Protein AF-0000000084537992 (afdb_homodimer)

Structure (mmCIF, N/CA/C/O backbone):
data_AF-0000000084537992-model_v1
#
loop_
_entity.id
_entity.type
_entity.pdbx_description
1 polymer 'Homospermidine synthase'
#
loop_
_atom_site.group_PDB
_atom_site.id
_atom_site.type_symbol
_atom_site.label_atom_id
_atom_site.label_alt_id
_atom_site.label_comp_id
_atom_site.label_asym_id
_atom_site.label_entity_id
_atom_site.label_seq_id
_atom_site.pdbx_PDB_ins_code
_atom_site.Cartn_x
_atom_site.Cartn_y
_atom_site.Cartn_z
_atom_site.occupancy
_atom_site.B_iso_or_equiv
_atom_site.auth_seq_id
_atom_site.auth_comp_id
_atom_site.auth_asym_id
_atom_site.auth_atom_id
_atom_site.pdbx_PDB_model_num
ATOM 1 N N . MET A 1 1 ? -4.496 -47.469 -0.572 1 68.56 1 MET A N 1
ATOM 2 C CA . MET A 1 1 ? -3.15 -47.938 -0.297 1 68.56 1 MET A CA 1
ATOM 3 C C . MET A 1 1 ? -2.098 -47 -0.865 1 68.56 1 MET A C 1
ATOM 5 O O . MET A 1 1 ? -2.281 -46.438 -1.946 1 68.56 1 MET A O 1
ATOM 9 N N . LYS A 1 2 ? -1.002 -46.656 -0.039 1 79.5 2 LYS A N 1
ATOM 10 C CA . LYS A 1 2 ? 0.074 -45.781 -0.51 1 79.5 2 LYS A CA 1
ATOM 11 C C . LYS A 1 2 ? 0.839 -46.438 -1.66 1 79.5 2 LYS A C 1
ATOM 13 O O . LYS A 1 2 ? 1.059 -47.656 -1.66 1 79.5 2 LYS A O 1
ATOM 18 N N . LYS A 1 3 ? 1.06 -45.594 -2.572 1 86.94 3 LYS A N 1
ATOM 19 C CA . LYS A 1 3 ? 1.987 -46.031 -3.602 1 86.94 3 LYS A CA 1
ATOM 20 C C . LYS A 1 3 ? 3.383 -46.281 -3.025 1 86.94 3 LYS A C 1
ATOM 22 O O . LYS A 1 3 ? 3.842 -45.5 -2.18 1 86.94 3 LYS A O 1
ATOM 27 N N . THR A 1 4 ? 4.066 -47.344 -3.443 1 91.94 4 THR A N 1
ATOM 28 C CA . THR A 1 4 ? 5.406 -47.656 -2.959 1 91.94 4 THR A CA 1
ATOM 29 C C . THR A 1 4 ? 6.465 -47.125 -3.918 1 91.94 4 THR A C 1
ATOM 31 O O . THR A 1 4 ? 6.312 -47.219 -5.137 1 91.94 4 THR A O 1
ATOM 34 N N . PHE A 1 5 ? 7.457 -46.5 -3.416 1 94.81 5 PHE A N 1
ATOM 35 C CA . PHE A 1 5 ? 8.617 -46.031 -4.156 1 94.81 5 PHE A CA 1
ATOM 36 C C . PHE A 1 5 ? 9.906 -46.406 -3.432 1 94.81 5 PHE A C 1
ATOM 38 O O . PHE A 1 5 ? 10.156 -45.906 -2.322 1 94.81 5 PHE A O 1
ATOM 45 N N . SER A 1 6 ? 10.734 -47.219 -4.07 1 93.75 6 SER A N 1
ATOM 46 C CA . SER A 1 6 ? 11.883 -47.781 -3.363 1 93.75 6 SER A CA 1
ATOM 47 C C . SER A 1 6 ? 13.188 -47.125 -3.811 1 93.75 6 SER A C 1
ATOM 49 O O . SER A 1 6 ? 14.234 -47.312 -3.197 1 93.75 6 SER A O 1
ATOM 51 N N . ASN A 1 7 ? 13.125 -46.312 -4.855 1 96.56 7 ASN A N 1
ATOM 52 C CA . ASN A 1 7 ? 14.328 -45.656 -5.348 1 96.56 7 ASN A CA 1
ATOM 53 C C . ASN A 1 7 ? 14.656 -44.406 -4.543 1 96.56 7 ASN A C 1
ATOM 55 O O . ASN A 1 7 ? 13.898 -44.031 -3.645 1 96.56 7 ASN A O 1
ATOM 59 N N . LYS A 1 8 ? 15.758 -43.781 -4.844 1 97.94 8 LYS A N 1
ATOM 60 C CA . LYS A 1 8 ? 16.25 -42.625 -4.086 1 97.94 8 LYS A CA 1
ATOM 61 C C . LYS A 1 8 ? 15.43 -41.375 -4.406 1 97.94 8 LYS A C 1
ATOM 63 O O . LYS A 1 8 ? 15.016 -41.156 -5.547 1 97.94 8 LYS A O 1
ATOM 68 N N . ILE A 1 9 ? 15.234 -40.594 -3.385 1 98.5 9 ILE A N 1
ATOM 69 C CA . ILE A 1 9 ? 14.633 -39.25 -3.525 1 98.5 9 ILE A CA 1
ATOM 70 C C . ILE A 1 9 ? 15.609 -38.188 -3.025 1 98.5 9 ILE A C 1
ATOM 72 O O . ILE A 1 9 ? 16.188 -38.344 -1.944 1 98.5 9 ILE A O 1
ATOM 76 N N . LEU A 1 10 ? 15.867 -37.219 -3.838 1 98.69 10 LEU A N 1
ATOM 77 C CA . LEU A 1 10 ? 16.656 -36.062 -3.438 1 98.69 10 LEU A CA 1
ATOM 78 C C . LEU A 1 10 ? 15.773 -34.812 -3.379 1 98.69 10 LEU A C 1
ATOM 80 O O . LEU A 1 10 ? 15.188 -34.406 -4.387 1 98.69 10 LEU A O 1
ATOM 84 N N . ILE A 1 11 ? 15.633 -34.219 -2.211 1 98.56 11 ILE A N 1
ATOM 85 C CA . ILE A 1 11 ? 14.922 -32.938 -2.033 1 98.56 11 ILE A CA 1
ATOM 86 C C . ILE A 1 11 ? 15.922 -31.797 -1.924 1 98.56 11 ILE A C 1
ATOM 88 O O . ILE A 1 11 ? 16.812 -31.828 -1.073 1 98.56 11 ILE A O 1
ATOM 92 N N . ILE A 1 12 ? 15.766 -30.875 -2.795 1 98.31 12 ILE A N 1
ATOM 93 C CA . ILE A 1 12 ? 16.672 -29.734 -2.785 1 98.31 12 ILE A CA 1
ATOM 94 C C . ILE A 1 12 ? 15.953 -28.516 -2.207 1 98.31 12 ILE A C 1
ATOM 96 O O . ILE A 1 12 ? 15 -28 -2.803 1 98.31 12 ILE A O 1
ATOM 100 N N . GLY A 1 13 ? 16.453 -28.016 -1.118 1 96.75 13 GLY A N 1
ATOM 101 C CA . GLY A 1 13 ? 15.836 -26.906 -0.42 1 96.75 13 GLY A CA 1
ATOM 102 C C . GLY A 1 13 ? 14.875 -27.328 0.674 1 96.75 13 GLY A C 1
ATOM 103 O O . GLY A 1 13 ? 13.992 -28.156 0.44 1 96.75 13 GLY A O 1
ATOM 104 N N . TYR A 1 14 ? 15.055 -26.812 1.875 1 96.19 14 TYR A N 1
ATOM 105 C CA . TYR A 1 14 ? 14.172 -27.094 2.998 1 96.19 14 TYR A CA 1
ATOM 106 C C . TYR A 1 14 ? 13.57 -25.797 3.557 1 96.19 14 TYR A C 1
ATOM 108 O O . TYR A 1 14 ? 13.641 -25.547 4.762 1 96.19 14 TYR A O 1
ATOM 116 N N . GLY A 1 15 ? 13.039 -24.984 2.574 1 92.31 15 GLY A N 1
ATOM 117 C CA . GLY A 1 15 ? 12.266 -23.812 2.957 1 92.31 15 GLY A CA 1
ATOM 118 C C . GLY A 1 15 ? 10.859 -24.141 3.402 1 92.31 15 GLY A C 1
ATOM 119 O O . GLY A 1 15 ? 10.555 -25.297 3.709 1 92.31 15 GLY A O 1
ATOM 120 N N . SER A 1 16 ? 10.016 -23.156 3.455 1 90.19 16 SER A N 1
ATOM 121 C CA . SER A 1 16 ? 8.672 -23.297 4.004 1 90.19 16 SER A CA 1
ATOM 122 C C . SER A 1 16 ? 7.863 -24.328 3.219 1 90.19 16 SER A C 1
ATOM 124 O O . SER A 1 16 ? 7.148 -25.141 3.805 1 90.19 16 SER A O 1
ATOM 126 N N . VAL A 1 17 ? 7.984 -24.312 1.94 1 93.81 17 VAL A N 1
ATOM 127 C CA . VAL A 1 17 ? 7.227 -25.234 1.102 1 93.81 17 VAL A CA 1
ATOM 128 C C . VAL A 1 17 ? 7.723 -26.672 1.331 1 93.81 17 VAL A C 1
ATOM 130 O O . VAL A 1 17 ? 6.918 -27.594 1.443 1 93.81 17 VAL A O 1
ATOM 133 N N . SER A 1 18 ? 9 -26.797 1.384 1 95.5 18 SER A N 1
ATOM 134 C CA . SER A 1 18 ? 9.594 -28.125 1.567 1 95.5 18 SER A CA 1
ATOM 135 C C . SER A 1 18 ? 9.227 -28.719 2.924 1 95.5 18 SER A C 1
ATOM 137 O O . SER A 1 18 ? 8.977 -29.922 3.039 1 95.5 18 SER A O 1
ATOM 139 N N . GLN A 1 19 ? 9.18 -27.906 3.918 1 93.44 19 GLN A N 1
ATOM 140 C CA . GLN A 1 19 ? 8.805 -28.344 5.258 1 93.44 19 GLN A CA 1
ATOM 141 C C . GLN A 1 19 ? 7.383 -28.891 5.281 1 93.44 19 GLN A C 1
ATOM 143 O O . GLN A 1 19 ? 7.066 -29.781 6.07 1 93.44 19 GLN A O 1
ATOM 148 N N . CYS A 1 20 ? 6.625 -28.328 4.414 1 94.31 20 CYS A N 1
ATOM 149 C CA . CYS A 1 20 ? 5.246 -28.797 4.312 1 94.31 20 CYS A CA 1
ATOM 150 C C . CYS A 1 20 ? 5.145 -30 3.383 1 94.31 20 CYS A C 1
ATOM 152 O O . CYS A 1 20 ? 4.316 -30.891 3.6 1 94.31 20 CYS A O 1
ATOM 154 N N . THR A 1 21 ? 5.949 -30.078 2.389 1 96.56 21 THR A N 1
ATOM 155 C CA . THR A 1 21 ? 5.891 -31.109 1.354 1 96.56 21 THR A CA 1
ATOM 156 C C . THR A 1 21 ? 6.348 -32.469 1.904 1 96.56 21 THR A C 1
ATOM 158 O O . THR A 1 21 ? 5.75 -33.5 1.605 1 96.56 21 THR A O 1
ATOM 161 N N . LEU A 1 22 ? 7.383 -32.469 2.738 1 95.81 22 LEU A N 1
ATOM 162 C CA . LEU A 1 22 ? 7.996 -33.688 3.201 1 95.81 22 LEU A CA 1
ATOM 163 C C . LEU A 1 22 ? 6.992 -34.531 3.98 1 95.81 22 LEU A C 1
ATOM 165 O O . LEU A 1 22 ? 6.77 -35.719 3.654 1 95.81 22 LEU A O 1
ATOM 169 N N . PRO A 1 23 ? 6.336 -33.969 5.004 1 93.69 23 PRO A N 1
ATOM 170 C CA . PRO A 1 23 ? 5.363 -34.781 5.73 1 93.69 23 PRO A CA 1
ATOM 171 C C . PRO A 1 23 ? 4.199 -35.25 4.852 1 93.69 23 PRO A C 1
ATOM 173 O O . PRO A 1 23 ? 3.701 -36.375 5.012 1 93.69 23 PRO A O 1
ATOM 176 N N . LEU A 1 24 ? 3.725 -34.438 3.955 1 94.38 24 LEU A N 1
ATOM 177 C CA . LEU A 1 24 ? 2.641 -34.812 3.057 1 94.38 24 LEU A CA 1
ATOM 178 C C . LEU A 1 24 ? 3.07 -35.938 2.129 1 94.38 24 LEU A C 1
ATOM 180 O O . LEU A 1 24 ? 2.279 -36.844 1.825 1 94.38 24 LEU A O 1
ATOM 184 N N . LEU A 1 25 ? 4.273 -35.844 1.638 1 95.19 25 LEU A N 1
ATOM 185 C CA . LEU A 1 25 ? 4.832 -36.875 0.775 1 95.19 25 LEU A CA 1
ATOM 186 C C . LEU A 1 25 ? 4.875 -38.219 1.495 1 95.19 25 LEU A C 1
ATOM 188 O O . LEU A 1 25 ? 4.496 -39.25 0.926 1 95.19 25 LEU A O 1
ATOM 192 N N . MET A 1 26 ? 5.285 -38.188 2.746 1 93.38 26 MET A N 1
ATOM 193 C CA . MET A 1 26 ? 5.406 -39.406 3.537 1 93.38 26 MET A CA 1
ATOM 194 C C . MET A 1 26 ? 4.031 -40 3.822 1 93.38 26 MET A C 1
ATOM 196 O O . MET A 1 26 ? 3.908 -41.219 4.012 1 93.38 26 MET A O 1
ATOM 200 N N . ASP A 1 27 ? 3.082 -39.188 3.816 1 91.88 27 ASP A N 1
ATOM 201 C CA . ASP A 1 27 ? 1.712 -39.656 4.039 1 91.88 27 ASP A CA 1
ATOM 202 C C . ASP A 1 27 ? 1.159 -40.344 2.797 1 91.88 27 ASP A C 1
ATOM 204 O O . ASP A 1 27 ? 0.318 -41.25 2.904 1 91.88 27 ASP A O 1
ATOM 208 N N . LYS A 1 28 ? 1.602 -39.938 1.643 1 94.38 28 LYS A N 1
ATOM 209 C CA . LYS A 1 28 ? 0.979 -40.406 0.405 1 94.38 28 LYS A CA 1
ATOM 210 C C . LYS A 1 28 ? 1.846 -41.469 -0.287 1 94.38 28 LYS A C 1
ATOM 212 O O . LYS A 1 28 ? 1.364 -42.219 -1.147 1 94.38 28 LYS A O 1
ATOM 217 N N . LEU A 1 29 ? 3.102 -41.469 0.06 1 94.81 29 LEU A N 1
ATOM 218 C CA . LEU A 1 29 ? 4.047 -42.344 -0.593 1 94.81 29 LEU A CA 1
ATOM 219 C C . LEU A 1 29 ? 4.758 -43.25 0.431 1 94.81 29 LEU A C 1
ATOM 221 O O . LEU A 1 29 ? 5.219 -42.75 1.464 1 94.81 29 LEU A O 1
ATOM 225 N N . ASP A 1 30 ? 4.781 -44.531 0.179 1 95.06 30 ASP A N 1
ATOM 226 C CA . ASP A 1 30 ? 5.559 -45.469 1.007 1 95.06 30 ASP A CA 1
ATOM 227 C C . ASP A 1 30 ? 7.016 -45.5 0.557 1 95.06 30 ASP A C 1
ATOM 229 O O . ASP A 1 30 ? 7.359 -46.219 -0.386 1 95.06 30 ASP A O 1
ATOM 233 N N . VAL A 1 31 ? 7.809 -44.75 1.206 1 94.44 31 VAL A N 1
ATOM 234 C CA . VAL A 1 31 ? 9.227 -44.656 0.885 1 94.44 31 VAL A CA 1
ATOM 235 C C . VAL A 1 31 ? 10.055 -44.688 2.168 1 94.44 31 VAL A C 1
ATOM 237 O O . VAL A 1 31 ? 9.758 -44 3.135 1 94.44 31 VAL A O 1
ATOM 240 N N . PRO A 1 32 ? 11.07 -45.594 2.197 1 94.81 32 PRO A N 1
ATOM 241 C CA . PRO A 1 32 ? 11.961 -45.562 3.363 1 94.81 32 PRO A CA 1
ATOM 242 C C . PRO A 1 32 ? 12.703 -44.25 3.514 1 94.81 32 PRO A C 1
ATOM 244 O O . PRO A 1 32 ? 13.266 -43.75 2.539 1 94.81 32 PRO A O 1
ATOM 247 N N . LEU A 1 33 ? 12.75 -43.719 4.727 1 96.31 33 LEU A N 1
ATOM 248 C CA . LEU A 1 33 ? 13.406 -42.438 4.988 1 96.31 33 LEU A CA 1
ATOM 249 C C . LEU A 1 33 ? 14.883 -42.5 4.629 1 96.31 33 LEU A C 1
ATOM 251 O O . LEU A 1 33 ? 15.477 -41.5 4.246 1 96.31 33 LEU A O 1
ATOM 255 N N . GLU A 1 34 ? 15.461 -43.656 4.699 1 96.69 34 GLU A N 1
ATOM 256 C CA . GLU A 1 34 ? 16.875 -43.844 4.379 1 96.69 34 GLU A CA 1
ATOM 257 C C . GLU A 1 34 ? 17.141 -43.562 2.902 1 96.69 34 GLU A C 1
ATOM 259 O O . GLU A 1 34 ? 18.281 -43.312 2.516 1 96.69 34 GLU A O 1
ATOM 264 N N . ASN A 1 35 ? 16.062 -43.656 2.137 1 97.56 35 ASN A N 1
ATOM 265 C CA . ASN A 1 35 ? 16.203 -43.375 0.707 1 97.56 35 ASN A CA 1
ATOM 266 C C . ASN A 1 35 ? 16.078 -41.906 0.384 1 97.56 35 ASN A C 1
ATOM 268 O O . ASN A 1 35 ? 16.266 -41.5 -0.762 1 97.56 35 ASN A O 1
ATOM 272 N N . ILE A 1 36 ? 15.766 -41.031 1.345 1 98.25 36 ILE A N 1
ATOM 273 C CA . ILE A 1 36 ? 15.555 -39.625 1.119 1 98.25 36 ILE A CA 1
ATOM 274 C C . ILE A 1 36 ? 16.781 -38.844 1.588 1 98.25 36 ILE A C 1
ATOM 276 O O . ILE A 1 36 ? 17.203 -38.969 2.736 1 98.25 36 ILE A O 1
ATOM 280 N N . THR A 1 37 ? 17.344 -38.125 0.711 1 98.56 37 THR A N 1
ATOM 281 C CA . THR A 1 37 ? 18.391 -37.156 1.028 1 98.56 37 THR A CA 1
ATOM 282 C C . THR A 1 37 ? 17.891 -35.719 0.817 1 98.56 37 THR A C 1
ATOM 284 O O . THR A 1 37 ? 17.297 -35.406 -0.219 1 98.56 37 THR A O 1
ATOM 287 N N . LEU A 1 38 ? 18.047 -34.906 1.805 1 98.5 38 LEU A N 1
ATOM 288 C CA . LEU A 1 38 ? 17.672 -33.5 1.717 1 98.5 38 LEU A CA 1
ATOM 289 C C . LEU A 1 38 ? 18.922 -32.625 1.737 1 98.5 38 LEU A C 1
ATOM 291 O O . LEU A 1 38 ? 19.781 -32.781 2.598 1 98.5 38 LEU A O 1
ATOM 295 N N . ILE A 1 39 ? 19.031 -31.734 0.726 1 98.31 39 ILE A N 1
ATOM 296 C CA . ILE A 1 39 ? 20.172 -30.828 0.63 1 98.31 39 ILE A CA 1
ATOM 297 C C . ILE A 1 39 ? 19.703 -29.391 0.797 1 98.31 39 ILE A C 1
ATOM 299 O O . ILE A 1 39 ? 18.688 -28.984 0.23 1 98.31 39 ILE A O 1
ATOM 303 N N . ASP A 1 40 ? 20.359 -28.641 1.631 1 97.75 40 ASP A N 1
ATOM 304 C CA . ASP A 1 40 ? 20.156 -27.203 1.798 1 97.75 40 ASP A CA 1
ATOM 305 C C . ASP A 1 40 ? 21.484 -26.484 2.08 1 97.75 40 ASP A C 1
ATOM 307 O O . ASP A 1 40 ? 22.391 -27.078 2.684 1 97.75 40 ASP A O 1
ATOM 311 N N . PHE A 1 41 ? 21.609 -25.297 1.584 1 96.62 41 PHE A N 1
ATOM 312 C CA . PHE A 1 41 ? 22.875 -24.594 1.828 1 96.62 41 PHE A CA 1
ATOM 313 C C . PHE A 1 41 ? 22.906 -24.031 3.242 1 96.62 41 PHE A C 1
ATOM 315 O O . PHE A 1 41 ? 23.984 -23.703 3.752 1 96.62 41 PHE A O 1
ATOM 322 N N . GLU A 1 42 ? 21.797 -23.844 3.867 1 95.38 42 GLU A N 1
ATOM 323 C CA . GLU A 1 42 ? 21.734 -23.469 5.277 1 95.38 42 GLU A CA 1
ATOM 324 C C . GLU A 1 42 ? 21.688 -24.703 6.172 1 95.38 42 GLU A C 1
ATOM 326 O O . GLU A 1 42 ? 21.188 -25.75 5.766 1 95.38 42 GLU A O 1
ATOM 331 N N . ASP A 1 43 ? 22.156 -24.516 7.391 1 97.06 43 ASP A N 1
ATOM 332 C CA . ASP A 1 43 ? 22.078 -25.625 8.344 1 97.06 43 ASP A CA 1
ATOM 333 C C . ASP A 1 43 ? 20.656 -25.812 8.852 1 97.06 43 ASP A C 1
ATOM 335 O O . ASP A 1 43 ? 20.141 -24.984 9.602 1 97.06 43 ASP A O 1
ATOM 339 N N . LYS A 1 44 ? 20.047 -26.922 8.391 1 96.5 44 LYS A N 1
ATOM 340 C CA . LYS A 1 44 ? 18.672 -27.234 8.773 1 96.5 44 LYS A CA 1
ATOM 341 C C . LYS A 1 44 ? 18.641 -28.453 9.711 1 96.5 44 LYS A C 1
ATOM 343 O O . LYS A 1 44 ? 17.594 -29.078 9.867 1 96.5 44 LYS A O 1
ATOM 348 N N . SER A 1 45 ? 19.719 -28.766 10.344 1 96.44 45 SER A N 1
ATOM 349 C CA . SER A 1 45 ? 19.844 -29.969 11.133 1 96.44 45 SER A CA 1
ATOM 350 C C . SER A 1 45 ? 18.828 -30 12.281 1 96.44 45 SER A C 1
ATOM 352 O O . SER A 1 45 ? 18.219 -31.031 12.555 1 96.44 45 SER A O 1
ATOM 354 N N . LYS A 1 46 ? 18.656 -28.906 12.938 1 94.56 46 LYS A N 1
ATOM 355 C CA . LYS A 1 46 ? 17.734 -28.844 14.062 1 94.56 46 LYS A CA 1
ATOM 356 C C . LYS A 1 46 ? 16.297 -29.062 13.609 1 94.56 46 LYS A C 1
ATOM 358 O O . LYS A 1 46 ? 15.547 -29.812 14.234 1 94.56 46 LYS A O 1
ATOM 363 N N . ALA A 1 47 ? 15.961 -28.484 12.508 1 91.75 47 ALA A N 1
ATOM 364 C CA . ALA A 1 47 ? 14.594 -28.547 11.992 1 91.75 47 ALA A CA 1
ATOM 365 C C . ALA A 1 47 ? 14.289 -29.953 11.453 1 91.75 47 ALA A C 1
ATOM 367 O O . ALA A 1 47 ? 13.133 -30.391 11.469 1 91.75 47 ALA A O 1
ATOM 368 N N . LEU A 1 48 ? 15.297 -30.703 11.047 1 96 48 LEU A N 1
ATOM 369 C CA . LEU A 1 48 ? 15.117 -31.984 10.383 1 96 48 LEU A CA 1
ATOM 370 C C . LEU A 1 48 ? 15.359 -33.125 11.344 1 96 48 LEU A C 1
ATOM 372 O O . LEU A 1 48 ? 15.305 -34.312 10.953 1 96 48 LEU A O 1
ATOM 376 N N . LYS A 1 49 ? 15.578 -32.844 12.578 1 96 49 LYS A N 1
ATOM 377 C CA . LYS A 1 49 ? 16.016 -33.812 13.562 1 96 49 LYS A CA 1
ATOM 378 C C . LYS A 1 49 ? 15.047 -35 13.617 1 96 49 LYS A C 1
ATOM 380 O O . LYS A 1 49 ? 15.477 -36.156 13.648 1 96 49 LYS A O 1
ATOM 385 N N . LYS A 1 50 ? 13.812 -34.781 13.633 1 93.62 50 LYS A N 1
ATOM 386 C CA . LYS A 1 50 ? 12.812 -35.844 13.727 1 93.62 50 LYS A CA 1
ATOM 387 C C . LYS A 1 50 ? 12.945 -36.812 12.57 1 93.62 50 LYS A C 1
ATOM 389 O O . LYS A 1 50 ? 12.711 -38.031 12.734 1 93.62 50 LYS A O 1
ATOM 394 N N . TYR A 1 51 ? 13.328 -36.375 11.391 1 96.12 51 TYR A N 1
ATOM 395 C CA . TYR A 1 51 ? 13.438 -37.219 10.211 1 96.12 51 TYR A CA 1
ATOM 396 C C . TYR A 1 51 ? 14.805 -37.875 10.133 1 96.12 51 TYR A C 1
ATOM 398 O O . TYR A 1 51 ? 14.922 -39.031 9.758 1 96.12 51 TYR A O 1
ATOM 406 N N . THR A 1 52 ? 15.773 -37.062 10.508 1 97.44 52 THR A N 1
ATOM 407 C CA . THR A 1 52 ? 17.125 -37.625 10.461 1 97.44 52 THR A CA 1
ATOM 408 C C . THR A 1 52 ? 17.281 -38.75 11.484 1 97.44 52 THR A C 1
ATOM 410 O O . THR A 1 52 ? 18 -39.719 11.25 1 97.44 52 THR A O 1
ATOM 413 N N . ASN A 1 53 ? 16.594 -38.656 12.578 1 97.06 53 ASN A N 1
ATOM 414 C CA . ASN A 1 53 ? 16.578 -39.719 13.578 1 97.06 53 ASN A CA 1
ATOM 415 C C . ASN A 1 53 ? 15.984 -41 13.023 1 97.06 53 ASN A C 1
ATOM 417 O O . ASN A 1 53 ? 16.234 -42.094 13.547 1 97.06 53 ASN A O 1
ATOM 421 N N . GLN A 1 54 ? 15.32 -40.875 12 1 96.38 54 GLN A N 1
ATOM 422 C CA . GLN A 1 54 ? 14.633 -42.031 11.43 1 96.38 54 GLN A CA 1
ATOM 423 C C . GLN A 1 54 ? 15.312 -42.469 10.133 1 96.38 54 GLN A C 1
ATOM 425 O O . GLN A 1 54 ? 14.789 -43.344 9.422 1 96.38 54 GLN A O 1
ATOM 430 N N . GLY A 1 55 ? 16.391 -41.781 9.742 1 97.31 55 GLY A N 1
ATOM 431 C CA . GLY A 1 55 ? 17.172 -42.344 8.648 1 97.31 55 GLY A CA 1
ATOM 432 C C . GLY A 1 55 ? 17.344 -41.375 7.496 1 97.31 55 GLY A C 1
ATOM 433 O O . GLY A 1 55 ? 18.172 -41.594 6.609 1 97.31 55 GLY A O 1
ATOM 434 N N . LEU A 1 56 ? 16.578 -40.312 7.488 1 98.12 56 LEU A N 1
ATOM 435 C CA . LEU A 1 56 ? 16.75 -39.312 6.438 1 98.12 56 LEU A CA 1
ATOM 436 C C . LEU A 1 56 ? 18.141 -38.688 6.477 1 98.12 56 LEU A C 1
ATOM 438 O O . LEU A 1 56 ? 18.672 -38.406 7.555 1 98.12 56 LEU A O 1
ATOM 442 N N . ARG A 1 57 ? 18.734 -38.531 5.324 1 98.19 57 ARG A N 1
ATOM 443 C CA . ARG A 1 57 ? 20.047 -37.906 5.234 1 98.19 57 ARG A CA 1
ATOM 444 C C . ARG A 1 57 ? 19.938 -36.406 4.949 1 98.19 57 ARG A C 1
ATOM 446 O O . ARG A 1 57 ? 19.219 -36 4.031 1 98.19 57 ARG A O 1
ATOM 453 N N . PHE A 1 58 ? 20.594 -35.656 5.777 1 98.12 58 PHE A N 1
ATOM 454 C CA . PHE A 1 58 ? 20.672 -34.219 5.531 1 98.12 58 PHE A CA 1
ATOM 455 C C . PHE A 1 58 ? 22.078 -33.812 5.113 1 98.12 58 PHE A C 1
ATOM 457 O O . PHE A 1 58 ? 23.062 -34.25 5.727 1 98.12 58 PHE A O 1
ATOM 464 N N . VAL A 1 59 ? 22.156 -33 4.062 1 98 59 VAL A N 1
ATOM 465 C CA . VAL A 1 59 ? 23.422 -32.469 3.564 1 98 59 VAL A CA 1
ATOM 466 C C . VAL A 1 59 ? 23.375 -30.953 3.516 1 98 59 VAL A C 1
ATOM 468 O O . VAL A 1 59 ? 22.484 -30.375 2.902 1 98 59 VAL A O 1
ATOM 471 N N . CYS A 1 60 ? 24.312 -30.266 4.211 1 97.94 60 CYS A N 1
ATOM 472 C CA . CYS A 1 60 ? 24.438 -28.812 4.168 1 97.94 60 CYS A CA 1
ATOM 473 C C . CYS A 1 60 ? 25.438 -28.375 3.115 1 97.94 60 CYS A C 1
ATOM 475 O O . CYS A 1 60 ? 26.641 -28.25 3.406 1 97.94 60 CYS A O 1
ATOM 477 N N . GLU A 1 61 ? 24.953 -28.156 1.982 1 97.06 61 GLU A N 1
ATOM 478 C CA . GLU A 1 61 ? 25.828 -27.828 0.857 1 97.06 61 GLU A CA 1
ATOM 479 C C . GLU A 1 61 ? 25.109 -26.953 -0.16 1 97.06 61 GLU A C 1
ATOM 481 O O . GLU A 1 61 ? 23.922 -27.156 -0.444 1 97.06 61 GLU A O 1
ATOM 486 N N . LYS A 1 62 ? 25.844 -25.984 -0.713 1 95.69 62 LYS A N 1
ATOM 487 C CA . LYS A 1 62 ? 25.297 -25.125 -1.76 1 95.69 62 LYS A CA 1
ATOM 488 C C . LYS A 1 62 ? 25.562 -25.703 -3.145 1 95.69 62 LYS A C 1
ATOM 490 O O . LYS A 1 62 ? 26.703 -26 -3.49 1 95.69 62 LYS A O 1
ATOM 495 N N . ILE A 1 63 ? 24.531 -25.922 -3.902 1 97.5 63 ILE A N 1
ATOM 496 C CA . ILE A 1 63 ? 24.672 -26.359 -5.289 1 97.5 63 ILE A CA 1
ATOM 497 C C . ILE A 1 63 ? 24.984 -25.156 -6.172 1 97.5 63 ILE A C 1
ATOM 499 O O . ILE A 1 63 ? 24.297 -24.125 -6.094 1 97.5 63 ILE A O 1
ATOM 503 N N . THR A 1 64 ? 26.016 -25.203 -6.969 1 97 64 THR A N 1
ATOM 504 C CA . THR A 1 64 ? 26.469 -24.156 -7.883 1 97 64 THR A CA 1
ATOM 505 C C . THR A 1 64 ? 26.625 -24.703 -9.297 1 97 64 THR A C 1
ATOM 507 O O . THR A 1 64 ? 26.562 -25.922 -9.508 1 97 64 THR A O 1
ATOM 510 N N . PRO A 1 65 ? 26.797 -23.797 -10.273 1 96 65 PRO A N 1
ATOM 511 C CA . PRO A 1 65 ? 27.016 -24.281 -11.633 1 96 65 PRO A CA 1
ATOM 512 C C . PRO A 1 65 ? 28.203 -25.25 -11.727 1 96 65 PRO A C 1
ATOM 514 O O . PRO A 1 65 ? 28.172 -26.188 -12.516 1 96 65 PRO A O 1
ATOM 517 N N . LYS A 1 66 ? 29.203 -25.078 -10.906 1 97.12 66 LYS A N 1
ATOM 518 C CA . LYS A 1 66 ? 30.453 -25.828 -10.984 1 97.12 66 LYS A CA 1
ATOM 519 C C . LYS A 1 66 ? 30.297 -27.219 -10.367 1 97.12 66 LYS A C 1
ATOM 521 O O . LYS A 1 66 ? 30.984 -28.172 -10.781 1 97.12 66 LYS A O 1
ATOM 526 N N . ASN A 1 67 ? 29.406 -27.359 -9.398 1 97.81 67 ASN A N 1
ATOM 527 C CA . ASN A 1 67 ? 29.406 -28.625 -8.664 1 97.81 67 ASN A CA 1
ATOM 528 C C . ASN A 1 67 ? 28.094 -29.391 -8.852 1 97.81 67 ASN A C 1
ATOM 530 O O . ASN A 1 67 ? 27.891 -30.438 -8.258 1 97.81 67 ASN A O 1
ATOM 534 N N . LEU A 1 68 ? 27.203 -28.891 -9.656 1 97.88 68 LEU A N 1
ATOM 535 C CA . LEU A 1 68 ? 25.859 -29.453 -9.82 1 97.88 68 LEU A CA 1
ATOM 536 C C . LEU A 1 68 ? 25.938 -30.938 -10.148 1 97.88 68 LEU A C 1
ATOM 538 O O . LEU A 1 68 ? 25.344 -31.766 -9.461 1 97.88 68 LEU A O 1
ATOM 542 N N . SER A 1 69 ? 26.656 -31.328 -11.164 1 97.94 69 SER A N 1
ATOM 543 C CA . SER A 1 69 ? 26.734 -32.719 -11.609 1 97.94 69 SER A CA 1
ATOM 544 C C . SER A 1 69 ? 27.344 -33.625 -10.531 1 97.94 69 SER A C 1
ATOM 546 O O . SER A 1 69 ? 26.859 -34.719 -10.312 1 97.94 69 SER A O 1
ATOM 548 N N . GLN A 1 70 ? 28.328 -33.094 -9.906 1 98 70 GLN A N 1
ATOM 549 C CA . GLN A 1 70 ? 29.016 -33.844 -8.867 1 98 70 GLN A CA 1
ATOM 550 C C . GLN A 1 70 ? 28.078 -34.125 -7.691 1 98 70 GLN A C 1
ATOM 552 O O . GLN A 1 70 ? 28 -35.25 -7.207 1 98 70 GLN A O 1
ATOM 557 N N . VAL A 1 71 ? 27.438 -33.094 -7.234 1 98.12 71 VAL A N 1
ATOM 558 C CA . VAL A 1 71 ? 26.547 -33.219 -6.082 1 98.12 71 VAL A CA 1
ATOM 559 C C . VAL A 1 71 ? 25.391 -34.156 -6.41 1 98.12 71 VAL A C 1
ATOM 561 O O . VAL A 1 71 ? 25.062 -35.062 -5.625 1 98.12 71 VAL A O 1
ATOM 564 N N . LEU A 1 72 ? 24.75 -33.969 -7.559 1 98.44 72 LEU A N 1
ATOM 565 C CA . LEU A 1 72 ? 23.609 -34.812 -7.934 1 98.44 72 LEU A CA 1
ATOM 566 C C . LEU A 1 72 ? 24.047 -36.281 -8.102 1 98.44 72 LEU A C 1
ATOM 568 O O . LEU A 1 72 ? 23.328 -37.188 -7.676 1 98.44 72 LEU A O 1
ATOM 572 N N . SER A 1 73 ? 25.219 -36.531 -8.656 1 98 73 SER A N 1
ATOM 573 C CA . SER A 1 73 ? 25.703 -37.875 -8.883 1 98 73 SER A CA 1
ATOM 574 C C . SER A 1 73 ? 26 -38.594 -7.562 1 98 73 SER A C 1
ATOM 576 O O . SER A 1 73 ? 25.875 -39.812 -7.465 1 98 73 SER A O 1
ATOM 578 N N . ARG A 1 74 ? 26.391 -37.781 -6.602 1 97.94 74 ARG A N 1
ATOM 579 C CA . ARG A 1 74 ? 26.75 -38.344 -5.305 1 97.94 74 ARG A CA 1
ATOM 580 C C . ARG A 1 74 ? 25.5 -38.906 -4.594 1 97.94 74 ARG A C 1
ATOM 582 O O . ARG A 1 74 ? 25.578 -39.906 -3.893 1 97.94 74 ARG A O 1
ATOM 589 N N . TYR A 1 75 ? 24.391 -38.25 -4.82 1 97.44 75 TYR A N 1
ATOM 590 C CA . TYR A 1 75 ? 23.25 -38.562 -3.955 1 97.44 75 TYR A CA 1
ATOM 591 C C . TYR A 1 75 ? 22.094 -39.125 -4.758 1 97.44 75 TYR A C 1
ATOM 593 O O . TYR A 1 75 ? 21.031 -39.438 -4.199 1 97.44 75 TYR A O 1
ATOM 601 N N . MET A 1 76 ? 22.234 -39.25 -6.047 1 97.25 76 MET A N 1
ATOM 602 C CA . MET A 1 76 ? 21.141 -39.719 -6.895 1 97.25 76 MET A CA 1
ATOM 603 C C . MET A 1 76 ? 21.578 -40.875 -7.789 1 97.25 76 MET A C 1
ATOM 605 O O . MET A 1 76 ? 22.766 -40.969 -8.141 1 97.25 76 MET A O 1
ATOM 609 N N . GLU A 1 77 ? 20.656 -41.75 -8.078 1 94.69 77 GLU A N 1
ATOM 610 C CA . GLU A 1 77 ? 20.875 -42.875 -8.992 1 94.69 77 GLU A CA 1
ATOM 611 C C . GLU A 1 77 ? 19.781 -42.938 -10.055 1 94.69 77 GLU A C 1
ATOM 613 O O . GLU A 1 77 ? 18.828 -42.156 -10.023 1 94.69 77 GLU A O 1
ATOM 618 N N . ASN A 1 78 ? 20 -43.875 -10.938 1 95.25 78 ASN A N 1
ATOM 619 C CA . ASN A 1 78 ? 19.016 -44.094 -12 1 95.25 78 ASN A CA 1
ATOM 620 C C . ASN A 1 78 ? 17.641 -44.406 -11.438 1 95.25 78 ASN A C 1
ATOM 622 O O . ASN A 1 78 ? 17.516 -45.125 -10.438 1 95.25 78 ASN A O 1
ATOM 626 N N . GLU A 1 79 ? 16.625 -43.812 -12.078 1 95.38 79 GLU A N 1
ATOM 627 C CA . GLU A 1 79 ? 15.219 -44.062 -11.766 1 95.38 79 GLU A CA 1
ATOM 628 C C . GLU A 1 79 ? 14.844 -43.438 -10.414 1 95.38 79 GLU A C 1
ATOM 630 O O . GLU A 1 79 ? 13.812 -43.781 -9.836 1 95.38 79 GLU A O 1
ATOM 635 N N . GLY A 1 80 ? 15.719 -42.562 -9.922 1 98.06 80 GLY A N 1
ATOM 636 C CA . GLY A 1 80 ? 15.375 -41.781 -8.734 1 98.06 80 GLY A CA 1
ATOM 637 C C . GLY A 1 80 ? 14.5 -40.594 -9.023 1 98.06 80 GLY A C 1
ATOM 638 O O . GLY A 1 80 ? 14.016 -40.438 -10.148 1 98.06 80 GLY A O 1
ATOM 639 N N . LEU A 1 81 ? 14.211 -39.781 -7.965 1 98.69 81 LEU A N 1
ATOM 640 C CA . LEU A 1 81 ? 13.344 -38.625 -8.047 1 98.69 81 LEU A CA 1
ATOM 641 C C . LEU A 1 81 ? 14 -37.406 -7.391 1 98.69 81 LEU A C 1
ATOM 643 O O . LEU A 1 81 ? 14.445 -37.5 -6.242 1 98.69 81 LEU A O 1
ATOM 647 N N . ILE A 1 82 ? 14.094 -36.344 -8.148 1 98.81 82 ILE A N 1
ATOM 648 C CA . ILE A 1 82 ? 14.547 -35.062 -7.586 1 98.81 82 ILE A CA 1
ATOM 649 C C . ILE A 1 82 ? 13.359 -34.125 -7.402 1 98.81 82 ILE A C 1
ATOM 651 O O . ILE A 1 82 ? 12.609 -33.875 -8.352 1 98.81 82 ILE A O 1
ATOM 655 N N . ILE A 1 83 ? 13.133 -33.688 -6.191 1 98.62 83 ILE A N 1
ATOM 656 C CA . ILE A 1 83 ? 12.172 -32.656 -5.832 1 98.62 83 ILE A CA 1
ATOM 657 C C . ILE A 1 83 ? 12.898 -31.344 -5.562 1 98.62 83 ILE A C 1
ATOM 659 O O . ILE A 1 83 ? 13.492 -31.156 -4.496 1 98.62 83 ILE A O 1
ATOM 663 N N . ASP A 1 84 ? 12.812 -30.438 -6.543 1 98.44 84 ASP A N 1
ATOM 664 C CA . ASP A 1 84 ? 13.562 -29.188 -6.496 1 98.44 84 ASP A CA 1
ATOM 665 C C . ASP A 1 84 ? 12.703 -28.047 -5.961 1 98.44 84 ASP A C 1
ATOM 667 O O . ASP A 1 84 ? 11.906 -27.469 -6.699 1 98.44 84 ASP A O 1
ATOM 671 N N . LEU A 1 85 ? 12.898 -27.703 -4.742 1 97.12 85 LEU A N 1
ATOM 672 C CA . LEU A 1 85 ? 12.164 -26.609 -4.09 1 97.12 85 LEU A CA 1
ATOM 673 C C . LEU A 1 85 ? 13.109 -25.5 -3.672 1 97.12 85 LEU A C 1
ATOM 675 O O . LEU A 1 85 ? 12.867 -24.812 -2.676 1 97.12 85 LEU A O 1
ATOM 679 N N . SER A 1 86 ? 14.234 -25.422 -4.43 1 93.25 86 SER A N 1
ATOM 680 C CA . SER A 1 86 ? 15.242 -24.391 -4.195 1 93.25 86 SER A CA 1
ATOM 681 C C . SER A 1 86 ? 15.016 -23.188 -5.102 1 93.25 86 SER A C 1
ATOM 683 O O . SER A 1 86 ? 14.195 -23.234 -6.016 1 93.25 86 SER A O 1
ATOM 685 N N . TRP A 1 87 ? 15.664 -22.172 -4.746 1 88.62 87 TRP A N 1
ATOM 686 C CA . TRP A 1 87 ? 15.742 -21.031 -5.641 1 88.62 87 TRP A CA 1
ATOM 687 C C . TRP A 1 87 ? 17.156 -20.828 -6.172 1 88.62 87 TRP A C 1
ATOM 689 O O . TRP A 1 87 ? 18.109 -21.344 -5.594 1 88.62 87 TRP A O 1
ATOM 699 N N . ASN A 1 88 ? 17.328 -20.328 -7.32 1 89.81 88 ASN A N 1
ATOM 700 C CA . ASN A 1 88 ? 18.594 -19.922 -7.914 1 89.81 88 ASN A CA 1
ATOM 701 C C . ASN A 1 88 ? 19.391 -21.125 -8.422 1 89.81 88 ASN A C 1
ATOM 703 O O . ASN A 1 88 ? 20.609 -21.172 -8.305 1 89.81 88 ASN A O 1
ATOM 707 N N . ILE A 1 89 ? 18.781 -22.188 -8.719 1 94.94 89 ILE A N 1
ATOM 708 C CA . ILE A 1 89 ? 19.359 -23.281 -9.5 1 94.94 89 ILE A CA 1
ATOM 709 C C . ILE A 1 89 ? 18.703 -23.328 -10.875 1 94.94 89 ILE A C 1
ATOM 711 O O . ILE A 1 89 ? 17.469 -23.422 -10.984 1 94.94 89 ILE A O 1
ATOM 715 N N . ASP A 1 90 ? 19.5 -23.281 -11.852 1 96.31 90 ASP A N 1
ATOM 716 C CA . ASP A 1 90 ? 18.984 -23.188 -13.219 1 96.31 90 ASP A CA 1
ATOM 717 C C . ASP A 1 90 ? 18.172 -24.438 -13.586 1 96.31 90 ASP A C 1
ATOM 719 O O . ASP A 1 90 ? 18.703 -25.547 -13.594 1 96.31 90 ASP A O 1
ATOM 723 N N . ALA A 1 91 ? 16.969 -24.234 -13.914 1 96.12 91 ALA A N 1
ATOM 724 C CA . ALA A 1 91 ? 16.047 -25.328 -14.203 1 96.12 91 ALA A CA 1
ATOM 725 C C . ALA A 1 91 ? 16.484 -26.125 -15.422 1 96.12 91 ALA A C 1
ATOM 727 O O . ALA A 1 91 ? 16.406 -27.359 -15.438 1 96.12 91 ALA A O 1
ATOM 728 N N . ASN A 1 92 ? 16.938 -25.469 -16.484 1 97.12 92 ASN A N 1
ATOM 729 C CA . ASN A 1 92 ? 17.375 -26.156 -17.703 1 97.12 92 ASN A CA 1
ATOM 730 C C . ASN A 1 92 ? 18.531 -27.109 -17.438 1 97.12 92 ASN A C 1
ATOM 732 O O . ASN A 1 92 ? 18.547 -28.234 -17.938 1 97.12 92 ASN A O 1
ATOM 736 N N . GLU A 1 93 ? 19.406 -26.641 -16.625 1 97.69 93 GLU A N 1
ATOM 737 C CA . GLU A 1 93 ? 20.594 -27.438 -16.359 1 97.69 93 GLU A CA 1
ATOM 738 C C . GLU A 1 93 ? 20.25 -28.672 -15.531 1 97.69 93 GLU A C 1
ATOM 740 O O . GLU A 1 93 ? 20.719 -29.781 -15.82 1 97.69 93 GLU A O 1
ATOM 745 N N . ILE A 1 94 ? 19.516 -28.453 -14.508 1 98.12 94 ILE A N 1
ATOM 746 C CA . ILE A 1 94 ? 19.188 -29.578 -13.648 1 98.12 94 ILE A CA 1
ATOM 747 C C . ILE A 1 94 ? 18.281 -30.547 -14.383 1 98.12 94 ILE A C 1
ATOM 749 O O . ILE A 1 94 ? 18.391 -31.766 -14.227 1 98.12 94 ILE A O 1
ATOM 753 N N . ILE A 1 95 ? 17.312 -30.094 -15.164 1 98.38 95 ILE A N 1
ATOM 754 C CA . ILE A 1 95 ? 16.422 -30.953 -15.93 1 98.38 95 ILE A CA 1
ATOM 755 C C . ILE A 1 95 ? 17.203 -31.734 -16.969 1 98.38 95 ILE A C 1
ATOM 757 O O . ILE A 1 95 ? 16.953 -32.906 -17.188 1 98.38 95 ILE A O 1
ATOM 761 N N . LYS A 1 96 ? 18.156 -31.078 -17.609 1 98.19 96 LYS A N 1
ATOM 762 C CA . LYS A 1 96 ? 19.016 -31.781 -18.578 1 98.19 96 LYS A CA 1
ATOM 763 C C . LYS A 1 96 ? 19.797 -32.906 -17.891 1 98.19 96 LYS A C 1
ATOM 765 O O . LYS A 1 96 ? 19.906 -34 -18.438 1 98.19 96 LYS A O 1
ATOM 770 N N . TRP A 1 97 ? 20.359 -32.594 -16.734 1 98.31 97 TRP A N 1
ATOM 771 C CA . TRP A 1 97 ? 21.062 -33.625 -15.977 1 98.31 97 TRP A CA 1
ATOM 772 C C . TRP A 1 97 ? 20.156 -34.812 -15.688 1 98.31 97 TRP A C 1
ATOM 774 O O . TRP A 1 97 ? 20.547 -35.938 -15.852 1 98.31 97 TRP A O 1
ATOM 784 N N . CYS A 1 98 ? 18.922 -34.531 -15.211 1 98.56 98 CYS A N 1
ATOM 785 C CA . CYS A 1 98 ? 17.969 -35.594 -14.906 1 98.56 98 CYS A CA 1
ATOM 786 C C . CYS A 1 98 ? 17.656 -36.438 -16.141 1 98.56 98 CYS A C 1
ATOM 788 O O . CYS A 1 98 ? 17.594 -37.656 -16.062 1 98.56 98 CYS A O 1
ATOM 790 N N . HIS A 1 99 ? 17.453 -35.75 -17.266 1 98.12 99 HIS A N 1
ATOM 791 C CA . HIS A 1 99 ? 17.203 -36.438 -18.531 1 98.12 99 HIS A CA 1
ATOM 792 C C . HIS A 1 99 ? 18.344 -37.375 -18.859 1 98.12 99 HIS A C 1
ATOM 794 O O . HIS A 1 99 ? 18.109 -38.531 -19.203 1 98.12 99 HIS A O 1
ATOM 800 N N . ASP A 1 100 ? 19.578 -36.875 -18.75 1 97.56 100 ASP A N 1
ATOM 801 C CA . ASP A 1 100 ? 20.766 -37.625 -19.141 1 97.56 100 ASP A CA 1
ATOM 802 C C . ASP A 1 100 ? 21 -38.812 -18.203 1 97.56 100 ASP A C 1
ATOM 804 O O . ASP A 1 100 ? 21.688 -39.781 -18.547 1 97.56 100 ASP A O 1
ATOM 808 N N . HIS A 1 101 ? 20.422 -38.781 -17.031 1 97.94 101 HIS A N 1
ATOM 809 C CA . HIS A 1 101 ? 20.719 -39.812 -16.031 1 97.94 101 HIS A CA 1
ATOM 810 C C . HIS A 1 101 ? 19.469 -40.625 -15.695 1 97.94 101 HIS A C 1
ATOM 812 O O . HIS A 1 101 ? 19.453 -41.344 -14.703 1 97.94 101 HIS A O 1
ATOM 818 N N . ASN A 1 102 ? 18.391 -40.406 -16.438 1 98.06 102 ASN A N 1
ATOM 819 C CA . ASN A 1 102 ? 17.141 -41.125 -16.281 1 98.06 102 ASN A CA 1
ATOM 820 C C . ASN A 1 102 ? 16.562 -40.969 -14.875 1 98.06 102 ASN A C 1
ATOM 822 O O . ASN A 1 102 ? 16.266 -41.938 -14.195 1 98.06 102 ASN A O 1
ATOM 826 N N . VAL A 1 103 ? 16.516 -39.781 -14.438 1 98.62 103 VAL A N 1
ATOM 827 C CA . VAL A 1 103 ? 16 -39.406 -13.117 1 98.62 103 VAL A CA 1
ATOM 828 C C . VAL A 1 103 ? 14.734 -38.562 -13.273 1 98.62 103 VAL A C 1
ATOM 830 O O . VAL A 1 103 ? 14.656 -37.688 -14.156 1 98.62 103 VAL A O 1
ATOM 833 N N . LEU A 1 104 ? 13.656 -38.812 -12.492 1 98.69 104 LEU A N 1
ATOM 834 C CA . LEU A 1 104 ? 12.438 -38 -12.469 1 98.69 104 LEU A CA 1
ATOM 835 C C . LEU A 1 104 ? 12.68 -36.688 -11.781 1 98.69 104 LEU A C 1
ATOM 837 O O . LEU A 1 104 ? 13.547 -36.562 -10.914 1 98.69 104 LEU A O 1
ATOM 841 N N . TYR A 1 105 ? 11.914 -35.656 -12.195 1 98.75 105 TYR A N 1
ATOM 842 C CA . TYR A 1 105 ? 12.148 -34.312 -11.68 1 98.75 105 TYR A CA 1
ATOM 843 C C . TYR A 1 105 ? 10.836 -33.594 -11.477 1 98.75 105 TYR A C 1
ATOM 845 O O . TYR A 1 105 ? 9.922 -33.688 -12.297 1 98.75 105 TYR A O 1
ATOM 853 N N . VAL A 1 106 ? 10.703 -32.844 -10.391 1 98.75 106 VAL A N 1
ATOM 854 C CA . VAL A 1 106 ? 9.555 -31.984 -10.172 1 98.75 106 VAL A CA 1
ATOM 855 C C . VAL A 1 106 ? 10.008 -30.688 -9.516 1 98.75 106 VAL A C 1
ATOM 857 O O . VAL A 1 106 ? 10.938 -30.688 -8.703 1 98.75 106 VAL A O 1
ATOM 860 N N . ASN A 1 107 ? 9.422 -29.562 -9.906 1 97.88 107 ASN A N 1
ATOM 861 C CA . ASN A 1 107 ? 9.656 -28.297 -9.227 1 97.88 107 ASN A CA 1
ATOM 862 C C . ASN A 1 107 ? 8.422 -27.391 -9.266 1 97.88 107 ASN A C 1
ATOM 864 O O . ASN A 1 107 ? 7.375 -27.797 -9.773 1 97.88 107 ASN A O 1
ATOM 868 N N . THR A 1 108 ? 8.555 -26.188 -8.633 1 96.06 108 THR A N 1
ATOM 869 C CA . THR A 1 108 ? 7.418 -25.281 -8.547 1 96.06 108 THR A CA 1
ATOM 870 C C . THR A 1 108 ? 7.703 -23.984 -9.289 1 96.06 108 THR A C 1
ATOM 872 O O . THR A 1 108 ? 6.875 -23.078 -9.289 1 96.06 108 THR A O 1
ATOM 875 N N . SER A 1 109 ? 8.891 -23.875 -9.867 1 92.62 109 SER A N 1
ATOM 876 C CA . SER A 1 109 ? 9.266 -22.641 -10.562 1 92.62 109 SER A CA 1
ATOM 877 C C . SER A 1 109 ? 10.422 -22.891 -11.531 1 92.62 109 SER A C 1
ATOM 879 O O . SER A 1 109 ? 11.25 -23.781 -11.305 1 92.62 109 SER A O 1
ATOM 881 N N . VAL A 1 110 ? 10.484 -22.125 -12.562 1 93.56 110 VAL A N 1
ATOM 882 C CA . VAL A 1 110 ? 11.586 -22.188 -13.516 1 93.56 110 VAL A CA 1
ATOM 883 C C . VAL A 1 110 ? 12.656 -21.172 -13.125 1 93.56 110 VAL A C 1
ATOM 885 O O . VAL A 1 110 ? 12.625 -20.031 -13.57 1 93.56 110 VAL A O 1
ATOM 888 N N . GLU A 1 111 ? 13.664 -21.641 -12.5 1 91.31 111 GLU A N 1
ATOM 889 C CA . GLU A 1 111 ? 14.672 -20.766 -11.922 1 91.31 111 GLU A CA 1
ATOM 890 C C . GLU A 1 111 ? 15.883 -20.641 -12.836 1 91.31 111 GLU A C 1
ATOM 892 O O . GLU A 1 111 ? 16.062 -21.438 -13.758 1 91.31 111 GLU A O 1
ATOM 897 N N . VAL A 1 112 ? 16.672 -19.578 -12.578 1 91.5 112 VAL A N 1
ATOM 898 C CA . VAL A 1 112 ? 17.984 -19.391 -13.156 1 91.5 112 VAL A CA 1
ATOM 899 C C . VAL A 1 112 ? 19.031 -19.25 -12.039 1 91.5 112 VAL A C 1
ATOM 901 O O . VAL A 1 112 ? 18.672 -19.141 -10.867 1 91.5 112 VAL A O 1
ATOM 904 N N . TRP A 1 113 ? 20.312 -19.375 -12.258 1 92.12 113 TRP A N 1
ATOM 905 C CA . TRP A 1 113 ? 21.359 -19.359 -11.25 1 92.12 113 TRP A CA 1
ATOM 906 C C . TRP A 1 113 ? 21.359 -18.062 -10.461 1 92.12 113 TRP A C 1
ATOM 908 O O . TRP A 1 113 ? 21.422 -18.062 -9.234 1 92.12 113 TRP A O 1
ATOM 918 N N . ASP A 1 114 ? 21.391 -16.891 -11.203 1 86 114 ASP A N 1
ATOM 919 C CA . ASP A 1 114 ? 21.422 -15.578 -10.547 1 86 114 ASP A CA 1
ATOM 920 C C . ASP A 1 114 ? 20.531 -14.578 -11.281 1 86 114 ASP A C 1
ATOM 922 O O . ASP A 1 114 ? 21 -13.852 -12.156 1 86 114 ASP A O 1
ATOM 926 N N . PRO A 1 115 ? 19.359 -14.523 -10.711 1 77.62 115 PRO A N 1
ATOM 927 C CA . PRO A 1 115 ? 18.469 -13.594 -11.398 1 77.62 115 PRO A CA 1
ATOM 928 C C . PRO A 1 115 ? 18.875 -12.133 -11.211 1 77.62 115 PRO A C 1
ATOM 930 O O . PRO A 1 115 ? 18.438 -11.266 -11.977 1 77.62 115 PRO A O 1
ATOM 933 N N . ALA A 1 116 ? 19.609 -11.828 -10.273 1 74 116 ALA A N 1
ATOM 934 C CA . ALA A 1 116 ? 19.969 -10.445 -9.977 1 74 116 ALA A CA 1
ATOM 935 C C . ALA A 1 116 ? 21.188 -10.008 -10.789 1 74 116 ALA A C 1
ATOM 937 O O . ALA A 1 116 ? 21.438 -8.812 -10.945 1 74 116 ALA A O 1
ATOM 938 N N . GLU A 1 117 ? 21.797 -11.133 -11.242 1 73.56 117 GLU A N 1
ATOM 939 C CA . GLU A 1 117 ? 23 -10.82 -12 1 73.56 117 GLU A CA 1
ATOM 940 C C . GLU A 1 117 ? 22.672 -10.047 -13.273 1 73.56 117 GLU A C 1
ATOM 942 O O . GLU A 1 117 ? 21.828 -10.477 -14.062 1 73.56 117 GLU A O 1
ATOM 947 N N . LYS A 1 118 ? 23.031 -8.906 -13.523 1 73.56 118 LYS A N 1
ATOM 948 C CA . LYS A 1 118 ? 22.875 -8.039 -14.688 1 73.56 118 LYS A CA 1
ATOM 949 C C . LYS A 1 118 ? 21.438 -7.559 -14.828 1 73.56 118 LYS A C 1
ATOM 951 O O . LYS A 1 118 ? 20.969 -7.281 -15.93 1 73.56 118 LYS A O 1
ATOM 956 N N . PHE A 1 119 ? 20.734 -7.719 -13.742 1 76.19 119 PHE A N 1
ATOM 957 C CA . PHE A 1 119 ? 19.312 -7.395 -13.766 1 76.19 119 PHE A CA 1
ATOM 958 C C . PHE A 1 119 ? 19.078 -5.977 -14.273 1 76.19 119 PHE A C 1
ATOM 960 O O . PHE A 1 119 ? 18.141 -5.727 -15.031 1 76.19 119 PHE A O 1
ATOM 967 N N . LEU A 1 120 ? 19.953 -5.105 -13.953 1 76.88 120 LEU A N 1
ATOM 968 C CA . LEU A 1 120 ? 19.766 -3.705 -14.305 1 76.88 120 LEU A CA 1
ATOM 969 C C . LEU A 1 120 ? 20.125 -3.457 -15.766 1 76.88 120 LEU A C 1
ATOM 971 O O . LEU A 1 120 ? 19.734 -2.438 -16.344 1 76.88 120 LEU A O 1
ATOM 975 N N . THR A 1 121 ? 20.766 -4.449 -16.484 1 81.62 121 THR A N 1
ATOM 976 C CA . THR A 1 121 ? 21.203 -4.23 -17.844 1 81.62 121 THR A CA 1
ATOM 977 C C . THR A 1 121 ? 20.438 -5.125 -18.812 1 81.62 121 THR A C 1
ATOM 979 O O . THR A 1 121 ? 20.469 -4.906 -20.031 1 81.62 121 THR A O 1
ATOM 982 N N . GLN A 1 122 ? 19.75 -6.051 -18.281 1 89.69 122 GLN A N 1
ATOM 983 C CA . GLN A 1 122 ? 18.984 -6.98 -19.109 1 89.69 122 GLN A CA 1
ATOM 984 C C . GLN A 1 122 ? 17.75 -6.309 -19.703 1 89.69 122 GLN A C 1
ATOM 986 O O . GLN A 1 122 ? 17.188 -5.398 -19.094 1 89.69 122 GLN A O 1
ATOM 991 N N . SER A 1 123 ? 17.391 -6.77 -20.906 1 91 123 SER A N 1
ATOM 992 C CA . SER A 1 123 ? 16.156 -6.324 -21.531 1 91 123 SER A CA 1
ATOM 993 C C . SER A 1 123 ? 14.938 -6.922 -20.812 1 91 123 SER A C 1
ATOM 995 O O . SER A 1 123 ? 15.078 -7.836 -20 1 91 123 SER A O 1
ATOM 997 N N . LEU A 1 124 ? 13.789 -6.391 -21.188 1 93.06 124 LEU A N 1
ATOM 998 C CA . LEU A 1 124 ? 12.539 -6.91 -20.641 1 93.06 124 LEU A CA 1
ATOM 999 C C . LEU A 1 124 ? 12.383 -8.398 -20.938 1 93.06 124 LEU A C 1
ATOM 1001 O O . LEU A 1 124 ? 11.992 -9.172 -20.062 1 93.06 124 LEU A O 1
ATOM 1005 N N . LEU A 1 125 ? 12.68 -8.75 -22.141 1 94 125 LEU A N 1
ATOM 1006 C CA . LEU A 1 125 ? 12.539 -10.141 -22.562 1 94 125 LEU A CA 1
ATOM 1007 C C . LEU A 1 125 ? 13.492 -11.047 -21.797 1 94 125 LEU A C 1
ATOM 1009 O O . LEU A 1 125 ? 13.102 -12.125 -21.344 1 94 125 LEU A O 1
ATOM 1013 N N . GLU A 1 126 ? 14.68 -10.586 -21.594 1 92.88 126 GLU A N 1
ATOM 1014 C CA . GLU A 1 126 ? 15.688 -11.375 -20.891 1 92.88 126 GLU A CA 1
ATOM 1015 C C . GLU A 1 126 ? 15.305 -11.578 -19.422 1 92.88 126 GLU A C 1
ATOM 1017 O O . GLU A 1 126 ? 15.727 -12.547 -18.797 1 92.88 126 GLU A O 1
ATOM 1022 N N . LYS A 1 127 ? 14.539 -10.688 -18.922 1 92.94 127 LYS A N 1
ATOM 1023 C CA . LYS A 1 127 ? 14.094 -10.75 -17.531 1 92.94 127 LYS A CA 1
ATOM 1024 C C . LYS A 1 127 ? 12.82 -11.578 -17.391 1 92.94 127 LYS A C 1
ATOM 1026 O O . LYS A 1 127 ? 12.422 -11.93 -16.281 1 92.94 127 LYS A O 1
ATOM 1031 N N . SER A 1 128 ? 12.25 -12.023 -18.453 1 94.25 128 SER A N 1
ATOM 1032 C CA . SER A 1 128 ? 10.891 -12.562 -18.469 1 94.25 128 SER A CA 1
ATOM 1033 C C . SER A 1 128 ? 10.898 -14.062 -18.203 1 94.25 128 SER A C 1
ATOM 1035 O O . SER A 1 128 ? 11.891 -14.742 -18.469 1 94.25 128 SER A O 1
ATOM 1037 N N . LEU A 1 129 ? 9.789 -14.562 -17.688 1 95.25 129 LEU A N 1
ATOM 1038 C CA . LEU A 1 129 ? 9.539 -16 -17.625 1 95.25 129 LEU A CA 1
ATOM 1039 C C . LEU A 1 129 ? 9.305 -16.578 -19.016 1 95.25 129 LEU A C 1
ATOM 1041 O O . LEU A 1 129 ? 9.594 -17.75 -19.266 1 95.25 129 LEU A O 1
ATOM 1045 N N . TYR A 1 130 ? 8.836 -15.75 -19.891 1 96.56 130 TYR A N 1
ATOM 1046 C CA . TYR A 1 130 ? 8.602 -16.156 -21.281 1 96.56 130 TYR A CA 1
ATOM 1047 C C . TYR A 1 130 ? 9.859 -16.781 -21.875 1 96.56 130 TYR A C 1
ATOM 1049 O O . TYR A 1 130 ? 9.805 -17.891 -22.438 1 96.56 130 TYR A O 1
ATOM 1057 N N . ILE A 1 131 ? 10.953 -16.094 -21.719 1 95.25 131 ILE A N 1
ATOM 1058 C CA . ILE A 1 131 ? 12.195 -16.578 -22.328 1 95.25 131 ILE A CA 1
ATOM 1059 C C . ILE A 1 131 ? 12.625 -17.875 -21.656 1 95.25 131 ILE A C 1
ATOM 1061 O O . ILE A 1 131 ? 13.203 -18.766 -22.297 1 95.25 131 ILE A O 1
ATOM 1065 N N . ARG A 1 132 ? 12.367 -17.969 -20.344 1 94.88 132 ARG A N 1
ATOM 1066 C CA . ARG A 1 132 ? 12.695 -19.203 -19.625 1 94.88 132 ARG A CA 1
ATOM 1067 C C . ARG A 1 132 ? 11.883 -20.375 -20.172 1 94.88 132 ARG A C 1
ATOM 1069 O O . ARG A 1 132 ? 12.406 -21.484 -20.312 1 94.88 132 ARG A O 1
ATOM 1076 N N . GLN A 1 133 ? 10.633 -20.109 -20.469 1 95.25 133 GLN A N 1
ATOM 1077 C CA . GLN A 1 133 ? 9.773 -21.141 -21.047 1 95.25 133 GLN A CA 1
ATOM 1078 C C . GLN A 1 133 ? 10.258 -21.531 -22.453 1 95.25 133 GLN A C 1
ATOM 1080 O O . GLN A 1 133 ? 10.234 -22.703 -22.812 1 95.25 133 GLN A O 1
ATOM 1085 N N . MET A 1 134 ? 10.68 -20.562 -23.25 1 96.25 134 MET A N 1
ATOM 1086 C CA . MET A 1 134 ? 11.203 -20.844 -24.594 1 96.25 134 MET A CA 1
ATOM 1087 C C . MET A 1 134 ? 12.438 -21.734 -24.516 1 96.25 134 MET A C 1
ATOM 1089 O O . MET A 1 134 ? 12.602 -22.641 -25.328 1 96.25 134 MET A O 1
ATOM 1093 N N . ARG A 1 135 ? 13.242 -21.484 -23.547 1 96.19 135 ARG A N 1
ATOM 1094 C CA . ARG A 1 135 ? 14.453 -22.266 -23.375 1 96.19 135 ARG A CA 1
ATOM 1095 C C . ARG A 1 135 ? 14.125 -23.719 -23 1 96.19 135 ARG A C 1
ATOM 1097 O O . ARG A 1 135 ? 14.812 -24.641 -23.422 1 96.19 135 ARG A O 1
ATOM 1104 N N . LEU A 1 136 ? 13.133 -23.891 -22.203 1 96.12 136 LEU A N 1
ATOM 1105 C CA . LEU A 1 136 ? 12.695 -25.234 -21.828 1 96.12 136 LEU A CA 1
ATOM 1106 C C . LEU A 1 136 ? 12.18 -25.984 -23.047 1 96.12 136 LEU A C 1
ATOM 1108 O O . LEU A 1 136 ? 12.453 -27.188 -23.203 1 96.12 136 LEU A O 1
ATOM 1112 N N . LEU A 1 137 ? 11.422 -25.297 -23.875 1 95 137 LEU A N 1
ATOM 1113 C CA . LEU A 1 137 ? 10.914 -25.906 -25.094 1 95 137 LEU A CA 1
ATOM 1114 C C . LEU A 1 137 ? 12.055 -26.328 -26.016 1 95 137 LEU A C 1
ATOM 1116 O O . LEU A 1 137 ? 12.023 -27.422 -26.578 1 95 137 LEU A O 1
ATOM 1120 N N . GLU A 1 138 ? 12.984 -25.453 -26.109 1 96.81 138 GLU A N 1
ATOM 1121 C CA . GLU A 1 138 ? 14.141 -25.75 -26.953 1 96.81 138 GLU A CA 1
ATOM 1122 C C . GLU A 1 138 ? 14.93 -26.938 -26.406 1 96.81 138 GLU A C 1
ATOM 1124 O O . GLU A 1 138 ? 15.375 -27.797 -27.172 1 96.81 138 GLU A O 1
ATOM 1129 N N . LEU A 1 139 ? 15.109 -26.969 -25.125 1 97.12 139 LEU A N 1
ATOM 1130 C CA . LEU A 1 139 ? 15.859 -28.031 -24.453 1 97.12 139 LEU A CA 1
ATOM 1131 C C . LEU A 1 139 ? 15.266 -29.391 -24.781 1 97.12 139 LEU A C 1
ATOM 1133 O O . LEU A 1 139 ? 16 -30.359 -25.016 1 97.12 139 LEU A O 1
ATOM 1137 N N . SER A 1 140 ? 13.969 -29.547 -24.906 1 96.62 140 SER A N 1
ATOM 1138 C CA . SER A 1 140 ? 13.305 -30.844 -24.969 1 96.62 140 SER A CA 1
ATOM 1139 C C . SER A 1 140 ? 12.781 -31.141 -26.359 1 96.62 140 SER A C 1
ATOM 1141 O O . SER A 1 140 ? 12.023 -32.094 -26.562 1 96.62 140 SER A O 1
ATOM 1143 N N . ARG A 1 141 ? 13.094 -30.359 -27.312 1 95.19 141 ARG A N 1
ATOM 1144 C CA . ARG A 1 141 ? 12.523 -30.422 -28.656 1 95.19 141 ARG A CA 1
ATOM 1145 C C . ARG A 1 141 ? 12.688 -31.812 -29.266 1 95.19 141 ARG A C 1
ATOM 1147 O O . ARG A 1 141 ? 11.805 -32.312 -29.969 1 95.19 141 ARG A O 1
ATOM 1154 N N . ASP A 1 142 ? 13.75 -32.5 -28.891 1 95.12 142 ASP A N 1
ATOM 1155 C CA . ASP A 1 142 ? 14.047 -33.781 -29.547 1 95.12 142 ASP A CA 1
ATOM 1156 C C . ASP A 1 142 ? 13.938 -34.938 -28.547 1 95.12 142 ASP A C 1
ATOM 1158 O O . ASP A 1 142 ? 14.391 -36.062 -28.828 1 95.12 142 ASP A O 1
ATOM 1162 N N . TRP A 1 143 ? 13.391 -34.594 -27.406 1 96.25 143 TRP A N 1
ATOM 1163 C CA . TRP A 1 143 ? 13.297 -35.656 -26.391 1 96.25 143 TRP A CA 1
ATOM 1164 C C . TRP A 1 143 ? 12.203 -36.656 -26.734 1 96.25 143 TRP A C 1
ATOM 1166 O O . TRP A 1 143 ? 11.102 -36.25 -27.125 1 96.25 143 TRP A O 1
ATOM 1176 N N . LYS A 1 144 ? 12.586 -37.938 -26.812 1 92.38 144 LYS A N 1
ATOM 1177 C CA . LYS A 1 144 ? 11.664 -39.062 -27 1 92.38 144 LYS A CA 1
ATOM 1178 C C . LYS A 1 144 ? 11.82 -40.094 -25.906 1 92.38 144 LYS A C 1
ATOM 1180 O O . LYS A 1 144 ? 12.945 -40.438 -25.516 1 92.38 144 LYS A O 1
ATOM 1185 N N . ASP A 1 145 ? 10.688 -40.625 -25.406 1 95.19 145 ASP A N 1
ATOM 1186 C CA . ASP A 1 145 ? 10.742 -41.625 -24.359 1 95.19 145 ASP A CA 1
ATOM 1187 C C . ASP A 1 145 ? 11.672 -41.188 -23.234 1 95.19 145 ASP A C 1
ATOM 1189 O O . ASP A 1 145 ? 12.57 -41.938 -22.844 1 95.19 145 ASP A O 1
ATOM 1193 N N . ALA A 1 146 ? 11.539 -39.969 -22.766 1 97.31 146 ALA A N 1
ATOM 1194 C CA . ALA A 1 146 ? 12.414 -39.344 -21.797 1 97.31 146 ALA A CA 1
ATOM 1195 C C . ALA A 1 146 ? 11.82 -39.406 -20.391 1 97.31 146 ALA A C 1
ATOM 1197 O O . ALA A 1 146 ? 10.594 -39.469 -20.234 1 97.31 146 ALA A O 1
ATOM 1198 N N . PRO A 1 147 ? 12.711 -39.438 -19.344 1 98.38 147 PRO A N 1
ATOM 1199 C CA . PRO A 1 147 ? 12.156 -39.375 -17.984 1 98.38 147 PRO A CA 1
ATOM 1200 C C . PRO A 1 147 ? 11.266 -38.156 -17.766 1 98.38 147 PRO A C 1
ATOM 1202 O O . PRO A 1 147 ? 11.555 -37.062 -18.281 1 98.38 147 PRO A O 1
ATOM 1205 N N . THR A 1 148 ? 10.195 -38.375 -17.016 1 98.62 148 THR A N 1
ATOM 1206 C CA . THR A 1 148 ? 9.211 -37.312 -16.797 1 98.62 148 THR A CA 1
ATOM 1207 C C . THR A 1 148 ? 9.789 -36.219 -15.906 1 98.62 148 THR A C 1
ATOM 1209 O O . THR A 1 148 ? 10.406 -36.5 -14.875 1 98.62 148 THR A O 1
ATOM 1212 N N . ALA A 1 149 ? 9.688 -35.031 -16.312 1 98.69 149 ALA A N 1
ATOM 1213 C CA . ALA A 1 149 ? 9.922 -33.844 -15.508 1 98.69 149 ALA A CA 1
ATOM 1214 C C . ALA A 1 149 ? 8.672 -32.969 -15.453 1 98.69 149 ALA A C 1
ATOM 1216 O O . ALA A 1 149 ? 8.195 -32.5 -16.484 1 98.69 149 ALA A O 1
ATOM 1217 N N . VAL A 1 150 ? 8.086 -32.781 -14.258 1 98.69 150 VAL A N 1
ATOM 1218 C CA . VAL A 1 150 ? 6.953 -31.875 -14.078 1 98.69 150 VAL A CA 1
ATOM 1219 C C . VAL A 1 150 ? 7.438 -30.531 -13.562 1 98.69 150 VAL A C 1
ATOM 1221 O O . VAL A 1 150 ? 7.914 -30.422 -12.43 1 98.69 150 VAL A O 1
ATOM 1224 N N . VAL A 1 151 ? 7.246 -29.547 -14.414 1 97.81 151 VAL A N 1
ATOM 1225 C CA . VAL A 1 151 ? 7.789 -28.219 -14.125 1 97.81 151 VAL A CA 1
ATOM 1226 C C . VAL A 1 151 ? 6.652 -27.266 -13.766 1 97.81 151 VAL A C 1
ATOM 1228 O O . VAL A 1 151 ? 5.559 -27.359 -14.328 1 97.81 151 VAL A O 1
ATOM 1231 N N . ASP A 1 152 ? 6.879 -26.359 -12.781 1 96.81 152 ASP A N 1
ATOM 1232 C CA . ASP A 1 152 ? 5.941 -25.297 -12.422 1 96.81 152 ASP A CA 1
ATOM 1233 C C . ASP A 1 152 ? 4.66 -25.875 -11.82 1 96.81 152 ASP A C 1
ATOM 1235 O O . ASP A 1 152 ? 3.559 -25.484 -12.219 1 96.81 152 ASP A O 1
ATOM 1239 N N . HIS A 1 153 ? 4.867 -26.844 -10.953 1 98.12 153 HIS A N 1
ATOM 1240 C CA . HIS A 1 153 ? 3.643 -27.438 -10.438 1 98.12 153 HIS A CA 1
ATOM 1241 C C . HIS A 1 153 ? 3.578 -27.344 -8.914 1 98.12 153 HIS A C 1
ATOM 1243 O O . HIS A 1 153 ? 3.869 -28.328 -8.219 1 98.12 153 HIS A O 1
ATOM 1249 N N . GLY A 1 154 ? 3.074 -26.312 -8.344 1 97.69 154 GLY A N 1
ATOM 1250 C CA . GLY A 1 154 ? 2.666 -26.047 -6.973 1 97.69 154 GLY A CA 1
ATOM 1251 C C . GLY A 1 154 ? 1.219 -25.609 -6.855 1 97.69 154 GLY A C 1
ATOM 1252 O O . GLY A 1 154 ? 0.312 -26.312 -7.301 1 97.69 154 GLY A O 1
ATOM 1253 N N . ALA A 1 155 ? 1.009 -24.391 -6.32 1 97.69 155 ALA A N 1
ATOM 1254 C CA . ALA A 1 155 ? -0.33 -23.797 -6.289 1 97.69 155 ALA A CA 1
ATOM 1255 C C . ALA A 1 155 ? -0.558 -22.891 -7.488 1 97.69 155 ALA A C 1
ATOM 1257 O O . ALA A 1 155 ? -1.482 -23.109 -8.273 1 97.69 155 ALA A O 1
ATOM 1258 N N . ASN A 1 156 ? 0.235 -21.953 -7.609 1 95.81 156 ASN A N 1
ATOM 1259 C CA . ASN A 1 156 ? 0.286 -21.031 -8.734 1 95.81 156 ASN A CA 1
ATOM 1260 C C . ASN A 1 156 ? 1.716 -20.594 -9.039 1 95.81 156 ASN A C 1
ATOM 1262 O O . ASN A 1 156 ? 2.277 -19.75 -8.328 1 95.81 156 ASN A O 1
ATOM 1266 N N . PRO A 1 157 ? 2.236 -21.281 -10.148 1 96.5 157 PRO A N 1
ATOM 1267 C CA . PRO A 1 157 ? 1.533 -22.156 -11.078 1 96.5 157 PRO A CA 1
ATOM 1268 C C . PRO A 1 157 ? 1.325 -23.562 -10.508 1 96.5 157 PRO A C 1
ATOM 1270 O O . PRO A 1 157 ? 2.045 -23.984 -9.594 1 96.5 157 PRO A O 1
ATOM 1273 N N . GLY A 1 158 ? 0.411 -24.266 -11.031 1 98.12 158 GLY A N 1
ATOM 1274 C CA . GLY A 1 158 ? 0.077 -25.625 -10.617 1 98.12 158 GLY A CA 1
ATOM 1275 C C . GLY A 1 158 ? -1.414 -25.844 -10.453 1 98.12 158 GLY A C 1
ATOM 1276 O O . GLY A 1 158 ? -2.135 -26 -11.445 1 98.12 158 GLY A O 1
ATOM 1277 N N . LEU A 1 159 ? -1.856 -25.781 -9.203 1 98.75 159 LEU A N 1
ATOM 1278 C CA . LEU A 1 159 ? -3.25 -26.078 -8.891 1 98.75 159 LEU A CA 1
ATOM 1279 C C . LEU A 1 159 ? -4.188 -25.109 -9.617 1 98.75 159 LEU A C 1
ATOM 1281 O O . LEU A 1 159 ? -5.293 -25.5 -10 1 98.75 159 LEU A O 1
ATOM 1285 N N . ILE A 1 160 ? -3.799 -23.891 -9.828 1 98.69 160 ILE A N 1
ATOM 1286 C CA . ILE A 1 160 ? -4.629 -22.875 -10.461 1 98.69 160 ILE A CA 1
ATOM 1287 C C . ILE A 1 160 ? -5.078 -23.344 -11.836 1 98.69 160 ILE A C 1
ATOM 1289 O O . ILE A 1 160 ? -6.203 -23.062 -12.266 1 98.69 160 ILE A O 1
ATOM 1293 N N . THR A 1 161 ? -4.219 -24 -12.562 1 98.75 161 THR A N 1
ATOM 1294 C CA . THR A 1 161 ? -4.559 -24.516 -13.883 1 98.75 161 THR A CA 1
ATOM 1295 C C . THR A 1 161 ? -5.68 -25.547 -13.781 1 98.75 161 THR A C 1
ATOM 1297 O O . THR A 1 161 ? -6.582 -25.578 -14.625 1 98.75 161 THR A O 1
ATOM 1300 N N . HIS A 1 162 ? -5.598 -26.375 -12.797 1 98.88 162 HIS A N 1
ATOM 1301 C CA . HIS A 1 162 ? -6.613 -27.406 -12.594 1 98.88 162 HIS A CA 1
ATOM 1302 C C . HIS A 1 162 ? -7.93 -26.781 -12.125 1 98.88 162 HIS A C 1
ATOM 1304 O O . HIS A 1 162 ? -9.008 -27.297 -12.453 1 98.88 162 HIS A O 1
ATOM 1310 N N . PHE A 1 163 ? -7.867 -25.688 -11.367 1 98.94 163 PHE A N 1
ATOM 1311 C CA . PHE A 1 163 ? -9.062 -24.938 -11.016 1 98.94 163 PHE A CA 1
ATOM 1312 C C . PHE A 1 163 ? -9.719 -24.359 -12.266 1 98.94 163 PHE A C 1
ATOM 1314 O O . PHE A 1 163 ? -10.945 -24.328 -12.367 1 98.94 163 PHE A O 1
ATOM 1321 N N . VAL A 1 164 ? -8.914 -23.828 -13.203 1 98.94 164 VAL A N 1
ATOM 1322 C CA . VAL A 1 164 ? -9.445 -23.297 -14.453 1 98.94 164 VAL A CA 1
ATOM 1323 C C . VAL A 1 164 ? -10.195 -24.391 -15.203 1 98.94 164 VAL A C 1
ATOM 1325 O O . VAL A 1 164 ? -11.32 -24.172 -15.656 1 98.94 164 VAL A O 1
ATOM 1328 N N . LYS A 1 165 ? -9.578 -25.578 -15.344 1 98.94 165 LYS A N 1
ATOM 1329 C CA . LYS A 1 165 ? -10.203 -26.703 -16.031 1 98.94 165 LYS A CA 1
ATOM 1330 C C . LYS A 1 165 ? -11.531 -27.078 -15.375 1 98.94 165 LYS A C 1
ATOM 1332 O O . LYS A 1 165 ? -12.547 -27.219 -16.062 1 98.94 165 LYS A O 1
ATOM 1337 N N . GLN A 1 166 ? -11.492 -27.203 -14.094 1 98.94 166 GLN A N 1
ATOM 1338 C CA . GLN A 1 166 ? -12.711 -27.531 -13.367 1 98.94 166 GLN A CA 1
ATOM 1339 C C . GLN A 1 166 ? -13.766 -26.453 -13.523 1 98.94 166 GLN A C 1
ATOM 1341 O O . GLN A 1 166 ? -14.945 -26.734 -13.695 1 98.94 166 GLN A O 1
ATOM 1346 N N . GLY A 1 167 ? -13.336 -25.203 -13.43 1 98.94 167 GLY A N 1
ATOM 1347 C CA . GLY A 1 167 ? -14.25 -24.078 -13.609 1 98.94 167 GLY A CA 1
ATOM 1348 C C . GLY A 1 167 ? -14.938 -24.094 -14.961 1 98.94 167 GLY A C 1
ATOM 1349 O O . GLY A 1 167 ? -16.141 -23.859 -15.055 1 98.94 167 GLY A O 1
ATOM 1350 N N . LEU A 1 168 ? -14.18 -24.328 -16.016 1 98.94 168 LEU A N 1
ATOM 1351 C CA . LEU A 1 168 ? -14.75 -24.406 -17.359 1 98.94 168 LEU A CA 1
ATOM 1352 C C . LEU A 1 168 ? -15.82 -25.484 -17.438 1 98.94 168 LEU A C 1
ATOM 1354 O O . LEU A 1 168 ? -16.875 -25.281 -18.047 1 98.94 168 LEU A O 1
ATOM 1358 N N . LEU A 1 169 ? -15.531 -26.656 -16.859 1 98.94 169 LEU A N 1
ATOM 1359 C CA . LEU A 1 169 ? -16.484 -27.75 -16.859 1 98.94 169 LEU A CA 1
ATOM 1360 C C . LEU A 1 169 ? -17.734 -27.375 -16.062 1 98.94 169 LEU A C 1
ATOM 1362 O O . LEU A 1 169 ? -18.859 -27.703 -16.469 1 98.94 169 LEU A O 1
ATOM 1366 N N . ASP A 1 170 ? -17.547 -26.703 -14.938 1 98.88 170 ASP A N 1
ATOM 1367 C CA . ASP A 1 170 ? -18.688 -26.281 -14.125 1 98.88 170 ASP A CA 1
ATOM 1368 C C . ASP A 1 170 ? -19.531 -25.25 -14.852 1 98.88 170 ASP A C 1
ATOM 1370 O O . ASP A 1 170 ? -20.766 -25.281 -14.789 1 98.88 170 ASP A O 1
ATOM 1374 N N . ILE A 1 171 ? -18.906 -24.297 -15.469 1 98.88 171 ILE A N 1
ATOM 1375 C CA . ILE A 1 171 ? -19.609 -23.297 -16.266 1 98.88 171 ILE A CA 1
ATOM 1376 C C . ILE A 1 171 ? -20.406 -23.984 -17.375 1 98.88 171 ILE A C 1
ATOM 1378 O O . ILE A 1 171 ? -21.562 -23.641 -17.625 1 98.88 171 ILE A O 1
ATOM 1382 N N . ALA A 1 172 ? -19.734 -24.953 -18.078 1 98.88 172 ALA A N 1
ATOM 1383 C CA . ALA A 1 172 ? -20.391 -25.703 -19.141 1 98.88 172 ALA A CA 1
ATOM 1384 C C . ALA A 1 172 ? -21.656 -26.406 -18.625 1 98.88 172 ALA A C 1
ATOM 1386 O O . ALA A 1 172 ? -22.719 -26.297 -19.234 1 98.88 172 ALA A O 1
ATOM 1387 N N . ALA A 1 173 ? -21.5 -27.094 -17.578 1 98.75 173 ALA A N 1
ATOM 1388 C CA . ALA A 1 173 ? -22.625 -27.828 -17 1 98.75 173 ALA A CA 1
ATOM 1389 C C . ALA A 1 173 ? -23.75 -26.891 -16.625 1 98.75 173 ALA A C 1
ATOM 1391 O O . ALA A 1 173 ? -24.922 -27.172 -16.906 1 98.75 173 ALA A O 1
ATOM 1392 N N . SER A 1 174 ? -23.438 -25.781 -15.961 1 98.69 174 SER A N 1
ATOM 1393 C CA . SER A 1 174 ? -24.438 -24.812 -15.531 1 98.69 174 SER A CA 1
ATOM 1394 C C . SER A 1 174 ? -25.109 -24.156 -16.734 1 98.69 174 SER A C 1
ATOM 1396 O O . SER A 1 174 ? -26.328 -23.922 -16.719 1 98.69 174 SER A O 1
ATOM 1398 N N . THR A 1 175 ? -24.281 -23.797 -17.734 1 98.44 175 THR A N 1
ATOM 1399 C CA . THR A 1 175 ? -24.797 -23.172 -18.938 1 98.44 175 THR A CA 1
ATOM 1400 C C . THR A 1 175 ? -25.859 -24.062 -19.594 1 98.44 175 THR A C 1
ATOM 1402 O O . THR A 1 175 ? -26.891 -23.578 -20.062 1 98.44 175 THR A O 1
ATOM 1405 N N . CYS A 1 176 ? -25.609 -25.359 -19.656 1 98.06 176 CYS A N 1
ATOM 1406 C CA . CYS A 1 176 ? -26.547 -26.312 -20.234 1 98.06 176 CYS A CA 1
ATOM 1407 C C . CYS A 1 176 ? -27.766 -26.5 -19.328 1 98.06 176 CYS A C 1
ATOM 1409 O O . CYS A 1 176 ? -28.891 -26.469 -19.797 1 98.06 176 CYS A O 1
ATOM 1411 N N . ALA A 1 177 ? -27.531 -26.641 -18.094 1 98.12 177 ALA A N 1
ATOM 1412 C CA . ALA A 1 177 ? -28.609 -26.875 -17.141 1 98.12 177 ALA A CA 1
ATOM 1413 C C . ALA A 1 177 ? -29.562 -25.688 -17.094 1 98.12 177 ALA A C 1
ATOM 1415 O O . ALA A 1 177 ? -30.781 -25.859 -16.969 1 98.12 177 ALA A O 1
ATOM 1416 N N . ASP A 1 178 ? -28.984 -24.516 -17.203 1 97.88 178 ASP A N 1
ATOM 1417 C CA . ASP A 1 178 ? -29.781 -23.297 -17.109 1 97.88 178 ASP A CA 1
ATOM 1418 C C . ASP A 1 178 ? -30.344 -22.906 -18.469 1 97.88 178 ASP A C 1
ATOM 1420 O O . ASP A 1 178 ? -31.031 -21.891 -18.594 1 97.88 178 ASP A O 1
ATOM 1424 N N . LYS A 1 179 ? -30.094 -23.672 -19.516 1 97.06 179 LYS A N 1
ATOM 1425 C CA . LYS A 1 179 ? -30.594 -23.438 -20.859 1 97.06 179 LYS A CA 1
ATOM 1426 C C . LYS A 1 179 ? -30.281 -22.031 -21.344 1 97.06 179 LYS A C 1
ATOM 1428 O O . LYS A 1 179 ? -31.156 -21.312 -21.828 1 97.06 179 LYS A O 1
ATOM 1433 N N . LYS A 1 180 ? -29.047 -21.688 -21.156 1 96.19 180 LYS A N 1
ATOM 1434 C CA . LYS A 1 180 ? -28.609 -20.344 -21.531 1 96.19 180 LYS A CA 1
ATOM 1435 C C . LYS A 1 180 ? -28.172 -20.281 -22.984 1 96.19 180 LYS A C 1
ATOM 1437 O O . LYS A 1 180 ? -27.875 -19.203 -23.5 1 96.19 180 LYS A O 1
ATOM 1442 N N . VAL A 1 181 ? -28.094 -21.438 -23.609 1 96.62 181 VAL A N 1
ATOM 1443 C CA . VAL A 1 181 ? -27.656 -21.484 -25 1 96.62 181 VAL A CA 1
ATOM 1444 C C . VAL A 1 181 ? -28.625 -22.328 -25.828 1 96.62 181 VAL A C 1
ATOM 1446 O O . VAL A 1 181 ? -29.484 -23.016 -25.266 1 96.62 181 VAL A O 1
ATOM 1449 N N . SER A 1 182 ? -28.453 -22.281 -27.219 1 97.12 182 SER A N 1
ATOM 1450 C CA . SER A 1 182 ? -29.297 -23.078 -28.109 1 97.12 182 SER A CA 1
ATOM 1451 C C . SER A 1 182 ? -29.016 -24.578 -27.938 1 97.12 182 SER A C 1
ATOM 1453 O O . SER A 1 182 ? -27.953 -24.953 -27.438 1 97.12 182 SER A O 1
ATOM 1455 N N . PRO A 1 183 ? -29.969 -25.375 -28.328 1 97.12 183 PRO A N 1
ATOM 1456 C CA . PRO A 1 183 ? -29.75 -26.828 -28.25 1 97.12 183 PRO A CA 1
ATOM 1457 C C . PRO A 1 183 ? -28.5 -27.266 -29.031 1 97.12 183 PRO A C 1
ATOM 1459 O O . PRO A 1 183 ? -27.797 -28.188 -28.594 1 97.12 183 PRO A O 1
ATOM 1462 N N . GLU A 1 184 ? -28.281 -26.641 -30.156 1 97.56 184 GLU A N 1
ATOM 1463 C CA . GLU A 1 184 ? -27.094 -26.969 -30.953 1 97.56 184 GLU A CA 1
ATOM 1464 C C . GLU A 1 184 ? -25.828 -26.625 -30.172 1 97.56 184 GLU A C 1
ATOM 1466 O O . GLU A 1 184 ? -24.875 -27.406 -30.156 1 97.56 184 GLU A O 1
ATOM 1471 N N . ASP A 1 185 ? -25.812 -25.484 -29.578 1 97.81 185 ASP A N 1
ATOM 1472 C CA . ASP A 1 185 ? -24.672 -25.062 -28.781 1 97.81 185 ASP A CA 1
ATOM 1473 C C . ASP A 1 185 ? -24.5 -25.953 -27.547 1 97.81 185 ASP A C 1
ATOM 1475 O O . ASP A 1 185 ? -23.391 -26.234 -27.125 1 97.81 185 ASP A O 1
ATOM 1479 N N . GLU A 1 186 ? -25.641 -26.281 -26.969 1 98.06 186 GLU A N 1
ATOM 1480 C CA . GLU A 1 186 ? -25.609 -27.172 -25.812 1 98.06 186 GLU A CA 1
ATOM 1481 C C . GLU A 1 186 ? -24.922 -28.484 -26.156 1 98.06 186 GLU A C 1
ATOM 1483 O O . GLU A 1 186 ? -24.094 -28.984 -25.391 1 98.06 186 GLU A O 1
ATOM 1488 N N . GLN A 1 187 ? -25.25 -29.062 -27.25 1 98.25 187 GLN A N 1
ATOM 1489 C CA . GLN A 1 187 ? -24.625 -30.297 -27.703 1 98.25 187 GLN A CA 1
ATOM 1490 C C . GLN A 1 187 ? -23.125 -30.125 -27.906 1 98.25 187 GLN A C 1
ATOM 1492 O O . GLN A 1 187 ? -22.328 -30.984 -27.516 1 98.25 187 GLN A O 1
ATOM 1497 N N . GLU A 1 188 ? -22.781 -29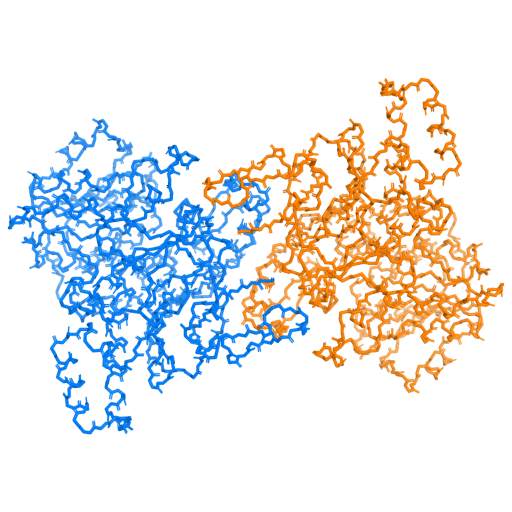.062 -28.547 1 98.62 188 GLU A N 1
ATOM 1498 C CA . GLU A 1 188 ? -21.375 -28.781 -28.797 1 98.62 188 GLU A CA 1
ATOM 1499 C C . GLU A 1 188 ? -20.609 -28.594 -27.5 1 98.62 188 GLU A C 1
ATOM 1501 O O . GLU A 1 188 ? -19.516 -29.156 -27.328 1 98.62 188 GLU A O 1
ATOM 1506 N N . ILE A 1 189 ? -21.156 -27.828 -26.594 1 98.75 189 ILE A N 1
ATOM 1507 C CA . ILE A 1 189 ? -20.531 -27.578 -25.297 1 98.75 189 ILE A CA 1
ATOM 1508 C C . ILE A 1 189 ? -20.359 -28.891 -24.531 1 98.75 189 ILE A C 1
ATOM 1510 O O . ILE A 1 189 ? -19.281 -29.141 -23.969 1 98.75 189 ILE A O 1
ATOM 1514 N N . THR A 1 190 ? -21.375 -29.703 -24.531 1 98.56 190 THR A N 1
ATOM 1515 C CA . THR A 1 190 ? -21.344 -30.984 -23.844 1 98.56 190 THR A CA 1
ATOM 1516 C C . THR A 1 190 ? -20.25 -31.875 -24.422 1 98.56 190 THR A C 1
ATOM 1518 O O . THR A 1 190 ? -19.531 -32.562 -23.672 1 98.56 190 THR A O 1
ATOM 1521 N N . LEU A 1 191 ? -20.156 -31.859 -25.719 1 98.62 191 LEU A N 1
ATOM 1522 C CA . LEU A 1 191 ? -19.156 -32.688 -26.391 1 98.62 191 LEU A CA 1
ATOM 1523 C C . LEU A 1 191 ? -17.75 -32.188 -26.062 1 98.62 191 LEU A C 1
ATOM 1525 O O . LEU A 1 191 ? -16.859 -33 -25.797 1 98.62 191 LEU A O 1
ATOM 1529 N N . LEU A 1 192 ? -17.516 -30.906 -26.141 1 98.81 192 LEU A N 1
ATOM 1530 C CA . LEU A 1 192 ? -16.219 -30.328 -25.812 1 98.81 192 LEU A CA 1
ATOM 1531 C C . LEU A 1 192 ? -15.828 -30.641 -24.375 1 98.81 192 LEU A C 1
ATOM 1533 O O . LEU A 1 192 ? -14.664 -30.938 -24.094 1 98.81 192 LEU A O 1
ATOM 1537 N N . ALA A 1 193 ? -16.766 -30.5 -23.453 1 98.75 193 ALA A N 1
ATOM 1538 C CA . ALA A 1 193 ? -16.531 -30.797 -22.031 1 98.75 193 ALA A CA 1
ATOM 1539 C C . ALA A 1 193 ? -16.156 -32.281 -21.844 1 98.75 193 ALA A C 1
ATOM 1541 O O . ALA A 1 193 ? -15.219 -32.594 -21.125 1 98.75 193 ALA A O 1
ATOM 1542 N N . LYS A 1 194 ? -16.938 -33.156 -22.469 1 98.25 194 LYS A N 1
ATOM 1543 C CA . LYS A 1 194 ? -16.703 -34.594 -22.375 1 98.25 194 LYS A CA 1
ATOM 1544 C C . LYS A 1 194 ? -15.305 -34.938 -22.906 1 98.25 194 LYS A C 1
ATOM 1546 O O . LYS A 1 194 ? -14.617 -35.781 -22.312 1 98.25 194 LYS A O 1
ATOM 1551 N N . ASN A 1 195 ? -14.906 -34.281 -24 1 98.19 195 ASN A N 1
ATOM 1552 C CA . ASN A 1 195 ? -13.625 -34.562 -24.625 1 98.19 195 ASN A CA 1
ATOM 1553 C C . ASN A 1 195 ? -12.492 -33.812 -23.938 1 98.19 195 ASN A C 1
ATOM 1555 O O . ASN A 1 195 ? -11.32 -33.969 -24.297 1 98.19 195 ASN A O 1
ATOM 1559 N N . ARG A 1 196 ? -12.781 -32.938 -23.016 1 98.1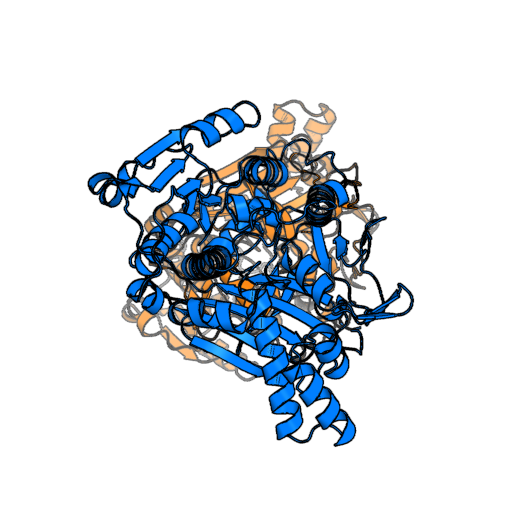9 196 ARG A N 1
ATOM 1560 C CA . ARG A 1 196 ? -11.82 -32.125 -22.281 1 98.19 196 ARG A CA 1
ATOM 1561 C C . ARG A 1 196 ? -11.023 -31.234 -23.234 1 98.19 196 ARG A C 1
ATOM 1563 O O . ARG A 1 196 ? -9.812 -31.094 -23.078 1 98.19 196 ARG A O 1
ATOM 1570 N N . ASP A 1 197 ? -11.695 -30.828 -24.297 1 98.56 197 ASP A N 1
ATOM 1571 C CA . ASP A 1 197 ? -11.133 -29.812 -25.188 1 98.56 197 ASP A CA 1
ATOM 1572 C C . ASP A 1 197 ? -11.297 -28.422 -24.594 1 98.56 197 ASP A C 1
ATOM 1574 O O . ASP A 1 197 ? -12.156 -27.656 -25.031 1 98.56 197 ASP A O 1
ATOM 1578 N N . PHE A 1 198 ? -10.438 -28.109 -23.703 1 98.88 198 PHE A N 1
ATOM 1579 C CA . PHE A 1 198 ? -10.617 -26.922 -22.859 1 98.88 198 PHE A CA 1
ATOM 1580 C C . PHE A 1 198 ? -10.484 -25.641 -23.672 1 98.88 198 PHE A C 1
ATOM 1582 O O . PHE A 1 198 ? -11.148 -24.656 -23.391 1 98.88 198 PHE A O 1
ATOM 1589 N N . ALA A 1 199 ? -9.586 -25.594 -24.703 1 98.81 199 ALA A N 1
ATOM 1590 C CA . ALA A 1 199 ? -9.414 -24.406 -25.531 1 98.81 199 ALA A CA 1
ATOM 1591 C C . ALA A 1 199 ? -10.703 -24.047 -26.266 1 98.81 199 ALA A C 1
ATOM 1593 O O . ALA A 1 199 ? -11.211 -22.938 -26.125 1 98.81 199 ALA A O 1
ATOM 1594 N N . HIS A 1 200 ? -11.273 -25.016 -27 1 98.81 200 HIS A N 1
ATOM 1595 C CA . HIS A 1 200 ? -12.5 -24.781 -27.75 1 98.81 200 HIS A CA 1
ATOM 1596 C C . HIS A 1 200 ? -13.688 -24.578 -26.812 1 98.81 200 HIS A C 1
ATOM 1598 O O . HIS A 1 200 ? -14.609 -23.812 -27.125 1 98.81 200 HIS A O 1
ATOM 1604 N N . LEU A 1 201 ? -13.664 -25.297 -25.672 1 98.88 201 LEU A N 1
ATOM 1605 C CA . LEU A 1 201 ? -14.719 -25.109 -24.672 1 98.88 201 LEU A CA 1
ATOM 1606 C C . LEU A 1 201 ? -14.742 -23.672 -24.156 1 98.88 201 LEU A C 1
ATOM 1608 O O . LEU A 1 201 ? -15.805 -23.047 -24.094 1 98.88 201 LEU A O 1
ATOM 1612 N N . ALA A 1 202 ? -13.555 -23.172 -23.766 1 98.94 202 ALA A N 1
ATOM 1613 C CA . ALA A 1 202 ? -13.461 -21.797 -23.281 1 98.94 202 ALA A CA 1
ATOM 1614 C C . ALA A 1 202 ? -13.953 -20.812 -24.328 1 98.94 202 ALA A C 1
ATOM 1616 O O . ALA A 1 202 ? -14.68 -19.859 -24.016 1 98.94 202 ALA A O 1
ATOM 1617 N N . LYS A 1 203 ? -13.516 -21.016 -25.578 1 98.88 203 LYS A N 1
ATOM 1618 C CA . LYS A 1 203 ? -13.961 -20.172 -26.688 1 98.88 203 LYS A CA 1
ATOM 1619 C C . LYS A 1 203 ? -15.477 -20.188 -26.812 1 98.88 203 LYS A C 1
ATOM 1621 O O . LYS A 1 203 ? -16.109 -19.141 -26.922 1 98.88 203 LYS A O 1
ATOM 1626 N N . LYS A 1 204 ? -16.031 -21.391 -26.859 1 98.75 204 LYS A N 1
ATOM 1627 C CA . LYS A 1 204 ? -17.469 -21.578 -27.047 1 98.75 204 LYS A CA 1
ATOM 1628 C C . LYS A 1 204 ? -18.25 -20.953 -25.906 1 98.75 204 LYS A C 1
ATOM 1630 O O . LYS A 1 204 ? -19.344 -20.406 -26.109 1 98.75 204 LYS A O 1
ATOM 1635 N N . LEU A 1 205 ? -17.75 -21 -24.672 1 98.81 205 LEU A N 1
ATOM 1636 C CA . LEU A 1 205 ? -18.406 -20.453 -23.5 1 98.81 205 LEU A CA 1
ATOM 1637 C C . LEU A 1 205 ? -18.266 -18.938 -23.453 1 98.81 205 LEU A C 1
ATOM 1639 O O . LEU A 1 205 ? -18.984 -18.266 -22.719 1 98.81 205 LEU A O 1
ATOM 1643 N N . GLY A 1 206 ? -17.281 -18.391 -24.172 1 98.56 206 GLY A N 1
ATOM 1644 C CA . GLY A 1 206 ? -17.109 -16.953 -24.234 1 98.56 206 GLY A CA 1
ATOM 1645 C C . GLY A 1 206 ? -16.219 -16.406 -23.141 1 98.56 206 GLY A C 1
ATOM 1646 O O . GLY A 1 206 ? -16.344 -15.242 -22.734 1 98.56 206 GLY A O 1
ATOM 1647 N N . VAL A 1 207 ? -15.32 -17.25 -22.609 1 98.88 207 VAL A N 1
ATOM 1648 C CA . VAL A 1 207 ? -14.391 -16.781 -21.594 1 98.88 207 VAL A CA 1
ATOM 1649 C C . VAL A 1 207 ? -13.398 -15.789 -22.188 1 98.88 207 VAL A C 1
ATOM 1651 O O . VAL A 1 207 ? -12.781 -16.062 -23.219 1 98.88 207 VAL A O 1
ATOM 1654 N N . LYS A 1 208 ? -13.203 -14.617 -21.562 1 98.88 208 LYS A N 1
ATOM 1655 C CA . LYS A 1 208 ? -12.352 -13.57 -22.109 1 98.88 208 LYS A CA 1
ATOM 1656 C C . LYS A 1 208 ? -11.148 -13.305 -21.203 1 98.88 208 LYS A C 1
ATOM 1658 O O . LYS A 1 208 ? -10.07 -12.945 -21.688 1 98.88 208 LYS A O 1
ATOM 1663 N N . VAL A 1 209 ? -11.336 -13.359 -19.891 1 98.94 209 VAL A N 1
ATOM 1664 C CA . VAL A 1 209 ? -10.297 -13.016 -18.938 1 98.94 209 VAL A CA 1
ATOM 1665 C C . VAL A 1 209 ? -10.234 -14.078 -17.844 1 98.94 209 VAL A C 1
ATOM 1667 O O . VAL A 1 209 ? -11.266 -14.586 -17.391 1 98.94 209 VAL A O 1
ATOM 1670 N N . ILE A 1 210 ? -9.078 -14.453 -17.406 1 98.94 210 ILE A N 1
ATOM 1671 C CA . ILE A 1 210 ? -8.844 -15.344 -16.281 1 98.94 210 ILE A CA 1
ATOM 1672 C C . ILE A 1 210 ? -7.828 -14.719 -15.328 1 98.94 210 ILE A C 1
ATOM 1674 O O . ILE A 1 210 ? -6.719 -14.367 -15.742 1 98.94 210 ILE A O 1
ATOM 1678 N N . HIS A 1 211 ? -8.203 -14.508 -14.086 1 98.88 211 HIS A N 1
ATOM 1679 C CA . HIS A 1 211 ? -7.273 -14.125 -13.031 1 98.88 211 HIS A CA 1
ATOM 1680 C C . HIS A 1 211 ? -6.918 -15.32 -12.156 1 98.88 211 HIS A C 1
ATOM 1682 O O . HIS A 1 211 ? -7.793 -16.094 -11.773 1 98.88 211 HIS A O 1
ATOM 1688 N N . CYS A 1 212 ? -5.578 -15.555 -11.938 1 98.56 212 CYS A N 1
ATOM 1689 C CA . CYS A 1 212 ? -5.262 -16.156 -10.641 1 98.56 212 CYS A CA 1
ATOM 1690 C C . CYS A 1 212 ? -5.531 -15.164 -9.508 1 98.56 212 CYS A C 1
ATOM 1692 O O . CYS A 1 212 ? -4.691 -14.312 -9.211 1 98.56 212 CYS A O 1
ATOM 1694 N N . SER A 1 213 ? -6.66 -15.25 -8.906 1 98.75 213 SER A N 1
ATOM 1695 C CA . SER A 1 213 ? -7.113 -14.305 -7.887 1 98.75 213 SER A CA 1
ATOM 1696 C C . SER A 1 213 ? -6.875 -14.844 -6.48 1 98.75 213 SER A C 1
ATOM 1698 O O . SER A 1 213 ? -7.418 -15.891 -6.113 1 98.75 213 SER A O 1
ATOM 1700 N N . GLU A 1 214 ? -6.008 -14.164 -5.758 1 98.75 214 GLU A N 1
ATOM 1701 C CA . GLU A 1 214 ? -5.582 -14.688 -4.465 1 98.75 214 GLU A CA 1
ATOM 1702 C C . GLU A 1 214 ? -5.59 -13.594 -3.398 1 98.75 214 GLU A C 1
ATOM 1704 O O . GLU A 1 214 ? -5.102 -12.492 -3.633 1 98.75 214 GLU A O 1
ATOM 1709 N N . ARG A 1 215 ? -6.164 -13.891 -2.26 1 98.75 215 ARG A N 1
ATOM 1710 C CA . ARG A 1 215 ? -6.121 -13.047 -1.069 1 98.75 215 ARG A CA 1
ATOM 1711 C C . ARG A 1 215 ? -5.684 -13.852 0.151 1 98.75 215 ARG A C 1
ATOM 1713 O O . ARG A 1 215 ? -6.297 -14.867 0.487 1 98.75 215 ARG A O 1
ATOM 1720 N N . ASP A 1 216 ? -4.605 -13.453 0.704 1 98.62 216 ASP A N 1
ATOM 1721 C CA . ASP A 1 216 ? -4.121 -14 1.966 1 98.62 216 ASP A CA 1
ATOM 1722 C C . ASP A 1 216 ? -4.586 -13.156 3.148 1 98.62 216 ASP A C 1
ATOM 1724 O O . ASP A 1 216 ? -4.238 -11.977 3.25 1 98.62 216 ASP A O 1
ATOM 1728 N N . THR A 1 217 ? -5.371 -13.742 4.102 1 98.38 217 THR A N 1
ATOM 1729 C CA . THR A 1 217 ? -5.895 -12.984 5.234 1 98.38 217 THR A CA 1
ATOM 1730 C C . THR A 1 217 ? -5.297 -13.492 6.543 1 98.38 217 THR A C 1
ATOM 1732 O O . THR A 1 217 ? -5.852 -13.266 7.621 1 98.38 217 THR A O 1
ATOM 1735 N N . GLN A 1 218 ? -4.227 -14.281 6.449 1 98.25 218 GLN A N 1
ATOM 1736 C CA . GLN A 1 218 ? -3.621 -14.875 7.637 1 98.25 218 GLN A CA 1
ATOM 1737 C C . GLN A 1 218 ? -3.047 -13.797 8.555 1 98.25 218 GLN A C 1
ATOM 1739 O O . GLN A 1 218 ? -2.383 -12.867 8.086 1 98.25 218 GLN A O 1
ATOM 1744 N N . VAL A 1 219 ? -3.314 -13.93 9.906 1 97.56 219 VAL A N 1
ATOM 1745 C CA . VAL A 1 219 ? -2.947 -12.93 10.906 1 97.56 219 VAL A CA 1
ATOM 1746 C C . VAL A 1 219 ? -2.092 -13.578 11.992 1 97.56 219 VAL A C 1
ATOM 1748 O O . VAL A 1 219 ? -2.457 -14.617 12.539 1 97.56 219 VAL A O 1
ATOM 1751 N N . ALA A 1 220 ? -0.972 -13 12.32 1 95.88 220 ALA A N 1
ATOM 1752 C CA . ALA A 1 220 ? -0.09 -13.469 13.391 1 95.88 220 ALA A CA 1
ATOM 1753 C C . ALA A 1 220 ? -0.512 -12.898 14.742 1 95.88 220 ALA A C 1
ATOM 1755 O O . ALA A 1 220 ? -1.198 -11.875 14.805 1 95.88 220 ALA A O 1
ATOM 1756 N N . ASN A 1 221 ? -0.091 -13.555 15.836 1 93.56 221 ASN A N 1
ATOM 1757 C CA . ASN A 1 221 ? -0.388 -13.086 17.188 1 93.56 221 ASN A CA 1
ATOM 1758 C C . ASN A 1 221 ? 0.648 -12.078 17.672 1 93.56 221 ASN A C 1
ATOM 1760 O O . ASN A 1 221 ? 0.692 -11.75 18.859 1 93.56 221 ASN A O 1
ATOM 1764 N N . ARG A 1 222 ? 1.496 -11.719 16.828 1 92.19 222 ARG A N 1
ATOM 1765 C CA . ARG A 1 222 ? 2.447 -10.656 17.125 1 92.19 222 ARG A CA 1
ATOM 1766 C C . ARG A 1 222 ? 2.512 -9.648 15.977 1 92.19 222 ARG A C 1
ATOM 1768 O O . ARG A 1 222 ? 2.398 -10.023 14.805 1 92.19 222 ARG A O 1
ATOM 1775 N N . ALA A 1 223 ? 2.824 -8.438 16.266 1 92.56 223 ALA A N 1
ATOM 1776 C CA . ALA A 1 223 ? 2.842 -7.363 15.281 1 92.56 223 ALA A CA 1
ATOM 1777 C C . ALA A 1 223 ? 4.141 -7.375 14.484 1 92.56 223 ALA A C 1
ATOM 1779 O O . ALA A 1 223 ? 5.191 -7.758 15 1 92.56 223 ALA A O 1
ATOM 1780 N N . LYS A 1 224 ? 4.059 -7.023 13.211 1 95.5 224 LYS A N 1
ATOM 1781 C CA . LYS A 1 224 ? 5.246 -6.734 12.406 1 95.5 224 LYS A CA 1
ATOM 1782 C C . LYS A 1 224 ? 6.062 -5.602 13.023 1 95.5 224 LYS A C 1
ATOM 1784 O O . LYS A 1 224 ? 5.504 -4.605 13.484 1 95.5 224 LYS A O 1
ATOM 1789 N N . GLU A 1 225 ? 7.34 -5.754 13.047 1 95.19 225 GLU A N 1
ATOM 1790 C CA . GLU A 1 225 ? 8.219 -4.695 13.531 1 95.19 225 GLU A CA 1
ATOM 1791 C C . GLU A 1 225 ? 8.664 -3.783 12.391 1 95.19 225 GLU A C 1
ATOM 1793 O O . GLU A 1 225 ? 8.586 -4.16 11.219 1 95.19 225 GLU A O 1
ATOM 1798 N N . VAL A 1 226 ? 9.086 -2.549 12.742 1 96.12 226 VAL A N 1
ATOM 1799 C CA . VAL A 1 226 ? 9.648 -1.626 11.758 1 96.12 226 VAL A CA 1
ATOM 1800 C C . VAL A 1 226 ? 10.945 -2.203 11.195 1 96.12 226 VAL A C 1
ATOM 1802 O O . VAL A 1 226 ? 11.734 -2.805 11.93 1 96.12 226 VAL A O 1
ATOM 1805 N N . ASN A 1 227 ? 11.148 -2.068 9.852 1 96.62 227 ASN A N 1
ATOM 1806 C CA . ASN A 1 227 ? 12.352 -2.52 9.148 1 96.62 227 ASN A CA 1
ATOM 1807 C C . ASN A 1 227 ? 12.461 -4.043 9.164 1 96.62 227 ASN A C 1
ATOM 1809 O O . ASN A 1 227 ? 13.57 -4.586 9.219 1 96.62 227 ASN A O 1
ATOM 1813 N N . GLU A 1 228 ? 11.383 -4.719 9.266 1 97.5 228 GLU A N 1
ATOM 1814 C CA . GLU A 1 228 ? 11.211 -6.16 9.117 1 97.5 228 GLU A CA 1
ATOM 1815 C C . GLU A 1 228 ? 10.312 -6.488 7.93 1 97.5 228 GLU A C 1
ATOM 1817 O O . GLU A 1 228 ? 9.297 -5.816 7.707 1 97.5 228 GLU A O 1
ATOM 1822 N N . PHE A 1 229 ? 10.742 -7.457 7.098 1 98.56 229 PHE A N 1
ATOM 1823 C CA . PHE A 1 229 ? 9.828 -7.977 6.086 1 98.56 229 PHE A CA 1
ATOM 1824 C C . PHE A 1 229 ? 9.164 -9.258 6.562 1 98.56 229 PHE A C 1
ATOM 1826 O O . PHE A 1 229 ? 9.852 -10.227 6.922 1 98.56 229 PHE A O 1
ATOM 1833 N N . VAL A 1 230 ? 7.852 -9.289 6.605 1 98.12 230 VAL A N 1
ATOM 1834 C CA . VAL A 1 230 ? 7.094 -10.438 7.078 1 98.12 230 VAL A CA 1
ATOM 1835 C C . VAL A 1 230 ? 6.27 -11.023 5.934 1 98.12 230 VAL A C 1
ATOM 1837 O O . VAL A 1 230 ? 5.656 -10.281 5.164 1 98.12 230 VAL A O 1
ATOM 1840 N N . GLY A 1 231 ? 6.297 -12.281 5.723 1 97.25 231 GLY A N 1
ATOM 1841 C CA . GLY A 1 231 ? 5.527 -12.953 4.688 1 97.25 231 GLY A CA 1
ATOM 1842 C C . GLY A 1 231 ? 5.016 -14.312 5.109 1 97.25 231 GLY A C 1
ATOM 1843 O O . GLY A 1 231 ? 5.312 -14.781 6.211 1 97.25 231 GLY A O 1
ATOM 1844 N N . THR A 1 232 ? 4.168 -14.914 4.273 1 97.25 232 THR A N 1
ATOM 1845 C CA . THR A 1 232 ? 3.631 -16.25 4.535 1 97.25 232 THR A CA 1
ATOM 1846 C C . THR A 1 232 ? 4.32 -17.281 3.66 1 97.25 232 THR A C 1
ATOM 1848 O O . THR A 1 232 ? 4.121 -18.484 3.846 1 97.25 232 THR A O 1
ATOM 1851 N N . TRP A 1 233 ? 5.074 -16.859 2.707 1 93.94 233 TRP A N 1
ATOM 1852 C CA . TRP A 1 233 ? 5.883 -17.719 1.846 1 93.94 233 TRP A CA 1
ATOM 1853 C C . TRP A 1 233 ? 7.23 -17.062 1.545 1 93.94 233 TRP A C 1
ATOM 1855 O O . TRP A 1 233 ? 7.613 -16.078 2.193 1 93.94 233 TRP A O 1
ATOM 1865 N N . SER A 1 234 ? 8.008 -17.625 0.589 1 92.56 234 SER A N 1
ATOM 1866 C CA . SER A 1 234 ? 9.375 -17.188 0.325 1 92.56 234 SER A CA 1
ATOM 1867 C C . SER A 1 234 ? 9.438 -15.688 0.081 1 92.56 234 SER A C 1
ATOM 1869 O O . SER A 1 234 ? 8.93 -15.195 -0.928 1 92.56 234 SER A O 1
ATOM 1871 N N . ILE A 1 235 ? 10.102 -14.945 0.958 1 95.44 235 ILE A N 1
ATOM 1872 C CA . ILE A 1 235 ? 10.242 -13.5 0.865 1 95.44 235 ILE A CA 1
ATOM 1873 C C . ILE A 1 235 ? 11.148 -13.141 -0.311 1 95.44 235 ILE A C 1
ATOM 1875 O O . ILE A 1 235 ? 10.844 -12.227 -1.079 1 95.44 235 ILE A O 1
ATOM 1879 N N . GLU A 1 236 ? 12.195 -13.922 -0.486 1 91.56 236 GLU A N 1
ATOM 1880 C CA . GLU A 1 236 ? 13.086 -13.703 -1.624 1 91.56 236 GLU A CA 1
ATOM 1881 C C . GLU A 1 236 ? 12.367 -13.992 -2.941 1 91.56 236 GLU A C 1
ATOM 1883 O O . GLU A 1 236 ? 12.594 -13.297 -3.938 1 91.56 236 GLU A O 1
ATOM 1888 N N . GLY A 1 237 ? 11.547 -15.039 -2.924 1 91.88 237 GLY A N 1
ATOM 1889 C CA . GLY A 1 237 ? 10.758 -15.344 -4.102 1 91.88 237 GLY A CA 1
ATOM 1890 C C . GLY A 1 237 ? 9.789 -14.242 -4.477 1 91.88 237 GLY A C 1
ATOM 1891 O O . GLY A 1 237 ? 9.656 -13.891 -5.652 1 91.88 237 GLY A O 1
ATOM 1892 N N . LEU A 1 238 ? 9.164 -13.68 -3.438 1 95.12 238 LEU A N 1
ATOM 1893 C CA . LEU A 1 238 ? 8.227 -12.594 -3.68 1 95.12 238 LEU A CA 1
ATOM 1894 C C . LEU A 1 238 ? 8.945 -11.375 -4.254 1 95.12 238 LEU A C 1
ATOM 1896 O O . LEU A 1 238 ? 8.453 -10.734 -5.184 1 95.12 238 LEU A O 1
ATOM 1900 N N . ARG A 1 239 ? 10.07 -11.031 -3.664 1 94.31 239 ARG A N 1
ATOM 1901 C CA . ARG A 1 239 ? 10.836 -9.883 -4.152 1 94.31 239 ARG A CA 1
ATOM 1902 C C . ARG A 1 239 ? 11.266 -10.094 -5.602 1 94.31 239 ARG A C 1
ATOM 1904 O O . ARG A 1 239 ? 11.133 -9.188 -6.43 1 94.31 239 ARG A O 1
ATOM 1911 N N . GLU A 1 240 ? 11.734 -11.289 -5.93 1 91.88 240 GLU A N 1
ATOM 1912 C CA . GLU A 1 240 ? 12.195 -11.594 -7.285 1 91.88 240 GLU A CA 1
ATOM 1913 C C . GLU A 1 240 ? 11.055 -11.492 -8.289 1 91.88 240 GLU A C 1
ATOM 1915 O O . GLU A 1 240 ? 11.18 -10.812 -9.312 1 91.88 240 GLU A O 1
ATOM 1920 N N . GLU A 1 241 ? 9.977 -12.133 -8.008 1 93.5 241 GLU A N 1
ATOM 1921 C CA . GLU A 1 241 ? 8.812 -12.117 -8.891 1 93.5 241 GLU A CA 1
ATOM 1922 C C . GLU A 1 241 ? 8.188 -10.727 -8.953 1 93.5 241 GLU A C 1
ATOM 1924 O O . GLU A 1 241 ? 7.719 -10.297 -10.016 1 93.5 241 GLU A O 1
ATOM 1929 N N . GLY A 1 242 ? 8.203 -10.062 -7.82 1 95.38 242 GLY A N 1
ATOM 1930 C CA . GLY A 1 242 ? 7.535 -8.781 -7.684 1 95.38 242 GLY A CA 1
ATOM 1931 C C . GLY A 1 242 ? 8.266 -7.648 -8.383 1 95.38 242 GLY A C 1
ATOM 1932 O O . GLY A 1 242 ? 7.641 -6.691 -8.844 1 95.38 242 GLY A O 1
ATOM 1933 N N . THR A 1 243 ? 9.586 -7.723 -8.43 1 94.25 243 THR A N 1
ATOM 1934 C CA . THR A 1 243 ? 10.367 -6.648 -9.039 1 94.25 243 THR A CA 1
ATOM 1935 C C . THR A 1 243 ? 10.633 -6.945 -10.508 1 94.25 243 THR A C 1
ATOM 1937 O O . THR A 1 243 ? 11.258 -6.137 -11.211 1 94.25 243 THR A O 1
ATOM 1940 N N . ALA A 1 244 ? 10.156 -8.125 -11.016 1 94.31 244 ALA A N 1
ATOM 1941 C CA . ALA A 1 244 ? 10.25 -8.477 -12.43 1 94.31 244 ALA A CA 1
ATOM 1942 C C . ALA A 1 244 ? 9.211 -7.723 -13.25 1 94.31 244 ALA A C 1
ATOM 1944 O O . ALA A 1 244 ? 8.25 -7.184 -12.695 1 94.31 244 ALA A O 1
ATOM 1945 N N . PRO A 1 245 ? 9.461 -7.629 -14.602 1 94.94 245 PRO A N 1
ATOM 1946 C CA . PRO A 1 245 ? 8.43 -7.02 -15.445 1 94.94 245 PRO A CA 1
ATOM 1947 C C . PRO A 1 245 ? 7.094 -7.746 -15.352 1 94.94 245 PRO A C 1
ATOM 1949 O O . PRO A 1 245 ? 7.059 -8.969 -15.203 1 94.94 245 PRO A O 1
ATOM 1952 N N . VAL A 1 246 ? 6.09 -6.965 -15.5 1 97 246 VAL A N 1
ATOM 1953 C CA . VAL A 1 246 ? 4.758 -7.555 -15.586 1 97 246 VAL A CA 1
ATOM 1954 C C . VAL A 1 246 ? 4.645 -8.414 -16.844 1 97 246 VAL A C 1
ATOM 1956 O O . VAL A 1 246 ? 5.133 -8.031 -17.906 1 97 246 VAL A O 1
ATOM 1959 N N . GLU A 1 247 ? 4.109 -9.523 -16.688 1 97.81 247 GLU A N 1
ATOM 1960 C CA . GLU A 1 247 ? 3.799 -10.43 -17.797 1 97.81 247 GLU A CA 1
ATOM 1961 C C . GLU A 1 247 ? 2.318 -10.789 -17.812 1 97.81 247 GLU A C 1
ATOM 1963 O O . GLU A 1 247 ? 1.807 -11.383 -16.844 1 97.81 247 GLU A O 1
ATOM 1968 N N . ILE A 1 248 ? 1.673 -10.461 -18.859 1 98.38 248 ILE A N 1
ATOM 1969 C CA . ILE A 1 248 ? 0.242 -10.695 -19.016 1 98.38 248 ILE A CA 1
ATOM 1970 C C . ILE A 1 248 ? -0.023 -11.438 -20.328 1 98.38 248 ILE A C 1
ATOM 1972 O O . ILE A 1 248 ? 0.409 -11 -21.391 1 98.38 248 ILE A O 1
ATOM 1976 N N . ALA A 1 249 ? -0.686 -12.625 -20.156 1 98.62 249 ALA A N 1
ATOM 1977 C CA . ALA A 1 249 ? -1.194 -13.203 -21.406 1 98.62 249 ALA A CA 1
ATOM 1978 C C . ALA A 1 249 ? -2.211 -12.273 -22.062 1 98.62 249 ALA A C 1
ATOM 1980 O O . ALA A 1 249 ? -3.139 -11.797 -21.406 1 98.62 249 ALA A O 1
ATOM 1981 N N . TRP A 1 250 ? -2.031 -12.062 -23.328 1 98.62 250 TRP A N 1
ATOM 1982 C CA . TRP A 1 250 ? -2.846 -11.047 -23.984 1 98.62 250 TRP A CA 1
ATOM 1983 C C . TRP A 1 250 ? -3.93 -11.68 -24.844 1 98.62 250 TRP A C 1
ATOM 1985 O O . TRP A 1 250 ? -3.627 -12.43 -25.781 1 98.62 250 TRP A O 1
ATOM 1995 N N . GLY A 1 251 ? -5.152 -11.391 -24.5 1 98.62 251 GLY A N 1
ATOM 1996 C CA . GLY A 1 251 ? -6.301 -12.023 -25.125 1 98.62 251 GLY A CA 1
ATOM 1997 C C . GLY A 1 251 ? -6.625 -11.43 -26.484 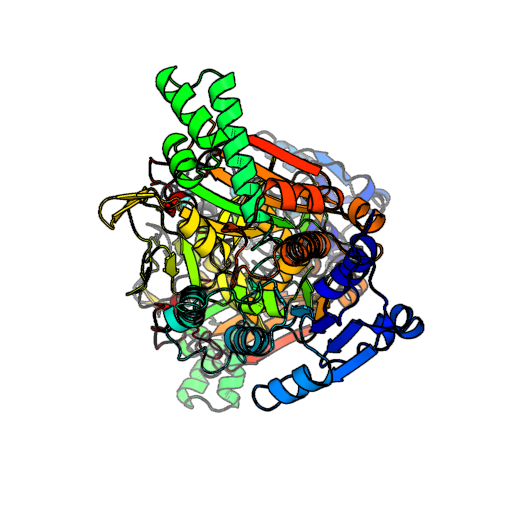1 98.62 251 GLY A C 1
ATOM 1998 O O . GLY A 1 251 ? -6.348 -10.258 -26.75 1 98.62 251 GLY A O 1
ATOM 1999 N N . THR A 1 252 ? -7.277 -12.227 -27.328 1 98.44 252 THR A N 1
ATOM 2000 C CA . THR A 1 252 ? -7.633 -11.812 -28.672 1 98.44 252 THR A CA 1
ATOM 2001 C C . THR A 1 252 ? -8.758 -10.781 -28.641 1 98.44 252 THR A C 1
ATOM 2003 O O . THR A 1 252 ? -8.969 -10.055 -29.609 1 98.44 252 THR A O 1
ATOM 2006 N N . HIS A 1 253 ? -9.508 -10.711 -27.516 1 98.56 253 HIS A N 1
ATOM 2007 C CA . HIS A 1 253 ? -10.633 -9.789 -27.406 1 98.56 253 HIS A CA 1
ATOM 2008 C C . HIS A 1 253 ? -10.156 -8.367 -27.109 1 98.56 253 HIS A C 1
ATOM 2010 O O . HIS A 1 253 ? -10.93 -7.418 -27.219 1 98.56 253 HIS A O 1
ATOM 2016 N N . GLU A 1 254 ? -8.93 -8.203 -26.688 1 98.56 254 GLU A N 1
ATOM 2017 C CA . GLU A 1 254 ? -8.398 -6.898 -26.297 1 98.56 254 GLU A CA 1
ATOM 2018 C C . GLU A 1 254 ? -8.289 -5.961 -27.5 1 98.56 254 GLU A C 1
ATOM 2020 O O . GLU A 1 254 ? -7.773 -6.348 -28.547 1 98.56 254 GLU A O 1
ATOM 2025 N N . SER A 1 255 ? -8.719 -4.719 -27.297 1 96.69 255 SER A N 1
ATOM 2026 C CA . SER A 1 255 ? -8.781 -3.797 -28.422 1 96.69 255 SER A CA 1
ATOM 2027 C C . SER A 1 255 ? -7.562 -2.879 -28.453 1 96.69 255 SER A C 1
ATOM 2029 O O . SER A 1 255 ? -7.266 -2.271 -29.484 1 96.69 255 SER A O 1
ATOM 2031 N N . LYS A 1 256 ? -6.895 -2.807 -27.312 1 95.62 256 LYS A N 1
ATOM 2032 C CA . LYS A 1 256 ? -5.789 -1.857 -27.219 1 95.62 256 LYS A CA 1
ATOM 2033 C C . LYS A 1 256 ? -4.695 -2.391 -26.297 1 95.62 256 LYS A C 1
ATOM 2035 O O . LYS A 1 256 ? -4.977 -2.857 -25.188 1 95.62 256 LYS A O 1
ATOM 2040 N N . LEU A 1 257 ? -3.439 -2.371 -26.781 1 96.88 257 LEU A N 1
ATOM 2041 C CA . LEU A 1 257 ? -2.293 -2.711 -25.938 1 96.88 257 LEU A CA 1
ATOM 2042 C C . LEU A 1 257 ? -2.043 -1.629 -24.906 1 96.88 257 LEU A C 1
ATOM 2044 O O . LEU A 1 257 ? -2.186 -0.438 -25.188 1 96.88 257 LEU A O 1
ATOM 2048 N N . PRO A 1 258 ? -1.665 -2.008 -23.688 1 95.5 258 PRO A N 1
ATOM 2049 C CA . PRO A 1 258 ? -1.232 -0.98 -22.75 1 95.5 258 PRO A CA 1
ATOM 2050 C C . PRO A 1 258 ? -0.025 -0.189 -23.234 1 95.5 258 PRO A C 1
ATOM 2052 O O . PRO A 1 258 ? 0.765 -0.697 -24.047 1 95.5 258 PRO A O 1
ATOM 2055 N N . PRO A 1 259 ? 0.08 1.023 -22.672 1 92.25 259 PRO A N 1
ATOM 2056 C CA . PRO A 1 259 ? 1.261 1.803 -23.047 1 92.25 259 PRO A CA 1
ATOM 2057 C C . PRO A 1 259 ? 2.57 1.082 -22.734 1 92.25 259 PRO A C 1
ATOM 2059 O O . PRO A 1 259 ? 2.695 0.452 -21.688 1 92.25 259 PRO A O 1
ATOM 2062 N N . LEU A 1 260 ? 3.543 1.068 -23.688 1 93.38 260 LEU A N 1
ATOM 2063 C CA . LEU A 1 260 ? 4.91 0.583 -23.547 1 93.38 260 LEU A CA 1
ATOM 2064 C C . LEU A 1 260 ? 4.949 -0.942 -23.562 1 93.38 260 LEU A C 1
ATOM 2066 O O . LEU A 1 260 ? 5.984 -1.542 -23.25 1 93.38 260 LEU A O 1
ATOM 2070 N N . ALA A 1 261 ? 3.834 -1.589 -23.875 1 97.25 261 ALA A N 1
ATOM 2071 C CA . ALA A 1 261 ? 3.797 -3.047 -23.922 1 97.25 261 ALA A CA 1
ATOM 2072 C C . ALA A 1 261 ? 4.766 -3.584 -24.984 1 97.25 261 ALA A C 1
ATOM 2074 O O . ALA A 1 261 ? 4.883 -3.021 -26.062 1 97.25 261 ALA A O 1
ATOM 2075 N N . HIS A 1 262 ? 5.477 -4.617 -24.641 1 97.12 262 HIS A N 1
ATOM 2076 C CA . HIS A 1 262 ? 6.379 -5.312 -25.547 1 97.12 262 HIS A CA 1
ATOM 2077 C C . HIS A 1 262 ? 5.879 -6.723 -25.859 1 97.12 262 HIS A C 1
ATOM 2079 O O . HIS A 1 262 ? 5.566 -7.484 -24.938 1 97.12 262 HIS A O 1
ATOM 2085 N N . ILE A 1 263 ? 5.797 -7.098 -27.078 1 97.31 263 ILE A N 1
ATOM 2086 C CA . ILE A 1 263 ? 5.473 -8.453 -27.516 1 97.31 263 ILE A CA 1
ATOM 2087 C C . ILE A 1 263 ? 6.75 -9.188 -27.891 1 97.31 263 ILE A C 1
ATOM 2089 O O . ILE A 1 263 ? 7.539 -8.703 -28.719 1 97.31 263 ILE A O 1
ATOM 2093 N N . PRO A 1 264 ? 6.984 -10.312 -27.297 1 97.25 264 PRO A N 1
ATOM 2094 C CA . PRO A 1 264 ? 8.172 -11.07 -27.703 1 97.25 264 PRO A CA 1
ATOM 2095 C C . PRO A 1 264 ? 8.227 -11.336 -29.203 1 97.25 264 PRO A C 1
ATOM 2097 O O . PRO A 1 264 ? 7.191 -11.555 -29.844 1 97.25 264 PRO A O 1
ATOM 2100 N N . PRO A 1 265 ? 9.438 -11.406 -29.812 1 96.12 265 PRO A N 1
ATOM 2101 C CA . PRO A 1 265 ? 9.57 -11.469 -31.266 1 96.12 265 PRO A CA 1
ATOM 2102 C C . PRO A 1 265 ? 9.43 -12.891 -31.812 1 96.12 265 PRO A C 1
ATOM 2104 O O . PRO A 1 265 ? 9.273 -13.078 -33.031 1 96.12 265 PRO A O 1
ATOM 2107 N N . TYR A 1 266 ? 9.477 -13.898 -31.016 1 95 266 TYR A N 1
ATOM 2108 C CA . TYR A 1 266 ? 9.359 -15.273 -31.469 1 95 266 TYR A CA 1
ATOM 2109 C C . TYR A 1 266 ? 8.586 -16.125 -30.469 1 95 266 TYR A C 1
ATOM 2111 O O . TYR A 1 266 ? 8.227 -15.648 -29.391 1 95 266 TYR A O 1
ATOM 2119 N N . GLY A 1 267 ? 8.297 -17.359 -30.906 1 94.25 267 GLY A N 1
ATOM 2120 C CA . GLY A 1 267 ? 7.469 -18.219 -30.078 1 94.25 267 GLY A CA 1
ATOM 2121 C C . GLY A 1 267 ? 5.984 -17.969 -30.25 1 94.25 267 GLY A C 1
ATOM 2122 O O . GLY A 1 267 ? 5.559 -17.406 -31.266 1 94.25 267 GLY A O 1
ATOM 2123 N N . PRO A 1 268 ? 5.156 -18.406 -29.312 1 95.12 268 PRO A N 1
ATOM 2124 C CA . PRO A 1 268 ? 3.707 -18.266 -29.453 1 95.12 268 PRO A CA 1
ATOM 2125 C C . PRO A 1 268 ? 3.232 -16.812 -29.328 1 95.12 268 PRO A C 1
ATOM 2127 O O . PRO A 1 268 ? 2.086 -16.516 -29.672 1 95.12 268 PRO A O 1
ATOM 2130 N N . LYS A 1 269 ? 4.062 -15.938 -28.75 1 96.94 269 LYS A N 1
ATOM 2131 C CA . LYS A 1 269 ? 3.762 -14.516 -28.625 1 96.94 269 LYS A CA 1
ATOM 2132 C C . LYS A 1 269 ? 2.445 -14.297 -27.891 1 96.94 269 LYS A C 1
ATOM 2134 O O . LYS A 1 269 ? 1.643 -13.445 -28.281 1 96.94 269 LYS A O 1
ATOM 2139 N N . ASN A 1 270 ? 2.211 -15.133 -26.906 1 98 270 ASN A N 1
ATOM 2140 C CA . ASN A 1 270 ? 0.931 -15.102 -26.203 1 98 270 ASN A CA 1
ATOM 2141 C C . ASN A 1 270 ? 0.999 -14.227 -24.953 1 98 270 ASN A C 1
ATOM 2143 O O . ASN A 1 270 ? -0.004 -14.055 -24.25 1 98 270 ASN A O 1
ATOM 2147 N N . VAL A 1 271 ? 2.156 -13.609 -24.641 1 98.12 271 VAL A N 1
ATOM 2148 C CA . VAL A 1 271 ? 2.354 -12.797 -23.438 1 98.12 271 VAL A CA 1
ATOM 2149 C C . VAL A 1 271 ? 2.893 -11.422 -23.844 1 98.12 271 VAL A C 1
ATOM 2151 O O . VAL A 1 271 ? 3.684 -11.305 -24.781 1 98.12 271 VAL A O 1
ATOM 2154 N N . ILE A 1 272 ? 2.412 -10.391 -23.219 1 98.31 272 ILE A N 1
ATOM 2155 C CA . ILE A 1 272 ? 3.037 -9.086 -23.344 1 98.31 272 ILE A CA 1
ATOM 2156 C C . ILE A 1 272 ? 3.826 -8.75 -22.078 1 98.31 272 ILE A C 1
ATOM 2158 O O . ILE A 1 272 ? 3.512 -9.25 -21 1 98.31 272 ILE A O 1
ATOM 2162 N N . LEU A 1 273 ? 4.855 -7.984 -22.234 1 97.88 273 LEU A N 1
ATOM 2163 C CA . LEU A 1 273 ? 5.703 -7.52 -21.156 1 97.88 273 LEU A CA 1
ATOM 2164 C C . LEU A 1 273 ? 5.543 -6.016 -20.938 1 97.88 273 LEU A C 1
ATOM 2166 O O . LEU A 1 273 ? 5.539 -5.246 -21.906 1 97.88 273 LEU A O 1
ATOM 2170 N N . LEU A 1 274 ? 5.301 -5.582 -19.781 1 96.94 274 LEU A N 1
ATOM 2171 C CA . LEU A 1 274 ? 5.285 -4.164 -19.422 1 96.94 274 LEU A CA 1
ATOM 2172 C C . LEU A 1 274 ? 6.52 -3.795 -18.609 1 96.94 274 LEU A C 1
ATOM 2174 O O . LEU A 1 274 ? 6.941 -4.555 -17.734 1 96.94 274 LEU A O 1
ATOM 2178 N N . PRO A 1 275 ? 7.18 -2.711 -18.906 1 94.94 275 PRO A N 1
ATOM 2179 C CA . PRO A 1 275 ? 8.367 -2.277 -18.156 1 94.94 275 PRO A CA 1
ATOM 2180 C C . PRO A 1 275 ? 8.031 -1.65 -16.812 1 94.94 275 PRO A C 1
ATOM 2182 O O . PRO A 1 275 ? 8.438 -0.521 -16.531 1 94.94 275 PRO A O 1
ATOM 2185 N N . GLN A 1 276 ? 7.332 -2.35 -16 1 93.75 276 GLN A N 1
ATOM 2186 C CA . GLN A 1 276 ? 6.938 -1.992 -14.641 1 93.75 276 GLN A CA 1
ATOM 2187 C C . GLN A 1 276 ? 6.953 -3.211 -13.727 1 93.75 276 GLN A C 1
ATOM 2189 O O . GLN A 1 276 ? 6.812 -4.344 -14.188 1 93.75 276 GLN A O 1
ATOM 2194 N N . MET A 1 277 ? 7.129 -2.949 -12.445 1 95 277 MET A N 1
ATOM 2195 C CA . MET A 1 277 ? 7.191 -4.035 -11.469 1 95 277 MET A CA 1
ATOM 2196 C C . MET A 1 277 ? 5.801 -4.598 -11.195 1 95 277 MET A C 1
ATOM 2198 O O . MET A 1 277 ? 4.824 -3.852 -11.133 1 95 277 MET A O 1
ATOM 2202 N N . GLY A 1 278 ? 5.773 -5.918 -11.039 1 96.62 278 GLY A N 1
ATOM 2203 C CA . GLY A 1 278 ? 4.52 -6.551 -10.656 1 96.62 278 GLY A CA 1
ATOM 2204 C C . GLY A 1 278 ? 3.945 -6.008 -9.359 1 96.62 278 GLY A C 1
ATOM 2205 O O . GLY A 1 278 ? 2.734 -5.801 -9.25 1 96.62 278 GLY A O 1
ATOM 2206 N N . ILE A 1 279 ? 4.781 -5.699 -8.328 1 97 279 ILE A N 1
ATOM 2207 C CA . ILE A 1 279 ? 4.34 -5.273 -7.004 1 97 279 ILE A CA 1
ATOM 2208 C C . ILE A 1 279 ? 3.799 -3.848 -7.074 1 97 279 ILE A C 1
ATOM 2210 O O . ILE A 1 279 ? 3.145 -3.379 -6.141 1 97 279 ILE A O 1
ATOM 2214 N N . ASN A 1 280 ? 3.998 -3.139 -8.219 1 95.25 280 ASN A N 1
ATOM 2215 C CA . ASN A 1 280 ? 3.512 -1.773 -8.383 1 95.25 280 ASN A CA 1
ATOM 2216 C C . ASN A 1 280 ? 2.449 -1.688 -9.477 1 95.25 280 ASN A C 1
ATOM 2218 O O . ASN A 1 280 ? 2.092 -0.593 -9.914 1 95.25 280 ASN A O 1
ATOM 2222 N N . THR A 1 281 ? 1.973 -2.77 -10.008 1 96.19 281 THR A N 1
ATOM 2223 C CA . THR A 1 281 ? 0.899 -2.846 -10.992 1 96.19 281 THR A CA 1
ATOM 2224 C C . THR A 1 281 ? -0.355 -3.461 -10.375 1 96.19 281 THR A C 1
ATOM 2226 O O . THR A 1 281 ? -0.426 -4.676 -10.18 1 96.19 281 THR A O 1
ATOM 2229 N N . TRP A 1 282 ? -1.321 -2.613 -10.133 1 96.5 282 TRP A N 1
ATOM 2230 C CA . TRP A 1 282 ? -2.494 -3.012 -9.367 1 96.5 282 TRP A CA 1
ATOM 2231 C C . TRP A 1 282 ? -3.686 -3.273 -10.281 1 96.5 282 TRP A C 1
ATOM 2233 O O . TRP A 1 282 ? -3.893 -2.553 -11.258 1 96.5 282 TRP A O 1
ATOM 2243 N N . VAL A 1 283 ? -4.414 -4.293 -9.961 1 97.88 283 VAL A N 1
ATOM 2244 C CA . VAL A 1 283 ? -5.582 -4.652 -10.758 1 97.88 283 VAL A CA 1
ATOM 2245 C C . VAL A 1 283 ? -6.758 -4.977 -9.836 1 97.88 283 VAL A C 1
ATOM 2247 O O . VAL A 1 283 ? -6.566 -5.508 -8.742 1 97.88 283 VAL A O 1
ATOM 2250 N N . ARG A 1 284 ? -7.934 -4.668 -10.289 1 97.69 284 ARG A N 1
ATOM 2251 C CA . ARG A 1 284 ? -9.156 -5.094 -9.625 1 97.69 284 ARG A CA 1
ATOM 2252 C C . ARG A 1 284 ? -9.438 -6.566 -9.891 1 97.69 284 ARG A C 1
ATOM 2254 O O . ARG A 1 284 ? -9.227 -7.055 -11 1 97.69 284 ARG A O 1
ATOM 2261 N N . SER A 1 285 ? -9.805 -7.238 -8.859 1 98.75 285 SER A N 1
ATOM 2262 C CA . SER A 1 285 ? -10.18 -8.648 -8.961 1 98.75 285 SER A CA 1
ATOM 2263 C C . SER A 1 285 ? -11.227 -9.016 -7.918 1 98.75 285 SER A C 1
ATOM 2265 O O . SER A 1 285 ? -11.789 -8.141 -7.258 1 98.75 285 SER A O 1
ATOM 2267 N N . TRP A 1 286 ? -11.539 -10.25 -7.922 1 98.69 286 TRP A N 1
ATOM 2268 C CA . TRP A 1 286 ? -12.633 -10.695 -7.062 1 98.69 286 TRP A CA 1
ATOM 2269 C C . TRP A 1 286 ? -12.359 -12.094 -6.516 1 98.69 286 TRP A C 1
ATOM 2271 O O . TRP A 1 286 ? -11.844 -12.961 -7.234 1 98.69 286 TRP A O 1
ATOM 2281 N N . ILE A 1 287 ? -12.578 -12.281 -5.305 1 98.69 287 ILE A N 1
ATOM 2282 C CA . ILE A 1 287 ? -12.703 -13.578 -4.641 1 98.69 287 ILE A CA 1
ATOM 2283 C C . ILE A 1 287 ? -14.117 -13.734 -4.082 1 98.69 287 ILE A C 1
ATOM 2285 O O . ILE A 1 287 ? -14.891 -12.773 -4.043 1 98.69 287 ILE A O 1
ATOM 2289 N N . PRO A 1 288 ? -14.477 -14.914 -3.723 1 98 288 PRO A N 1
ATOM 2290 C CA . PRO A 1 288 ? -15.867 -15.094 -3.295 1 98 288 PRO A CA 1
ATOM 2291 C C . PRO A 1 288 ? -16.297 -14.094 -2.221 1 98 288 PRO A C 1
ATOM 2293 O O . PRO A 1 288 ? -15.766 -14.125 -1.104 1 98 288 PRO A O 1
ATOM 2296 N N . ASP A 1 289 ? -17.188 -13.125 -2.619 1 93.31 289 ASP A N 1
ATOM 2297 C CA . ASP A 1 289 ? -17.906 -12.164 -1.79 1 93.31 289 ASP A CA 1
ATOM 2298 C C . ASP A 1 289 ? -17 -11 -1.4 1 93.31 289 ASP A C 1
ATOM 2300 O O . ASP A 1 289 ? -17.281 -10.297 -0.424 1 93.31 289 ASP A O 1
ATOM 2304 N N . GLU A 1 290 ? -15.945 -10.844 -2.135 1 96.69 290 GLU A N 1
ATOM 2305 C CA . GLU A 1 290 ? -15.078 -9.719 -1.824 1 96.69 290 GLU A CA 1
ATOM 2306 C C . GLU A 1 290 ? -14.352 -9.219 -3.07 1 96.69 290 GLU A C 1
ATOM 2308 O O . GLU A 1 290 ? -13.734 -10.008 -3.793 1 96.69 290 GLU A O 1
ATOM 2313 N N . GLU A 1 291 ? -14.438 -7.941 -3.346 1 97.62 291 GLU A N 1
ATOM 2314 C CA . GLU A 1 291 ? -13.555 -7.312 -4.332 1 97.62 291 GLU A CA 1
ATOM 2315 C C . GLU A 1 291 ? -12.195 -6.996 -3.729 1 97.62 291 GLU A C 1
ATOM 2317 O O . GLU A 1 291 ? -12.102 -6.562 -2.578 1 97.62 291 GLU A O 1
ATOM 2322 N N . ILE A 1 292 ? -11.148 -7.234 -4.48 1 98.25 292 ILE A N 1
ATOM 2323 C CA . ILE A 1 292 ? -9.805 -6.93 -3.99 1 98.25 292 ILE A CA 1
ATOM 2324 C C . ILE A 1 292 ? -9.055 -6.098 -5.027 1 98.25 292 ILE A C 1
ATOM 2326 O O . ILE A 1 292 ? -9.438 -6.055 -6.199 1 98.25 292 ILE A O 1
ATOM 2330 N N . VAL A 1 293 ? -8.125 -5.371 -4.637 1 97.62 293 VAL A N 1
ATOM 2331 C CA . VAL A 1 293 ? -7.082 -4.793 -5.48 1 97.62 293 VAL A CA 1
ATOM 2332 C C . VAL A 1 293 ? -5.77 -5.551 -5.281 1 97.62 293 VAL A C 1
ATOM 2334 O O . VAL A 1 293 ? -5.148 -5.457 -4.219 1 97.62 293 VAL A O 1
ATOM 2337 N N . GLY A 1 294 ? -5.434 -6.332 -6.258 1 98 294 GLY A N 1
ATOM 2338 C CA . GLY A 1 294 ? -4.25 -7.172 -6.164 1 98 294 GLY A CA 1
ATOM 2339 C C . GLY A 1 294 ? -3.111 -6.691 -7.047 1 98 294 GLY A C 1
ATOM 2340 O O . GLY A 1 294 ? -3.262 -5.723 -7.793 1 98 294 GLY A O 1
ATOM 2341 N N . MET A 1 295 ? -1.975 -7.289 -6.898 1 98.19 295 MET A N 1
ATOM 2342 C CA . MET A 1 295 ? -0.779 -6.98 -7.68 1 98.19 295 MET A CA 1
ATOM 2343 C C . MET A 1 295 ? -0.608 -7.973 -8.82 1 98.19 295 MET A C 1
ATOM 2345 O O . MET A 1 295 ? -0.807 -9.18 -8.641 1 98.19 295 MET A O 1
ATOM 2349 N N . ALA A 1 296 ? -0.283 -7.449 -10 1 97.88 296 ALA A N 1
ATOM 2350 C CA . ALA A 1 296 ? -0.068 -8.297 -11.172 1 97.88 296 ALA A CA 1
ATOM 2351 C C . ALA A 1 296 ? 1.351 -8.859 -11.188 1 97.88 296 ALA A C 1
ATOM 2353 O O . ALA A 1 296 ? 2.139 -8.547 -12.086 1 97.88 296 ALA A O 1
ATOM 2354 N N . ILE A 1 297 ? 1.577 -9.758 -10.297 1 97.31 297 ILE A N 1
ATOM 2355 C CA . ILE A 1 297 ? 2.902 -10.352 -10.141 1 97.31 297 ILE A CA 1
ATOM 2356 C C . ILE A 1 297 ? 3.123 -11.414 -11.211 1 97.31 297 ILE A C 1
ATOM 2358 O O . ILE A 1 297 ? 2.209 -12.18 -11.531 1 97.31 297 ILE A O 1
ATOM 2362 N N . ARG A 1 298 ? 4.254 -11.477 -11.727 1 95.31 298 ARG A N 1
ATOM 2363 C CA . ARG A 1 298 ? 4.605 -12.406 -12.797 1 95.31 298 ARG A CA 1
ATOM 2364 C C . ARG A 1 298 ? 4.484 -13.852 -12.32 1 95.31 298 ARG A C 1
ATOM 2366 O O . ARG A 1 298 ? 5.023 -14.211 -11.273 1 95.31 298 ARG A O 1
ATOM 2373 N N . HIS A 1 299 ? 3.803 -14.664 -13.078 1 94.75 299 HIS A N 1
ATOM 2374 C CA . HIS A 1 299 ? 3.678 -16.094 -12.781 1 94.75 299 HIS A CA 1
ATOM 2375 C C . HIS A 1 299 ? 3.564 -16.906 -14.062 1 94.75 299 HIS A C 1
ATOM 2377 O O . HIS A 1 299 ? 3.102 -16.406 -15.086 1 94.75 299 HIS A O 1
ATOM 2383 N N . GLY A 1 300 ? 3.908 -18.141 -13.938 1 95.5 300 GLY A N 1
ATOM 2384 C CA . GLY A 1 300 ? 4.031 -19.016 -15.094 1 95.5 300 GLY A CA 1
ATOM 2385 C C . GLY A 1 300 ? 2.693 -19.375 -15.719 1 95.5 300 GLY A C 1
ATOM 2386 O O . GLY A 1 300 ? 2.621 -19.688 -16.906 1 95.5 300 GLY A O 1
ATOM 2387 N N . GLU A 1 301 ? 1.644 -19.297 -14.961 1 95.31 301 GLU A N 1
ATOM 2388 C CA . GLU A 1 301 ? 0.341 -19.719 -15.477 1 95.31 301 GLU A CA 1
ATOM 2389 C C . GLU A 1 301 ? -0.145 -18.781 -16.578 1 95.31 301 GLU A C 1
ATOM 2391 O O . GLU A 1 301 ? -0.979 -19.156 -17.406 1 95.31 301 GLU A O 1
ATOM 2396 N N . SER A 1 302 ? 0.345 -17.516 -16.547 1 96.19 302 SER A N 1
ATOM 2397 C CA . SER A 1 302 ? -0.032 -16.609 -17.625 1 96.19 302 SER A CA 1
ATOM 2398 C C . SER A 1 302 ? 0.39 -17.156 -18.984 1 96.19 302 SER A C 1
ATOM 2400 O O . SER A 1 302 ? -0.377 -17.094 -19.938 1 96.19 302 SER A O 1
ATOM 2402 N N . TYR A 1 303 ? 1.575 -17.688 -19 1 96.94 303 TYR A N 1
ATOM 2403 C CA . TYR A 1 303 ? 2.059 -18.312 -20.234 1 96.94 303 TYR A CA 1
ATOM 2404 C C . TYR A 1 303 ? 1.377 -19.641 -20.484 1 96.94 303 TYR A C 1
ATOM 2406 O O . TYR A 1 303 ? 0.869 -19.906 -21.578 1 96.94 303 TYR A O 1
ATOM 2414 N N . GLY A 1 304 ? 1.36 -20.484 -19.469 1 97.56 304 GLY A N 1
ATOM 2415 C CA . GLY A 1 304 ? 0.893 -21.859 -19.609 1 97.56 304 GLY A CA 1
ATOM 2416 C C . GLY A 1 304 ? -0.585 -21.953 -19.938 1 97.56 304 GLY A C 1
ATOM 2417 O O . GLY A 1 304 ? -0.979 -22.672 -20.859 1 97.56 304 GLY A O 1
ATOM 2418 N N . LEU A 1 305 ? -1.416 -21.25 -19.188 1 98.38 305 LEU A N 1
ATOM 2419 C CA . LEU A 1 305 ? -2.857 -21.281 -19.406 1 98.38 305 LEU A CA 1
ATOM 2420 C C . LEU A 1 305 ? -3.211 -20.672 -20.766 1 98.38 305 LEU A C 1
ATOM 2422 O O . LEU A 1 305 ? -4.105 -21.172 -21.453 1 98.38 305 LEU A O 1
ATOM 2426 N N . SER A 1 306 ? -2.518 -19.562 -21.047 1 98.19 306 SER A N 1
ATOM 2427 C CA . SER A 1 306 ? -2.729 -18.953 -22.344 1 98.19 306 SER A CA 1
ATOM 2428 C C . SER A 1 306 ? -2.404 -19.922 -23.469 1 98.19 306 SER A C 1
ATOM 2430 O O . SER A 1 306 ? -3.166 -20.047 -24.438 1 98.19 306 SER A O 1
ATOM 2432 N N . LYS A 1 307 ? -1.307 -20.594 -23.375 1 97.5 307 LYS A N 1
ATOM 2433 C CA . LYS A 1 307 ? -0.928 -21.594 -24.375 1 97.5 307 LYS A CA 1
ATOM 2434 C C . LYS A 1 307 ? -1.984 -22.688 -24.484 1 97.5 307 LYS A C 1
ATOM 2436 O O . LYS A 1 307 ? -2.391 -23.047 -25.578 1 97.5 307 LYS A O 1
ATOM 2441 N N . LEU A 1 308 ? -2.434 -23.188 -23.391 1 98.31 308 LEU A N 1
ATOM 2442 C CA . LEU A 1 308 ? -3.42 -24.266 -23.344 1 98.31 308 LEU A CA 1
ATOM 2443 C C . LEU A 1 308 ? -4.719 -23.828 -24.016 1 98.31 308 LEU A C 1
ATOM 2445 O O . LEU A 1 308 ? -5.348 -24.625 -24.719 1 98.31 308 LEU A O 1
ATOM 2449 N N . LEU A 1 309 ? -5.109 -22.562 -23.828 1 98.81 309 LEU A N 1
ATOM 2450 C CA . LEU A 1 309 ? -6.473 -22.156 -24.156 1 98.81 309 LEU A CA 1
ATOM 2451 C C . LEU A 1 309 ? -6.516 -21.438 -25.484 1 98.81 309 LEU A C 1
ATOM 2453 O O . LEU A 1 309 ? -7.586 -21 -25.922 1 98.81 309 LEU A O 1
ATOM 2457 N N . THR A 1 310 ? -5.398 -21.281 -26.141 1 98.75 310 THR A N 1
ATOM 2458 C CA . THR A 1 310 ? -5.379 -20.625 -27.438 1 98.75 310 THR A CA 1
ATOM 2459 C C . THR A 1 310 ? -5.945 -21.547 -28.516 1 98.75 310 THR A C 1
ATOM 2461 O O . THR A 1 310 ? -5.586 -22.719 -28.594 1 98.75 310 THR A O 1
ATOM 2464 N N . VAL A 1 311 ? -6.875 -21.125 -29.266 1 98.75 311 VAL A N 1
ATOM 2465 C CA . VAL A 1 311 ? -7.371 -21.812 -30.469 1 98.75 311 VAL A CA 1
ATOM 2466 C C . VAL A 1 311 ? -6.703 -21.234 -31.703 1 98.75 311 VAL A C 1
ATOM 2468 O O . VAL A 1 311 ? -6.746 -20.016 -31.938 1 98.75 311 VAL A O 1
ATOM 2471 N N . TRP A 1 312 ? -6.105 -22.078 -32.469 1 97.75 312 TRP A N 1
ATOM 2472 C CA . TRP A 1 312 ? -5.371 -21.672 -33.656 1 97.75 312 TRP A CA 1
ATOM 2473 C C . TRP A 1 312 ? -6.176 -21.984 -34.906 1 97.75 312 TRP A C 1
ATOM 2475 O O . TRP A 1 312 ? -6.828 -23.016 -35 1 97.75 312 TRP A O 1
ATOM 2485 N N . GLU A 1 313 ? -6.215 -21.062 -35.781 1 97.06 313 GLU A N 1
ATOM 2486 C CA . GLU A 1 313 ? -6.668 -21.266 -37.156 1 97.06 313 GLU A CA 1
ATOM 2487 C C . GLU A 1 313 ? -5.656 -20.719 -38.156 1 97.06 313 GLU A C 1
ATOM 2489 O O . GLU A 1 313 ? -5.387 -19.516 -38.188 1 97.06 313 GLU A O 1
ATOM 2494 N N . ASP A 1 314 ? -5.125 -21.531 -39.156 1 93.75 314 ASP A N 1
ATOM 2495 C CA . ASP A 1 314 ? -4.145 -21.141 -40.188 1 93.75 314 ASP A CA 1
ATOM 2496 C C . ASP A 1 314 ? -2.979 -20.391 -39.531 1 93.75 314 ASP A C 1
ATOM 2498 O O . ASP A 1 314 ? -2.65 -19.281 -39.969 1 93.75 314 ASP A O 1
ATOM 2502 N N . ASP A 1 315 ? -2.48 -20.766 -38.375 1 90.94 315 ASP A N 1
ATOM 2503 C CA . ASP A 1 315 ? -1.311 -20.266 -37.656 1 90.94 315 ASP A CA 1
ATOM 2504 C C . ASP A 1 315 ? -1.594 -18.906 -37.031 1 90.94 315 ASP A C 1
ATOM 2506 O O . ASP A 1 315 ? -0.672 -18.125 -36.781 1 90.94 315 ASP A O 1
ATOM 2510 N N . LYS A 1 316 ? -2.836 -18.609 -36.938 1 95.5 316 LYS A N 1
ATOM 2511 C CA . LYS A 1 316 ? -3.27 -17.406 -36.25 1 95.5 316 LYS A CA 1
ATOM 2512 C C . LYS A 1 316 ? -4.133 -17.75 -35.031 1 95.5 316 LYS A C 1
ATOM 2514 O O . LYS A 1 316 ? -5.012 -18.609 -35.125 1 95.5 316 LYS A O 1
ATOM 2519 N N . PRO A 1 317 ? -3.742 -17.156 -33.938 1 97.62 317 PRO A N 1
ATOM 2520 C CA . PRO A 1 317 ? -4.648 -17.359 -32.812 1 97.62 317 PRO A CA 1
ATOM 2521 C C . PRO A 1 317 ? -6 -16.688 -33 1 97.62 317 PRO A C 1
ATOM 2523 O O . PRO A 1 317 ? -6.062 -15.461 -33.156 1 97.62 317 PRO A O 1
ATOM 2526 N N . VAL A 1 318 ? -7.062 -17.406 -33.031 1 98.38 318 VAL A N 1
ATOM 2527 C CA . VAL A 1 318 ? -8.391 -16.844 -33.219 1 98.38 318 VAL A CA 1
ATOM 2528 C C . VAL A 1 318 ? -9.102 -16.672 -31.891 1 98.38 318 VAL A C 1
ATOM 2530 O O . VAL A 1 318 ? -10.094 -15.945 -31.797 1 98.38 318 VAL A O 1
ATOM 2533 N N . TYR A 1 319 ? -8.562 -17.344 -30.906 1 98.56 319 TYR A N 1
ATOM 2534 C CA . TYR A 1 319 ? -9.07 -17.188 -29.547 1 98.56 319 TYR A CA 1
ATOM 2535 C C . TYR A 1 319 ? -7.965 -17.391 -28.516 1 98.56 319 TYR A C 1
ATOM 2537 O O . TYR A 1 319 ? -7.18 -18.328 -28.625 1 98.56 319 TYR A O 1
ATOM 2545 N N . ARG A 1 320 ? -7.957 -16.578 -27.547 1 98.25 320 ARG A N 1
ATOM 2546 C CA . ARG A 1 320 ? -7.148 -16.688 -26.328 1 98.25 320 ARG A CA 1
ATOM 2547 C C . ARG A 1 320 ? -7.648 -15.742 -25.25 1 98.25 320 ARG A C 1
ATOM 2549 O O . ARG A 1 320 ? -8.016 -14.602 -25.531 1 98.25 320 ARG A O 1
ATOM 2556 N N . PRO A 1 321 ? -7.742 -16.125 -24.047 1 98.81 321 PRO A N 1
ATOM 2557 C CA . PRO A 1 321 ? -8.125 -15.219 -22.969 1 98.81 321 PRO A CA 1
ATOM 2558 C C . PRO A 1 321 ? -6.949 -14.391 -22.453 1 98.81 321 PRO A C 1
ATOM 2560 O O . PRO A 1 321 ? -5.789 -14.773 -22.641 1 98.81 321 PRO A O 1
ATOM 2563 N N . THR A 1 322 ? -7.211 -13.195 -21.922 1 98.88 322 THR A N 1
ATOM 2564 C CA . THR A 1 322 ? -6.238 -12.5 -21.094 1 98.88 322 THR A CA 1
ATOM 2565 C C . THR A 1 322 ? -6.059 -13.203 -19.75 1 98.88 322 THR A C 1
ATOM 2567 O O . THR A 1 322 ? -7.039 -13.586 -19.109 1 98.88 322 THR A O 1
ATOM 2570 N N . VAL A 1 323 ? -4.816 -13.5 -19.344 1 98.88 323 VAL A N 1
ATOM 2571 C CA . VAL A 1 323 ? -4.555 -14.234 -18.109 1 98.88 323 VAL A CA 1
ATOM 2572 C C . VAL A 1 323 ? -3.479 -13.508 -17.297 1 98.88 323 VAL A C 1
ATOM 2574 O O . VAL A 1 323 ? -2.408 -13.195 -17.828 1 98.88 323 VAL A O 1
ATOM 2577 N N . HIS A 1 324 ? -3.736 -13.25 -16.078 1 98.56 324 HIS A N 1
ATOM 2578 C CA . HIS A 1 324 ? -2.695 -12.719 -15.203 1 98.56 324 HIS A CA 1
ATOM 2579 C C . HIS A 1 324 ? -3.016 -12.977 -13.742 1 98.56 324 HIS A C 1
ATOM 2581 O O . HIS A 1 324 ? -4.129 -13.398 -13.406 1 98.56 324 HIS A O 1
ATOM 2587 N N . TYR A 1 325 ? -1.982 -12.867 -12.891 1 98.12 325 TYR A N 1
ATOM 2588 C CA . TYR A 1 325 ? -2.084 -13.023 -11.445 1 98.12 325 TYR A CA 1
ATOM 2589 C C . TYR A 1 325 ? -2.561 -11.734 -10.789 1 98.12 325 TYR A C 1
ATOM 2591 O O . TYR A 1 325 ? -2.127 -10.641 -11.164 1 98.12 325 TYR A O 1
ATOM 2599 N N . ALA A 1 326 ? -3.549 -11.766 -9.914 1 98.62 326 ALA A N 1
ATOM 2600 C CA . ALA A 1 326 ? -3.998 -10.695 -9.023 1 98.62 326 ALA A CA 1
ATOM 2601 C C . ALA A 1 326 ? -3.848 -11.109 -7.562 1 98.62 326 ALA A C 1
ATOM 2603 O O . ALA A 1 326 ? -4.715 -11.789 -7.008 1 98.62 326 ALA A O 1
ATOM 2604 N N . TYR A 1 327 ? -2.789 -10.578 -6.918 1 98.38 327 TYR A N 1
ATOM 2605 C CA . TYR A 1 327 ? -2.379 -11.086 -5.609 1 98.38 327 TYR A CA 1
ATOM 2606 C C . TYR A 1 327 ? -2.504 -10.008 -4.543 1 98.38 327 TYR A C 1
ATOM 2608 O O . TYR A 1 327 ? -1.891 -8.938 -4.652 1 98.38 327 TYR A O 1
ATOM 2616 N N . MET A 1 328 ? -3.33 -10.242 -3.576 1 98.62 328 MET A N 1
ATOM 2617 C CA . MET A 1 328 ? -3.361 -9.422 -2.369 1 98.62 328 MET A CA 1
ATOM 2618 C C . MET A 1 328 ? -2.818 -10.195 -1.171 1 98.62 328 MET A C 1
ATOM 2620 O O . MET A 1 328 ? -3.529 -11.008 -0.575 1 98.62 328 MET A O 1
ATOM 2624 N N . PRO A 1 329 ? -1.587 -9.961 -0.751 1 98.31 329 PRO A N 1
ATOM 2625 C CA . PRO A 1 329 ? -0.973 -10.711 0.346 1 98.31 329 PRO A CA 1
ATOM 2626 C C . PRO A 1 329 ? -1.539 -10.328 1.712 1 98.31 329 PRO A C 1
ATOM 2628 O O . PRO A 1 329 ? -2.471 -9.523 1.795 1 98.31 329 PRO A O 1
ATOM 2631 N N . CYS A 1 330 ? -1.022 -10.969 2.758 1 98.19 330 CYS A N 1
ATOM 2632 C CA . CYS A 1 330 ? -1.498 -10.695 4.109 1 98.19 330 CYS A CA 1
ATOM 2633 C C . CYS A 1 330 ? -1.115 -9.289 4.555 1 98.19 330 CYS A C 1
ATOM 2635 O O . CYS A 1 330 ? -0.292 -8.633 3.912 1 98.19 330 CYS A O 1
ATOM 2637 N N . HIS A 1 331 ? -1.697 -8.836 5.66 1 98 331 HIS A N 1
ATOM 2638 C CA . HIS A 1 331 ? -1.522 -7.473 6.145 1 98 331 HIS A CA 1
ATOM 2639 C C . HIS A 1 331 ? -0.051 -7.16 6.391 1 98 331 HIS A C 1
ATOM 2641 O O . HIS A 1 331 ? 0.436 -6.098 5.996 1 98 331 HIS A O 1
ATOM 2647 N N . ASP A 1 332 ? 0.653 -8.062 7.016 1 98.06 332 ASP A N 1
ATOM 2648 C CA . ASP A 1 332 ? 2.051 -7.828 7.363 1 98.06 332 ASP A CA 1
ATOM 2649 C C . ASP A 1 332 ? 2.916 -7.711 6.109 1 98.06 332 ASP A C 1
ATOM 2651 O O . ASP A 1 332 ? 3.867 -6.926 6.078 1 98.06 332 ASP A O 1
ATOM 2655 N N . THR A 1 333 ? 2.602 -8.508 5.105 1 98.62 333 THR A N 1
ATOM 2656 C CA . THR A 1 333 ? 3.338 -8.406 3.852 1 98.62 333 THR A CA 1
ATOM 2657 C C . THR A 1 333 ? 3.055 -7.074 3.164 1 98.62 333 THR A C 1
ATOM 2659 O O . THR A 1 333 ? 3.961 -6.453 2.605 1 98.62 333 THR A O 1
ATOM 2662 N N . LEU A 1 334 ? 1.774 -6.656 3.184 1 98.31 334 LEU A N 1
ATOM 2663 C CA . LEU A 1 334 ? 1.396 -5.391 2.559 1 98.31 334 LEU A CA 1
ATOM 2664 C C . LEU A 1 334 ? 2.199 -4.234 3.143 1 98.31 334 LEU A C 1
ATOM 2666 O O . LEU A 1 334 ? 2.754 -3.422 2.398 1 98.31 334 LEU A O 1
ATOM 2670 N N . SER A 1 335 ? 2.252 -4.145 4.438 1 97.94 335 SER A N 1
ATOM 2671 C CA . SER A 1 335 ? 3.002 -3.061 5.062 1 97.94 335 SER A CA 1
ATOM 2672 C C . SER A 1 335 ? 4.5 -3.223 4.828 1 97.94 335 SER A C 1
ATOM 2674 O O . SER A 1 335 ? 5.227 -2.232 4.711 1 97.94 335 SER A O 1
ATOM 2676 N N . SER A 1 336 ? 5.016 -4.484 4.75 1 98.56 336 SER A N 1
ATOM 2677 C CA . SER A 1 336 ? 6.418 -4.738 4.43 1 98.56 336 SER A CA 1
ATOM 2678 C C . SER A 1 336 ? 6.777 -4.188 3.053 1 98.56 336 SER A C 1
ATOM 2680 O O . SER A 1 336 ? 7.867 -3.648 2.859 1 98.56 336 SER A O 1
ATOM 2682 N N . LEU A 1 337 ? 5.863 -4.359 2.135 1 98.19 337 LEU A N 1
ATOM 2683 C CA . LEU A 1 337 ? 6.09 -3.883 0.775 1 98.19 337 LEU A CA 1
ATOM 2684 C C . LEU A 1 337 ? 6.152 -2.359 0.735 1 98.19 337 LEU A C 1
ATOM 2686 O O . LEU A 1 337 ? 6.91 -1.786 -0.053 1 98.19 337 LEU A O 1
ATOM 2690 N N . CYS A 1 338 ? 5.375 -1.707 1.546 1 97.12 338 CYS A N 1
ATOM 2691 C CA . CYS A 1 338 ? 5.445 -0.252 1.626 1 97.12 338 CYS A CA 1
ATOM 2692 C C . CYS A 1 338 ? 6.824 0.203 2.088 1 97.12 338 CYS A C 1
ATOM 2694 O O . CYS A 1 338 ? 7.395 1.138 1.523 1 97.12 338 CYS A O 1
ATOM 2696 N N . GLU A 1 339 ? 7.352 -0.453 3.121 1 97.69 339 GLU A N 1
ATOM 2697 C CA . GLU A 1 339 ? 8.703 -0.135 3.578 1 97.69 339 GLU A CA 1
ATOM 2698 C C . GLU A 1 339 ? 9.734 -0.427 2.494 1 97.69 339 GLU A C 1
ATOM 2700 O O . GLU A 1 339 ? 10.688 0.33 2.322 1 97.69 339 GLU A O 1
ATOM 2705 N N . LEU A 1 340 ? 9.508 -1.517 1.817 1 97.75 340 LEU A N 1
ATOM 2706 C CA . LEU A 1 340 ? 10.422 -1.929 0.762 1 97.75 340 LEU A CA 1
ATOM 2707 C C . LEU A 1 340 ? 10.547 -0.847 -0.305 1 97.75 340 LEU A C 1
ATOM 2709 O O . LEU A 1 340 ? 11.641 -0.606 -0.829 1 97.75 340 LEU A O 1
ATOM 2713 N N . ARG A 1 341 ? 9.484 -0.224 -0.673 1 96.69 341 ARG A N 1
ATOM 2714 C CA . ARG A 1 341 ? 9.477 0.844 -1.668 1 96.69 341 ARG A CA 1
ATOM 2715 C C . ARG A 1 341 ? 10.336 2.02 -1.219 1 96.69 341 ARG A C 1
ATOM 2717 O O . ARG A 1 341 ? 11.102 2.574 -2.012 1 96.69 341 ARG A O 1
ATOM 2724 N N . GLY A 1 342 ? 10.273 2.338 0.058 1 96.12 342 GLY A N 1
ATOM 2725 C CA . GLY A 1 342 ? 11.094 3.412 0.592 1 96.12 342 GLY A CA 1
ATOM 2726 C C . GLY A 1 342 ? 12.57 3.074 0.627 1 96.12 342 GLY A C 1
ATOM 2727 O O . GLY A 1 342 ? 13.414 3.965 0.729 1 96.12 342 GLY A O 1
ATOM 2728 N N . ARG A 1 343 ? 12.875 1.814 0.539 1 96.12 343 ARG A N 1
ATOM 2729 C CA . ARG A 1 343 ? 14.25 1.328 0.581 1 96.12 343 ARG A CA 1
ATOM 2730 C C . ARG A 1 343 ? 14.789 1.094 -0.826 1 96.12 343 ARG A C 1
ATOM 2732 O O . ARG A 1 343 ? 15.805 0.412 -1.002 1 96.12 343 ARG A O 1
ATOM 2739 N N . ASN A 1 344 ? 14.055 1.63 -1.864 1 93.88 344 ASN A N 1
ATOM 2740 C CA . ASN A 1 344 ? 14.438 1.436 -3.26 1 93.88 344 ASN A CA 1
ATOM 2741 C C . ASN A 1 344 ? 14.57 -0.045 -3.602 1 93.88 344 ASN A C 1
ATOM 2743 O O . ASN A 1 344 ? 15.508 -0.441 -4.305 1 93.88 344 ASN A O 1
ATOM 2747 N N . TYR A 1 345 ? 13.758 -0.905 -2.945 1 94.5 345 TYR A N 1
ATOM 2748 C CA . TYR A 1 345 ? 13.539 -2.324 -3.197 1 94.5 345 TYR A CA 1
ATOM 2749 C C . TYR A 1 345 ? 14.719 -3.158 -2.709 1 94.5 345 TYR A C 1
ATOM 2751 O O . TYR A 1 345 ? 14.953 -4.262 -3.207 1 94.5 345 TYR A O 1
ATOM 2759 N N . GLU A 1 346 ? 15.523 -2.604 -1.827 1 95.19 346 GLU A N 1
ATOM 2760 C CA . GLU A 1 346 ? 16.453 -3.396 -1.029 1 95.19 346 GLU A CA 1
ATOM 2761 C C . GLU A 1 346 ? 15.742 -4.051 0.153 1 95.19 346 GLU A C 1
ATOM 2763 O O . GLU A 1 346 ? 15.055 -3.381 0.92 1 95.19 346 GLU A O 1
ATOM 2768 N N . LEU A 1 347 ? 15.906 -5.297 0.307 1 96.69 347 LEU A N 1
ATOM 2769 C CA . LEU A 1 347 ? 15.203 -6.039 1.346 1 96.69 347 LEU A CA 1
ATOM 2770 C C . LEU A 1 347 ? 15.578 -5.527 2.73 1 96.69 347 LEU A C 1
ATOM 2772 O O . LEU A 1 347 ? 16.734 -5.195 2.979 1 96.69 347 LEU A O 1
ATOM 2776 N N . GLN A 1 348 ? 14.633 -5.457 3.6 1 97.75 348 GLN A N 1
ATOM 2777 C CA . GLN A 1 348 ? 14.875 -5.172 5.012 1 97.75 348 GLN A CA 1
ATOM 2778 C C . GLN A 1 348 ? 15.875 -6.16 5.605 1 97.75 348 GLN A C 1
ATOM 2780 O O . GLN A 1 348 ? 15.984 -7.297 5.141 1 97.75 348 GLN A O 1
ATOM 2785 N N . PRO A 1 349 ? 16.594 -5.781 6.625 1 96.81 349 PRO A N 1
ATOM 2786 C CA . PRO A 1 349 ? 17.609 -6.668 7.207 1 96.81 349 PRO A CA 1
ATOM 2787 C C . PRO A 1 349 ? 16.984 -7.84 7.965 1 96.81 349 PRO A C 1
ATOM 2789 O O . PRO A 1 349 ? 17.625 -8.898 8.094 1 96.81 349 PRO A O 1
ATOM 2792 N N . ARG A 1 350 ? 15.867 -7.719 8.547 1 96.88 350 ARG A N 1
ATOM 2793 C CA . ARG A 1 350 ? 15.18 -8.789 9.258 1 96.88 350 ARG A CA 1
ATOM 2794 C C . ARG A 1 350 ? 14.055 -9.375 8.414 1 96.88 350 ARG A C 1
ATOM 2796 O O . ARG A 1 350 ? 13.188 -8.641 7.938 1 96.88 350 ARG A O 1
ATOM 2803 N N . LEU A 1 351 ? 14.062 -10.625 8.172 1 97.06 351 LEU A N 1
ATOM 2804 C CA . LEU A 1 351 ? 13.062 -11.359 7.402 1 97.06 351 LEU A CA 1
ATOM 2805 C C . LEU A 1 351 ? 12.383 -12.414 8.258 1 97.06 351 LEU A C 1
ATOM 2807 O O . LEU A 1 351 ? 13.047 -13.109 9.039 1 97.06 351 LEU A O 1
ATOM 2811 N N . ARG A 1 352 ? 11.07 -12.523 8.172 1 96.31 352 ARG A N 1
ATOM 2812 C CA . ARG A 1 352 ? 10.328 -13.484 8.977 1 96.31 352 ARG A CA 1
ATOM 2813 C C . ARG A 1 352 ? 9.203 -14.125 8.164 1 96.31 352 ARG A C 1
ATOM 2815 O O . ARG A 1 352 ? 8.328 -13.43 7.648 1 96.31 352 ARG A O 1
ATOM 2822 N N . ILE A 1 353 ? 9.219 -15.391 8.047 1 95.56 353 ILE A N 1
ATOM 2823 C CA . ILE A 1 353 ? 8.102 -16.141 7.484 1 95.56 353 ILE A CA 1
ATOM 2824 C C . ILE A 1 353 ? 7.172 -16.594 8.602 1 95.56 353 ILE A C 1
ATOM 2826 O O . ILE A 1 353 ? 7.602 -17.297 9.531 1 95.56 353 ILE A O 1
ATOM 2830 N N . MET A 1 354 ? 5.918 -16.203 8.539 1 95.69 354 MET A N 1
ATOM 2831 C CA . MET A 1 354 ? 4.957 -16.562 9.57 1 95.69 354 MET A CA 1
ATOM 2832 C C . MET A 1 354 ? 4.586 -18.047 9.477 1 95.69 354 MET A C 1
ATOM 2834 O O . MET A 1 354 ? 4.273 -18.547 8.398 1 95.69 354 MET A O 1
ATOM 2838 N N . THR A 1 355 ? 4.598 -18.688 10.578 1 92.75 355 THR A N 1
ATOM 2839 C CA . THR A 1 355 ? 4.164 -20.078 10.656 1 92.75 355 THR A CA 1
ATOM 2840 C C . THR A 1 355 ? 3.301 -20.297 11.898 1 92.75 355 THR A C 1
ATOM 2842 O O . THR A 1 355 ? 2.107 -19.984 11.898 1 92.75 355 THR A O 1
ATOM 2845 N N . ASN A 1 356 ? 3.953 -20.625 13.062 1 92.81 356 ASN A N 1
ATOM 2846 C CA . ASN A 1 356 ? 3.225 -20.984 14.273 1 92.81 356 ASN A CA 1
ATOM 2847 C C . ASN A 1 356 ? 2.52 -19.766 14.883 1 92.81 356 ASN A C 1
ATOM 2849 O O . ASN A 1 356 ? 1.541 -19.922 15.617 1 92.81 356 ASN A O 1
ATOM 2853 N N . GLU A 1 357 ? 2.938 -18.672 14.586 1 95.12 357 GLU A N 1
ATOM 2854 C CA . GLU A 1 357 ? 2.396 -17.469 15.195 1 95.12 357 GLU A CA 1
ATOM 2855 C C . GLU A 1 357 ? 1.076 -17.062 14.539 1 95.12 357 GLU A C 1
ATOM 2857 O O . GLU A 1 357 ? 0.382 -16.172 15.039 1 95.12 357 GLU A O 1
ATOM 2862 N N . ILE A 1 358 ? 0.712 -17.656 13.422 1 97.06 358 ILE A N 1
ATOM 2863 C CA . ILE A 1 358 ? -0.558 -17.344 12.773 1 97.06 358 ILE A CA 1
ATOM 2864 C C . ILE A 1 358 ? -1.713 -17.859 13.633 1 97.06 358 ILE A C 1
ATOM 2866 O O . ILE A 1 358 ? -1.756 -19.031 13.984 1 97.06 358 ILE A O 1
ATOM 2870 N N . THR A 1 359 ? -2.709 -17.016 13.898 1 95.88 359 THR A N 1
ATOM 2871 C CA . THR A 1 359 ? -3.775 -17.406 14.812 1 95.88 359 THR A CA 1
ATOM 2872 C C . THR A 1 359 ? -5.121 -17.438 14.094 1 95.88 359 THR A C 1
ATOM 2874 O O . THR A 1 359 ? -6.07 -18.062 14.578 1 95.88 359 THR A O 1
ATOM 2877 N N . SER A 1 360 ? -5.207 -16.781 13.008 1 96.88 360 SER A N 1
ATOM 2878 C CA . SER A 1 360 ? -6.465 -16.75 12.273 1 96.88 360 SER A CA 1
ATOM 2879 C C . SER A 1 360 ? -6.23 -16.422 10.797 1 96.88 360 SER A C 1
ATOM 2881 O O . SER A 1 360 ? -5.121 -16.062 10.406 1 96.88 360 SER A O 1
ATOM 2883 N N . GLY A 1 361 ? -7.336 -16.594 10.023 1 97.75 361 GLY A N 1
ATOM 2884 C CA . GLY A 1 361 ? -7.297 -16.25 8.609 1 97.75 361 GLY A CA 1
ATOM 2885 C C . GLY A 1 361 ? -7.188 -17.453 7.703 1 97.75 361 GLY A C 1
ATOM 2886 O O . GLY A 1 361 ? -7.258 -18.594 8.164 1 97.75 361 GLY A O 1
ATOM 2887 N N . GLU A 1 362 ? -7.113 -17.188 6.441 1 98.19 362 GLU A N 1
ATOM 2888 C CA . GLU A 1 362 ? -7.074 -18.219 5.406 1 98.19 362 GLU A CA 1
ATOM 2889 C C . GLU A 1 362 ? -6.305 -17.734 4.18 1 98.19 362 GLU A C 1
ATOM 2891 O O . GLU A 1 362 ? -5.988 -16.547 4.066 1 98.19 362 GLU A O 1
ATOM 2896 N N . ASP A 1 363 ? -5.879 -18.594 3.455 1 98.56 363 ASP A N 1
ATOM 2897 C CA . ASP A 1 363 ? -5.426 -18.297 2.098 1 98.56 363 ASP A CA 1
ATOM 2898 C C . ASP A 1 363 ? -6.48 -18.703 1.07 1 98.56 363 ASP A C 1
ATOM 2900 O O . ASP A 1 363 ? -6.805 -19.891 0.935 1 98.56 363 ASP A O 1
ATOM 2904 N N . ILE A 1 364 ? -7.051 -17.672 0.39 1 98.75 364 ILE A N 1
ATOM 2905 C CA . ILE A 1 364 ? -8.086 -17.859 -0.618 1 98.75 364 ILE A CA 1
ATOM 2906 C C . ILE A 1 364 ? -7.492 -17.688 -2.012 1 98.75 364 ILE A C 1
ATOM 2908 O O . ILE A 1 364 ? -7.148 -16.578 -2.414 1 98.75 364 ILE A O 1
ATOM 2912 N N . MET A 1 36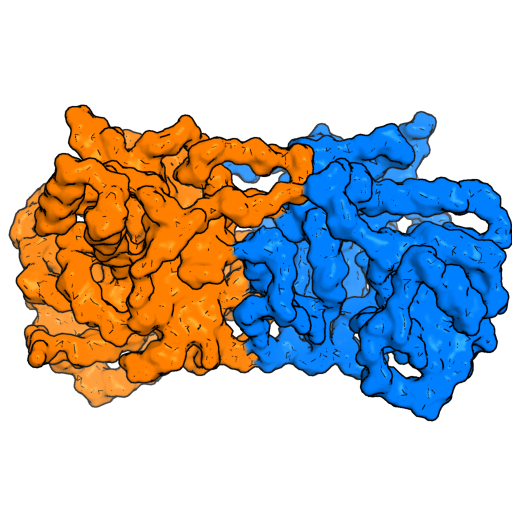5 ? -7.305 -18.781 -2.691 1 98.56 365 MET A N 1
ATOM 2913 C CA . MET A 1 365 ? -6.625 -18.766 -3.984 1 98.56 365 MET A CA 1
ATOM 2914 C C . MET A 1 365 ? -7.414 -19.562 -5.02 1 98.56 365 MET A C 1
ATOM 2916 O O . MET A 1 365 ? -7.797 -20.703 -4.773 1 98.56 365 MET A O 1
ATOM 2920 N N . GLY A 1 366 ? -7.68 -18.953 -6.148 1 98.81 366 GLY A N 1
ATOM 2921 C CA . GLY A 1 366 ? -8.43 -19.641 -7.188 1 98.81 366 GLY A CA 1
ATOM 2922 C C . GLY A 1 366 ? -8.406 -18.906 -8.516 1 98.81 366 GLY A C 1
ATOM 2923 O O . GLY A 1 366 ? -7.703 -17.906 -8.672 1 98.81 366 GLY A O 1
ATOM 2924 N N . ALA A 1 367 ? -9.109 -19.5 -9.469 1 98.88 367 ALA A N 1
ATOM 2925 C CA . ALA A 1 367 ? -9.25 -18.953 -10.82 1 98.88 367 ALA A CA 1
ATOM 2926 C C . ALA A 1 367 ? -10.57 -18.203 -10.961 1 98.88 367 ALA A C 1
ATOM 2928 O O . ALA A 1 367 ? -11.641 -18.75 -10.688 1 98.88 367 ALA A O 1
ATOM 2929 N N . LEU A 1 368 ? -10.445 -16.953 -11.289 1 98.94 368 LEU A N 1
ATOM 2930 C CA . LEU A 1 368 ? -11.609 -16.156 -11.648 1 98.94 368 LEU A CA 1
ATOM 2931 C C . LEU A 1 368 ? -11.789 -16.094 -13.156 1 98.94 368 LEU A C 1
ATOM 2933 O O . LEU A 1 368 ? -11.023 -15.43 -13.859 1 98.94 368 LEU A O 1
ATOM 2937 N N . LEU A 1 369 ? -12.734 -16.844 -13.695 1 98.94 369 LEU A N 1
ATOM 2938 C CA . LEU A 1 369 ? -13.047 -16.891 -15.117 1 98.94 369 LEU A CA 1
ATOM 2939 C C . LEU A 1 369 ? -14.141 -15.891 -15.469 1 98.94 369 LEU A C 1
ATOM 2941 O O . LEU A 1 369 ? -15.211 -15.891 -14.852 1 98.94 369 LEU A O 1
ATOM 2945 N N . MET A 1 370 ? -13.867 -15.078 -16.531 1 98.94 370 MET A N 1
ATOM 2946 C CA . MET A 1 370 ? -14.789 -13.969 -16.766 1 98.94 370 MET A CA 1
ATOM 2947 C C . MET A 1 370 ? -15.125 -13.844 -18.25 1 98.94 370 MET A C 1
ATOM 2949 O O . MET A 1 370 ? -14.336 -14.258 -19.109 1 98.94 370 MET A O 1
ATOM 2953 N N . GLY A 1 371 ? -16.281 -13.195 -18.531 1 98.69 371 GLY A N 1
ATOM 2954 C CA . GLY A 1 371 ? -16.688 -12.891 -19.891 1 98.69 371 GLY A CA 1
ATOM 2955 C C . GLY A 1 371 ? -17.828 -13.758 -20.391 1 98.69 371 GLY A C 1
ATOM 2956 O O . GLY A 1 371 ? -18.5 -13.414 -21.359 1 98.69 371 GLY A O 1
ATOM 2957 N N . HIS A 1 372 ? -18.109 -14.906 -19.797 1 98.44 372 HIS A N 1
ATOM 2958 C CA . HIS A 1 372 ? -19.156 -15.844 -20.172 1 98.44 372 HIS A CA 1
ATOM 2959 C C . HIS A 1 372 ? -20.516 -15.383 -19.641 1 98.44 372 HIS A C 1
ATOM 2961 O O . HIS A 1 372 ? -20.625 -14.289 -19.078 1 98.44 372 HIS A O 1
ATOM 2967 N N . SER A 1 373 ? -21.516 -16.219 -19.781 1 97.81 373 SER A N 1
ATOM 2968 C CA . SER A 1 373 ? -22.906 -15.812 -19.609 1 97.81 373 SER A CA 1
ATOM 2969 C C . SER A 1 373 ? -23.219 -15.5 -18.141 1 97.81 373 SER A C 1
ATOM 2971 O O . SER A 1 373 ? -24.234 -14.875 -17.828 1 97.81 373 SER A O 1
ATOM 2973 N N . TYR A 1 374 ? -22.422 -15.93 -17.188 1 98.31 374 TYR A N 1
ATOM 2974 C CA . TYR A 1 374 ? -22.641 -15.633 -15.773 1 98.31 374 TYR A CA 1
ATOM 2975 C C . TYR A 1 374 ? -21.781 -14.445 -15.336 1 98.31 374 TYR A C 1
ATOM 2977 O O . TYR A 1 374 ? -21.703 -14.125 -14.148 1 98.31 374 TYR A O 1
ATOM 2985 N N . ASN A 1 375 ? -21.047 -13.812 -16.203 1 98.38 375 ASN A N 1
ATOM 2986 C CA . ASN A 1 375 ? -20.078 -12.734 -16.016 1 98.38 375 ASN A CA 1
ATOM 2987 C C . ASN A 1 375 ? -18.781 -13.258 -15.406 1 98.38 375 ASN A C 1
ATOM 2989 O O . ASN A 1 375 ? -17.75 -13.305 -16.078 1 98.38 375 ASN A O 1
ATOM 2993 N N . SER A 1 376 ? -18.922 -13.688 -14.156 1 98.81 376 SER A N 1
ATOM 2994 C CA . SER A 1 376 ? -17.75 -14.195 -13.461 1 98.81 376 SER A CA 1
ATOM 2995 C C . SER A 1 376 ? -18.047 -15.547 -12.805 1 98.81 376 SER A C 1
ATOM 2997 O O . SER A 1 376 ? -19.188 -15.828 -12.422 1 98.81 376 SER A O 1
ATOM 2999 N N . TRP A 1 377 ? -17.062 -16.375 -12.758 1 98.94 377 TRP A N 1
ATOM 3000 C CA . TRP A 1 377 ? -17.078 -17.672 -12.078 1 98.94 377 TRP A CA 1
ATOM 3001 C C . TRP A 1 377 ? -15.75 -17.938 -11.375 1 98.94 377 TRP A C 1
ATOM 3003 O O . TRP A 1 377 ? -14.688 -17.875 -12 1 98.94 377 TRP A O 1
ATOM 3013 N N . TRP A 1 378 ? -15.773 -18.109 -10.047 1 98.94 378 TRP A N 1
ATOM 3014 C CA . TRP A 1 378 ? -14.562 -18.359 -9.281 1 98.94 378 TRP A CA 1
ATOM 3015 C C . TRP A 1 378 ? -14.477 -19.828 -8.852 1 98.94 378 TRP A C 1
ATOM 3017 O O . TRP A 1 378 ? -15.438 -20.375 -8.312 1 98.94 378 TRP A O 1
ATOM 3027 N N . THR A 1 379 ? -13.359 -20.484 -9.117 1 98.94 379 THR A N 1
ATOM 3028 C CA . THR A 1 379 ? -13.094 -21.859 -8.719 1 98.94 379 THR A CA 1
ATOM 3029 C C . THR A 1 379 ? -11.758 -21.969 -7.996 1 98.94 379 THR A C 1
ATOM 3031 O O . THR A 1 379 ? -10.719 -21.594 -8.539 1 98.94 379 THR A O 1
ATOM 3034 N N . GLY A 1 380 ? -11.773 -22.406 -6.75 1 98.75 380 GLY A N 1
ATOM 3035 C CA . GLY A 1 380 ? -10.516 -22.5 -6.031 1 98.75 380 GLY A CA 1
ATOM 3036 C C . GLY A 1 380 ? -10.68 -22.938 -4.59 1 98.75 380 GLY A C 1
ATOM 3037 O O . GLY A 1 380 ? -11.617 -23.672 -4.266 1 98.75 380 GLY A O 1
ATOM 3038 N N . SER A 1 381 ? -9.664 -22.641 -3.83 1 98.62 381 SER A N 1
ATOM 3039 C CA . SER A 1 381 ? -9.5 -23.141 -2.467 1 98.62 381 SER A CA 1
ATOM 3040 C C . SER A 1 381 ? -9.547 -22 -1.458 1 98.62 381 SER A C 1
ATOM 3042 O O . SER A 1 381 ? -8.945 -20.938 -1.68 1 98.62 381 SER A O 1
ATOM 3044 N N . ALA A 1 382 ? -10.367 -22.125 -0.443 1 98.56 382 ALA A N 1
ATOM 3045 C CA . ALA A 1 382 ? -10.297 -21.312 0.774 1 98.56 382 ALA A CA 1
ATOM 3046 C C . ALA A 1 382 ? -9.844 -22.156 1.962 1 98.56 382 ALA A C 1
ATOM 3048 O O . ALA A 1 382 ? -10.641 -22.891 2.559 1 98.56 382 ALA A O 1
ATOM 3049 N N . LEU A 1 383 ? -8.555 -22.016 2.309 1 98.62 383 LEU A N 1
ATOM 3050 C CA . LEU A 1 383 ? -7.949 -22.859 3.334 1 98.62 383 LEU A CA 1
ATOM 3051 C C . LEU A 1 383 ? -7.633 -22.047 4.586 1 98.62 383 LEU A C 1
ATOM 3053 O O . LEU A 1 383 ? -6.766 -21.172 4.559 1 98.62 383 LEU A O 1
ATOM 3057 N N . SER A 1 384 ? -8.297 -22.359 5.699 1 98.06 384 SER A N 1
ATOM 3058 C CA . SER A 1 384 ? -8.102 -21.641 6.949 1 98.06 384 SER A CA 1
ATOM 3059 C C . SER A 1 384 ? -6.879 -22.156 7.703 1 98.06 384 SER A C 1
ATOM 3061 O O . SER A 1 384 ? -6.422 -23.281 7.449 1 98.06 384 SER A O 1
ATOM 3063 N N . ILE A 1 385 ? -6.41 -21.375 8.562 1 97.75 385 ILE A N 1
ATOM 3064 C CA . ILE A 1 385 ? -5.262 -21.781 9.367 1 97.75 385 ILE A CA 1
ATOM 3065 C C . ILE A 1 385 ? -5.664 -22.922 10.289 1 97.75 385 ILE A C 1
ATOM 3067 O O . ILE A 1 385 ? -4.855 -23.812 10.57 1 97.75 385 ILE A O 1
ATOM 3071 N N . GLU A 1 386 ? -6.867 -22.922 10.781 1 96.88 386 GLU A N 1
ATOM 3072 C CA . GLU A 1 386 ? -7.352 -24 11.633 1 96.88 386 GLU A CA 1
ATOM 3073 C C . GLU A 1 386 ? -7.34 -25.328 10.891 1 96.88 386 GLU A C 1
ATOM 3075 O O . GLU A 1 386 ? -6.844 -26.328 11.406 1 96.88 386 GLU A O 1
ATOM 3080 N N . GLU A 1 387 ? -7.836 -25.328 9.688 1 96.56 387 GLU A N 1
ATOM 3081 C CA . GLU A 1 387 ? -7.836 -26.547 8.875 1 96.56 387 GLU A CA 1
ATOM 3082 C C . GLU A 1 387 ? -6.414 -26.969 8.516 1 96.56 387 GLU A C 1
ATOM 3084 O O . GLU A 1 387 ? -6.094 -28.156 8.539 1 96.56 387 GLU A O 1
ATOM 3089 N N . THR A 1 388 ? -5.652 -26.016 8.195 1 95.75 388 THR A N 1
ATOM 3090 C CA . THR A 1 388 ? -4.266 -26.297 7.844 1 95.75 388 THR A CA 1
ATOM 3091 C C . THR A 1 388 ? -3.562 -27.047 8.969 1 95.75 388 THR A C 1
ATOM 3093 O O . THR A 1 388 ? -2.893 -28.047 8.734 1 95.75 388 THR A O 1
ATOM 3096 N N . ARG A 1 389 ? -3.721 -26.578 10.156 1 94.31 389 ARG A N 1
ATOM 3097 C CA . ARG A 1 389 ? -3.02 -27.156 11.305 1 94.31 389 ARG A CA 1
ATOM 3098 C C . ARG A 1 389 ? -3.518 -28.562 11.594 1 94.31 389 ARG A C 1
ATOM 3100 O O . ARG A 1 389 ? -2.756 -29.406 12.07 1 94.31 389 ARG A O 1
ATOM 3107 N N . SER A 1 390 ? -4.742 -28.766 11.312 1 92.69 390 SER A N 1
ATOM 3108 C CA . SER A 1 390 ? -5.266 -30.125 11.477 1 92.69 390 SER A CA 1
ATOM 3109 C C . SER A 1 390 ? -4.648 -31.078 10.461 1 92.69 390 SER A C 1
ATOM 3111 O O . SER A 1 390 ? -4.441 -32.25 10.766 1 92.69 390 SER A O 1
ATOM 3113 N N . LEU A 1 391 ? -4.309 -30.594 9.289 1 89.5 391 LEU A N 1
ATOM 3114 C CA . LEU A 1 391 ? -3.811 -31.422 8.195 1 89.5 391 LEU A CA 1
ATOM 3115 C C . LEU A 1 391 ? -2.289 -31.5 8.219 1 89.5 391 LEU A C 1
ATOM 3117 O O . LEU A 1 391 ? -1.71 -32.531 7.883 1 89.5 391 LEU A O 1
ATOM 3121 N N . ALA A 1 392 ? -1.688 -30.406 8.57 1 89.44 392 ALA A N 1
ATOM 3122 C CA . ALA A 1 392 ? -0.235 -30.266 8.602 1 89.44 392 ALA A CA 1
ATOM 3123 C C . ALA A 1 392 ? 0.201 -29.375 9.766 1 89.44 392 ALA A C 1
ATOM 3125 O O . ALA A 1 392 ? 0.485 -28.188 9.57 1 89.44 392 ALA A O 1
ATOM 3126 N N . PRO A 1 393 ? 0.381 -29.969 10.906 1 87.56 393 PRO A N 1
ATOM 3127 C CA . PRO A 1 393 ? 0.727 -29.188 12.094 1 87.56 393 PRO A CA 1
ATOM 3128 C C . PRO A 1 393 ? 1.993 -28.344 11.906 1 87.56 393 PRO A C 1
ATOM 3130 O O . PRO A 1 393 ? 2.99 -28.844 11.383 1 87.56 393 PRO A O 1
ATOM 3133 N N . GLY A 1 394 ? 1.878 -27.094 12.273 1 88.25 394 GLY A N 1
ATOM 3134 C CA . GLY A 1 394 ? 3.027 -26.203 12.25 1 88.25 394 GLY A CA 1
ATOM 3135 C C . GLY A 1 394 ? 3.201 -25.5 10.914 1 88.25 394 GLY A C 1
ATOM 3136 O O . GLY A 1 394 ? 4.098 -24.656 10.758 1 88.25 394 GLY A O 1
ATOM 3137 N N . GLN A 1 395 ? 2.387 -25.781 9.977 1 92.31 395 GLN A N 1
ATOM 3138 C CA . GLN A 1 395 ? 2.486 -25.172 8.648 1 92.31 395 GLN A CA 1
ATOM 3139 C C . GLN A 1 395 ? 1.403 -24.109 8.445 1 92.31 395 GLN A C 1
ATOM 3141 O O . GLN A 1 395 ? 0.495 -23.984 9.273 1 92.31 395 GLN A O 1
ATOM 3146 N N . ASN A 1 396 ? 1.535 -23.266 7.484 1 94.75 396 ASN A N 1
ATOM 3147 C CA . ASN A 1 396 ? 0.499 -22.281 7.207 1 94.75 396 ASN A CA 1
ATOM 3148 C C . ASN A 1 396 ? -0.268 -22.609 5.93 1 94.75 396 ASN A C 1
ATOM 3150 O O . ASN A 1 396 ? 0.087 -23.547 5.215 1 94.75 396 ASN A O 1
ATOM 3154 N N . ALA A 1 397 ? -1.333 -21.938 5.699 1 97.19 397 ALA A N 1
ATOM 3155 C CA . ALA A 1 397 ? -2.273 -22.266 4.629 1 97.19 397 ALA A CA 1
ATOM 3156 C C 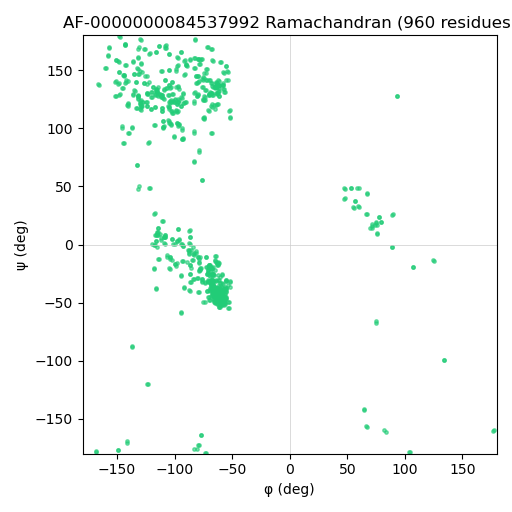. ALA A 1 397 ? -1.62 -22.109 3.258 1 97.19 397 ALA A C 1
ATOM 3158 O O . ALA A 1 397 ? -1.84 -22.938 2.367 1 97.19 397 ALA A O 1
ATOM 3159 N N . THR A 1 398 ? -0.849 -21.094 3.059 1 96.88 398 THR A N 1
ATOM 3160 C CA . THR A 1 398 ? -0.208 -20.797 1.781 1 96.88 398 THR A CA 1
ATOM 3161 C C . THR A 1 398 ? 0.694 -21.953 1.355 1 96.88 398 THR A C 1
ATOM 3163 O O . THR A 1 398 ? 0.599 -22.438 0.226 1 96.88 398 THR A O 1
ATOM 3166 N N . THR A 1 399 ? 1.496 -22.453 2.223 1 96.25 399 THR A N 1
ATOM 3167 C CA . THR A 1 399 ? 2.488 -23.469 1.886 1 96.25 399 THR A CA 1
ATOM 3168 C C . THR A 1 399 ? 1.83 -24.844 1.716 1 96.25 399 THR A C 1
ATOM 3170 O O . THR A 1 399 ? 2.275 -25.656 0.904 1 96.25 399 THR A O 1
ATOM 3173 N N . LEU A 1 400 ? 0.771 -25.062 2.479 1 97.44 400 LEU A N 1
ATOM 3174 C CA . LEU A 1 400 ? 0.094 -26.344 2.352 1 97.44 400 LEU A CA 1
ATOM 3175 C C . LEU A 1 400 ? -0.535 -26.5 0.969 1 97.44 400 LEU A C 1
ATOM 3177 O O . LEU A 1 400 ? -0.503 -27.578 0.382 1 97.44 400 LEU A O 1
ATOM 3181 N N . GLN A 1 401 ? -1.119 -25.453 0.458 1 98.19 401 GLN A N 1
ATOM 3182 C CA . GLN A 1 401 ? -1.676 -25.5 -0.89 1 98.19 401 GLN A CA 1
ATOM 3183 C C . GLN A 1 401 ? -0.602 -25.828 -1.919 1 98.19 401 GLN A C 1
ATOM 3185 O O . GLN A 1 401 ? -0.837 -26.641 -2.826 1 98.19 401 GLN A O 1
ATOM 3190 N N . VAL A 1 402 ? 0.545 -25.25 -1.758 1 98.12 402 VAL A N 1
ATOM 3191 C CA . VAL A 1 402 ? 1.651 -25.516 -2.674 1 98.12 402 VAL A CA 1
ATOM 3192 C C . VAL A 1 402 ? 2.094 -26.969 -2.553 1 98.12 402 VAL A C 1
ATOM 3194 O O . VAL A 1 402 ? 2.287 -27.656 -3.562 1 98.12 402 VAL A O 1
ATOM 3197 N N . ALA A 1 403 ? 2.213 -27.453 -1.35 1 98 403 ALA A N 1
ATOM 3198 C CA . ALA A 1 403 ? 2.65 -28.812 -1.093 1 98 403 ALA A CA 1
ATOM 3199 C C . ALA A 1 403 ? 1.682 -29.828 -1.703 1 98 403 ALA A C 1
ATOM 3201 O O . ALA A 1 403 ? 2.104 -30.859 -2.244 1 98 403 ALA A O 1
ATOM 3202 N N . ALA A 1 404 ? 0.42 -29.531 -1.577 1 98.31 404 ALA A N 1
ATOM 3203 C CA . ALA A 1 404 ? -0.595 -30.406 -2.146 1 98.31 404 ALA A CA 1
ATOM 3204 C C . ALA A 1 404 ? -0.416 -30.547 -3.656 1 98.31 404 ALA A C 1
ATOM 3206 O O . ALA A 1 404 ? -0.562 -31.641 -4.207 1 98.31 404 ALA A O 1
ATOM 3207 N N . GLY A 1 405 ? -0.102 -29.422 -4.293 1 98.62 405 GLY A N 1
ATOM 3208 C CA . GLY A 1 405 ? 0.151 -29.453 -5.727 1 98.62 405 GLY A CA 1
ATOM 3209 C C . GLY A 1 405 ? 1.377 -30.266 -6.094 1 98.62 405 GLY A C 1
ATOM 3210 O O . GLY A 1 405 ? 1.362 -31 -7.078 1 98.62 405 GLY A O 1
ATOM 3211 N N . ILE A 1 406 ? 2.418 -30.156 -5.32 1 98.56 406 ILE A N 1
ATOM 3212 C CA . ILE A 1 406 ? 3.668 -30.875 -5.566 1 98.56 406 ILE A CA 1
ATOM 3213 C C . ILE A 1 406 ? 3.438 -32.375 -5.449 1 98.56 406 ILE A C 1
ATOM 3215 O O . ILE A 1 406 ? 3.84 -33.156 -6.328 1 98.56 406 ILE A O 1
ATOM 3219 N N . VAL A 1 407 ? 2.768 -32.781 -4.414 1 98.06 407 VAL A N 1
ATOM 3220 C CA . VAL A 1 407 ? 2.566 -34.188 -4.137 1 98.06 407 VAL A CA 1
ATOM 3221 C C . VAL A 1 407 ? 1.685 -34.812 -5.219 1 98.06 407 VAL A C 1
ATOM 3223 O O . VAL A 1 407 ? 1.94 -35.938 -5.672 1 98.06 407 VAL A O 1
ATOM 3226 N N . ALA A 1 408 ? 0.677 -34.062 -5.633 1 98.56 408 ALA A N 1
ATOM 3227 C CA . ALA A 1 408 ? -0.171 -34.562 -6.715 1 98.56 408 ALA A CA 1
ATOM 3228 C C . ALA A 1 408 ? 0.642 -34.781 -7.984 1 98.56 408 ALA A C 1
ATOM 3230 O O . ALA A 1 408 ? 0.46 -35.812 -8.664 1 98.56 408 ALA A O 1
ATOM 3231 N N . ALA A 1 409 ? 1.532 -33.875 -8.312 1 98.69 409 ALA A N 1
ATOM 3232 C CA . ALA A 1 409 ? 2.383 -34 -9.492 1 98.69 409 ALA A CA 1
ATOM 3233 C C . ALA A 1 409 ? 3.303 -35.219 -9.375 1 98.69 409 ALA A C 1
ATOM 3235 O O . ALA A 1 409 ? 3.523 -35.938 -10.359 1 98.69 409 ALA A O 1
ATOM 3236 N N . ILE A 1 410 ? 3.846 -35.438 -8.188 1 98.5 410 ILE A N 1
ATOM 3237 C CA . ILE A 1 410 ? 4.754 -36.562 -7.953 1 98.5 410 ILE A CA 1
ATOM 3238 C C . ILE A 1 410 ? 4.02 -37.875 -8.172 1 98.5 410 ILE A C 1
ATOM 3240 O O . ILE A 1 410 ? 4.52 -38.781 -8.859 1 98.5 410 ILE A O 1
ATOM 3244 N N . LEU A 1 411 ? 2.852 -37.969 -7.617 1 98.12 411 LEU A N 1
ATOM 3245 C CA . LEU A 1 411 ? 2.098 -39.219 -7.734 1 98.12 411 LEU A CA 1
ATOM 3246 C C . LEU A 1 411 ? 1.729 -39.5 -9.188 1 98.12 411 LEU A C 1
ATOM 3248 O O . LEU A 1 411 ? 1.782 -40.625 -9.641 1 98.12 411 LEU A O 1
ATOM 3252 N N . TRP A 1 412 ? 1.36 -38.469 -9.906 1 98.5 412 TRP A N 1
ATOM 3253 C CA . TRP A 1 412 ? 1.089 -38.656 -11.328 1 98.5 412 TRP A CA 1
ATOM 3254 C C . TRP A 1 412 ? 2.344 -39.094 -12.07 1 98.5 412 TRP A C 1
ATOM 3256 O O . TRP A 1 412 ? 2.287 -40 -12.898 1 98.5 412 TRP A O 1
ATOM 3266 N N . MET A 1 413 ? 3.445 -38.438 -11.773 1 98 413 MET A N 1
ATOM 3267 C CA . MET A 1 413 ? 4.723 -38.719 -12.43 1 98 413 MET A CA 1
ATOM 3268 C C . MET A 1 413 ? 5.156 -40.156 -12.211 1 98 413 MET A C 1
ATOM 3270 O O . MET A 1 413 ? 5.68 -40.781 -13.133 1 98 413 MET A O 1
ATOM 3274 N N . LEU A 1 414 ? 4.945 -40.688 -11.055 1 97.19 414 LEU A N 1
ATOM 3275 C CA . LEU A 1 414 ? 5.336 -42.062 -10.734 1 97.19 414 LEU A CA 1
ATOM 3276 C C . LEU A 1 414 ? 4.531 -43.062 -11.555 1 97.19 414 LEU A C 1
ATOM 3278 O O . LEU A 1 414 ? 5.016 -44.156 -11.867 1 97.19 414 LEU A O 1
ATOM 3282 N N . GLU A 1 415 ? 3.33 -42.625 -11.961 1 97.06 415 GLU A N 1
ATOM 3283 C CA . GLU A 1 415 ? 2.51 -43.5 -12.82 1 97.06 415 GLU A CA 1
ATOM 3284 C C . GLU A 1 415 ? 2.84 -43.25 -14.297 1 97.06 415 GLU A C 1
ATOM 3286 O O . GLU A 1 415 ? 2.475 -44.062 -15.148 1 97.06 415 GLU A O 1
ATOM 3291 N N . ASN A 1 416 ? 3.5 -42.188 -14.578 1 97.81 416 ASN A N 1
ATOM 3292 C CA . ASN A 1 416 ? 3.863 -41.781 -15.93 1 97.81 416 ASN A CA 1
ATOM 3293 C C . ASN A 1 416 ? 5.328 -41.375 -16.016 1 97.81 416 ASN A C 1
ATOM 3295 O O . ASN A 1 416 ? 5.637 -40.219 -16.312 1 97.81 416 ASN A O 1
ATOM 3299 N N . PRO A 1 417 ? 6.273 -42.281 -15.883 1 97.62 417 PRO A N 1
ATOM 3300 C CA . PRO A 1 417 ? 7.68 -41.938 -15.656 1 97.62 417 PRO A CA 1
ATOM 3301 C C . PRO A 1 417 ? 8.43 -41.625 -16.938 1 97.62 417 PRO A C 1
ATOM 3303 O O . PRO A 1 417 ? 9.602 -41.219 -16.906 1 97.62 417 PRO A O 1
ATOM 3306 N N . ARG A 1 418 ? 7.828 -41.719 -18.156 1 98.25 418 ARG A N 1
ATOM 3307 C CA . ARG A 1 418 ? 8.531 -41.562 -19.422 1 98.25 418 ARG A CA 1
ATOM 3308 C C . ARG A 1 418 ? 7.77 -40.594 -20.344 1 98.25 418 ARG A C 1
ATOM 3310 O O . ARG A 1 418 ? 7.598 -40.875 -21.531 1 98.25 418 ARG A O 1
ATOM 3317 N N . GLU A 1 419 ? 7.344 -39.438 -19.844 1 97.56 419 GLU A N 1
ATOM 3318 C CA . GLU A 1 419 ? 6.492 -38.531 -20.594 1 97.56 419 GLU A CA 1
ATOM 3319 C C . GLU A 1 419 ? 7.242 -37.25 -20.953 1 97.56 419 GLU A C 1
ATOM 3321 O O . GLU A 1 419 ? 6.676 -36.344 -21.562 1 97.56 419 GLU A O 1
ATOM 3326 N N . GLY A 1 420 ? 8.562 -37.156 -20.656 1 97.88 420 GLY A N 1
ATOM 3327 C CA . GLY A 1 420 ? 9.305 -35.938 -20.922 1 97.88 420 GLY A CA 1
ATOM 3328 C C . GLY A 1 420 ? 8.859 -34.781 -20.062 1 97.88 420 GLY A C 1
ATOM 3329 O O . GLY A 1 420 ? 8.367 -34.969 -18.938 1 97.88 420 GLY A O 1
ATOM 3330 N N . ILE A 1 421 ? 9.094 -33.562 -20.5 1 97.94 421 ILE A N 1
ATOM 3331 C CA . ILE A 1 421 ? 8.75 -32.375 -19.734 1 97.94 421 ILE A CA 1
ATOM 3332 C C . ILE A 1 421 ? 7.238 -32.125 -19.781 1 97.94 421 ILE A C 1
ATOM 3334 O O . ILE A 1 421 ? 6.645 -32.125 -20.859 1 97.94 421 ILE A O 1
ATOM 3338 N N . LYS A 1 422 ? 6.633 -32.031 -18.656 1 97.81 422 LYS A N 1
ATOM 3339 C CA . LYS A 1 422 ? 5.207 -31.75 -18.516 1 97.81 422 LYS A CA 1
ATOM 3340 C C . LYS A 1 422 ? 4.98 -30.531 -17.641 1 97.81 422 LYS A C 1
ATOM 3342 O O . LYS A 1 422 ? 5.793 -30.234 -16.75 1 97.81 422 LYS A O 1
ATOM 3347 N N . THR A 1 423 ? 4.004 -29.766 -17.938 1 97.69 423 THR A N 1
ATOM 3348 C CA . THR A 1 423 ? 3.543 -28.625 -17.156 1 97.69 423 THR A CA 1
ATOM 3349 C C . THR A 1 423 ? 2.146 -28.875 -16.594 1 97.69 423 THR A C 1
ATOM 3351 O O . THR A 1 423 ? 1.518 -29.891 -16.922 1 97.69 423 THR A O 1
ATOM 3354 N N . PRO A 1 424 ? 1.637 -27.984 -15.68 1 98.38 424 PRO A N 1
ATOM 3355 C CA . PRO A 1 424 ? 0.302 -28.188 -15.117 1 98.38 424 PRO A CA 1
ATOM 3356 C C . PRO A 1 424 ? -0.765 -28.406 -16.188 1 98.38 424 PRO A C 1
ATOM 3358 O O . PRO A 1 424 ? -1.687 -29.203 -15.992 1 98.38 424 PRO A O 1
ATOM 3361 N N . GLU A 1 425 ? -0.607 -27.797 -17.312 1 98.06 425 GLU A N 1
ATOM 3362 C CA . GLU A 1 425 ? -1.578 -27.844 -18.391 1 98.06 425 GLU A CA 1
ATOM 3363 C C . GLU A 1 425 ? -1.636 -29.25 -19.016 1 98.06 425 GLU A C 1
ATOM 3365 O O . GLU A 1 425 ? -2.652 -29.625 -19.594 1 98.06 425 GLU A O 1
ATOM 3370 N N . ASP A 1 426 ? -0.609 -30.031 -18.797 1 97.94 426 ASP A N 1
ATOM 3371 C CA . ASP A 1 426 ? -0.493 -31.344 -19.422 1 97.94 426 ASP A CA 1
ATOM 3372 C C . ASP A 1 426 ? -1.056 -32.438 -18.531 1 97.94 426 ASP A C 1
ATOM 3374 O O . ASP A 1 426 ? -1.271 -33.562 -18.969 1 97.94 426 ASP A O 1
ATOM 3378 N N . LEU A 1 427 ? -1.29 -32.156 -17.266 1 98.62 427 LEU A N 1
ATOM 3379 C CA . LEU A 1 427 ? -1.719 -33.188 -16.328 1 98.62 427 LEU A CA 1
ATOM 3380 C C . LEU A 1 427 ? -3.24 -33.281 -16.266 1 98.62 427 LEU A C 1
ATOM 3382 O O . LEU A 1 427 ? -3.926 -32.25 -16.453 1 98.62 427 LEU A O 1
ATOM 3386 N N . PRO A 1 428 ? -3.777 -34.469 -16.047 1 98.44 428 PRO A N 1
ATOM 3387 C CA . PRO A 1 428 ? -5.227 -34.594 -15.875 1 98.44 428 PRO A CA 1
ATOM 3388 C C . PRO A 1 428 ? -5.734 -33.938 -14.602 1 98.44 428 PRO A C 1
ATOM 3390 O O . PRO A 1 428 ? -5.379 -34.344 -13.492 1 98.44 428 PRO A O 1
ATOM 3393 N N . HIS A 1 429 ? -6.641 -32.969 -14.805 1 98.31 429 HIS A N 1
ATOM 3394 C CA . HIS A 1 429 ? -7.066 -32.125 -13.68 1 98.31 429 HIS A CA 1
ATOM 3395 C C . HIS A 1 429 ? -7.809 -32.969 -12.633 1 98.31 429 HIS A C 1
ATOM 3397 O O . HIS A 1 429 ? -7.703 -32.688 -11.438 1 98.31 429 HIS A O 1
ATOM 3403 N N . ASP A 1 430 ? -8.602 -33.938 -13.062 1 98.12 430 ASP A N 1
ATOM 3404 C CA . ASP A 1 430 ? -9.367 -34.75 -12.125 1 98.12 430 ASP A CA 1
ATOM 3405 C C . ASP A 1 430 ? -8.438 -35.562 -11.203 1 98.12 430 ASP A C 1
ATOM 3407 O O . ASP A 1 430 ? -8.68 -35.656 -10 1 98.12 430 ASP A O 1
ATOM 3411 N N . PHE A 1 431 ? -7.387 -36.156 -11.773 1 98.31 431 PHE A N 1
ATOM 3412 C CA . PHE A 1 431 ? -6.398 -36.875 -10.984 1 98.31 431 PHE A CA 1
ATOM 3413 C C . PHE A 1 431 ? -5.77 -35.969 -9.938 1 98.31 431 PHE A C 1
ATOM 3415 O O . PHE A 1 431 ? -5.703 -36.344 -8.758 1 98.31 431 PHE A O 1
ATOM 3422 N N . VAL A 1 432 ? -5.285 -34.812 -10.367 1 98.69 432 VAL A N 1
ATOM 3423 C CA . VAL A 1 432 ? -4.574 -33.875 -9.508 1 98.69 432 VAL A CA 1
ATOM 3424 C C . VAL A 1 432 ? -5.496 -33.406 -8.383 1 98.69 432 VAL A C 1
ATOM 3426 O O . VAL A 1 432 ? -5.109 -33.406 -7.215 1 98.69 432 VAL A O 1
ATOM 3429 N N . LEU A 1 433 ? -6.711 -32.969 -8.727 1 98.62 433 LEU A N 1
ATOM 3430 C CA . LEU A 1 433 ? -7.629 -32.406 -7.742 1 98.62 433 LEU A CA 1
ATOM 3431 C C . LEU A 1 433 ? -8.086 -33.5 -6.758 1 98.62 433 LEU A C 1
ATOM 3433 O O . LEU A 1 433 ? -8.312 -33.188 -5.582 1 98.62 433 LEU A O 1
ATOM 3437 N N . ASP A 1 434 ? -8.234 -34.719 -7.262 1 98.06 434 ASP A N 1
ATOM 3438 C CA . ASP A 1 434 ? -8.602 -35.812 -6.367 1 98.06 434 ASP A CA 1
ATOM 3439 C C . ASP A 1 434 ? -7.57 -36 -5.258 1 98.06 434 ASP A C 1
ATOM 3441 O O . ASP A 1 434 ? -7.922 -36.312 -4.117 1 98.06 434 ASP A O 1
ATOM 3445 N N . ILE A 1 435 ? -6.367 -35.812 -5.578 1 97.12 435 ILE A N 1
ATOM 3446 C CA . ILE A 1 435 ? -5.277 -35.969 -4.621 1 97.12 435 ILE A CA 1
ATOM 3447 C C . ILE A 1 435 ? -5.18 -34.75 -3.736 1 97.12 435 ILE A C 1
ATOM 3449 O O . ILE A 1 435 ? -4.965 -34.844 -2.527 1 97.12 435 ILE A O 1
ATOM 3453 N N . ALA A 1 436 ? -5.344 -33.531 -4.293 1 98 436 ALA A N 1
ATOM 3454 C CA . ALA A 1 436 ? -5.051 -32.281 -3.605 1 98 436 ALA A CA 1
ATOM 3455 C C . ALA A 1 436 ? -6.227 -31.859 -2.736 1 98 436 ALA A C 1
ATOM 3457 O O . ALA A 1 436 ? -6.039 -31.219 -1.7 1 98 436 ALA A O 1
ATOM 3458 N N . ARG A 1 437 ? -7.438 -32.188 -3.08 1 97.75 437 ARG A N 1
ATOM 3459 C CA . ARG A 1 437 ? -8.672 -31.625 -2.523 1 97.75 437 ARG A CA 1
ATOM 3460 C C . ARG A 1 437 ? -8.703 -31.781 -1.008 1 97.75 437 ARG A C 1
ATOM 3462 O O . ARG A 1 437 ? -9.125 -30.875 -0.294 1 97.75 437 ARG A O 1
ATOM 3469 N N . PRO A 1 438 ? -8.266 -32.906 -0.461 1 96.69 438 PRO A N 1
ATOM 3470 C CA . PRO A 1 438 ? -8.32 -33.062 0.995 1 96.69 438 PRO A CA 1
ATOM 3471 C C . PRO A 1 438 ? -7.473 -32.031 1.733 1 96.69 438 PRO A C 1
ATOM 3473 O O . PRO A 1 438 ? -7.648 -31.828 2.938 1 96.69 438 PRO A O 1
ATOM 3476 N N . TYR A 1 439 ? -6.59 -31.375 1.067 1 97.25 439 TYR A N 1
ATOM 3477 C CA . TYR A 1 439 ? -5.656 -30.453 1.711 1 97.25 439 TYR A CA 1
ATOM 3478 C C . TYR A 1 439 ? -5.996 -29.016 1.379 1 97.25 439 TYR A C 1
ATOM 3480 O O . TYR A 1 439 ? -5.23 -28.094 1.693 1 97.25 439 TYR A O 1
ATOM 3488 N N . LEU A 1 440 ? -7.082 -28.719 0.721 1 97.94 440 LEU A N 1
ATOM 3489 C CA . LEU A 1 440 ? -7.344 -27.406 0.14 1 97.94 440 LEU A CA 1
ATOM 3490 C C . LEU A 1 440 ? -8.438 -26.672 0.914 1 97.94 440 LEU A C 1
ATOM 3492 O O . LEU A 1 440 ? -8.844 -25.578 0.537 1 97.94 440 LEU A O 1
ATOM 3496 N N . GLY A 1 441 ? -8.867 -27.281 2.039 1 97.94 441 GLY A N 1
ATOM 3497 C CA . GLY A 1 441 ? -9.984 -26.672 2.746 1 97.94 441 GLY A CA 1
ATOM 3498 C C . GLY A 1 441 ? -11.273 -26.672 1.946 1 97.94 441 GLY A C 1
ATOM 3499 O O . GLY A 1 441 ? -11.633 -27.688 1.349 1 97.94 441 GLY A O 1
ATOM 3500 N N . LYS A 1 442 ? -12.008 -25.594 2.059 1 97.5 442 LYS A N 1
ATOM 3501 C CA . LYS A 1 442 ? -13.242 -25.484 1.29 1 97.5 442 LYS A CA 1
ATOM 3502 C C . LYS A 1 442 ? -12.953 -25.297 -0.197 1 97.5 442 LYS A C 1
ATOM 3504 O O . LYS A 1 442 ? -12.289 -24.344 -0.592 1 97.5 442 LYS A O 1
ATOM 3509 N N . PHE A 1 443 ? -13.352 -26.25 -0.943 1 98.38 443 PHE A N 1
ATOM 3510 C CA . PHE A 1 443 ? -13.305 -26.109 -2.395 1 98.38 443 PHE A CA 1
ATOM 3511 C C . PHE A 1 443 ? -14.539 -25.359 -2.9 1 98.38 443 PHE A C 1
ATOM 3513 O O . PHE A 1 443 ? -15.672 -25.781 -2.65 1 98.38 443 PHE A O 1
ATOM 3520 N N . ILE A 1 444 ? -14.352 -24.25 -3.613 1 98.69 444 ILE A N 1
ATOM 3521 C CA . ILE A 1 444 ? -15.438 -23.375 -4.027 1 98.69 444 ILE A CA 1
ATOM 3522 C C . ILE A 1 444 ? -15.469 -23.266 -5.551 1 98.69 444 ILE A C 1
ATOM 3524 O O . ILE A 1 444 ? -14.422 -23.141 -6.191 1 98.69 444 ILE A O 1
ATOM 3528 N N . SER A 1 445 ? -16.516 -23.422 -6.199 1 98.88 445 SER A N 1
ATOM 3529 C CA . SER A 1 445 ? -16.797 -23.141 -7.605 1 98.88 445 SER A CA 1
ATOM 3530 C C . SER A 1 445 ? -18.156 -22.484 -7.77 1 98.88 445 SER A C 1
ATOM 3532 O O . SER A 1 445 ? -19.203 -23.141 -7.727 1 98.88 445 SER A O 1
ATOM 3534 N N . THR A 1 446 ? -18.156 -21.156 -7.949 1 98.69 446 THR A N 1
ATOM 3535 C CA . THR A 1 446 ? -19.422 -20.422 -7.816 1 98.69 446 THR A CA 1
ATOM 3536 C C . THR A 1 446 ? -19.484 -19.266 -8.805 1 98.69 446 THR A C 1
ATOM 3538 O O . THR A 1 446 ? -18.453 -18.688 -9.148 1 98.69 446 THR A O 1
ATOM 3541 N N . PRO A 1 447 ? -20.672 -18.953 -9.32 1 98.5 447 PRO A N 1
ATOM 3542 C CA . PRO A 1 447 ? -20.844 -17.781 -10.18 1 98.5 447 PRO A CA 1
ATOM 3543 C C . PRO A 1 447 ? -20.922 -16.484 -9.391 1 98.5 447 PRO A C 1
ATOM 3545 O O . PRO A 1 447 ? -21.156 -16.5 -8.18 1 98.5 447 PRO A O 1
ATOM 3548 N N . SER A 1 448 ? -20.672 -15.406 -10.016 1 98.38 448 SER A N 1
ATOM 3549 C CA . SER A 1 448 ? -20.875 -14.047 -9.523 1 98.38 448 SER A CA 1
ATOM 3550 C C . SER A 1 448 ? -21.219 -13.094 -10.664 1 98.38 448 SER A C 1
ATOM 3552 O O . SER A 1 448 ? -20.734 -13.258 -11.789 1 98.38 448 SER A O 1
ATOM 3554 N N . ASP A 1 449 ? -22 -12.094 -10.406 1 98 449 ASP A N 1
ATOM 3555 C CA . ASP A 1 449 ? -22.328 -11.094 -11.414 1 98 449 ASP A CA 1
ATOM 3556 C C . ASP A 1 449 ? -21.281 -9.984 -11.445 1 98 449 ASP A C 1
ATOM 3558 O O . ASP A 1 449 ? -21.5 -8.945 -12.078 1 98 449 ASP A O 1
ATOM 3562 N N . TRP A 1 450 ? -20.219 -10.18 -10.828 1 98.06 450 TRP A N 1
ATOM 3563 C CA . TRP A 1 450 ? -19.188 -9.156 -10.68 1 98.06 450 TRP A CA 1
ATOM 3564 C C . TRP A 1 450 ? -18.531 -8.852 -12.023 1 98.06 450 TRP A C 1
ATOM 3566 O O . TRP A 1 450 ? -18.281 -9.75 -12.82 1 98.06 450 TRP A O 1
ATOM 3576 N N . THR A 1 451 ? -18.281 -7.59 -12.289 1 98.06 451 THR A N 1
ATOM 3577 C CA . THR A 1 451 ? -17.375 -7.035 -13.289 1 98.06 451 THR A CA 1
ATOM 3578 C C . THR A 1 451 ? -16.484 -5.961 -12.672 1 98.06 451 THR A C 1
ATOM 3580 O O . THR A 1 451 ? -16.781 -5.445 -11.594 1 98.06 451 THR A O 1
ATOM 3583 N N . PRO A 1 452 ? -15.391 -5.621 -13.273 1 96.69 452 PRO A N 1
ATOM 3584 C CA . PRO A 1 452 ? -14.539 -4.578 -12.695 1 96.69 452 PRO A CA 1
ATOM 3585 C C . PRO A 1 452 ? -15.219 -3.213 -12.656 1 96.69 452 PRO A C 1
ATOM 3587 O O . PRO A 1 452 ? -14.719 -2.289 -12.008 1 96.69 452 PRO A O 1
ATOM 3590 N N . LEU A 1 453 ? -16.359 -3.027 -13.289 1 95.56 453 LEU A N 1
ATOM 3591 C CA . LEU A 1 453 ? -17.062 -1.745 -13.367 1 95.56 453 LEU A CA 1
ATOM 3592 C C . LEU A 1 453 ? -18.234 -1.705 -12.406 1 95.56 453 LEU A C 1
ATOM 3594 O O . LEU A 1 453 ? -18.797 -0.635 -12.141 1 95.56 453 LEU A O 1
ATOM 3598 N N . LYS A 1 454 ? -18.609 -2.83 -11.883 1 95.25 454 LYS A N 1
ATOM 3599 C CA . LYS A 1 454 ? -19.875 -2.973 -11.172 1 95.25 454 LYS A CA 1
ATOM 3600 C C . LYS A 1 454 ? -19.953 -2.012 -9.992 1 95.25 454 LYS A C 1
ATOM 3602 O O . LYS A 1 454 ? -20.953 -1.312 -9.82 1 95.25 454 LYS A O 1
ATOM 3607 N N . ASN A 1 455 ? -18.953 -1.958 -9.195 1 93.62 455 ASN A N 1
ATOM 3608 C CA . ASN A 1 455 ? -18.984 -1.188 -7.961 1 93.62 455 ASN A CA 1
ATOM 3609 C C . ASN A 1 455 ? -18.031 0 -8.008 1 93.62 455 ASN A C 1
ATOM 3611 O O . ASN A 1 455 ? -17.797 0.663 -6.996 1 93.62 455 ASN A O 1
ATOM 3615 N N . ARG A 1 456 ? -17.531 0.212 -9.18 1 89.12 456 ARG A N 1
ATOM 3616 C CA . ARG A 1 456 ? -16.531 1.265 -9.344 1 89.12 456 ARG A CA 1
ATOM 3617 C C . ARG A 1 456 ? -17.156 2.641 -9.102 1 89.12 456 ARG A C 1
ATOM 3619 O O . ARG A 1 456 ? -18.203 2.957 -9.641 1 89.12 456 ARG A O 1
ATOM 3626 N N . LYS A 1 457 ? -16.5 3.436 -8.227 1 86.12 457 LYS A N 1
ATOM 3627 C CA . LYS A 1 457 ? -16.938 4.797 -7.941 1 86.12 457 LYS A CA 1
ATOM 3628 C C . LYS A 1 457 ? -16.031 5.82 -8.609 1 86.12 457 LYS A C 1
ATOM 3630 O O . LYS A 1 457 ? -14.805 5.648 -8.633 1 86.12 457 LYS A O 1
ATOM 3635 N N . ILE A 1 458 ? -16.609 6.828 -9.188 1 86.25 458 ILE A N 1
ATOM 3636 C CA . ILE A 1 458 ? -15.875 7.934 -9.789 1 86.25 458 ILE A CA 1
ATOM 3637 C C . ILE A 1 458 ? -15.914 9.148 -8.859 1 86.25 458 ILE A C 1
ATOM 3639 O O . ILE A 1 458 ? -16.953 9.789 -8.711 1 86.25 458 ILE A O 1
ATOM 3643 N N . PHE A 1 459 ? -14.781 9.484 -8.391 1 88.75 459 PHE A N 1
ATOM 3644 C CA . PHE A 1 459 ? -14.719 10.516 -7.367 1 88.75 459 PHE A CA 1
ATOM 3645 C C . PHE A 1 459 ? -14.469 11.883 -7.984 1 88.75 459 PHE A C 1
ATOM 3647 O O . PHE A 1 459 ? -14.797 12.914 -7.387 1 88.75 459 PHE A O 1
ATOM 3654 N N . PHE A 1 460 ? -13.828 11.914 -9.141 1 92.38 460 PHE A N 1
ATOM 3655 C CA . PHE A 1 460 ? -13.461 13.164 -9.805 1 92.38 460 PHE A CA 1
ATOM 3656 C C . PHE A 1 460 ? -13.906 13.148 -11.258 1 92.38 460 PHE A C 1
ATOM 3658 O O . PHE A 1 460 ? -13.375 12.383 -12.07 1 92.38 460 PHE A O 1
ATOM 3665 N N . LYS A 1 461 ? -14.773 13.992 -11.633 1 89.88 461 LYS A N 1
ATOM 3666 C CA . LYS A 1 461 ? -15.289 14.039 -13 1 89.88 461 LYS A CA 1
ATOM 3667 C C . LYS A 1 461 ? -14.203 14.469 -13.977 1 89.88 461 LYS A C 1
ATOM 3669 O O . LYS A 1 461 ? -14.289 14.188 -15.172 1 89.88 461 LYS A O 1
ATOM 3674 N N . GLU A 1 462 ? -13.164 15.133 -13.422 1 91.38 462 GLU A N 1
ATOM 3675 C CA . GLU A 1 462 ? -12.07 15.633 -14.25 1 91.38 462 GLU A CA 1
ATOM 3676 C C . GLU A 1 462 ? -11.031 14.547 -14.516 1 91.38 462 GLU A C 1
ATOM 3678 O O . GLU A 1 462 ? -10.148 14.719 -15.359 1 91.38 462 GLU A O 1
ATOM 3683 N N . SER A 1 463 ? -11.188 13.445 -13.844 1 89.44 463 SER A N 1
ATOM 3684 C CA . SER A 1 463 ? -10.242 12.344 -14.016 1 89.44 463 SER A CA 1
ATOM 3685 C C . SER A 1 463 ? -10.539 11.555 -15.289 1 89.44 463 SER A C 1
ATOM 3687 O O . SER A 1 463 ? -11.703 11.344 -15.641 1 89.44 463 SER A O 1
ATOM 3689 N N . PRO A 1 464 ? -9.469 11.078 -15.914 1 85.94 464 PRO A N 1
ATOM 3690 C CA . PRO A 1 464 ? -9.688 10.227 -17.078 1 85.94 464 PRO A CA 1
ATOM 3691 C C . PRO A 1 464 ? -10.398 8.922 -16.734 1 85.94 464 PRO A C 1
ATOM 3693 O O . PRO A 1 464 ? -10.938 8.25 -17.625 1 85.94 464 PRO A O 1
ATOM 3696 N N . ALA A 1 465 ? -10.422 8.625 -15.508 1 81.81 465 ALA A N 1
ATOM 3697 C CA . ALA A 1 465 ? -11.047 7.387 -15.055 1 81.81 465 ALA A CA 1
ATOM 3698 C C . ALA A 1 465 ? -12.539 7.387 -15.359 1 81.81 465 ALA A C 1
ATOM 3700 O O . ALA A 1 465 ? -13.18 6.332 -15.344 1 81.81 465 ALA A O 1
ATOM 3701 N N . VAL A 1 466 ? -13.125 8.531 -15.656 1 85.19 466 VAL A N 1
ATOM 3702 C CA . VAL A 1 466 ? -14.547 8.641 -15.961 1 85.19 466 VAL A CA 1
ATOM 3703 C C . VAL A 1 466 ? -14.852 7.941 -17.281 1 85.19 466 VAL A C 1
ATOM 3705 O O . VAL A 1 466 ? -15.953 7.406 -17.469 1 85.19 466 VAL A O 1
ATOM 3708 N N . LYS A 1 467 ? -13.891 7.934 -18.141 1 88.56 467 LYS A N 1
ATOM 3709 C CA . LYS A 1 467 ? -14.055 7.285 -19.438 1 88.56 467 LYS A CA 1
ATOM 3710 C C . LYS A 1 467 ? -13.562 5.84 -19.406 1 88.56 467 LYS A C 1
ATOM 3712 O O . LYS A 1 467 ? -12.375 5.578 -19.609 1 88.56 467 LYS A O 1
ATOM 3717 N N . HIS A 1 468 ? -14.461 4.934 -19.094 1 89.81 468 HIS A N 1
ATOM 3718 C CA . HIS A 1 468 ? -14.102 3.52 -19.109 1 89.81 468 HIS A CA 1
ATOM 3719 C C . HIS A 1 468 ? -14.539 2.857 -20.406 1 89.81 468 HIS A C 1
ATOM 3721 O O . HIS A 1 468 ? -15.398 3.383 -21.125 1 89.81 468 HIS A O 1
ATOM 3727 N N . ASN A 1 469 ? -13.805 1.778 -20.75 1 94.62 469 ASN A N 1
ATOM 3728 C CA . ASN A 1 469 ? -14.219 0.99 -21.906 1 94.62 469 ASN A CA 1
ATOM 3729 C C . ASN A 1 469 ? -15.586 0.34 -21.672 1 94.62 469 ASN A C 1
ATOM 3731 O O . ASN A 1 469 ? -15.812 -0.268 -20.625 1 94.62 469 ASN A O 1
ATOM 3735 N N . PRO A 1 470 ? -16.484 0.499 -22.625 1 94.81 470 PRO A N 1
ATOM 3736 C CA . PRO A 1 470 ? -17.812 -0.091 -22.438 1 94.81 470 PRO A CA 1
ATOM 3737 C C . PRO A 1 470 ? -17.781 -1.615 -22.359 1 94.81 470 PRO A C 1
ATOM 3739 O O . PRO A 1 470 ? -18.672 -2.225 -21.766 1 94.81 470 PRO A O 1
ATOM 3742 N N . ASP A 1 471 ? -16.844 -2.26 -23.031 1 97.56 471 ASP A N 1
ATOM 3743 C CA . ASP A 1 471 ? -16.594 -3.682 -22.812 1 97.56 471 ASP A CA 1
ATOM 3744 C C . ASP A 1 471 ? -15.867 -3.916 -21.484 1 97.56 471 ASP A C 1
ATOM 3746 O O . ASP A 1 471 ? -14.672 -3.652 -21.391 1 97.56 471 ASP A O 1
ATOM 3750 N N . PRO A 1 472 ? -16.531 -4.469 -20.484 1 97.69 472 PRO A N 1
ATOM 3751 C CA . PRO A 1 472 ? -15.945 -4.539 -19.141 1 97.69 472 PRO A CA 1
ATOM 3752 C C . PRO A 1 472 ? -14.695 -5.422 -19.094 1 97.69 472 PRO A C 1
ATOM 3754 O O . PRO A 1 472 ? -13.898 -5.316 -18.156 1 97.69 472 PRO A O 1
ATOM 3757 N N . TRP A 1 473 ? -14.5 -6.195 -20.125 1 98.62 473 TRP A N 1
ATOM 3758 C CA . TRP A 1 473 ? -13.5 -7.254 -20.016 1 98.62 473 TRP A CA 1
ATOM 3759 C C . TRP A 1 473 ? -12.164 -6.805 -20.609 1 98.62 473 TRP A C 1
ATOM 3761 O O . TRP A 1 473 ? -11.227 -7.598 -20.719 1 98.62 473 TRP A O 1
ATOM 3771 N N . GLN A 1 474 ? -12.102 -5.52 -21.031 1 98.38 474 GLN A N 1
ATOM 3772 C CA . GLN A 1 474 ? -10.828 -4.957 -21.484 1 98.38 474 GLN A CA 1
ATOM 3773 C C . GLN A 1 474 ? -9.883 -4.727 -20.312 1 98.38 474 GLN A C 1
ATOM 3775 O O . GLN A 1 474 ? -10.312 -4.273 -19.25 1 98.38 474 GLN A O 1
ATOM 3780 N N . PHE A 1 475 ? -8.602 -4.98 -20.484 1 97.94 475 PHE A N 1
ATOM 3781 C CA . PHE A 1 475 ? -7.598 -4.906 -19.438 1 97.94 475 PHE A CA 1
ATOM 3782 C C . PHE A 1 475 ? -7.602 -3.529 -18.781 1 97.94 475 PHE A C 1
ATOM 3784 O O . PHE A 1 475 ? -7.395 -3.41 -17.562 1 97.94 475 PHE A O 1
ATOM 3791 N N . GLU A 1 476 ? -7.809 -2.459 -19.578 1 96 476 GLU A N 1
ATOM 3792 C CA . GLU A 1 476 ? -7.789 -1.097 -19.062 1 96 476 GLU A CA 1
ATOM 3793 C C . GLU A 1 476 ? -8.836 -0.909 -17.969 1 96 476 GLU A C 1
ATOM 3795 O O . GLU A 1 476 ? -8.68 -0.057 -17.078 1 96 476 GLU A O 1
ATOM 3800 N N . ASN A 1 477 ? -9.938 -1.75 -18 1 96.69 477 ASN A N 1
ATOM 3801 C CA . ASN A 1 477 ? -10.969 -1.644 -16.984 1 96.69 477 ASN A CA 1
ATOM 3802 C C . ASN A 1 477 ? -10.547 -2.314 -15.672 1 96.69 477 ASN A C 1
ATOM 3804 O O . ASN A 1 477 ? -11.102 -2.027 -14.609 1 96.69 477 ASN A O 1
ATOM 3808 N N . PHE A 1 478 ? -9.586 -3.262 -15.75 1 97.31 478 PHE A N 1
ATOM 3809 C CA . PHE A 1 478 ? -9.109 -3.975 -14.57 1 97.31 478 PHE A CA 1
ATOM 3810 C C . PHE A 1 478 ? -7.996 -3.201 -13.883 1 97.31 478 PHE A C 1
ATOM 3812 O O . PHE A 1 478 ? -7.734 -3.402 -12.695 1 97.31 478 PHE A O 1
ATOM 3819 N N . GLN A 1 479 ? -7.266 -2.367 -14.602 1 95.06 479 GLN A N 1
ATOM 3820 C CA . GLN A 1 479 ? -6.152 -1.609 -14.039 1 95.06 479 GLN A CA 1
ATOM 3821 C C . GLN A 1 479 ? -6.629 -0.667 -12.938 1 95.06 479 GLN A C 1
ATOM 3823 O O . GLN A 1 479 ? -7.605 0.06 -13.117 1 95.06 479 GLN A O 1
ATOM 3828 N N . PHE A 1 480 ? -5.977 -0.785 -11.805 1 92.12 480 PHE A N 1
ATOM 3829 C CA . PHE A 1 480 ? -6.25 0.12 -10.695 1 92.12 480 PHE A CA 1
ATOM 3830 C C . PHE A 1 480 ? -5.23 1.251 -10.656 1 92.12 480 PHE A C 1
ATOM 3832 O O . PHE A 1 480 ? -4.039 1.013 -10.445 1 92.12 480 PHE A O 1
ATOM 3839 N N . VAL A 1 481 ? -5.691 2.414 -11.094 1 74.75 481 VAL A N 1
ATOM 3840 C CA . VAL A 1 481 ? -4.812 3.576 -11.016 1 74.75 481 VAL A CA 1
ATOM 3841 C C . VAL A 1 481 ? -5.191 4.43 -9.805 1 74.75 481 VAL A C 1
ATOM 3843 O O . VAL A 1 481 ? -6.301 4.965 -9.742 1 74.75 481 VAL A O 1
ATOM 3846 N N . GLY A 1 482 ? -4.586 4.203 -8.711 1 64.75 482 GLY A N 1
ATOM 3847 C CA . GLY A 1 482 ? -4.871 4.961 -7.504 1 64.75 482 GLY A CA 1
ATOM 3848 C C . GLY A 1 482 ? -4.891 6.461 -7.73 1 64.75 482 GLY A C 1
ATOM 3849 O O . GLY A 1 482 ? -4.371 6.945 -8.742 1 64.75 482 GLY A O 1
ATOM 3850 N N . MET B 1 1 ? 4.836 30.219 36.25 1 68.44 1 MET B N 1
ATOM 3851 C CA . MET B 1 1 ? 3.48 30.297 36.781 1 68.44 1 MET B CA 1
ATOM 3852 C C . MET B 1 1 ? 2.443 30.141 35.688 1 68.44 1 MET B C 1
ATOM 3854 O O . MET B 1 1 ? 2.637 30.641 34.562 1 68.44 1 MET B O 1
ATOM 3858 N N . LYS B 1 2 ? 1.346 29.25 35.906 1 79.81 2 LYS B N 1
ATOM 3859 C CA . LYS B 1 2 ? 0.286 29.062 34.938 1 79.81 2 LYS B CA 1
ATOM 3860 C C . LYS B 1 2 ? -0.489 30.359 34.719 1 79.81 2 LYS B C 1
ATOM 3862 O O . LYS B 1 2 ? -0.73 31.125 35.656 1 79.81 2 LYS B O 1
ATOM 3867 N N . LYS B 1 3 ? -0.696 30.547 33.469 1 87.12 3 LYS B N 1
ATOM 3868 C CA . LYS B 1 3 ? -1.636 31.625 33.156 1 87.12 3 LYS B CA 1
ATOM 3869 C C . LYS B 1 3 ? -3.029 31.297 33.688 1 87.12 3 LYS B C 1
ATOM 3871 O O . LYS B 1 3 ? -3.475 30.156 33.625 1 87.12 3 LYS B O 1
ATOM 3876 N N . THR B 1 4 ? -3.725 32.312 34.25 1 92.06 4 THR B N 1
ATOM 3877 C CA . THR B 1 4 ? -5.066 32.094 34.781 1 92.06 4 THR B CA 1
ATOM 3878 C C . THR B 1 4 ? -6.121 32.5 33.75 1 92.06 4 THR B C 1
ATOM 3880 O O . THR B 1 4 ? -5.973 33.531 33.062 1 92.06 4 THR B O 1
ATOM 3883 N N . PHE B 1 5 ? -7.105 31.734 33.594 1 94.94 5 PHE B N 1
ATOM 3884 C CA . PHE B 1 5 ? -8.266 32 32.75 1 94.94 5 PHE B CA 1
ATOM 3885 C C . PHE B 1 5 ? -9.555 31.672 33.5 1 94.94 5 PHE B C 1
ATOM 3887 O O . PHE B 1 5 ? -9.805 30.516 33.844 1 94.94 5 PHE B O 1
ATOM 3894 N N . SER B 1 6 ? -10.406 32.688 33.719 1 93.88 6 SER B N 1
ATOM 3895 C CA . SER B 1 6 ? -11.547 32.5 34.625 1 93.88 6 SER B CA 1
ATOM 3896 C C . SER B 1 6 ? -12.852 32.406 33.812 1 93.88 6 SER B C 1
ATOM 3898 O O . SER B 1 6 ? -13.898 32.062 34.375 1 93.88 6 SER B O 1
ATOM 3900 N N . ASN B 1 7 ? -12.781 32.719 32.531 1 96.62 7 ASN B N 1
ATOM 3901 C CA . ASN B 1 7 ? -13.992 32.688 31.719 1 96.62 7 ASN B CA 1
ATOM 3902 C C . ASN B 1 7 ? -14.312 31.25 31.25 1 96.62 7 ASN B C 1
ATOM 3904 O O . ASN B 1 7 ? -13.555 30.328 31.531 1 96.62 7 ASN B O 1
ATOM 3908 N N . LYS B 1 8 ? -15.406 31.109 30.578 1 98 8 LYS B N 1
ATOM 3909 C CA . LYS B 1 8 ? -15.898 29.797 30.172 1 98 8 LYS B CA 1
ATOM 3910 C C . LYS B 1 8 ? -15.086 29.25 29 1 98 8 LYS B C 1
ATOM 3912 O O . LYS B 1 8 ? -14.664 30 28.125 1 98 8 LYS B O 1
ATOM 3917 N N . ILE B 1 9 ? -14.891 27.938 29.031 1 98.5 9 ILE B N 1
ATOM 3918 C CA . ILE B 1 9 ? -14.289 27.219 27.922 1 98.5 9 ILE B CA 1
ATOM 3919 C C . ILE B 1 9 ? -15.266 26.156 27.406 1 98.5 9 ILE B C 1
ATOM 3921 O O . ILE B 1 9 ? -15.836 25.391 28.203 1 98.5 9 ILE B O 1
ATOM 3925 N N . LEU B 1 10 ? -15.516 26.172 26.156 1 98.69 10 LEU B N 1
ATOM 3926 C CA . LEU B 1 10 ? -16.297 25.125 25.5 1 98.69 10 LEU B CA 1
ATOM 3927 C C . LEU B 1 10 ? -15.43 24.297 24.578 1 98.69 10 LEU B C 1
ATOM 3929 O O . LEU B 1 10 ? -14.836 24.812 23.641 1 98.69 10 LEU B O 1
ATOM 3933 N N . ILE B 1 11 ? -15.281 23 24.844 1 98.56 11 ILE B N 1
ATOM 3934 C CA . ILE B 1 11 ? -14.57 22.062 23.984 1 98.56 11 ILE B CA 1
ATOM 3935 C C . ILE B 1 11 ? -15.57 21.266 23.172 1 98.56 11 ILE B C 1
ATOM 3937 O O . ILE B 1 11 ? -16.469 20.609 23.719 1 98.56 11 ILE B O 1
ATOM 3941 N N . ILE B 1 12 ? -15.414 21.344 21.891 1 98.31 12 ILE B N 1
ATOM 3942 C CA . ILE B 1 12 ? -16.312 20.609 21.016 1 98.31 12 ILE B CA 1
ATOM 3943 C C . ILE B 1 12 ? -15.602 19.391 20.438 1 98.31 12 ILE B C 1
ATOM 3945 O O . ILE B 1 12 ? -14.656 19.531 19.672 1 98.31 12 ILE B O 1
ATOM 3949 N N . GLY B 1 13 ? -16.078 18.234 20.75 1 96.75 13 GLY B N 1
ATOM 3950 C CA . GLY B 1 13 ? -15.477 16.984 20.344 1 96.75 13 GLY B CA 1
ATOM 3951 C C . GLY B 1 13 ? -14.516 16.406 21.359 1 96.75 13 GLY B C 1
ATOM 3952 O O . GLY B 1 13 ? -13.633 17.125 21.859 1 96.75 13 GLY B O 1
ATOM 3953 N N . TYR B 1 14 ? -14.695 15.156 21.734 1 96.19 14 TYR B N 1
ATOM 3954 C CA . TYR B 1 14 ? -13.812 14.469 22.656 1 96.19 14 TYR B CA 1
ATOM 3955 C C . TYR B 1 14 ? -13.211 13.219 22.016 1 96.19 14 TYR B C 1
ATOM 3957 O O . TYR B 1 14 ? -13.281 12.125 22.594 1 96.19 14 TYR B O 1
ATOM 3965 N N . GLY B 1 15 ? -12.688 13.453 20.75 1 92.31 15 GLY B N 1
ATOM 3966 C CA . GLY B 1 15 ? -11.914 12.414 20.094 1 92.31 15 GLY B CA 1
ATOM 3967 C C . GLY B 1 15 ? -10.5 12.289 20.625 1 92.31 15 GLY B C 1
ATOM 3968 O O . GLY B 1 15 ? -10.203 12.781 21.719 1 92.31 15 GLY B O 1
ATOM 3969 N N . SER B 1 16 ? -9.664 11.625 19.906 1 90.25 16 SER B N 1
ATOM 3970 C CA . SER B 1 16 ? -8.32 11.289 20.359 1 90.25 16 SER B CA 1
ATOM 3971 C C . SER B 1 16 ? -7.504 12.539 20.656 1 90.25 16 SER B C 1
ATOM 3973 O O . SER B 1 16 ? -6.797 12.609 21.656 1 90.25 16 SER B O 1
ATOM 3975 N N . VAL B 1 17 ? -7.625 13.523 19.844 1 93.88 17 VAL B N 1
ATOM 3976 C CA . VAL B 1 17 ? -6.867 14.758 20.016 1 93.88 17 VAL B CA 1
ATOM 3977 C C . VAL B 1 17 ? -7.363 15.484 21.266 1 93.88 17 VAL B C 1
ATOM 3979 O O . VAL B 1 17 ? -6.559 15.992 22.062 1 93.88 17 VAL B O 1
ATOM 3982 N N . SER B 1 18 ? -8.641 15.531 21.406 1 95.5 18 SER B N 1
ATOM 3983 C CA . SER B 1 18 ? -9.234 16.234 22.547 1 95.5 18 SER B CA 1
ATOM 3984 C C . SER B 1 18 ? -8.867 15.555 23.859 1 95.5 18 SER B C 1
ATOM 3986 O O . SER B 1 18 ? -8.617 16.234 24.859 1 95.5 18 SER B O 1
ATOM 3988 N N . GLN B 1 19 ? -8.82 14.273 23.859 1 93.44 19 GLN B N 1
ATOM 3989 C CA . GLN B 1 19 ? -8.445 13.516 25.047 1 93.44 19 GLN B CA 1
ATOM 3990 C C . GLN B 1 19 ? -7.02 13.844 25.484 1 93.44 19 GLN B C 1
ATOM 3992 O O . GLN B 1 19 ? -6.703 13.805 26.672 1 93.44 19 GLN B O 1
ATOM 3997 N N . CYS B 1 20 ? -6.27 14.164 24.5 1 94.25 20 CYS B N 1
ATOM 3998 C CA . CYS B 1 20 ? -4.891 14.531 24.797 1 94.25 20 CYS B CA 1
ATOM 3999 C C . CYS B 1 20 ? -4.785 16.016 25.141 1 94.25 20 CYS B C 1
ATOM 4001 O O . CYS B 1 20 ? -3.953 16.406 25.953 1 94.25 20 CYS B O 1
ATOM 4003 N N . THR B 1 21 ? -5.594 16.844 24.578 1 96.56 21 THR B N 1
ATOM 4004 C CA . THR B 1 21 ? -5.535 18.297 24.719 1 96.56 21 THR B CA 1
ATOM 4005 C C . THR B 1 21 ? -5.992 18.719 26.109 1 96.56 21 THR B C 1
ATOM 4007 O O . THR B 1 21 ? -5.395 19.609 26.719 1 96.56 21 THR B O 1
ATOM 4010 N N . LEU B 1 22 ? -7.023 18.078 26.641 1 95.88 22 LEU B N 1
ATOM 4011 C CA . LEU B 1 22 ? -7.633 18.5 27.891 1 95.88 22 LEU B CA 1
ATOM 4012 C C . LEU B 1 22 ? -6.629 18.438 29.047 1 95.88 22 LEU B C 1
ATOM 4014 O O . LEU B 1 22 ? -6.406 19.422 29.734 1 95.88 22 LEU B O 1
ATOM 4018 N N . PRO B 1 23 ? -5.965 17.281 29.234 1 93.75 23 PRO B N 1
ATOM 4019 C CA . PRO B 1 23 ? -4.992 17.234 30.328 1 93.75 23 PRO B CA 1
ATOM 4020 C C . PRO B 1 23 ? -3.828 18.203 30.125 1 93.75 23 PRO B C 1
ATOM 4022 O O . PRO B 1 23 ? -3.328 18.797 31.094 1 93.75 23 PRO B O 1
ATOM 4025 N N . LEU B 1 24 ? -3.363 18.391 28.938 1 94.44 24 LEU B N 1
ATOM 4026 C CA . LEU B 1 24 ? -2.277 19.328 28.656 1 94.44 24 LEU B CA 1
ATOM 4027 C C . LEU B 1 24 ? -2.709 20.766 28.938 1 94.44 24 LEU B C 1
ATOM 4029 O O . LEU B 1 24 ? -1.916 21.562 29.438 1 94.44 24 LEU B O 1
ATOM 4033 N N . LEU B 1 25 ? -3.91 21.078 28.547 1 95.19 25 LEU B N 1
ATOM 4034 C CA . LEU B 1 25 ? -4.469 22.406 28.812 1 95.19 25 LEU B CA 1
ATOM 4035 C C . LEU B 1 25 ? -4.508 22.688 30.297 1 95.19 25 LEU B C 1
ATOM 4037 O O . LEU B 1 25 ? -4.137 23.781 30.734 1 95.19 25 LEU B O 1
ATOM 4041 N N . MET B 1 26 ? -4.918 21.703 31.078 1 93.44 26 MET B N 1
ATOM 4042 C CA . MET B 1 26 ? -5.031 21.859 32.531 1 93.44 26 MET B CA 1
ATOM 4043 C C . MET B 1 26 ? -3.656 22.031 33.156 1 93.44 26 MET B C 1
ATOM 4045 O O . MET B 1 26 ? -3.529 22.641 34.219 1 93.44 26 MET B O 1
ATOM 4049 N N . ASP B 1 27 ? -2.707 21.516 32.5 1 91.94 27 ASP B N 1
ATOM 4050 C CA . ASP B 1 27 ? -1.336 21.625 33 1 91.94 27 ASP B CA 1
ATOM 4051 C C . ASP B 1 27 ? -0.784 23.031 32.75 1 91.94 27 ASP B C 1
ATOM 4053 O O . ASP B 1 27 ? 0.05 23.516 33.531 1 91.94 27 ASP B O 1
ATOM 4057 N N . LYS B 1 28 ? -1.231 23.688 31.719 1 94.44 28 LYS B N 1
ATOM 4058 C CA . LYS B 1 28 ? -0.611 24.938 31.297 1 94.44 28 LYS B CA 1
ATOM 4059 C C . LYS B 1 28 ? -1.476 26.125 31.672 1 94.44 28 LYS B C 1
ATOM 4061 O O . LYS B 1 28 ? -0.994 27.266 31.688 1 94.44 28 LYS B O 1
ATOM 4066 N N . LEU B 1 29 ? -2.727 25.859 31.891 1 94.88 29 LEU B N 1
ATOM 4067 C CA . LEU B 1 29 ? -3.674 26.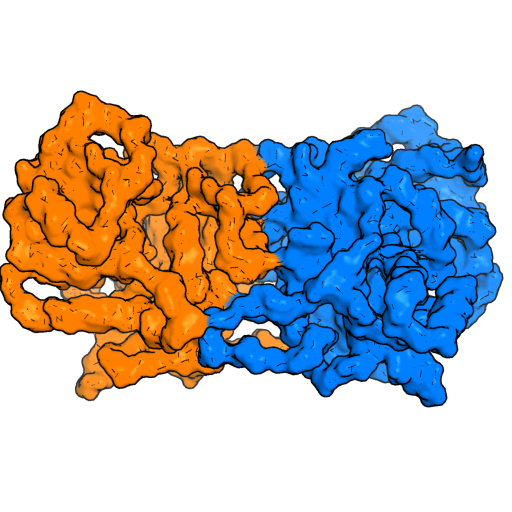938 32.188 1 94.88 29 LEU B CA 1
ATOM 4068 C C . LEU B 1 29 ? -4.391 26.688 33.5 1 94.88 29 LEU B C 1
ATOM 4070 O O . LEU B 1 29 ? -4.848 25.578 33.781 1 94.88 29 LEU B O 1
ATOM 4074 N N . ASP B 1 30 ? -4.414 27.719 34.375 1 95.19 30 ASP B N 1
ATOM 4075 C CA . ASP B 1 30 ? -5.195 27.656 35.594 1 95.19 30 ASP B CA 1
ATOM 4076 C C . ASP B 1 30 ? -6.652 28.031 35.344 1 95.19 30 ASP B C 1
ATOM 4078 O O . ASP B 1 30 ? -6.996 29.203 35.281 1 95.19 30 ASP B O 1
ATOM 4082 N N . VAL B 1 31 ? -7.445 27.031 35.188 1 94.5 31 VAL B N 1
ATOM 4083 C CA . VAL B 1 31 ? -8.867 27.219 34.875 1 94.5 31 VAL B CA 1
ATOM 4084 C C . VAL B 1 31 ? -9.688 26.266 35.75 1 94.5 31 VAL B C 1
ATOM 4086 O O . VAL B 1 31 ? -9.398 25.062 35.812 1 94.5 31 VAL B O 1
ATOM 4089 N N . PRO B 1 32 ? -10.711 26.812 36.438 1 94.88 32 PRO B N 1
ATOM 4090 C CA . PRO B 1 32 ? -11.602 25.891 37.188 1 94.88 32 PRO B CA 1
ATOM 4091 C C . PRO B 1 32 ? -12.352 24.938 36.25 1 94.88 32 PRO B C 1
ATOM 4093 O O . PRO B 1 32 ? -12.906 25.359 35.219 1 94.88 32 PRO B O 1
ATOM 4096 N N . LEU B 1 33 ? -12.398 23.656 36.625 1 96.38 33 LEU B N 1
ATOM 4097 C CA . LEU B 1 33 ? -13.047 22.641 35.781 1 96.38 33 LEU B CA 1
ATOM 4098 C C . LEU B 1 33 ? -14.531 22.969 35.625 1 96.38 33 LEU B C 1
ATOM 4100 O O . LEU B 1 33 ? -15.125 22.625 34.594 1 96.38 33 LEU B O 1
ATOM 4104 N N . GLU B 1 34 ? -15.094 23.656 36.562 1 96.75 34 GLU B N 1
ATOM 4105 C CA . GLU B 1 34 ? -16.516 24.016 36.5 1 96.75 34 GLU B CA 1
ATOM 4106 C C . GLU B 1 34 ? -16.781 24.984 35.344 1 96.75 34 GLU B C 1
ATOM 4108 O O . GLU B 1 34 ? -17.922 25.109 34.906 1 96.75 34 GLU B O 1
ATOM 4113 N N . ASN B 1 35 ? -15.711 25.609 34.906 1 97.56 35 ASN B N 1
ATOM 4114 C CA . ASN B 1 35 ? -15.852 26.562 33.812 1 97.56 35 ASN B CA 1
ATOM 4115 C C . ASN B 1 35 ? -15.719 25.875 32.438 1 97.56 35 ASN B C 1
ATOM 4117 O O . ASN B 1 35 ? -15.914 26.5 31.406 1 97.56 35 ASN B O 1
ATOM 4121 N N . ILE B 1 36 ? -15.414 24.578 32.406 1 98.31 36 ILE B N 1
ATOM 4122 C CA . ILE B 1 36 ? -15.203 23.859 31.141 1 98.31 36 ILE B CA 1
ATOM 4123 C C . ILE B 1 36 ? -16.438 23 30.844 1 98.31 36 ILE B C 1
ATOM 4125 O O . ILE B 1 36 ? -16.859 22.203 31.672 1 98.31 36 ILE B O 1
ATOM 4129 N N . THR B 1 37 ? -17 23.219 29.734 1 98.56 37 THR B N 1
ATOM 4130 C CA . THR B 1 37 ? -18.047 22.359 29.188 1 98.56 37 THR B CA 1
ATOM 4131 C C . THR B 1 37 ? -17.531 21.609 27.953 1 98.56 37 THR B C 1
ATOM 4133 O O . THR B 1 37 ? -16.938 22.219 27.047 1 98.56 37 THR B O 1
ATOM 4136 N N . LEU B 1 38 ? -17.688 20.328 27.938 1 98.5 38 LEU B N 1
ATOM 4137 C CA . LEU B 1 38 ? -17.312 19.5 26.797 1 98.5 38 LEU B CA 1
ATOM 4138 C C . LEU B 1 38 ? -18.562 18.922 26.125 1 98.5 38 LEU B C 1
ATOM 4140 O O . LEU B 1 38 ? -19.438 18.359 26.797 1 98.5 38 LEU B O 1
ATOM 4144 N N . ILE B 1 39 ? -18.672 19.141 24.797 1 98.31 39 ILE B N 1
ATOM 4145 C CA . ILE B 1 39 ? -19.812 18.641 24.047 1 98.31 39 ILE B CA 1
ATOM 4146 C C . ILE B 1 39 ? -19.344 17.609 23.031 1 98.31 39 ILE B C 1
ATOM 4148 O O . ILE B 1 39 ? -18.328 17.797 22.359 1 98.31 39 ILE B O 1
ATOM 4152 N N . ASP B 1 40 ? -20 16.469 22.984 1 97.75 40 ASP B N 1
ATOM 4153 C CA . ASP B 1 40 ? -19.797 15.438 21.969 1 97.75 40 ASP B CA 1
ATOM 4154 C C . ASP B 1 40 ? -21.125 14.766 21.609 1 97.75 40 ASP B C 1
ATOM 4156 O O . ASP B 1 40 ? -22.031 14.664 22.438 1 97.75 40 ASP B O 1
ATOM 4160 N N . PHE B 1 41 ? -21.25 14.398 20.359 1 96.56 41 PHE B N 1
ATOM 4161 C CA . PHE B 1 41 ? -22.5 13.766 19.984 1 96.56 41 PHE B CA 1
ATOM 4162 C C . PHE B 1 41 ? -22.531 12.312 20.438 1 96.56 41 PHE B C 1
ATOM 4164 O O . PHE B 1 41 ? -23.609 11.703 20.5 1 96.56 41 PHE B O 1
ATOM 4171 N N . GLU B 1 42 ? -21.422 11.711 20.672 1 95.38 42 GLU B N 1
ATOM 4172 C CA . GLU B 1 42 ? -21.359 10.383 21.281 1 95.38 42 GLU B CA 1
ATOM 4173 C C . GLU B 1 42 ? -21.312 10.469 22.797 1 95.38 42 GLU B C 1
ATOM 4175 O O . GLU B 1 42 ? -20.828 11.453 23.359 1 95.38 42 GLU B O 1
ATOM 4180 N N . ASP B 1 43 ? -21.781 9.414 23.438 1 97.06 43 ASP B N 1
ATOM 4181 C CA . ASP B 1 43 ? -21.703 9.375 24.891 1 97.06 43 ASP B CA 1
ATOM 4182 C C . ASP B 1 43 ? -20.266 9.109 25.359 1 97.06 43 ASP B C 1
ATOM 4184 O O . ASP B 1 43 ? -19.75 8.008 25.188 1 97.06 43 ASP B O 1
ATOM 4188 N N . LYS B 1 44 ? -19.688 10.172 25.938 1 96.5 44 LYS B N 1
ATOM 4189 C CA . LYS B 1 44 ? -18.312 10.086 26.438 1 96.5 44 LYS B CA 1
ATOM 4190 C C . LYS B 1 44 ? -18.281 10.133 27.953 1 96.5 44 LYS B C 1
ATOM 4192 O O . LYS B 1 44 ? -17.234 10.422 28.547 1 96.5 44 LYS B O 1
ATOM 4197 N N . SER B 1 45 ? -19.344 9.836 28.594 1 96.44 45 SER B N 1
ATOM 4198 C CA . SER B 1 45 ? -19.469 10 30.047 1 96.44 45 SER B CA 1
ATOM 4199 C C . SER B 1 45 ? -18.469 9.133 30.781 1 96.44 45 SER B C 1
ATOM 4201 O O . SER B 1 45 ? -17.859 9.578 31.75 1 96.44 45 SER B O 1
ATOM 4203 N N . LYS B 1 46 ? -18.281 7.93 30.359 1 94.5 46 LYS B N 1
ATOM 4204 C CA . LYS B 1 46 ? -17.359 7.02 31.031 1 94.5 46 LYS B CA 1
ATOM 4205 C C . LYS B 1 46 ? -15.922 7.512 30.906 1 94.5 46 LYS B C 1
ATOM 4207 O O . LYS B 1 46 ? -15.172 7.496 31.875 1 94.5 46 LYS B O 1
ATOM 4212 N N . ALA B 1 47 ? -15.586 7.992 29.766 1 91.69 47 ALA B N 1
ATOM 4213 C CA . ALA B 1 47 ? -14.227 8.438 29.484 1 91.69 47 ALA B CA 1
ATOM 4214 C C . ALA B 1 47 ? -13.914 9.742 30.234 1 91.69 47 ALA B C 1
ATOM 4216 O O . ALA B 1 47 ? -12.766 10.008 30.578 1 91.69 47 ALA B O 1
ATOM 4217 N N . LEU B 1 48 ? -14.93 10.523 30.562 1 96 48 LEU B N 1
ATOM 4218 C CA . LEU B 1 48 ? -14.758 11.859 31.125 1 96 48 LEU B CA 1
ATOM 4219 C C . LEU B 1 48 ? -15 11.836 32.625 1 96 48 LEU B C 1
ATOM 4221 O O . LEU B 1 48 ? -14.938 12.875 33.281 1 96 48 LEU B O 1
ATOM 4225 N N . LYS B 1 49 ? -15.211 10.688 33.188 1 96 49 LYS B N 1
ATOM 4226 C CA . LYS B 1 49 ? -15.648 10.562 34.562 1 96 49 LYS B CA 1
ATOM 4227 C C . LYS B 1 49 ? -14.688 11.266 35.5 1 96 49 LYS B C 1
ATOM 4229 O O . LYS B 1 49 ? -15.117 11.977 36.438 1 96 49 LYS B O 1
ATOM 4234 N N . LYS B 1 50 ? -13.445 11.102 35.344 1 93.62 50 LYS B N 1
ATOM 4235 C CA . LYS B 1 50 ? -12.453 11.703 36.219 1 93.62 50 LYS B CA 1
ATOM 4236 C C . LYS B 1 50 ? -12.586 13.219 36.25 1 93.62 50 LYS B C 1
ATOM 4238 O O . LYS B 1 50 ? -12.375 13.844 37.312 1 93.62 50 LYS B O 1
ATOM 4243 N N . TYR B 1 51 ? -12.961 13.852 35.188 1 96.19 51 TYR B N 1
ATOM 4244 C CA . TYR B 1 51 ? -13.07 15.305 35.062 1 96.19 51 TYR B CA 1
ATOM 4245 C C . TYR B 1 51 ? -14.445 15.773 35.531 1 96.19 51 TYR B C 1
ATOM 4247 O O . TYR B 1 51 ? -14.555 16.812 36.188 1 96.19 51 TYR B O 1
ATOM 4255 N N . THR B 1 52 ? -15.414 14.977 35.156 1 97.44 52 THR B N 1
ATOM 4256 C CA . THR B 1 52 ? -16.766 15.375 35.562 1 97.44 52 THR B CA 1
ATOM 4257 C C . THR B 1 52 ? -16.906 15.289 37.062 1 97.44 52 THR B C 1
ATOM 4259 O O . THR B 1 52 ? -17.641 16.078 37.656 1 97.44 52 THR B O 1
ATOM 4262 N N . ASN B 1 53 ? -16.234 14.383 37.688 1 97.06 53 ASN B N 1
ATOM 4263 C CA . ASN B 1 53 ? -16.219 14.289 39.125 1 97.06 53 ASN B CA 1
ATOM 4264 C C . ASN B 1 53 ? -15.625 15.531 39.781 1 97.06 53 ASN B C 1
ATOM 4266 O O . ASN B 1 53 ? -15.883 15.82 40.938 1 97.06 53 ASN B O 1
ATOM 4270 N N . GLN B 1 54 ? -14.945 16.25 39.031 1 96.44 54 GLN B N 1
ATOM 4271 C CA . GLN B 1 54 ? -14.266 17.422 39.562 1 96.44 54 GLN B CA 1
ATOM 4272 C C . GLN B 1 54 ? -14.938 18.703 39.094 1 96.44 54 GLN B C 1
ATOM 4274 O O . GLN B 1 54 ? -14.414 19.797 39.312 1 96.44 54 GLN B O 1
ATOM 4279 N N . GLY B 1 55 ? -16.016 18.562 38.312 1 97.38 55 GLY B N 1
ATOM 4280 C CA . GLY B 1 55 ? -16.797 19.766 38.031 1 97.38 55 GLY B CA 1
ATOM 4281 C C . GLY B 1 55 ? -16.984 20.031 36.562 1 97.38 55 GLY B C 1
ATOM 4282 O O . GLY B 1 55 ? -17.812 20.859 36.156 1 97.38 55 GLY B O 1
ATOM 4283 N N . LEU B 1 56 ? -16.219 19.359 35.719 1 98.19 56 LEU B N 1
ATOM 4284 C CA . LEU B 1 56 ? -16.391 19.547 34.281 1 98.19 56 LEU B CA 1
ATOM 4285 C C . LEU B 1 56 ? -17.781 19.125 33.844 1 98.19 56 LEU B C 1
ATOM 4287 O O . LEU B 1 56 ? -18.312 18.109 34.312 1 98.19 56 LEU B O 1
ATOM 4291 N N . ARG B 1 57 ? -18.375 19.906 33 1 98.19 57 ARG B N 1
ATOM 4292 C CA . ARG B 1 57 ? -19.703 19.594 32.438 1 98.19 57 ARG B CA 1
ATOM 4293 C C . ARG B 1 57 ? -19.578 18.859 31.109 1 98.19 57 ARG B C 1
ATOM 4295 O O . ARG B 1 57 ? -18.875 19.312 30.219 1 98.19 57 ARG B O 1
ATOM 4302 N N . PHE B 1 58 ? -20.234 17.719 31.047 1 98.25 58 PHE B N 1
ATOM 4303 C CA . PHE B 1 58 ? -20.312 17 29.781 1 98.25 58 PHE B CA 1
ATOM 4304 C C . PHE B 1 58 ? -21.719 17.062 29.203 1 98.25 58 PHE B C 1
ATOM 4306 O O . PHE B 1 58 ? -22.688 16.859 29.922 1 98.25 58 PHE B O 1
ATOM 4313 N N . VAL B 1 59 ? -21.797 17.375 27.891 1 98 59 VAL B N 1
ATOM 4314 C CA . VAL B 1 59 ? -23.078 17.422 27.188 1 98 59 VAL B CA 1
ATOM 4315 C C . VAL B 1 59 ? -23.031 16.5 25.969 1 98 59 VAL B C 1
ATOM 4317 O O . VAL B 1 59 ? -22.125 16.609 25.141 1 98 59 VAL B O 1
ATOM 4320 N N . CYS B 1 60 ? -23.938 15.516 25.875 1 97.94 60 CYS B N 1
ATOM 4321 C CA . CYS B 1 60 ? -24.062 14.633 24.734 1 97.94 60 CYS B CA 1
ATOM 4322 C C . CYS B 1 60 ? -25.078 15.172 23.734 1 97.94 60 CYS B C 1
ATOM 4324 O O . CYS B 1 60 ? -26.266 14.875 23.812 1 97.94 60 CYS B O 1
ATOM 4326 N N . GLU B 1 61 ? -24.594 15.914 22.828 1 97.12 61 GLU B N 1
ATOM 4327 C CA . GLU B 1 61 ? -25.453 16.578 21.859 1 97.12 61 GLU B CA 1
ATOM 4328 C C . GLU B 1 61 ? -24.734 16.812 20.547 1 97.12 61 GLU B C 1
ATOM 4330 O O . GLU B 1 61 ? -23.547 17.156 20.516 1 97.12 61 GLU B O 1
ATOM 4335 N N . LYS B 1 62 ? -25.469 16.609 19.453 1 95.81 62 LYS B N 1
ATOM 4336 C CA . LYS B 1 62 ? -24.922 16.875 18.125 1 95.81 62 LYS B CA 1
ATOM 4337 C C . LYS B 1 62 ? -25.188 18.312 17.688 1 95.81 62 LYS B C 1
ATOM 4339 O O . LYS B 1 62 ? -26.344 18.766 17.703 1 95.81 62 LYS B O 1
ATOM 4344 N N . ILE B 1 63 ? -24.172 19.047 17.375 1 97.5 63 ILE B N 1
ATOM 4345 C CA . ILE B 1 63 ? -24.328 20.391 16.828 1 97.5 63 ILE B CA 1
ATOM 4346 C C . ILE B 1 63 ? -24.625 20.312 15.336 1 97.5 63 ILE B C 1
ATOM 4348 O O . ILE B 1 63 ? -23.938 19.609 14.594 1 97.5 63 ILE B O 1
ATOM 4352 N N . THR B 1 64 ? -25.672 20.953 14.875 1 97 64 THR B N 1
ATOM 4353 C CA . THR B 1 64 ? -26.125 21 13.492 1 97 64 THR B CA 1
ATOM 4354 C C . THR B 1 64 ? -26.281 22.438 13.023 1 97 64 THR B C 1
ATOM 4356 O O . THR B 1 64 ? -26.219 23.375 13.828 1 97 64 THR B O 1
ATOM 4359 N N . PRO B 1 65 ? -26.453 22.625 11.719 1 96 65 PRO B N 1
ATOM 4360 C CA . PRO B 1 65 ? -26.688 23.984 11.227 1 96 65 PRO B CA 1
ATOM 4361 C C . PRO B 1 65 ? -27.875 24.672 11.906 1 96 65 PRO B C 1
ATOM 4363 O O . PRO B 1 65 ? -27.844 25.891 12.133 1 96 65 PRO B O 1
ATOM 4366 N N . LYS B 1 66 ? -28.844 23.938 12.312 1 97.12 66 LYS B N 1
ATOM 4367 C CA . LYS B 1 66 ? -30.094 24.469 12.844 1 97.12 66 LYS B CA 1
ATOM 4368 C C . LYS B 1 66 ? -29.953 24.875 14.305 1 97.12 66 LYS B C 1
ATOM 4370 O O . LYS B 1 66 ? -30.625 25.781 14.773 1 97.12 66 LYS B O 1
ATOM 4375 N N . ASN B 1 67 ? -29.047 24.203 15.031 1 97.81 67 ASN B N 1
ATOM 4376 C CA . ASN B 1 67 ? -29.047 24.422 16.469 1 97.81 67 ASN B CA 1
ATOM 4377 C C . ASN B 1 67 ? -27.75 25.062 16.938 1 97.81 67 ASN B C 1
ATOM 4379 O O . ASN B 1 67 ? -27.547 25.281 18.141 1 97.81 67 ASN B O 1
ATOM 4383 N N . LEU B 1 68 ? -26.859 25.375 16.031 1 97.88 68 LEU B N 1
ATOM 4384 C CA . LEU B 1 68 ? -25.531 25.859 16.375 1 97.88 68 LEU B CA 1
ATOM 4385 C C . LEU B 1 68 ? -25.609 27.062 17.312 1 97.88 68 LEU B C 1
ATOM 4387 O O . LEU B 1 68 ? -25 27.047 18.391 1 97.88 68 LEU B O 1
ATOM 4391 N N . SER B 1 69 ? -26.312 28.094 16.969 1 97.94 69 SER B N 1
ATOM 4392 C CA . SER B 1 69 ? -26.406 29.328 17.75 1 97.94 69 SER B CA 1
ATOM 4393 C C . SER B 1 69 ? -27 29.047 19.125 1 97.94 69 SER B C 1
ATOM 4395 O O . SER B 1 69 ? -26.531 29.594 20.141 1 97.94 69 SER B O 1
ATOM 4397 N N . GLN B 1 70 ? -27.984 28.234 19.125 1 98.06 70 GLN B N 1
ATOM 4398 C CA . GLN B 1 70 ? -28.672 27.906 20.375 1 98.06 70 GLN B CA 1
ATOM 4399 C C . GLN B 1 70 ? -27.734 27.172 21.328 1 98.06 70 GLN B C 1
ATOM 4401 O O . GLN B 1 70 ? -27.641 27.516 22.516 1 98.06 70 GLN B O 1
ATOM 4406 N N . VAL B 1 71 ? -27.078 26.172 20.828 1 98.12 71 VAL B N 1
ATOM 4407 C CA . VAL B 1 71 ? -26.188 25.359 21.656 1 98.12 71 VAL B CA 1
ATOM 4408 C C . VAL B 1 71 ? -25.031 26.219 22.172 1 98.12 71 VAL B C 1
ATOM 4410 O O . VAL B 1 71 ? -24.703 26.172 23.359 1 98.12 71 VAL B O 1
ATOM 4413 N N . LEU B 1 72 ? -24.406 27 21.297 1 98.44 72 LEU B N 1
ATOM 4414 C CA . LEU B 1 72 ? -23.266 27.812 21.719 1 98.44 72 LEU B CA 1
ATOM 4415 C C . LEU B 1 72 ? -23.688 28.859 22.734 1 98.44 72 LEU B C 1
ATOM 4417 O O . LEU B 1 72 ? -22.984 29.125 23.703 1 98.44 72 LEU B O 1
ATOM 4421 N N . SER B 1 73 ? -24.875 29.453 22.578 1 98 73 SER B N 1
ATOM 4422 C CA . SER B 1 73 ? -25.359 30.484 23.484 1 98 73 SER B CA 1
ATOM 4423 C C . SER B 1 73 ? -25.656 29.906 24.859 1 98 73 SER B C 1
ATOM 4425 O O . SER B 1 73 ? -25.516 30.609 25.875 1 98 73 SER B O 1
ATOM 4427 N N . ARG B 1 74 ? -26.047 28.656 24.859 1 97.94 74 ARG B N 1
ATOM 4428 C CA . ARG B 1 74 ? -26.391 28.016 26.125 1 97.94 74 ARG B CA 1
ATOM 4429 C C . ARG B 1 74 ? -25.141 27.797 26.984 1 97.94 74 ARG B C 1
ATOM 4431 O O . ARG B 1 74 ? -25.219 27.906 28.219 1 97.94 74 ARG B O 1
ATOM 4438 N N . TYR B 1 75 ? -24.016 27.578 26.344 1 97.5 75 TYR B N 1
ATOM 4439 C CA . TYR B 1 75 ? -22.891 27.094 27.125 1 97.5 75 TYR B CA 1
ATOM 4440 C C . TYR B 1 75 ? -21.719 28.078 27.047 1 97.5 75 TYR B C 1
ATOM 4442 O O . TYR B 1 75 ? -20.672 27.844 27.641 1 97.5 75 TYR B O 1
ATOM 4450 N N . MET B 1 76 ? -21.859 29.172 26.344 1 97.31 76 MET B N 1
ATOM 4451 C CA . MET B 1 76 ? -20.766 30.109 26.156 1 97.31 76 MET B CA 1
ATOM 4452 C C . MET B 1 76 ? -21.219 31.531 26.484 1 97.31 76 MET B C 1
ATOM 4454 O O . MET B 1 76 ? -22.406 31.859 26.344 1 97.31 76 MET B O 1
ATOM 4458 N N . GLU B 1 77 ? -20.297 32.344 26.969 1 94.88 77 GLU B N 1
ATOM 4459 C CA . GLU B 1 77 ? -20.531 33.75 27.266 1 94.88 77 GLU B CA 1
ATOM 4460 C C . GLU B 1 77 ? -19.438 34.625 26.641 1 94.88 77 GLU B C 1
ATOM 4462 O O . GLU B 1 77 ? -18.469 34.094 26.062 1 94.88 77 GLU B O 1
ATOM 4467 N N . ASN B 1 78 ? -19.656 35.906 26.828 1 95.5 78 ASN B N 1
ATOM 4468 C CA . ASN B 1 78 ? -18.672 36.875 26.328 1 95.5 78 ASN B CA 1
ATOM 4469 C C . ASN B 1 78 ? -17.297 36.625 26.922 1 95.5 78 ASN B C 1
ATOM 4471 O O . ASN B 1 78 ? -17.172 36.281 28.094 1 95.5 78 ASN B O 1
ATOM 4475 N N . GLU B 1 79 ? -16.266 36.719 26.047 1 95.62 79 GLU B N 1
ATOM 4476 C CA . GLU B 1 79 ? -14.867 36.625 26.422 1 95.62 79 GLU B CA 1
ATOM 4477 C C . GLU B 1 79 ? -14.5 35.188 26.812 1 95.62 79 GLU B C 1
ATOM 4479 O O . GLU B 1 79 ? -13.461 34.969 27.438 1 95.62 79 GLU B O 1
ATOM 4484 N N . GLY B 1 80 ? -15.359 34.281 26.406 1 98.06 80 GLY B N 1
ATOM 4485 C CA . GLY B 1 80 ? -15.023 32.875 26.578 1 98.06 80 GLY B CA 1
ATOM 4486 C C . GLY B 1 80 ? -14.141 32.312 25.469 1 98.06 80 GLY B C 1
ATOM 4487 O O . GLY B 1 80 ? -13.656 33.094 24.625 1 98.06 80 GLY B O 1
ATOM 4488 N N . LEU B 1 81 ? -13.859 31 25.516 1 98.69 81 LEU B N 1
ATOM 4489 C CA . LEU B 1 81 ? -12.992 30.328 24.562 1 98.69 81 LEU B CA 1
ATOM 4490 C C . LEU B 1 81 ? -13.641 29.047 24.047 1 98.69 81 LEU B C 1
ATOM 4492 O O . LEU B 1 81 ? -14.086 28.203 24.844 1 98.69 81 LEU B O 1
ATOM 4496 N N . ILE B 1 82 ? -13.734 28.938 22.719 1 98.81 82 ILE B N 1
ATOM 4497 C CA . ILE B 1 82 ? -14.188 27.703 22.109 1 98.81 82 ILE B CA 1
ATOM 4498 C C . ILE B 1 82 ? -13 26.969 21.5 1 98.81 82 ILE B C 1
ATOM 4500 O O . ILE B 1 82 ? -12.25 27.531 20.703 1 98.81 82 ILE B O 1
ATOM 4504 N N . ILE B 1 83 ? -12.773 25.75 21.922 1 98.62 83 ILE B N 1
ATOM 4505 C CA . ILE B 1 83 ? -11.812 24.812 21.344 1 98.62 83 ILE B CA 1
ATOM 4506 C C . ILE B 1 83 ? -12.547 23.766 20.5 1 98.62 83 ILE B C 1
ATOM 4508 O O . ILE B 1 83 ? -13.133 22.828 21.031 1 98.62 83 ILE B O 1
ATOM 4512 N N . ASP B 1 84 ? -12.461 23.969 19.188 1 98.44 84 ASP B N 1
ATOM 4513 C CA . ASP B 1 84 ? -13.211 23.125 18.25 1 98.44 84 ASP B CA 1
ATOM 4514 C C . ASP B 1 84 ? -12.352 22 17.703 1 98.44 84 ASP B C 1
ATOM 4516 O O . ASP B 1 84 ? -11.547 22.203 16.797 1 98.44 84 ASP B O 1
ATOM 4520 N N . LEU B 1 85 ? -12.547 20.828 18.203 1 97.12 85 LEU B N 1
ATOM 4521 C CA . LEU B 1 85 ? -11.812 19.641 17.781 1 97.12 85 LEU B CA 1
ATOM 4522 C C . LEU B 1 85 ? -12.758 18.609 17.188 1 97.12 85 LEU B C 1
ATOM 4524 O O . LEU B 1 85 ? -12.508 17.406 17.281 1 97.12 85 LEU B O 1
ATOM 4528 N N . SER B 1 86 ? -13.875 19.156 16.656 1 93.25 86 SER B N 1
ATOM 4529 C CA . SER B 1 86 ? -14.883 18.312 16 1 93.25 86 SER B CA 1
ATOM 4530 C C . SER B 1 86 ? -14.656 18.25 14.492 1 93.25 86 SER B C 1
ATOM 4532 O O . SER B 1 86 ? -13.836 19 13.953 1 93.25 86 SER B O 1
ATOM 4534 N N . TRP B 1 87 ? -15.297 17.328 13.93 1 88.62 87 TRP B N 1
ATOM 4535 C CA . TRP B 1 87 ? -15.375 17.281 12.477 1 88.62 87 TRP B CA 1
ATOM 4536 C C . TRP B 1 87 ? -16.797 17.578 11.992 1 88.62 87 TRP B C 1
ATOM 4538 O O . TRP B 1 87 ? -17.75 17.453 12.758 1 88.62 87 TRP B O 1
ATOM 4548 N N . ASN B 1 88 ? -16.969 18.141 10.875 1 89.94 88 ASN B N 1
ATOM 4549 C CA . ASN B 1 88 ? -18.25 18.344 10.195 1 89.94 88 ASN B CA 1
ATOM 4550 C C . ASN B 1 88 ? -19.047 19.5 10.805 1 89.94 88 ASN B C 1
ATOM 4552 O O . ASN B 1 88 ? -20.266 19.422 10.93 1 89.94 88 ASN B O 1
ATOM 4556 N N . ILE B 1 89 ? -18.438 20.406 11.43 1 95 89 ILE B N 1
ATOM 4557 C CA . ILE B 1 89 ? -19.016 21.688 11.781 1 95 89 ILE B CA 1
ATOM 4558 C C . ILE B 1 89 ? -18.359 22.797 10.953 1 95 89 ILE B C 1
ATOM 4560 O O . ILE B 1 89 ? -17.141 22.938 10.953 1 95 89 ILE B O 1
ATOM 4564 N N . ASP B 1 90 ? -19.141 23.531 10.305 1 96.31 90 ASP B N 1
ATOM 4565 C CA . ASP B 1 90 ? -18.641 24.531 9.375 1 96.31 90 ASP B CA 1
ATOM 4566 C C . ASP B 1 90 ? -17.844 25.609 10.102 1 96.31 90 ASP B C 1
ATOM 4568 O O . ASP B 1 90 ? -18.375 26.312 10.961 1 96.31 90 ASP B O 1
ATOM 4572 N N . ALA B 1 91 ? -16.625 25.734 9.742 1 96.12 91 ALA B N 1
ATOM 4573 C CA . ALA B 1 91 ? -15.703 26.641 10.406 1 96.12 91 ALA B CA 1
ATOM 4574 C C . ALA B 1 91 ? -16.156 28.094 10.242 1 96.12 91 ALA B C 1
ATOM 4576 O O . ALA B 1 91 ? -16.078 28.891 11.188 1 96.12 91 ALA B O 1
ATOM 4577 N N . ASN B 1 92 ? -16.609 28.5 9.062 1 97.12 92 ASN B N 1
ATOM 4578 C CA . ASN B 1 92 ? -17.031 29.875 8.828 1 97.12 92 ASN B CA 1
ATOM 4579 C C . ASN B 1 92 ? -18.203 30.266 9.734 1 97.12 92 ASN B C 1
ATOM 4581 O O . ASN B 1 92 ? -18.219 31.375 10.281 1 97.12 92 ASN B O 1
ATOM 4585 N N . GLU B 1 93 ? -19.078 29.359 9.883 1 97.69 93 GLU B N 1
ATOM 4586 C CA . GLU B 1 93 ? -20.266 29.656 10.68 1 97.69 93 GLU B CA 1
ATOM 4587 C C . GLU B 1 93 ? -19.906 29.797 12.156 1 97.69 93 GLU B C 1
ATOM 4589 O O . GLU B 1 93 ? -20.375 30.734 12.828 1 97.69 93 GLU B O 1
ATOM 4594 N N . ILE B 1 94 ? -19.156 28.859 12.625 1 98.12 94 ILE B N 1
ATOM 4595 C CA . ILE B 1 94 ? -18.844 28.922 14.047 1 98.12 94 ILE B CA 1
ATOM 4596 C C . ILE B 1 94 ? -17.922 30.109 14.328 1 98.12 94 ILE B C 1
ATOM 4598 O O . ILE B 1 94 ? -18.031 30.75 15.367 1 98.12 94 ILE B O 1
ATOM 4602 N N . ILE B 1 95 ? -16.984 30.422 13.469 1 98.38 95 ILE B N 1
ATOM 4603 C CA . ILE B 1 95 ? -16.078 31.547 13.641 1 98.38 95 ILE B CA 1
ATOM 4604 C C . ILE B 1 95 ? -16.859 32.844 13.594 1 98.38 95 ILE B C 1
ATOM 4606 O O . ILE B 1 95 ? -16.609 33.781 14.367 1 98.38 95 ILE B O 1
ATOM 4610 N N . LYS B 1 96 ? -17.828 32.938 12.68 1 98.19 96 LYS B N 1
ATOM 4611 C CA . LYS B 1 96 ? -18.688 34.125 12.617 1 98.19 96 LYS B CA 1
ATOM 4612 C C . LYS B 1 96 ? -19.453 34.312 13.914 1 98.19 96 LYS B C 1
ATOM 4614 O O . LYS B 1 96 ? -19.578 35.438 14.422 1 98.19 96 LYS B O 1
ATOM 4619 N N . TRP B 1 97 ? -20 33.219 14.406 1 98.31 97 TRP B N 1
ATOM 4620 C CA . TRP B 1 97 ? -20.719 33.281 15.68 1 98.31 97 TRP B CA 1
ATOM 4621 C C . TRP B 1 97 ? -19.797 33.812 16.781 1 98.31 97 TRP B C 1
ATOM 4623 O O . TRP B 1 97 ? -20.203 34.656 17.578 1 98.31 97 TRP B O 1
ATOM 4633 N N . CYS B 1 98 ? -18.578 33.281 16.891 1 98.5 98 CYS B N 1
ATOM 4634 C CA . CYS B 1 98 ? -17.609 33.719 17.891 1 98.5 98 CYS B CA 1
ATOM 4635 C C . CYS B 1 98 ? -17.312 35.188 17.75 1 98.5 98 CYS B C 1
ATOM 4637 O O . CYS B 1 98 ? -17.234 35.906 18.75 1 98.5 98 CYS B O 1
ATOM 4639 N N . HIS B 1 99 ? -17.109 35.625 16.5 1 98.06 99 HIS B N 1
ATOM 4640 C CA . HIS B 1 99 ? -16.859 37.031 16.234 1 98.06 99 HIS B CA 1
ATOM 4641 C C . HIS B 1 99 ? -18 37.906 16.75 1 98.06 99 HIS B C 1
ATOM 4643 O O . HIS B 1 99 ? -17.766 38.906 17.438 1 98.06 99 HIS B O 1
ATOM 4649 N N . ASP B 1 100 ? -19.234 37.5 16.453 1 97.5 100 ASP B N 1
ATOM 4650 C CA . ASP B 1 100 ? -20.422 38.281 16.797 1 97.5 100 ASP B CA 1
ATOM 4651 C C . ASP B 1 100 ? -20.641 38.312 18.297 1 97.5 100 ASP B C 1
ATOM 4653 O O . ASP B 1 100 ? -21.328 39.188 18.812 1 97.5 100 ASP B O 1
ATOM 4657 N N . HIS B 1 101 ? -20.078 37.375 19.031 1 97.94 101 HIS B N 1
ATOM 4658 C CA . HIS B 1 101 ? -20.375 37.25 20.453 1 97.94 101 HIS B CA 1
ATOM 4659 C C . HIS B 1 101 ? -19.125 37.5 21.297 1 97.94 101 HIS B C 1
ATOM 4661 O O . HIS B 1 101 ? -19.109 37.219 22.484 1 97.94 101 HIS B O 1
ATOM 4667 N N . ASN B 1 102 ? -18.047 37.938 20.641 1 98 102 ASN B N 1
ATOM 4668 C CA . ASN B 1 102 ? -16.797 38.281 21.312 1 98 102 ASN B CA 1
ATOM 4669 C C . ASN B 1 102 ? -16.219 37.062 22.062 1 98 102 ASN B C 1
ATOM 4671 O O . ASN B 1 102 ? -15.922 37.156 23.25 1 98 102 ASN B O 1
ATOM 4675 N N . VAL B 1 103 ? -16.156 36 21.422 1 98.62 103 VAL B N 1
ATOM 4676 C CA . VAL B 1 103 ? -15.648 34.719 21.953 1 98.62 103 VAL B CA 1
ATOM 4677 C C . VAL B 1 103 ? -14.383 34.312 21.203 1 98.62 103 VAL B C 1
ATOM 4679 O O . VAL B 1 103 ? -14.305 34.469 19.984 1 98.62 103 VAL B O 1
ATOM 4682 N N . LEU B 1 104 ? -13.297 33.875 21.891 1 98.75 104 LEU B N 1
ATOM 4683 C CA . LEU B 1 104 ? -12.078 33.344 21.281 1 98.75 104 LEU B CA 1
ATOM 4684 C C . LEU B 1 104 ? -12.328 31.969 20.688 1 98.75 104 LEU B C 1
ATOM 4686 O O . LEU B 1 104 ? -13.195 31.219 21.156 1 98.75 104 LEU B O 1
ATOM 4690 N N . TYR B 1 105 ? -11.57 31.656 19.641 1 98.75 105 TYR B N 1
ATOM 4691 C CA . TYR B 1 105 ? -11.805 30.391 18.938 1 98.75 105 TYR B CA 1
ATOM 4692 C C . TYR B 1 105 ? -10.484 29.781 18.484 1 98.75 105 TYR B C 1
ATOM 4694 O O . TYR B 1 105 ? -9.57 30.484 18.047 1 98.75 105 TYR B O 1
ATOM 4702 N N . VAL B 1 106 ? -10.344 28.469 18.609 1 98.75 106 VAL B N 1
ATOM 4703 C CA . VAL B 1 106 ? -9.195 27.75 18.078 1 98.75 106 VAL B CA 1
ATOM 4704 C C . VAL B 1 106 ? -9.648 26.406 17.484 1 98.75 106 VAL B C 1
ATOM 4706 O O . VAL B 1 106 ? -10.578 25.781 18.016 1 98.75 106 VAL B O 1
ATOM 4709 N N . ASN B 1 107 ? -9.078 26.016 16.375 1 97.94 107 ASN B N 1
ATOM 4710 C CA . ASN B 1 107 ? -9.312 24.688 15.82 1 97.94 107 ASN B CA 1
ATOM 4711 C C . ASN B 1 107 ? -8.078 24.156 15.102 1 97.94 107 ASN B C 1
ATOM 4713 O O . ASN B 1 107 ? -7.027 24.797 15.094 1 97.94 107 ASN B O 1
ATOM 4717 N N . THR B 1 108 ? -8.203 22.891 14.578 1 96.12 108 THR B N 1
ATOM 4718 C CA . THR B 1 108 ? -7.066 22.25 13.93 1 96.12 108 THR B CA 1
ATOM 4719 C C . THR B 1 108 ? -7.348 22.016 12.445 1 96.12 108 THR B C 1
ATOM 4721 O O . THR B 1 108 ? -6.516 21.453 11.734 1 96.12 108 THR B O 1
ATOM 4724 N N . SER B 1 109 ? -8.547 22.375 12 1 92.62 109 SER B N 1
ATOM 4725 C CA . SER B 1 109 ? -8.914 22.141 10.609 1 92.62 109 SER B CA 1
ATOM 4726 C C . SER B 1 109 ? -10.078 23.047 10.188 1 92.62 109 SER B C 1
ATOM 4728 O O . SER B 1 109 ? -10.898 23.422 11.016 1 92.62 109 SER B O 1
ATOM 4730 N N . VAL B 1 110 ? -10.141 23.359 8.953 1 93.62 110 VAL B N 1
ATOM 4731 C CA . VAL B 1 110 ? -11.242 24.141 8.391 1 93.62 110 VAL B CA 1
ATOM 4732 C C . VAL B 1 110 ? -12.312 23.188 7.855 1 93.62 110 VAL B C 1
ATOM 4734 O O . VAL B 1 110 ? -12.289 22.828 6.68 1 93.62 110 VAL B O 1
ATOM 4737 N N . GLU B 1 111 ? -13.305 22.984 8.633 1 91.38 111 GLU B N 1
ATOM 4738 C CA . GLU B 1 111 ? -14.32 21.984 8.32 1 91.38 111 GLU B CA 1
ATOM 4739 C C . GLU B 1 111 ? -15.531 22.609 7.648 1 91.38 111 GLU B C 1
ATOM 4741 O O . GLU B 1 111 ? -15.711 23.828 7.695 1 91.38 111 GLU B O 1
ATOM 4746 N N . VAL B 1 112 ? -16.312 21.734 6.973 1 91.62 112 VAL B N 1
ATOM 4747 C CA . VAL B 1 112 ? -17.641 22.062 6.465 1 91.62 112 VAL B CA 1
ATOM 4748 C C . VAL B 1 112 ? -18.688 21.109 7.07 1 91.62 112 VAL B C 1
ATOM 4750 O O . VAL B 1 112 ? -18.328 20.125 7.727 1 91.62 112 VAL B O 1
ATOM 4753 N N . TRP B 1 113 ? -19.969 21.344 7.023 1 92.19 113 TRP B N 1
ATOM 4754 C CA . TRP B 1 113 ? -21.016 20.562 7.66 1 92.19 113 TRP B CA 1
ATOM 4755 C C . TRP B 1 113 ? -21 19.125 7.145 1 92.19 113 TRP B C 1
ATOM 4757 O O . TRP B 1 113 ? -21.047 18.172 7.93 1 92.19 113 TRP B O 1
ATOM 4767 N N . ASP B 1 114 ? -21.031 18.938 5.77 1 86 114 ASP B N 1
ATOM 4768 C CA . ASP B 1 114 ? -21.062 17.609 5.172 1 86 114 ASP B CA 1
ATOM 4769 C C . ASP B 1 114 ? -20.172 17.547 3.928 1 86 114 ASP B C 1
ATOM 4771 O O . ASP B 1 114 ? -20.641 17.781 2.812 1 86 114 ASP B O 1
ATOM 4775 N N . PRO B 1 115 ? -19 17.078 4.238 1 77.88 115 PRO B N 1
ATOM 4776 C CA . PRO B 1 115 ? -18.109 17.031 3.08 1 77.88 115 PRO B CA 1
ATOM 4777 C C . PRO B 1 115 ? -18.516 15.961 2.066 1 77.88 115 PRO B C 1
ATOM 4779 O O . PRO B 1 115 ? -18.078 16.016 0.911 1 77.88 115 PRO B O 1
ATOM 4782 N N . ALA B 1 116 ? -19.25 15.023 2.43 1 74.81 116 ALA B N 1
ATOM 4783 C CA . ALA B 1 116 ? -19.609 13.922 1.545 1 74.81 116 ALA B CA 1
ATOM 4784 C C . ALA B 1 116 ? -20.828 14.281 0.702 1 74.81 116 ALA B C 1
ATOM 4786 O O . ALA B 1 116 ? -21.078 13.664 -0.337 1 74.81 116 ALA B O 1
ATOM 4787 N N . GLU B 1 117 ? -21.5 15.297 1.274 1 73.88 117 GLU B N 1
ATOM 4788 C CA . GLU B 1 117 ? -22.703 15.68 0.544 1 73.88 117 GLU B CA 1
ATOM 4789 C C . GLU B 1 117 ? -22.359 16.172 -0.861 1 73.88 117 GLU B C 1
ATOM 4791 O O . GLU B 1 117 ? -21.594 17.125 -1.024 1 73.88 117 GLU B O 1
ATOM 4796 N N . LYS B 1 118 ? -22.719 15.75 -1.923 1 71.75 118 LYS B N 1
ATOM 4797 C CA . LYS B 1 118 ? -22.578 16.109 -3.33 1 71.75 118 LYS B CA 1
ATOM 4798 C C . LYS B 1 118 ? -21.141 15.891 -3.809 1 71.75 118 LYS B C 1
ATOM 4800 O O . LYS B 1 118 ? -20.688 16.547 -4.754 1 71.75 118 LYS B O 1
ATOM 4805 N N . PHE B 1 119 ? -20.391 15.148 -2.971 1 75.12 119 PHE B N 1
ATOM 4806 C CA . PHE B 1 119 ? -18.969 14.953 -3.238 1 75.12 119 PHE B CA 1
ATOM 4807 C C . PHE B 1 119 ? -18.75 14.445 -4.66 1 75.12 119 PHE B C 1
ATOM 4809 O O . PHE B 1 119 ? -17.812 14.867 -5.332 1 75.12 119 PHE B O 1
ATOM 4816 N N . LEU B 1 120 ? -19.625 13.633 -5.094 1 77.19 120 LEU B N 1
ATOM 4817 C CA . LEU B 1 120 ? -19.422 13.023 -6.406 1 77.19 120 LEU B CA 1
ATOM 4818 C C . LEU B 1 120 ? -19.781 14 -7.52 1 77.19 120 LEU B C 1
ATOM 4820 O O . LEU B 1 120 ? -19.391 13.812 -8.672 1 77.19 120 LEU B O 1
ATOM 4824 N N . THR B 1 121 ? -20.422 15.164 -7.223 1 81.56 121 THR B N 1
ATOM 4825 C CA . THR B 1 121 ? -20.875 16.094 -8.258 1 81.56 121 THR B CA 1
ATOM 4826 C C . THR B 1 121 ? -20.094 17.406 -8.18 1 81.56 121 THR B C 1
ATOM 4828 O O . THR B 1 121 ? -20.125 18.203 -9.117 1 81.56 121 THR B O 1
ATOM 4831 N N . GLN B 1 122 ? -19.406 17.562 -7.121 1 89.75 122 GLN B N 1
ATOM 4832 C CA . GLN B 1 122 ? -18.656 18.797 -6.93 1 89.75 122 GLN B CA 1
ATOM 4833 C C . GLN B 1 122 ? -17.406 18.828 -7.816 1 89.75 122 GLN B C 1
ATOM 4835 O O . GLN B 1 122 ? -16.844 17.781 -8.141 1 89.75 122 GLN B O 1
ATOM 4840 N N . SER B 1 123 ? -17.062 20.062 -8.227 1 91.19 123 SER B N 1
ATOM 4841 C CA . SER B 1 123 ? -15.82 20.25 -8.961 1 91.19 123 SER B CA 1
ATOM 4842 C C . SER B 1 123 ? -14.609 20.078 -8.047 1 91.19 123 SER B C 1
ATOM 4844 O O . SER B 1 123 ? -14.75 20.047 -6.82 1 91.19 123 SER B O 1
ATOM 4846 N N . LEU B 1 124 ? -13.438 20.031 -8.68 1 93.19 124 LEU B N 1
ATOM 4847 C CA . LEU B 1 124 ? -12.195 19.938 -7.93 1 93.19 124 LEU B CA 1
ATOM 4848 C C . LEU B 1 124 ? -12.047 21.109 -6.973 1 93.19 124 LEU B C 1
ATOM 4850 O O . LEU B 1 124 ? -11.656 20.938 -5.816 1 93.19 124 LEU B O 1
ATOM 4854 N N . LEU B 1 125 ? -12.336 22.266 -7.457 1 94.06 125 LEU B N 1
ATOM 4855 C CA . LEU B 1 125 ? -12.203 23.484 -6.652 1 94.06 125 LEU B CA 1
ATOM 4856 C C . LEU B 1 125 ? -13.148 23.453 -5.461 1 94.06 125 LEU B C 1
ATOM 4858 O O . LEU B 1 125 ? -12.766 23.797 -4.344 1 94.06 125 LEU B O 1
ATOM 4862 N N . GLU B 1 126 ? -14.344 23 -5.695 1 93 126 GLU B N 1
ATOM 4863 C CA . GLU B 1 126 ? -15.352 22.953 -4.641 1 93 126 GLU B CA 1
ATOM 4864 C C . GLU B 1 126 ? -14.984 21.953 -3.559 1 93 126 GLU B C 1
ATOM 4866 O O . GLU B 1 126 ? -15.398 22.078 -2.406 1 93 126 GLU B O 1
ATOM 4871 N N . LYS B 1 127 ? -14.211 21 -3.932 1 93 127 LYS B N 1
ATOM 4872 C CA . LYS B 1 127 ? -13.766 19.969 -3.004 1 93 127 LYS B CA 1
ATOM 4873 C C . LYS B 1 127 ? -12.5 20.391 -2.271 1 93 127 LYS B C 1
ATOM 4875 O O . LYS B 1 127 ? -12.102 19.75 -1.291 1 93 127 LYS B O 1
ATOM 4880 N N . SER B 1 128 ? -11.914 21.5 -2.6 1 94.31 128 SER B N 1
ATOM 4881 C CA . SER B 1 128 ? -10.562 21.844 -2.182 1 94.31 128 SER B CA 1
ATOM 4882 C C . SER B 1 128 ? -10.57 22.594 -0.857 1 94.31 128 SER B C 1
ATOM 4884 O O . SER B 1 128 ? -11.562 23.234 -0.504 1 94.31 128 SER B O 1
ATOM 4886 N N . LEU B 1 129 ? -9.461 22.516 -0.147 1 95.25 129 LEU B N 1
ATOM 4887 C CA . LEU B 1 129 ? -9.211 23.375 1.004 1 95.25 129 LEU B CA 1
ATOM 4888 C C . LEU B 1 129 ? -8.969 24.812 0.564 1 95.25 129 LEU B C 1
ATOM 4890 O O . LEU B 1 129 ? -9.258 25.75 1.314 1 95.25 129 LEU B O 1
ATOM 4894 N N . TYR B 1 130 ? -8.508 24.969 -0.636 1 96.56 130 TYR B N 1
ATOM 4895 C CA . TYR B 1 130 ? -8.273 26.297 -1.196 1 96.56 130 TYR B CA 1
ATOM 4896 C C . TYR B 1 130 ? -9.523 27.156 -1.09 1 96.56 130 TYR B C 1
ATOM 4898 O O . TYR B 1 130 ? -9.469 28.297 -0.594 1 96.56 130 TYR B O 1
ATOM 4906 N N . ILE B 1 131 ? -10.633 26.609 -1.524 1 95.25 131 ILE B N 1
ATOM 4907 C CA . ILE B 1 131 ? -11.867 27.391 -1.533 1 95.25 131 ILE B CA 1
ATOM 4908 C C . ILE B 1 131 ? -12.297 27.688 -0.099 1 95.25 131 ILE B C 1
ATOM 4910 O O . ILE B 1 131 ? -12.867 28.75 0.173 1 95.25 131 ILE B O 1
ATOM 4914 N N . ARG B 1 132 ? -12.039 26.719 0.801 1 94.88 132 ARG B N 1
ATOM 4915 C CA . ARG B 1 132 ? -12.359 26.953 2.205 1 94.88 132 ARG B CA 1
ATOM 4916 C C . ARG B 1 132 ? -11.555 28.125 2.766 1 94.88 132 ARG B C 1
ATOM 4918 O O . ARG B 1 132 ? -12.078 28.938 3.539 1 94.88 132 ARG B O 1
ATOM 4925 N N . GLN B 1 133 ? -10.305 28.188 2.377 1 95.25 133 GLN B N 1
ATOM 4926 C CA . GLN B 1 133 ? -9.445 29.297 2.801 1 95.25 133 GLN B CA 1
ATOM 4927 C C . GLN B 1 133 ? -9.922 30.625 2.217 1 95.25 133 GLN B C 1
ATOM 4929 O O . GLN B 1 133 ? -9.906 31.656 2.898 1 95.25 133 GLN B O 1
ATOM 4934 N N . MET B 1 134 ? -10.352 30.641 0.967 1 96.31 134 MET B N 1
ATOM 4935 C CA . MET B 1 134 ? -10.875 31.844 0.336 1 96.31 134 MET B CA 1
ATOM 4936 C C . MET B 1 134 ? -12.109 32.344 1.074 1 96.31 134 MET B C 1
ATOM 4938 O O . MET B 1 134 ? -12.281 33.562 1.254 1 96.31 134 MET B O 1
ATOM 4942 N N . ARG B 1 135 ? -12.906 31.438 1.501 1 96.25 135 ARG B N 1
ATOM 4943 C CA . ARG B 1 135 ? -14.125 31.812 2.213 1 96.25 135 ARG B CA 1
ATOM 4944 C C . ARG B 1 135 ? -13.797 32.438 3.566 1 96.25 135 ARG B C 1
ATOM 4946 O O . ARG B 1 135 ? -14.484 33.344 4.02 1 96.25 135 ARG B O 1
ATOM 4953 N N . LEU B 1 136 ? -12.797 31.922 4.203 1 96.06 136 LEU B N 1
ATOM 4954 C CA . LEU B 1 136 ? -12.359 32.5 5.477 1 96.06 136 LEU B CA 1
ATOM 4955 C C . LEU B 1 136 ? -11.852 33.906 5.289 1 96.06 136 LEU B C 1
ATOM 4957 O O . LEU B 1 136 ? -12.125 34.781 6.113 1 96.06 136 LEU B O 1
ATOM 4961 N N . LEU B 1 137 ? -11.102 34.125 4.23 1 95.06 137 LEU B N 1
ATOM 4962 C CA . LEU B 1 137 ? -10.594 35.438 3.918 1 95.06 137 LEU B CA 1
ATOM 4963 C C . LEU B 1 137 ? -11.742 36.406 3.664 1 95.06 137 LEU B C 1
ATOM 4965 O O . LEU B 1 137 ? -11.711 37.562 4.141 1 95.06 137 LEU B O 1
ATOM 4969 N N . GLU B 1 138 ? -12.664 35.938 2.949 1 96.81 138 GLU B N 1
ATOM 4970 C CA . GLU B 1 138 ? -13.82 36.781 2.643 1 96.81 138 GLU B CA 1
ATOM 4971 C C . GLU B 1 138 ? -14.609 37.125 3.902 1 96.81 138 GLU B C 1
ATOM 4973 O O . GLU B 1 138 ? -15.062 38.25 4.082 1 96.81 138 GLU B O 1
ATOM 4978 N N . LEU B 1 139 ? -14.789 36.125 4.734 1 97.12 139 LEU B N 1
ATOM 4979 C CA . LEU B 1 139 ? -15.531 36.281 5.977 1 97.12 139 LEU B CA 1
ATOM 4980 C C . LEU B 1 139 ? -14.938 37.406 6.824 1 97.12 139 LEU B C 1
ATOM 4982 O O . LEU B 1 139 ? -15.68 38.188 7.434 1 97.12 139 LEU B O 1
ATOM 4986 N N . SER B 1 140 ? -13.648 37.594 6.863 1 96.62 140 SER B N 1
ATOM 4987 C CA . SER B 1 140 ? -12.984 38.469 7.824 1 96.62 140 SER B CA 1
ATOM 4988 C C . SER B 1 140 ? -12.461 39.75 7.16 1 96.62 140 SER B C 1
ATOM 4990 O O . SER B 1 140 ? -11.711 40.5 7.766 1 96.62 140 SER B O 1
ATOM 4992 N N . ARG B 1 141 ? -12.773 40 5.957 1 95.12 141 ARG B N 1
ATOM 4993 C CA . ARG B 1 141 ? -12.219 41.062 5.145 1 95.12 141 ARG B CA 1
ATOM 4994 C C . ARG B 1 141 ? -12.383 42.438 5.84 1 95.12 141 ARG B C 1
ATOM 4996 O O . ARG B 1 141 ? -11.5 43.281 5.766 1 95.12 141 ARG B O 1
ATOM 5003 N N . ASP B 1 142 ? -13.445 42.562 6.605 1 95.06 142 ASP B N 1
ATOM 5004 C CA . ASP B 1 142 ? -13.742 43.875 7.18 1 95.06 142 ASP B CA 1
ATOM 5005 C C . ASP B 1 142 ? -13.625 43.844 8.703 1 95.06 142 ASP B C 1
ATOM 5007 O O . ASP B 1 142 ? -14.086 44.781 9.383 1 95.06 142 ASP B O 1
ATOM 5011 N N . TRP B 1 143 ? -13.078 42.719 9.172 1 96 143 TRP B N 1
ATOM 5012 C CA . TRP B 1 143 ? -12.984 42.625 10.625 1 96 143 TRP B CA 1
ATOM 5013 C C . TRP B 1 143 ? -11.891 43.531 11.172 1 96 143 TRP B C 1
ATOM 5015 O O . TRP B 1 143 ? -10.789 43.594 10.617 1 96 143 TRP B O 1
ATOM 5025 N N . LYS B 1 144 ? -12.281 44.438 12.117 1 91.81 144 LYS B N 1
ATOM 5026 C CA . LYS B 1 144 ? -11.359 45.281 12.852 1 91.81 144 LYS B CA 1
ATOM 5027 C C . LYS B 1 144 ? -11.508 45.062 14.359 1 91.81 144 LYS B C 1
ATOM 5029 O O . LYS B 1 144 ? -12.617 44.969 14.875 1 91.81 144 LYS B O 1
ATOM 5034 N N . ASP B 1 145 ? -10.391 45.031 15.062 1 94.75 145 ASP B N 1
ATOM 5035 C CA . ASP B 1 145 ? -10.438 44.844 16.5 1 94.75 145 ASP B CA 1
ATOM 5036 C C . ASP B 1 145 ? -11.367 43.688 16.891 1 94.75 145 ASP B C 1
ATOM 5038 O O . ASP B 1 145 ? -12.273 43.875 17.703 1 94.75 145 ASP B O 1
ATOM 5042 N N . ALA B 1 146 ? -11.219 42.562 16.266 1 97.19 146 ALA B N 1
ATOM 5043 C CA . ALA B 1 146 ? -12.086 41.375 16.391 1 97.19 146 ALA B CA 1
ATOM 5044 C C . ALA B 1 146 ? -11.484 40.344 17.344 1 97.19 146 ALA B C 1
ATOM 5046 O O . ALA B 1 146 ? -10.258 40.281 17.484 1 97.19 146 ALA B O 1
ATOM 5047 N N . PRO B 1 147 ? -12.359 39.562 18.047 1 98.38 147 PRO B N 1
ATOM 5048 C CA . PRO B 1 147 ? -11.805 38.469 18.844 1 98.38 147 PRO B CA 1
ATOM 5049 C C . PRO B 1 147 ? -10.906 37.531 18.047 1 98.38 147 PRO B C 1
ATOM 5051 O O . PRO B 1 147 ? -11.203 37.25 16.875 1 98.38 147 PRO B O 1
ATOM 5054 N N . THR B 1 148 ? -9.844 37.094 18.688 1 98.62 148 THR B N 1
ATOM 5055 C CA . THR B 1 148 ? -8.867 36.25 18 1 98.62 148 THR B CA 1
ATOM 5056 C C . THR B 1 148 ? -9.445 34.875 17.719 1 98.62 148 THR B C 1
ATOM 5058 O O . THR B 1 148 ? -10.062 34.25 18.594 1 98.62 148 THR B O 1
ATOM 5061 N N . ALA B 1 149 ? -9.344 34.438 16.547 1 98.69 149 ALA B N 1
ATOM 5062 C CA . ALA B 1 149 ? -9.578 33.062 16.125 1 98.69 149 ALA B CA 1
ATOM 5063 C C . ALA B 1 149 ? -8.336 32.469 15.492 1 98.69 149 ALA B C 1
ATOM 5065 O O . ALA B 1 149 ? -7.855 32.938 14.461 1 98.69 149 ALA B O 1
ATOM 5066 N N . VAL B 1 150 ? -7.754 31.422 16.094 1 98.62 150 VAL B N 1
ATOM 5067 C CA . VAL B 1 150 ? -6.617 30.703 15.516 1 98.62 150 VAL B CA 1
ATOM 5068 C C . VAL B 1 150 ? -7.102 29.453 14.797 1 98.62 150 VAL B C 1
ATOM 5070 O O . VAL B 1 150 ? -7.582 28.516 15.438 1 98.62 150 VAL B O 1
ATOM 5073 N N . VAL B 1 151 ? -6.906 29.5 13.5 1 97.81 151 VAL B N 1
ATOM 5074 C CA . VAL B 1 151 ? -7.445 28.438 12.664 1 97.81 151 VAL B CA 1
ATOM 5075 C C . VAL B 1 151 ? -6.309 27.547 12.148 1 97.81 151 VAL B C 1
ATOM 5077 O O . VAL B 1 151 ? -5.211 28.047 11.867 1 97.81 151 VAL B O 1
ATOM 5080 N N . ASP B 1 152 ? -6.527 26.203 12.07 1 96.81 152 ASP B N 1
ATOM 5081 C CA . ASP B 1 152 ? -5.59 25.266 11.469 1 96.81 152 ASP B CA 1
ATOM 5082 C C . ASP B 1 152 ? -4.309 25.172 12.297 1 96.81 152 ASP B C 1
ATOM 5084 O O . ASP B 1 152 ? -3.205 25.234 11.758 1 96.81 152 ASP B O 1
ATOM 5088 N N . HIS B 1 153 ? -4.512 25.094 13.602 1 98.19 153 HIS B N 1
ATOM 5089 C CA . HIS B 1 153 ? -3.291 25.078 14.398 1 98.19 153 HIS B CA 1
ATOM 5090 C C . HIS B 1 153 ? -3.229 23.844 15.289 1 98.19 153 HIS B C 1
ATOM 5092 O O . HIS B 1 153 ? -3.51 23.938 16.484 1 98.19 153 HIS B O 1
ATOM 5098 N N . GLY B 1 154 ? -2.73 22.75 14.852 1 97.75 154 GLY B N 1
ATOM 5099 C CA . GLY B 1 154 ? -2.32 21.516 15.516 1 97.75 154 GLY B CA 1
ATOM 5100 C C . GLY B 1 154 ? -0.874 21.156 15.25 1 97.75 154 GLY B C 1
ATOM 5101 O O . GLY B 1 154 ? 0.032 21.938 15.516 1 97.75 154 GLY B O 1
ATOM 5102 N N . ALA B 1 155 ? -0.668 19.953 14.633 1 97.69 155 ALA B N 1
ATOM 5103 C CA . ALA B 1 155 ? 0.671 19.562 14.203 1 97.69 155 ALA B CA 1
ATOM 5104 C C . ALA B 1 155 ? 0.905 19.922 12.742 1 97.69 155 ALA B C 1
ATOM 5106 O O . ALA B 1 155 ? 1.83 20.656 12.414 1 97.69 155 ALA B O 1
ATOM 5107 N N . ASN B 1 156 ? 0.111 19.422 11.938 1 95.88 156 ASN B N 1
ATOM 5108 C CA . ASN B 1 156 ? 0.071 19.703 10.508 1 95.88 156 ASN B CA 1
ATOM 5109 C C . ASN B 1 156 ? -1.355 19.672 9.961 1 95.88 156 ASN B C 1
ATOM 5111 O O . ASN B 1 156 ? -1.91 18.594 9.742 1 95.88 156 ASN B O 1
ATOM 5115 N N . PRO B 1 157 ? -1.879 20.969 9.805 1 96.5 157 PRO B N 1
ATOM 5116 C CA . PRO B 1 157 ? -1.176 22.25 9.914 1 96.5 157 PRO B CA 1
ATOM 5117 C C . PRO B 1 157 ? -0.97 22.688 11.359 1 96.5 157 PRO B C 1
ATOM 5119 O O . PRO B 1 157 ? -1.691 22.234 12.258 1 96.5 157 PRO B O 1
ATOM 5122 N N . GLY B 1 158 ? -0.065 23.531 11.578 1 98.19 158 GLY B N 1
ATOM 5123 C CA . GLY B 1 158 ? 0.268 24.062 12.891 1 98.19 158 GLY B CA 1
ATOM 5124 C C . GLY B 1 158 ? 1.759 24.078 13.172 1 98.19 158 GLY B C 1
ATOM 5125 O O . GLY B 1 158 ? 2.48 24.938 12.664 1 98.19 158 GLY B O 1
ATOM 5126 N N . LEU B 1 159 ? 2.197 23.078 13.898 1 98.75 159 LEU B N 1
ATOM 5127 C CA . LEU B 1 159 ? 3.592 23.016 14.328 1 98.75 159 LEU B CA 1
ATOM 5128 C C . LEU B 1 159 ? 4.527 22.969 13.125 1 98.75 159 LEU B C 1
ATOM 5130 O O . LEU B 1 159 ? 5.633 23.516 13.172 1 98.75 159 LEU B O 1
ATOM 5134 N N . ILE B 1 160 ? 4.145 22.359 12.039 1 98.69 160 ILE B N 1
ATOM 5135 C CA . ILE B 1 160 ? 4.973 22.188 10.852 1 98.69 160 ILE B CA 1
ATOM 5136 C C . ILE B 1 160 ? 5.422 23.562 10.344 1 98.69 160 ILE B C 1
ATOM 5138 O O . ILE B 1 160 ? 6.547 23.719 9.859 1 98.69 160 ILE B O 1
ATOM 5142 N N . THR B 1 161 ? 4.559 24.547 10.391 1 98.75 161 THR B N 1
ATOM 5143 C CA . THR B 1 161 ? 4.902 25.906 9.961 1 98.75 161 THR B CA 1
ATOM 5144 C C . THR B 1 161 ? 6.023 26.469 10.82 1 98.75 161 THR B C 1
ATOM 5146 O O . THR B 1 161 ? 6.93 27.141 10.305 1 98.75 161 THR B O 1
ATOM 5149 N N . HIS B 1 162 ? 5.941 26.234 12.086 1 98.88 162 HIS B N 1
ATOM 5150 C CA . HIS B 1 162 ? 6.961 26.719 13.008 1 98.88 162 HIS B CA 1
ATOM 5151 C C . HIS B 1 162 ? 8.273 25.969 12.828 1 98.88 162 HIS B C 1
ATOM 5153 O O . HIS B 1 162 ? 9.352 26.547 13.016 1 98.88 162 HIS B O 1
ATOM 5159 N N . PHE B 1 163 ? 8.211 24.688 12.461 1 98.94 163 PHE B N 1
ATOM 5160 C CA . PHE B 1 163 ? 9.406 23.938 12.094 1 98.94 163 PHE B CA 1
ATOM 5161 C C . PHE B 1 163 ? 10.062 24.531 10.852 1 98.94 163 PHE B C 1
ATOM 5163 O O . PHE B 1 163 ? 11.289 24.594 10.766 1 98.94 163 PHE B O 1
ATOM 5170 N N . VAL B 1 164 ? 9.266 24.922 9.852 1 98.94 164 VAL B N 1
ATOM 5171 C CA . VAL B 1 164 ? 9.789 25.547 8.648 1 98.94 164 VAL B CA 1
ATOM 5172 C C . VAL B 1 164 ? 10.539 26.828 9.016 1 98.94 164 VAL B C 1
ATOM 5174 O O . VAL B 1 164 ? 11.672 27.047 8.562 1 98.94 164 VAL B O 1
ATOM 5177 N N . LYS B 1 165 ? 9.922 27.688 9.852 1 98.94 165 LYS B N 1
ATOM 5178 C CA . LYS B 1 165 ? 10.555 28.938 10.281 1 98.94 165 LYS B CA 1
ATOM 5179 C C . LYS B 1 165 ? 11.883 28.656 10.984 1 98.94 165 LYS B C 1
ATOM 5181 O O . LYS B 1 165 ? 12.898 29.281 10.664 1 98.94 165 LYS B O 1
ATOM 5186 N N . GLN B 1 166 ? 11.836 27.75 11.891 1 98.94 166 GLN B N 1
ATOM 5187 C CA . GLN B 1 166 ? 13.055 27.406 12.617 1 98.94 166 GLN B CA 1
ATOM 5188 C C . GLN B 1 166 ? 14.109 26.828 11.672 1 98.94 166 GLN B C 1
ATOM 5190 O O . GLN B 1 166 ? 15.289 27.141 11.789 1 98.94 166 GLN B O 1
ATOM 5195 N N . GLY B 1 167 ? 13.68 25.969 10.766 1 98.94 167 GLY B N 1
ATOM 5196 C CA . GLY B 1 167 ? 14.594 25.391 9.789 1 98.94 167 GLY B CA 1
ATOM 5197 C C . GLY B 1 167 ? 15.281 26.453 8.93 1 98.94 167 GLY B C 1
ATOM 5198 O O . GLY B 1 167 ? 16.484 26.359 8.688 1 98.94 167 GLY B O 1
ATOM 5199 N N . LEU B 1 168 ? 14.523 27.406 8.461 1 98.94 168 LEU B N 1
ATOM 5200 C CA . LEU B 1 168 ? 15.086 28.5 7.664 1 98.94 168 LEU B CA 1
ATOM 5201 C C . LEU B 1 168 ? 16.156 29.25 8.445 1 98.94 168 LEU B C 1
ATOM 5203 O O . LEU B 1 168 ? 17.219 29.594 7.902 1 98.94 168 LEU B O 1
ATOM 5207 N N . LEU B 1 169 ? 15.875 29.531 9.711 1 98.94 169 LEU B N 1
ATOM 5208 C CA . LEU B 1 169 ? 16.844 30.234 10.562 1 98.94 169 LEU B CA 1
ATOM 5209 C C . LEU B 1 169 ? 18.094 29.375 10.766 1 98.94 169 LEU B C 1
ATOM 5211 O O . LEU B 1 169 ? 19.203 29.906 10.773 1 98.94 169 LEU B O 1
ATOM 5215 N N . ASP B 1 170 ? 17.891 28.094 10.969 1 98.88 170 ASP B N 1
ATOM 5216 C CA . ASP B 1 170 ? 19.031 27.188 11.164 1 98.88 170 ASP B CA 1
ATOM 5217 C C . ASP B 1 170 ? 19.875 27.094 9.898 1 98.88 170 ASP B C 1
ATOM 5219 O O . ASP B 1 170 ? 21.094 27.078 9.961 1 98.88 170 ASP B O 1
ATOM 5223 N N . ILE B 1 171 ? 19.25 26.969 8.766 1 98.88 171 ILE B N 1
ATOM 5224 C CA . ILE B 1 171 ? 19.953 26.938 7.488 1 98.88 171 ILE B CA 1
ATOM 5225 C C . ILE B 1 171 ? 20.75 28.234 7.312 1 98.88 171 ILE B C 1
ATOM 5227 O O . ILE B 1 171 ? 21.906 28.219 6.887 1 98.88 171 ILE B O 1
ATOM 5231 N N . ALA B 1 172 ? 20.094 29.391 7.617 1 98.88 172 ALA B N 1
ATOM 5232 C CA . ALA B 1 172 ? 20.734 30.688 7.523 1 98.88 172 ALA B CA 1
ATOM 5233 C C . ALA B 1 172 ? 22 30.734 8.383 1 98.88 172 ALA B C 1
ATOM 5235 O O . ALA B 1 172 ? 23.062 31.141 7.918 1 98.88 172 ALA B O 1
ATOM 5236 N N . ALA B 1 173 ? 21.844 30.359 9.586 1 98.75 173 ALA B N 1
ATOM 5237 C CA . ALA B 1 173 ? 22.969 30.391 10.523 1 98.75 173 ALA B CA 1
ATOM 5238 C C . ALA B 1 173 ? 24.109 29.5 10.031 1 98.75 173 ALA B C 1
ATOM 5240 O O . ALA B 1 173 ? 25.281 29.891 10.078 1 98.75 173 ALA B O 1
ATOM 5241 N N . SER B 1 174 ? 23.781 28.281 9.602 1 98.69 174 SER B N 1
ATOM 5242 C CA . SER B 1 174 ? 24.797 27.344 9.125 1 98.69 174 SER B CA 1
ATOM 5243 C C . SER B 1 174 ? 25.469 27.844 7.855 1 98.69 174 SER B C 1
ATOM 5245 O O . SER B 1 174 ? 26.672 27.688 7.68 1 98.69 174 SER B O 1
ATOM 5247 N N . THR B 1 175 ? 24.625 28.391 6.945 1 98.44 175 THR B N 1
ATOM 5248 C CA . THR B 1 175 ? 25.141 28.922 5.695 1 98.44 175 THR B CA 1
ATOM 5249 C C . THR B 1 175 ? 26.203 30 5.965 1 98.44 175 THR B C 1
ATOM 5251 O O . THR B 1 175 ? 27.234 30.047 5.297 1 98.44 175 THR B O 1
ATOM 5254 N N . CYS B 1 176 ? 25.953 30.875 6.918 1 98.06 176 CYS B N 1
ATOM 5255 C CA . CYS B 1 176 ? 26.891 31.922 7.297 1 98.06 176 CYS B CA 1
ATOM 5256 C C . CYS B 1 176 ? 28.109 31.344 8.016 1 98.06 176 CYS B C 1
ATOM 5258 O O . CYS B 1 176 ? 29.25 31.688 7.695 1 98.06 176 CYS B O 1
ATOM 5260 N N . ALA B 1 177 ? 27.875 30.484 8.906 1 98.12 177 ALA B N 1
ATOM 5261 C CA . ALA B 1 177 ? 28.953 29.891 9.688 1 98.12 177 ALA B CA 1
ATOM 5262 C C . ALA B 1 177 ? 29.906 29.094 8.797 1 98.12 177 ALA B C 1
ATOM 5264 O O . ALA B 1 177 ? 31.125 29.109 9.016 1 98.12 177 ALA B O 1
ATOM 5265 N N . ASP B 1 178 ? 29.328 28.438 7.832 1 97.88 178 ASP B N 1
ATOM 5266 C CA . ASP B 1 178 ? 30.125 27.594 6.953 1 97.88 178 ASP B CA 1
ATOM 5267 C C . ASP B 1 178 ? 30.703 28.391 5.785 1 97.88 178 ASP B C 1
ATOM 5269 O O . ASP B 1 178 ? 31.375 27.828 4.914 1 97.88 178 ASP B O 1
ATOM 5273 N N . LYS B 1 179 ? 30.438 29.672 5.707 1 97.06 179 LYS B N 1
ATOM 5274 C CA . LYS B 1 179 ? 30.938 30.578 4.672 1 97.06 179 LYS B CA 1
ATOM 5275 C C . LYS B 1 179 ? 30.625 30.047 3.277 1 97.06 179 LYS B C 1
ATOM 5277 O O . LYS B 1 179 ? 31.5 29.969 2.418 1 97.06 179 LYS B O 1
ATOM 5282 N N . LYS B 1 180 ? 29.391 29.688 3.139 1 96.12 180 LYS B N 1
ATOM 5283 C CA . LYS B 1 180 ? 28.953 29.125 1.867 1 96.12 180 LYS B CA 1
ATOM 5284 C C . LYS B 1 180 ? 28.516 30.219 0.895 1 96.12 180 LYS B C 1
ATOM 5286 O O . LYS B 1 180 ? 28.203 29.938 -0.266 1 96.12 180 LYS B O 1
ATOM 5291 N N . VAL B 1 181 ? 28.453 31.422 1.381 1 96.56 181 VAL B N 1
ATOM 5292 C CA . VAL B 1 181 ? 28 32.531 0.543 1 96.56 181 VAL B CA 1
ATOM 5293 C C . VAL B 1 181 ? 28.969 33.719 0.672 1 96.56 181 VAL B C 1
ATOM 5295 O O . VAL B 1 181 ? 29.828 33.719 1.555 1 96.56 181 VAL B O 1
ATOM 5298 N N . SER B 1 182 ? 28.812 34.75 -0.243 1 97.06 182 SER B N 1
ATOM 5299 C CA . SER B 1 182 ? 29.641 35.938 -0.193 1 97.06 182 SER B CA 1
ATOM 5300 C C . SER B 1 182 ? 29.359 36.75 1.064 1 97.06 182 SER B C 1
ATOM 5302 O O . SER B 1 182 ? 28.297 36.625 1.684 1 97.06 182 SER B O 1
ATOM 5304 N N . PRO B 1 183 ? 30.312 37.562 1.438 1 97.19 183 PRO B N 1
ATOM 5305 C CA . PRO B 1 183 ? 30.094 38.438 2.598 1 97.19 183 PRO B CA 1
ATOM 5306 C C . PRO B 1 183 ? 28.859 39.312 2.451 1 97.19 183 PRO B C 1
ATOM 5308 O O . PRO B 1 183 ? 28.156 39.562 3.436 1 97.19 183 PRO B O 1
ATOM 5311 N N . GLU B 1 184 ? 28.641 39.812 1.247 1 97.56 184 GLU B N 1
ATOM 5312 C CA . GLU B 1 184 ? 27.453 40.594 0.994 1 97.56 184 GLU B CA 1
ATOM 5313 C C . GLU B 1 184 ? 26.172 39.781 1.217 1 97.56 184 GLU B C 1
ATOM 5315 O O . GLU B 1 184 ? 25.234 40.281 1.846 1 97.56 184 GLU B O 1
ATOM 5320 N N . ASP B 1 185 ? 26.156 38.625 0.728 1 97.81 185 ASP B N 1
ATOM 5321 C CA . ASP B 1 185 ? 25.016 37.719 0.911 1 97.81 185 ASP B CA 1
ATOM 5322 C C . ASP B 1 185 ? 24.859 37.344 2.379 1 97.81 185 ASP B C 1
ATOM 5324 O O . ASP B 1 185 ? 23.734 37.219 2.869 1 97.81 185 ASP B O 1
ATOM 5328 N N . GLU B 1 186 ? 25.984 37.094 2.996 1 98.06 186 GLU B N 1
ATOM 5329 C CA . GLU B 1 186 ? 25.953 36.781 4.422 1 98.06 186 GLU B CA 1
ATOM 5330 C C . GLU B 1 186 ? 25.266 37.875 5.215 1 98.06 186 GLU B C 1
ATOM 5332 O O . GLU B 1 186 ? 24.453 37.594 6.094 1 98.06 186 GLU B O 1
ATOM 5337 N N . GLN B 1 187 ? 25.594 39.094 4.957 1 98.25 187 GLN B N 1
ATOM 5338 C CA . GLN B 1 187 ? 24.984 40.219 5.633 1 98.25 187 GLN B CA 1
ATOM 5339 C C . GLN B 1 187 ? 23.484 40.281 5.363 1 98.25 187 GLN B C 1
ATOM 5341 O O . GLN B 1 187 ? 22.688 40.531 6.277 1 98.25 187 GLN B O 1
ATOM 5346 N N . GLU B 1 188 ? 23.125 40.094 4.148 1 98.62 188 GLU B N 1
ATOM 5347 C CA . GLU B 1 188 ? 21.719 40.125 3.773 1 98.62 188 GLU B CA 1
ATOM 5348 C C . GLU B 1 188 ? 20.953 39 4.465 1 98.62 188 GLU B C 1
ATOM 5350 O O . GLU B 1 188 ? 19.859 39.219 5 1 98.62 188 GLU B O 1
ATOM 5355 N N . ILE B 1 189 ? 21.5 37.812 4.445 1 98.75 189 ILE B N 1
ATOM 5356 C CA . ILE B 1 189 ? 20.875 36.625 5.07 1 98.75 189 ILE B CA 1
ATOM 5357 C C . ILE B 1 189 ? 20.703 36.875 6.566 1 98.75 189 ILE B C 1
ATOM 5359 O O . ILE B 1 189 ? 19.641 36.594 7.125 1 98.75 189 ILE B O 1
ATOM 5363 N N . THR B 1 190 ? 21.719 37.375 7.195 1 98.56 190 THR B N 1
ATOM 5364 C CA . THR B 1 190 ? 21.688 37.688 8.625 1 98.56 190 THR B CA 1
ATOM 5365 C C . THR B 1 190 ? 20.594 38.688 8.945 1 98.56 190 THR B C 1
ATOM 5367 O O . THR B 1 190 ? 19.875 38.562 9.938 1 98.56 190 THR B O 1
ATOM 5370 N N . LEU B 1 191 ? 20.516 39.688 8.109 1 98.62 191 LEU B N 1
ATOM 5371 C CA . LEU B 1 191 ? 19.516 40.719 8.32 1 98.62 191 LEU B CA 1
ATOM 5372 C C . LEU B 1 191 ? 18.109 40.156 8.148 1 98.62 191 LEU B C 1
ATOM 5374 O O . LEU B 1 191 ? 17.203 40.469 8.938 1 98.62 191 LEU B O 1
ATOM 5378 N N . LEU B 1 192 ? 17.859 39.406 7.105 1 98.81 192 LEU B N 1
ATOM 5379 C CA . LEU B 1 192 ? 16.562 38.781 6.859 1 98.81 192 LEU B CA 1
ATOM 5380 C C . LEU B 1 192 ? 16.172 37.875 8.016 1 98.81 192 LEU B C 1
ATOM 5382 O O . LEU B 1 192 ? 15.008 37.844 8.43 1 98.81 192 LEU B O 1
ATOM 5386 N N . ALA B 1 193 ? 17.125 37.062 8.492 1 98.69 193 ALA B N 1
ATOM 5387 C CA . ALA B 1 193 ? 16.875 36.188 9.625 1 98.69 193 ALA B CA 1
ATOM 5388 C C . ALA B 1 193 ? 16.5 36.969 10.875 1 98.69 193 ALA B C 1
ATOM 5390 O O . ALA B 1 193 ? 15.562 36.625 11.586 1 98.69 193 ALA B O 1
ATOM 5391 N N . LYS B 1 194 ? 17.297 38 11.164 1 98.25 194 LYS B N 1
ATOM 5392 C CA . LYS B 1 194 ? 17.047 38.844 12.336 1 98.25 194 LYS B CA 1
ATOM 5393 C C . LYS B 1 194 ? 15.664 39.469 12.281 1 98.25 194 LYS B C 1
ATOM 5395 O O . LYS B 1 194 ? 14.969 39.562 13.297 1 98.25 194 LYS B O 1
ATOM 5400 N N . ASN B 1 195 ? 15.266 39.906 11.078 1 98.19 195 ASN B N 1
ATOM 5401 C CA . ASN B 1 195 ? 13.977 40.562 10.883 1 98.19 195 ASN B CA 1
ATOM 5402 C C . ASN B 1 195 ? 12.844 39.531 10.75 1 98.19 195 ASN B C 1
ATOM 5404 O O . ASN B 1 195 ? 11.672 39.938 10.648 1 98.19 195 ASN B O 1
ATOM 5408 N N . ARG B 1 196 ? 13.133 38.281 10.672 1 98.19 196 ARG B N 1
ATOM 5409 C CA . ARG B 1 196 ? 12.172 37.188 10.5 1 98.19 196 ARG B CA 1
ATOM 5410 C C . ARG B 1 196 ? 11.375 37.375 9.211 1 98.19 196 ARG B C 1
ATOM 5412 O O . ARG B 1 196 ? 10.156 37.188 9.203 1 98.19 196 ARG B O 1
ATOM 5419 N N . ASP B 1 197 ? 12.047 37.938 8.227 1 98.56 197 ASP B N 1
ATOM 5420 C CA . ASP B 1 197 ? 11.477 37.969 6.883 1 98.56 197 ASP B CA 1
ATOM 5421 C C . ASP B 1 197 ? 11.641 36.625 6.18 1 98.56 197 ASP B C 1
ATOM 5423 O O . ASP B 1 197 ? 12.5 36.5 5.305 1 98.56 197 ASP B O 1
ATOM 5427 N N . PHE B 1 198 ? 10.781 35.75 6.488 1 98.88 198 PHE B N 1
ATOM 5428 C CA . PHE B 1 198 ? 10.953 34.344 6.113 1 98.88 198 PHE B CA 1
ATOM 5429 C C . PHE B 1 198 ? 10.828 34.188 4.605 1 98.88 198 PHE B C 1
ATOM 5431 O O . PHE B 1 198 ? 11.484 33.312 4.016 1 98.88 198 PHE B O 1
ATOM 5438 N N . ALA B 1 199 ? 9.922 34.938 3.922 1 98.81 199 ALA B N 1
ATOM 5439 C CA . ALA B 1 199 ? 9.75 34.812 2.477 1 98.81 199 ALA B CA 1
ATOM 5440 C C . ALA B 1 199 ? 11.047 35.156 1.738 1 98.81 199 ALA B C 1
ATOM 5442 O O . ALA B 1 199 ? 11.547 34.344 0.958 1 98.81 199 ALA B O 1
ATOM 5443 N N . HIS B 1 200 ? 11.609 36.344 2.016 1 98.81 200 HIS B N 1
ATOM 5444 C CA . HIS B 1 200 ? 12.836 36.75 1.353 1 98.81 200 HIS B CA 1
ATOM 5445 C C . HIS B 1 200 ? 14.023 35.906 1.796 1 98.81 200 HIS B C 1
ATOM 5447 O O . HIS B 1 200 ? 14.945 35.656 1.011 1 98.81 200 HIS B O 1
ATOM 5453 N N . LEU B 1 201 ? 14 35.5 3.078 1 98.88 201 LEU B N 1
ATOM 5454 C CA . LEU B 1 201 ? 15.062 34.594 3.564 1 98.88 201 LEU B CA 1
ATOM 5455 C C . LEU B 1 201 ? 15.078 33.312 2.781 1 98.88 201 LEU B C 1
ATOM 5457 O O . LEU B 1 201 ? 16.141 32.844 2.344 1 98.88 201 LEU B O 1
ATOM 5461 N N . ALA B 1 202 ? 13.891 32.656 2.643 1 98.94 202 ALA B N 1
ATOM 5462 C CA . ALA B 1 202 ? 13.797 31.422 1.887 1 98.94 202 ALA B CA 1
ATOM 5463 C C . ALA B 1 202 ? 14.289 31.609 0.455 1 98.94 202 ALA B C 1
ATOM 5465 O O . ALA B 1 202 ? 15.016 30.766 -0.074 1 98.94 202 ALA B O 1
ATOM 5466 N N . LYS B 1 203 ? 13.852 32.719 -0.18 1 98.88 203 LYS B N 1
ATOM 5467 C CA . LYS B 1 203 ? 14.297 33.031 -1.535 1 98.88 203 LYS B CA 1
ATOM 5468 C C . LYS B 1 203 ? 15.812 33.156 -1.603 1 98.88 203 LYS B C 1
ATOM 5470 O O . LYS B 1 203 ? 16.453 32.562 -2.479 1 98.88 203 LYS B O 1
ATOM 5475 N N . LYS B 1 204 ? 16.359 33.938 -0.687 1 98.75 204 LYS B N 1
ATOM 5476 C CA . LYS B 1 204 ? 17.797 34.188 -0.666 1 98.75 204 LYS B CA 1
ATOM 5477 C C . LYS B 1 204 ? 18.594 32.906 -0.429 1 98.75 204 LYS B C 1
ATOM 5479 O O . LYS B 1 204 ? 19.672 32.719 -0.991 1 98.75 204 LYS B O 1
ATOM 5484 N N . LEU B 1 205 ? 18.078 32 0.389 1 98.81 205 LEU B N 1
ATOM 5485 C CA . LEU B 1 205 ? 18.75 30.75 0.712 1 98.81 205 LEU B CA 1
ATOM 5486 C C . LEU B 1 205 ? 18.609 29.734 -0.429 1 98.81 205 LEU B C 1
ATOM 5488 O O . LEU B 1 205 ? 19.328 28.75 -0.485 1 98.81 205 LEU B O 1
ATOM 5492 N N . GLY B 1 206 ? 17.609 29.938 -1.303 1 98.56 206 GLY B N 1
ATOM 5493 C CA . GLY B 1 206 ? 17.438 29.078 -2.461 1 98.56 206 GLY B CA 1
ATOM 5494 C C . GLY B 1 206 ? 16.547 27.875 -2.182 1 98.56 206 GLY B C 1
ATOM 5495 O O . GLY B 1 206 ? 16.672 26.844 -2.828 1 98.56 206 GLY B O 1
ATOM 5496 N N . VAL B 1 207 ? 15.648 28.016 -1.2 1 98.88 207 VAL B N 1
ATOM 5497 C CA . VAL B 1 207 ? 14.727 26.922 -0.908 1 98.88 207 VAL B CA 1
ATOM 5498 C C . VAL B 1 207 ? 13.734 26.766 -2.061 1 98.88 207 VAL B C 1
ATOM 5500 O O . VAL B 1 207 ? 13.109 27.734 -2.494 1 98.88 207 VAL B O 1
ATOM 5503 N N . LYS B 1 208 ? 13.539 25.531 -2.562 1 98.88 208 LYS B N 1
ATOM 5504 C CA . LYS B 1 208 ? 12.688 25.281 -3.725 1 98.88 208 LYS B CA 1
ATOM 5505 C C . LYS B 1 208 ? 11.484 24.422 -3.355 1 98.88 208 LYS B C 1
ATOM 5507 O O . LYS B 1 208 ? 10.414 24.562 -3.938 1 98.88 208 LYS B O 1
ATOM 5512 N N . VAL B 1 209 ? 11.672 23.438 -2.48 1 98.94 209 VAL B N 1
ATOM 5513 C CA . VAL B 1 209 ? 10.633 22.484 -2.135 1 98.94 209 VAL B CA 1
ATOM 5514 C C . VAL B 1 209 ? 10.57 22.312 -0.619 1 98.94 209 VAL B C 1
ATOM 5516 O O . VAL B 1 209 ? 11.602 22.297 0.053 1 98.94 209 VAL B O 1
ATOM 5519 N N . ILE B 1 210 ? 9.414 22.219 -0.057 1 98.94 210 ILE B N 1
ATOM 5520 C CA . ILE B 1 210 ? 9.18 21.906 1.35 1 98.94 210 ILE B CA 1
ATOM 5521 C C . ILE B 1 210 ? 8.164 20.781 1.468 1 98.94 210 ILE B C 1
ATOM 5523 O O . ILE B 1 210 ? 7.055 20.875 0.937 1 98.94 210 ILE B O 1
ATOM 5527 N N . HIS B 1 211 ? 8.539 19.688 2.1 1 98.88 211 HIS B N 1
ATOM 5528 C CA . HIS B 1 211 ? 7.609 18.625 2.473 1 98.88 211 HIS B CA 1
ATOM 5529 C C . HIS B 1 211 ? 7.258 18.703 3.955 1 98.88 211 HIS B C 1
ATOM 5531 O O . HIS B 1 211 ? 8.141 18.891 4.797 1 98.88 211 HIS B O 1
ATOM 5537 N N . CYS B 1 212 ? 5.922 18.688 4.293 1 98.62 212 CYS B N 1
ATOM 5538 C CA . CYS B 1 212 ? 5.613 18.062 5.57 1 98.62 212 CYS B CA 1
ATOM 5539 C C . CYS B 1 212 ? 5.879 16.562 5.516 1 98.62 212 CYS B C 1
ATOM 5541 O O . CYS B 1 212 ? 5.043 15.797 5.035 1 98.62 212 CYS B O 1
ATOM 5543 N N . SER B 1 213 ? 7.016 16.141 5.953 1 98.75 213 SER B N 1
ATOM 5544 C CA . SER B 1 213 ? 7.461 14.758 5.863 1 98.75 213 SER B CA 1
ATOM 5545 C C . SER B 1 213 ? 7.227 14.016 7.176 1 98.75 213 SER B C 1
ATOM 5547 O O . SER B 1 213 ? 7.77 14.398 8.219 1 98.75 213 SER B O 1
ATOM 5549 N N . GLU B 1 214 ? 6.363 13.031 7.102 1 98.81 214 GLU B N 1
ATOM 5550 C CA . GLU B 1 214 ? 5.938 12.359 8.328 1 98.81 214 GLU B CA 1
ATOM 5551 C C . GLU B 1 214 ? 5.941 10.844 8.156 1 98.81 214 GLU B C 1
ATOM 5553 O O . GLU B 1 214 ? 5.453 10.32 7.152 1 98.81 214 GLU B O 1
ATOM 5558 N N . ARG B 1 215 ? 6.512 10.148 9.109 1 98.75 215 ARG B N 1
ATOM 5559 C CA . ARG B 1 215 ? 6.441 8.695 9.211 1 98.75 215 ARG B CA 1
ATOM 5560 C C . ARG B 1 215 ? 6.012 8.266 10.609 1 98.75 215 ARG B C 1
ATOM 5562 O O . ARG B 1 215 ? 6.633 8.648 11.602 1 98.75 215 ARG B O 1
ATOM 5569 N N . ASP B 1 216 ? 4.941 7.586 10.664 1 98.62 216 ASP B N 1
ATOM 5570 C CA . ASP B 1 216 ? 4.461 6.961 11.891 1 98.62 216 ASP B CA 1
ATOM 5571 C C . ASP B 1 216 ? 4.926 5.512 11.992 1 98.62 216 ASP B C 1
ATOM 5573 O O . ASP B 1 216 ? 4.574 4.684 11.148 1 98.62 216 ASP B O 1
ATOM 5577 N N . THR B 1 217 ? 5.711 5.148 13.047 1 98.38 217 THR B N 1
ATOM 5578 C CA . THR B 1 217 ? 6.234 3.793 13.18 1 98.38 217 THR B CA 1
ATOM 5579 C C . THR B 1 217 ? 5.637 3.105 14.406 1 98.38 217 THR B C 1
ATOM 5581 O O . THR B 1 217 ? 6.195 2.127 14.914 1 98.38 217 THR B O 1
ATOM 5584 N N . GLN B 1 218 ? 4.574 3.682 14.969 1 98.25 218 GLN B N 1
ATOM 5585 C CA . GLN B 1 218 ? 3.967 3.137 16.172 1 98.25 218 GLN B CA 1
ATOM 5586 C C . GLN B 1 218 ? 3.391 1.746 15.922 1 98.25 218 GLN B C 1
ATOM 5588 O O . GLN B 1 218 ? 2.727 1.52 14.914 1 98.25 218 GLN B O 1
ATOM 5593 N N . VAL B 1 219 ? 3.652 0.778 16.875 1 97.56 219 VAL B N 1
ATOM 5594 C CA . VAL B 1 219 ? 3.279 -0.626 16.75 1 97.56 219 VAL B CA 1
ATOM 5595 C C . VAL B 1 219 ? 2.424 -1.054 17.938 1 97.56 219 VAL B C 1
ATOM 5597 O O . VAL B 1 219 ? 2.791 -0.816 19.078 1 97.56 219 VAL B O 1
ATOM 5600 N N . ALA B 1 220 ? 1.306 -1.668 17.688 1 95.88 220 ALA B N 1
ATOM 5601 C CA . ALA B 1 220 ? 0.425 -2.195 18.734 1 95.88 220 ALA B CA 1
ATOM 5602 C C . ALA B 1 220 ? 0.847 -3.602 19.141 1 95.88 220 ALA B C 1
ATOM 5604 O O . ALA B 1 220 ? 1.532 -4.297 18.391 1 95.88 220 ALA B O 1
ATOM 5605 N N . ASN B 1 221 ? 0.418 -4.039 20.359 1 93.75 221 ASN B N 1
ATOM 5606 C CA . ASN B 1 221 ? 0.715 -5.379 20.844 1 93.75 221 ASN B CA 1
ATOM 5607 C C . ASN B 1 221 ? -0.325 -6.391 20.375 1 93.75 221 ASN B C 1
ATOM 5609 O O . ASN B 1 221 ? -0.373 -7.516 20.875 1 93.75 221 ASN B O 1
ATOM 5613 N N . ARG B 1 222 ? -1.169 -5.957 19.578 1 92.31 222 ARG B N 1
ATOM 5614 C CA . ARG B 1 222 ? -2.121 -6.859 18.938 1 92.31 222 ARG B CA 1
ATOM 5615 C C . ARG B 1 222 ? -2.182 -6.613 17.422 1 92.31 222 ARG B C 1
ATOM 5617 O O . ARG B 1 222 ? -2.064 -5.473 16.969 1 92.31 222 ARG B O 1
ATOM 5624 N N . ALA B 1 223 ? -2.488 -7.617 16.672 1 92.75 223 ALA B N 1
ATOM 5625 C CA . ALA B 1 223 ? -2.502 -7.535 15.211 1 92.75 223 ALA B CA 1
ATOM 5626 C C . ALA B 1 223 ? -3.801 -6.906 14.711 1 92.75 223 ALA B C 1
ATOM 5628 O O . ALA B 1 223 ? -4.855 -7.066 15.336 1 92.75 223 ALA B O 1
ATOM 5629 N N . LYS B 1 224 ? -3.721 -6.148 13.633 1 95.5 224 LYS B N 1
ATOM 5630 C CA . LYS B 1 224 ? -4.906 -5.711 12.898 1 95.5 224 LYS B CA 1
ATOM 5631 C C . LYS B 1 224 ? -5.719 -6.906 12.406 1 95.5 224 LYS B C 1
ATOM 5633 O O . LYS B 1 224 ? -5.156 -7.895 11.93 1 95.5 224 LYS B O 1
ATOM 5638 N N . GLU B 1 225 ? -6.992 -6.828 12.531 1 95.19 225 GLU B N 1
ATOM 5639 C CA . GLU B 1 225 ? -7.871 -7.875 12.023 1 95.19 225 GLU B CA 1
ATOM 5640 C C . GLU B 1 225 ? -8.32 -7.57 10.594 1 95.19 225 GLU B C 1
ATOM 5642 O O . GLU B 1 225 ? -8.25 -6.422 10.148 1 95.19 225 GLU B O 1
ATOM 5647 N N . VAL B 1 226 ? -8.734 -8.625 9.859 1 96.19 226 VAL B N 1
ATOM 5648 C CA . VAL B 1 226 ? -9.305 -8.453 8.531 1 96.19 226 VAL B CA 1
ATOM 5649 C C . VAL B 1 226 ? -10.602 -7.652 8.617 1 96.19 226 VAL B C 1
ATOM 5651 O O . VAL B 1 226 ? -11.398 -7.844 9.547 1 96.19 226 VAL B O 1
ATOM 5654 N N . ASN B 1 227 ? -10.805 -6.695 7.664 1 96.62 227 ASN B N 1
ATOM 5655 C CA . ASN B 1 227 ? -11.992 -5.863 7.57 1 96.62 227 ASN B CA 1
ATOM 5656 C C . ASN B 1 227 ? -12.109 -4.91 8.758 1 96.62 227 ASN B C 1
ATOM 5658 O O . ASN B 1 227 ? -13.211 -4.598 9.203 1 96.62 227 ASN B O 1
ATOM 5662 N N . GLU B 1 228 ? -11.031 -4.57 9.352 1 97.56 228 GLU B N 1
ATOM 5663 C CA . GLU B 1 228 ? -10.859 -3.537 10.367 1 97.56 228 GLU B CA 1
ATOM 5664 C C . GLU B 1 228 ? -9.953 -2.412 9.867 1 97.56 228 GLU B C 1
ATOM 5666 O O . GLU B 1 228 ? -8.945 -2.668 9.211 1 97.56 228 GLU B O 1
ATOM 5671 N N . PHE B 1 229 ? -10.383 -1.163 10.078 1 98.56 229 PHE B N 1
ATOM 5672 C CA . PHE B 1 229 ? -9.469 -0.05 9.836 1 98.56 229 PHE B CA 1
ATOM 5673 C C . PHE B 1 229 ? -8.812 0.4 11.133 1 98.56 229 PHE B C 1
ATOM 5675 O O . PHE B 1 229 ? -9.492 0.731 12.109 1 98.56 229 PHE B O 1
ATOM 5682 N N . VAL B 1 230 ? -7.492 0.395 11.188 1 98.12 230 VAL B N 1
ATOM 5683 C CA . VAL B 1 230 ? -6.734 0.761 12.383 1 98.12 230 VAL B CA 1
ATOM 5684 C C . VAL B 1 230 ? -5.91 2.018 12.109 1 98.12 230 VAL B C 1
ATOM 5686 O O . VAL B 1 230 ? -5.297 2.145 11.047 1 98.12 230 VAL B O 1
ATOM 5689 N N . GLY B 1 231 ? -5.938 2.975 12.938 1 97.25 231 GLY B N 1
ATOM 5690 C CA . GLY B 1 231 ? -5.164 4.199 12.805 1 97.25 231 GLY B CA 1
ATOM 5691 C C . GLY B 1 231 ? -4.656 4.734 14.125 1 97.25 231 GLY B C 1
ATOM 5692 O O . GLY B 1 231 ? -4.965 4.184 15.188 1 97.25 231 GLY B O 1
ATOM 5693 N N . THR B 1 232 ? -3.814 5.762 14.078 1 97.31 232 THR B N 1
ATOM 5694 C CA . THR B 1 232 ? -3.283 6.406 15.273 1 97.31 232 THR B CA 1
ATOM 5695 C C . THR B 1 232 ? -3.975 7.746 15.516 1 97.31 232 THR B C 1
ATOM 5697 O O . THR B 1 232 ? -3.781 8.367 16.562 1 97.31 232 THR B O 1
ATOM 5700 N N . TRP B 1 233 ? -4.723 8.211 14.57 1 94.25 233 TRP B N 1
ATOM 5701 C CA . TRP B 1 233 ? -5.539 9.422 14.68 1 94.25 233 TRP B CA 1
ATOM 5702 C C . TRP B 1 233 ? -6.879 9.234 13.977 1 94.25 233 TRP B C 1
ATOM 5704 O O . TRP B 1 233 ? -7.242 8.117 13.602 1 94.25 233 TRP B O 1
ATOM 5714 N N . SER B 1 234 ? -7.672 10.312 13.828 1 92.75 234 SER B N 1
ATOM 5715 C CA . SER B 1 234 ? -9.039 10.234 13.32 1 92.75 234 SER B CA 1
ATOM 5716 C C . SER B 1 234 ? -9.094 9.477 12 1 92.75 234 SER B C 1
ATOM 5718 O O . SER B 1 234 ? -8.586 9.945 10.984 1 92.75 234 SER B O 1
ATOM 5720 N N . ILE B 1 235 ? -9.758 8.336 11.984 1 95.5 235 ILE B N 1
ATOM 5721 C CA . ILE B 1 235 ? -9.891 7.488 10.805 1 95.5 235 ILE B CA 1
ATOM 5722 C C . ILE B 1 235 ? -10.797 8.172 9.781 1 95.5 235 ILE B C 1
ATOM 5724 O O . ILE B 1 235 ? -10.5 8.188 8.586 1 95.5 235 ILE B O 1
ATOM 5728 N N . GLU B 1 236 ? -11.844 8.805 10.273 1 91.75 236 GLU B N 1
ATOM 5729 C CA . GLU B 1 236 ? -12.734 9.547 9.383 1 91.75 236 GLU B CA 1
ATOM 5730 C C . GLU B 1 236 ? -12.023 10.75 8.773 1 91.75 236 GLU B C 1
ATOM 5732 O O . GLU B 1 236 ? -12.242 11.086 7.609 1 91.75 236 GLU B O 1
ATOM 5737 N N . GLY B 1 237 ? -11.195 11.406 9.602 1 92 237 GLY B N 1
ATOM 5738 C CA . GLY B 1 237 ? -10.398 12.508 9.094 1 92 237 GLY B CA 1
ATOM 5739 C C . GLY B 1 237 ? -9.438 12.102 7.992 1 92 237 GLY B C 1
ATOM 5740 O O . GLY B 1 237 ? -9.312 12.789 6.98 1 92 237 GLY B O 1
ATOM 5741 N N . LEU B 1 238 ? -8.812 10.938 8.219 1 95.12 238 LEU B N 1
ATOM 5742 C CA . LEU B 1 238 ? -7.883 10.43 7.219 1 95.12 238 LEU B CA 1
ATOM 5743 C C . LEU B 1 238 ? -8.609 10.102 5.918 1 95.12 238 LEU B C 1
ATOM 5745 O O . LEU B 1 238 ? -8.117 10.414 4.832 1 95.12 238 LEU B O 1
ATOM 5749 N N . ARG B 1 239 ? -9.727 9.43 6.031 1 94.25 239 ARG B N 1
ATOM 5750 C CA . ARG B 1 239 ? -10.5 9.086 4.844 1 94.25 239 ARG B CA 1
ATOM 5751 C C . ARG B 1 239 ? -10.93 10.336 4.082 1 94.25 239 ARG B C 1
ATOM 5753 O O . ARG B 1 239 ? -10.797 10.398 2.859 1 94.25 239 ARG B O 1
ATOM 5760 N N . GLU B 1 240 ? -11.398 11.352 4.793 1 92 240 GLU B N 1
ATOM 5761 C CA . GLU B 1 240 ? -11.852 12.594 4.164 1 92 240 GLU B CA 1
ATOM 5762 C C . GLU B 1 240 ? -10.711 13.305 3.445 1 92 240 GLU B C 1
ATOM 5764 O O . GLU B 1 240 ? -10.836 13.656 2.271 1 92 240 GLU B O 1
ATOM 5769 N N . GLU B 1 241 ? -9.617 13.484 4.121 1 93.56 241 GLU B N 1
ATOM 5770 C CA . GLU B 1 241 ? -8.461 14.164 3.549 1 93.56 241 GLU B CA 1
ATOM 5771 C C . GLU B 1 241 ? -7.832 13.328 2.432 1 93.56 241 GLU B C 1
ATOM 5773 O O . GLU B 1 241 ? -7.363 13.875 1.432 1 93.56 241 GLU B O 1
ATOM 5778 N N . GLY B 1 242 ? -7.855 12.023 2.631 1 95.44 242 GLY B N 1
ATOM 5779 C CA . GLY B 1 242 ? -7.188 11.102 1.726 1 95.44 242 GLY B CA 1
ATOM 5780 C C . GLY B 1 242 ? -7.918 10.93 0.408 1 95.44 242 GLY B C 1
ATOM 5781 O O . GLY B 1 242 ? -7.293 10.672 -0.625 1 95.44 242 GLY B O 1
ATOM 5782 N N . THR B 1 243 ? -9.25 11.008 0.437 1 94.31 243 THR B N 1
ATOM 5783 C CA . THR B 1 243 ? -10.023 10.797 -0.779 1 94.31 243 THR B CA 1
ATOM 5784 C C . THR B 1 243 ? -10.297 12.125 -1.484 1 94.31 243 THR B C 1
ATOM 5786 O O . THR B 1 243 ? -10.914 12.148 -2.551 1 94.31 243 THR B O 1
ATOM 5789 N N . ALA B 1 244 ? -9.82 13.266 -0.897 1 94.38 244 ALA B N 1
ATOM 5790 C CA . ALA B 1 244 ? -9.922 14.578 -1.523 1 94.38 244 ALA B CA 1
ATOM 5791 C C . ALA B 1 244 ? -8.875 14.734 -2.627 1 94.38 244 ALA B C 1
ATOM 5793 O O . ALA B 1 244 ? -7.914 13.969 -2.693 1 94.38 244 ALA B O 1
ATOM 5794 N N . PRO B 1 245 ? -9.133 15.711 -3.561 1 94.94 245 PRO B N 1
ATOM 5795 C CA . PRO B 1 245 ? -8.102 15.984 -4.566 1 94.94 245 PRO B CA 1
ATOM 5796 C C . PRO B 1 245 ? -6.762 16.375 -3.947 1 94.94 245 PRO B C 1
ATOM 5798 O O . PRO B 1 245 ? -6.727 17.031 -2.904 1 94.94 245 PRO B O 1
ATOM 5801 N N . VAL B 1 246 ? -5.754 15.992 -4.648 1 97.06 246 VAL B N 1
ATOM 5802 C CA . VAL B 1 246 ? -4.422 16.422 -4.242 1 97.06 246 VAL B CA 1
ATOM 5803 C C . VAL B 1 246 ? -4.309 17.938 -4.371 1 97.06 246 VAL B C 1
ATOM 5805 O O . VAL B 1 246 ? -4.797 18.531 -5.34 1 97.06 246 VAL B O 1
ATOM 5808 N N . GLU B 1 247 ? -3.773 18.531 -3.418 1 97.88 247 GLU B N 1
ATOM 5809 C CA . GLU B 1 247 ? -3.463 19.953 -3.41 1 97.88 247 GLU B CA 1
ATOM 5810 C C . GLU B 1 247 ? -1.98 20.203 -3.139 1 97.88 247 GLU B C 1
ATOM 5812 O O . GLU B 1 247 ? -1.47 19.828 -2.08 1 97.88 247 GLU B O 1
ATOM 5817 N N . ILE B 1 248 ? -1.334 20.812 -4.066 1 98.38 248 ILE B N 1
ATOM 5818 C CA . ILE B 1 248 ? 0.098 21.078 -3.975 1 98.38 248 ILE B CA 1
ATOM 5819 C C . ILE B 1 248 ? 0.365 22.562 -4.234 1 98.38 248 ILE B C 1
ATOM 5821 O O . ILE B 1 248 ? -0.068 23.109 -5.25 1 98.38 248 ILE B O 1
ATOM 5825 N N . ALA B 1 249 ? 1.028 23.188 -3.211 1 98.69 249 ALA B N 1
ATOM 5826 C CA . ALA B 1 249 ? 1.543 24.516 -3.553 1 98.69 249 ALA B CA 1
ATOM 5827 C C . ALA B 1 249 ? 2.553 24.438 -4.695 1 98.69 249 ALA B C 1
ATOM 5829 O O . ALA B 1 249 ? 3.471 23.609 -4.66 1 98.69 249 ALA B O 1
ATOM 5830 N N . TRP B 1 250 ? 2.373 25.281 -5.652 1 98.62 250 TRP B N 1
ATOM 5831 C CA . TRP B 1 250 ? 3.186 25.125 -6.855 1 98.62 250 TRP B CA 1
ATOM 5832 C C . TRP B 1 250 ? 4.27 26.203 -6.91 1 98.62 250 TRP B C 1
ATOM 5834 O O . TRP B 1 250 ? 3.969 27.391 -6.934 1 98.62 250 TRP B O 1
ATOM 5844 N N . GLY B 1 251 ? 5.488 25.766 -6.91 1 98.62 251 GLY B N 1
ATOM 5845 C CA . GLY B 1 251 ? 6.637 26.656 -6.828 1 98.62 251 GLY B CA 1
ATOM 5846 C C . GLY B 1 251 ? 6.961 27.328 -8.148 1 98.62 251 GLY B C 1
ATOM 5847 O O . GLY B 1 251 ? 6.684 26.781 -9.219 1 98.62 251 GLY B O 1
ATOM 5848 N N . THR B 1 252 ? 7.613 28.469 -8.055 1 98.44 252 THR B N 1
ATOM 5849 C CA . THR B 1 252 ? 7.969 29.25 -9.234 1 98.44 252 THR B CA 1
ATOM 5850 C C . THR B 1 252 ? 9.094 28.578 -10.008 1 98.44 252 THR B C 1
ATOM 5852 O O . THR B 1 252 ? 9.297 28.859 -11.188 1 98.44 252 THR B O 1
ATOM 5855 N N . HIS B 1 253 ? 9.844 27.656 -9.352 1 98.56 253 HIS B N 1
ATOM 5856 C CA . HIS B 1 253 ? 10.977 26.984 -9.992 1 98.56 253 HIS B CA 1
ATOM 5857 C C . HIS B 1 253 ? 10.5 25.859 -10.906 1 98.56 253 HIS B C 1
ATOM 5859 O O . HIS B 1 253 ? 11.273 25.344 -11.711 1 98.56 253 HIS B O 1
ATOM 5865 N N . GLU B 1 254 ? 9.273 25.438 -10.781 1 98.56 254 GLU B N 1
ATOM 5866 C CA . GLU B 1 254 ? 8.742 24.312 -11.539 1 98.56 254 GLU B CA 1
ATOM 5867 C C . GLU B 1 254 ? 8.633 24.641 -13.023 1 98.56 254 GLU B C 1
ATOM 5869 O O . GLU B 1 254 ? 8.125 25.703 -13.391 1 98.56 254 GLU B O 1
ATOM 5874 N N . SER B 1 255 ? 9.047 23.688 -13.852 1 96.75 255 SER B N 1
ATOM 5875 C CA . SER B 1 255 ? 9.109 23.984 -15.281 1 96.75 255 SER B CA 1
ATOM 5876 C C . SER B 1 255 ? 7.895 23.422 -16.016 1 96.75 255 SER B C 1
ATOM 5878 O O . SER B 1 255 ? 7.598 23.844 -17.125 1 96.75 255 SER B O 1
ATOM 5880 N N . LYS B 1 256 ? 7.219 22.5 -15.344 1 95.69 256 LYS B N 1
ATOM 5881 C CA . LYS B 1 256 ? 6.113 21.812 -16.016 1 95.69 256 LYS B CA 1
ATOM 5882 C C . LYS B 1 256 ? 5.02 21.438 -15.023 1 95.69 256 LYS B C 1
ATOM 5884 O O . LYS B 1 256 ? 5.301 20.875 -13.961 1 95.69 256 LYS B O 1
ATOM 5889 N N . LEU B 1 257 ? 3.766 21.812 -15.336 1 96.88 257 LEU B N 1
ATOM 5890 C CA . LEU B 1 257 ? 2.621 21.375 -14.547 1 96.88 257 LEU B CA 1
ATOM 5891 C C . LEU B 1 257 ? 2.373 19.891 -14.727 1 96.88 257 LEU B C 1
ATOM 5893 O O . LEU B 1 257 ? 2.518 19.359 -15.828 1 96.88 257 LEU B O 1
ATOM 5897 N N . PRO B 1 258 ? 2 19.188 -13.664 1 95.5 258 PRO B N 1
ATOM 5898 C CA . PRO B 1 258 ? 1.571 17.812 -13.867 1 95.5 258 PRO B CA 1
ATOM 5899 C C . PRO B 1 258 ? 0.363 17.688 -14.789 1 95.5 258 PRO B C 1
ATOM 5901 O O . PRO B 1 258 ? -0.429 18.625 -14.898 1 95.5 258 PRO B O 1
ATOM 5904 N N . PRO B 1 259 ? 0.256 16.484 -15.367 1 92.19 259 PRO B N 1
ATOM 5905 C CA . PRO B 1 259 ? -0.925 16.281 -16.203 1 92.19 259 PRO B CA 1
ATOM 5906 C C . PRO B 1 259 ? -2.234 16.5 -15.453 1 92.19 259 PRO B C 1
ATOM 5908 O O . PRO B 1 259 ? -2.359 16.078 -14.297 1 92.19 259 PRO B O 1
ATOM 5911 N N . LEU B 1 260 ? -3.203 17.25 -16.031 1 93.25 260 LEU B N 1
ATOM 5912 C CA . LEU B 1 260 ? -4.574 17.453 -15.57 1 93.25 260 LEU B CA 1
ATOM 5913 C C . LEU B 1 260 ? -4.613 18.422 -14.398 1 93.25 260 LEU B C 1
ATOM 5915 O O . LEU B 1 260 ? -5.648 18.562 -13.742 1 93.25 260 LEU B O 1
ATOM 5919 N N . ALA B 1 261 ? -3.498 19.078 -14.102 1 97.25 261 ALA B N 1
ATOM 5920 C CA . ALA B 1 261 ? -3.461 20.031 -13.008 1 97.25 261 ALA B CA 1
ATOM 5921 C C . ALA B 1 261 ? -4.43 21.188 -13.258 1 97.25 261 ALA B C 1
ATOM 5923 O O . ALA B 1 261 ? -4.543 21.672 -14.383 1 97.25 261 ALA B O 1
ATOM 5924 N N . HIS B 1 262 ? -5.141 21.594 -12.25 1 97.12 262 HIS B N 1
ATOM 5925 C CA . HIS B 1 262 ? -6.047 22.734 -12.281 1 97.12 262 HIS B CA 1
ATOM 5926 C C . HIS B 1 262 ? -5.543 23.859 -11.383 1 97.12 262 HIS B C 1
ATOM 5928 O O . HIS B 1 262 ? -5.234 23.625 -10.211 1 97.12 262 HIS B O 1
ATOM 5934 N N . ILE B 1 263 ? -5.461 25.047 -11.875 1 97.31 263 ILE B N 1
ATOM 5935 C CA . ILE B 1 263 ? -5.137 26.234 -11.102 1 97.31 263 ILE B CA 1
ATOM 5936 C C . ILE B 1 263 ? -6.414 27 -10.766 1 97.31 263 ILE B C 1
ATOM 5938 O O . ILE B 1 263 ? -7.199 27.328 -11.664 1 97.31 263 ILE B O 1
ATOM 5942 N N . PRO B 1 264 ? -6.656 27.266 -9.523 1 97.25 264 PRO B N 1
ATOM 5943 C CA . PRO B 1 264 ? -7.84 28.047 -9.195 1 97.25 264 PRO B CA 1
ATOM 5944 C C . PRO B 1 264 ? -7.891 29.375 -9.945 1 97.25 264 PRO B C 1
ATOM 5946 O O . PRO B 1 264 ? -6.852 30.016 -10.172 1 97.25 264 PRO B O 1
ATOM 5949 N N . PRO B 1 265 ? -9.094 29.891 -10.266 1 96.19 265 PRO B N 1
ATOM 5950 C CA . PRO B 1 265 ? -9.219 31.062 -11.141 1 96.19 265 PRO B CA 1
ATOM 5951 C C . PRO B 1 265 ? -9.078 32.375 -10.391 1 96.19 265 PRO B C 1
ATOM 5953 O O . PRO B 1 265 ? -8.922 33.438 -11.008 1 96.19 265 PRO B O 1
ATOM 5956 N N . TYR B 1 266 ? -9.125 32.406 -9.102 1 94.94 266 TYR B N 1
ATOM 5957 C CA . TYR B 1 266 ? -9.008 33.625 -8.328 1 94.94 266 TYR B CA 1
ATOM 5958 C C . TYR B 1 266 ? -8.227 33.406 -7.043 1 94.94 266 TYR B C 1
ATOM 5960 O O . TYR B 1 266 ? -7.867 32.25 -6.723 1 94.94 266 TYR B O 1
ATOM 5968 N N . GLY B 1 267 ? -7.938 34.5 -6.359 1 94.19 267 GLY B N 1
ATOM 5969 C CA . GLY B 1 267 ? -7.109 34.438 -5.168 1 94.19 267 GLY B CA 1
ATOM 5970 C C . GLY B 1 267 ? -5.625 34.406 -5.473 1 94.19 267 GLY B C 1
ATOM 5971 O O . GLY B 1 267 ? -5.199 34.844 -6.547 1 94.19 267 GLY B O 1
ATOM 5972 N N . PRO B 1 268 ? -4.801 33.938 -4.539 1 95.12 268 PRO B N 1
ATOM 5973 C CA . PRO B 1 268 ? -3.352 33.938 -4.738 1 95.12 268 PRO B CA 1
ATOM 5974 C C . PRO B 1 268 ? -2.885 32.938 -5.785 1 95.12 268 PRO B C 1
ATOM 5976 O O . PRO B 1 268 ? -1.738 33 -6.238 1 95.12 268 PRO B O 1
ATOM 5979 N N . LYS B 1 269 ? -3.723 31.938 -6.102 1 96.94 269 LYS B N 1
ATOM 5980 C CA . LYS B 1 269 ? -3.426 30.938 -7.125 1 96.94 269 LYS B CA 1
ATOM 5981 C C . LYS B 1 269 ? -2.111 30.219 -6.832 1 96.94 269 LYS B C 1
ATOM 5983 O O . LYS B 1 269 ? -1.311 29.984 -7.738 1 96.94 269 LYS B O 1
ATOM 5988 N N . ASN B 1 270 ? -1.872 29.984 -5.555 1 97.94 270 ASN B N 1
ATOM 5989 C CA . ASN B 1 270 ? -0.592 29.422 -5.137 1 97.94 270 ASN B CA 1
ATOM 5990 C C . ASN B 1 270 ? -0.664 27.906 -5.012 1 97.94 270 ASN B C 1
ATOM 5992 O O . ASN B 1 270 ? 0.337 27.25 -4.707 1 97.94 270 ASN B O 1
ATOM 5996 N N . VAL B 1 271 ? -1.822 27.281 -5.293 1 98.12 271 VAL B N 1
ATOM 5997 C CA . VAL B 1 271 ? -2.023 25.828 -5.164 1 98.12 271 VAL B CA 1
ATOM 5998 C C . VAL B 1 271 ? -2.564 25.266 -6.473 1 98.12 271 VAL B C 1
ATOM 6000 O O . VAL B 1 271 ? -3.367 25.906 -7.152 1 98.12 271 VAL B O 1
ATOM 6003 N N . ILE B 1 272 ? -2.08 24.141 -6.863 1 98.31 272 ILE B N 1
ATOM 6004 C CA . ILE B 1 272 ? -2.701 23.406 -7.965 1 98.31 272 ILE B CA 1
ATOM 6005 C C . ILE B 1 272 ? -3.494 22.219 -7.418 1 98.31 272 ILE B C 1
ATOM 6007 O O . ILE B 1 272 ? -3.188 21.703 -6.344 1 98.31 272 ILE B O 1
ATOM 6011 N N . LEU B 1 273 ? -4.52 21.859 -8.117 1 97.88 273 LEU B N 1
ATOM 6012 C CA . LEU B 1 273 ? -5.371 20.719 -7.785 1 97.88 273 LEU B CA 1
ATOM 6013 C C . LEU B 1 273 ? -5.215 19.609 -8.82 1 97.88 273 LEU B C 1
ATOM 6015 O O . LEU B 1 273 ? -5.207 19.875 -10.023 1 97.88 273 LEU B O 1
ATOM 6019 N N . LEU B 1 274 ? -4.973 18.422 -8.406 1 96.94 274 LEU B N 1
ATOM 6020 C CA . LEU B 1 274 ? -4.957 17.266 -9.281 1 96.94 274 LEU B CA 1
ATOM 6021 C C . LEU B 1 274 ? -6.188 16.391 -9.055 1 96.94 274 LEU B C 1
ATOM 6023 O O . LEU B 1 274 ? -6.613 16.203 -7.91 1 96.94 274 LEU B O 1
ATOM 6027 N N . PRO B 1 275 ? -6.852 15.93 -10.07 1 94.94 275 PRO B N 1
ATOM 6028 C CA . PRO B 1 275 ? -8.039 15.078 -9.938 1 94.94 275 PRO B CA 1
ATOM 6029 C C . PRO B 1 275 ? -7.695 13.641 -9.562 1 94.94 275 PRO B C 1
ATOM 6031 O O . PRO B 1 275 ? -8.102 12.703 -10.258 1 94.94 275 PRO B O 1
ATOM 6034 N N . GLN B 1 276 ? -6.996 13.461 -8.516 1 93.69 276 GLN B N 1
ATOM 6035 C CA . GLN B 1 276 ? -6.594 12.188 -7.93 1 93.69 276 GLN B CA 1
ATOM 6036 C C . GLN B 1 276 ? -6.621 12.25 -6.402 1 93.69 276 GLN B C 1
ATOM 6038 O O . GLN B 1 276 ? -6.488 13.328 -5.82 1 93.69 276 GLN B O 1
ATOM 6043 N N . MET B 1 277 ? -6.789 11.094 -5.793 1 95 277 MET B N 1
ATOM 6044 C CA . MET B 1 277 ? -6.848 11.031 -4.336 1 95 277 MET B CA 1
ATOM 6045 C C . MET B 1 277 ? -5.457 11.18 -3.725 1 95 277 MET B C 1
ATOM 6047 O O . MET B 1 277 ? -4.48 10.656 -4.27 1 95 277 MET B O 1
ATOM 6051 N N . GLY B 1 278 ? -5.434 11.891 -2.607 1 96.62 278 GLY B N 1
ATOM 6052 C CA . GLY B 1 278 ? -4.176 12 -1.882 1 96.62 278 GLY B CA 1
ATOM 6053 C C . GLY B 1 278 ? -3.604 10.648 -1.482 1 96.62 278 GLY B C 1
ATOM 6054 O O . GLY B 1 278 ? -2.395 10.43 -1.58 1 96.62 278 GLY B O 1
ATOM 6055 N N . ILE B 1 279 ? -4.441 9.656 -1.063 1 97 279 ILE B N 1
ATOM 6056 C CA . ILE B 1 279 ? -3.998 8.359 -0.556 1 97 279 ILE B CA 1
ATOM 6057 C C . ILE B 1 279 ? -3.465 7.512 -1.706 1 97 279 ILE B C 1
ATOM 6059 O O . ILE B 1 279 ? -2.812 6.488 -1.48 1 97 279 ILE B O 1
ATOM 6063 N N . ASN B 1 280 ? -3.666 7.938 -2.975 1 95.25 280 ASN B N 1
ATOM 6064 C CA . ASN B 1 280 ? -3.18 7.199 -4.137 1 95.25 280 ASN B CA 1
ATOM 6065 C C . ASN B 1 280 ? -2.115 7.988 -4.895 1 95.25 280 ASN B C 1
ATOM 6067 O O . ASN B 1 280 ? -1.759 7.633 -6.02 1 95.25 280 ASN B O 1
ATOM 6071 N N . THR B 1 281 ? -1.643 9.086 -4.398 1 96.19 281 THR B N 1
ATOM 6072 C CA . THR B 1 281 ? -0.568 9.898 -4.965 1 96.19 281 THR B CA 1
ATOM 6073 C C . THR B 1 281 ? 0.687 9.812 -4.102 1 96.19 281 THR B C 1
ATOM 6075 O O . THR B 1 281 ? 0.757 10.43 -3.035 1 96.19 281 THR B O 1
ATOM 6078 N N . TRP B 1 282 ? 1.654 9.094 -4.605 1 96.56 282 TRP B N 1
ATOM 6079 C CA . TRP B 1 282 ? 2.828 8.75 -3.807 1 96.56 282 TRP B CA 1
ATOM 6080 C C . TRP B 1 282 ? 4.016 9.625 -4.184 1 96.56 282 TRP B C 1
ATOM 6082 O O . TRP B 1 282 ? 4.227 9.93 -5.363 1 96.56 282 TRP B O 1
ATOM 6092 N N . VAL B 1 283 ? 4.75 10.023 -3.197 1 97.88 283 VAL B N 1
ATOM 6093 C CA . VAL B 1 283 ? 5.918 10.867 -3.422 1 97.88 283 VAL B CA 1
ATOM 6094 C C . VAL B 1 283 ? 7.094 10.359 -2.59 1 97.88 283 VAL B C 1
ATOM 6096 O O . VAL B 1 283 ? 6.902 9.844 -1.484 1 97.88 283 VAL B O 1
ATOM 6099 N N . ARG B 1 284 ? 8.273 10.508 -3.111 1 97.69 284 ARG B N 1
ATOM 6100 C CA . ARG B 1 284 ? 9.5 10.266 -2.359 1 97.69 284 ARG B CA 1
ATOM 6101 C C . ARG B 1 284 ? 9.781 11.406 -1.385 1 97.69 284 ARG B C 1
ATOM 6103 O O . ARG B 1 284 ? 9.562 12.578 -1.711 1 97.69 284 ARG B O 1
ATOM 6110 N N . SER B 1 285 ? 10.141 11.039 -0.222 1 98.75 285 SER B N 1
ATOM 6111 C CA . SER B 1 285 ? 10.508 12.008 0.805 1 98.75 285 SER B CA 1
ATOM 6112 C C . SER B 1 285 ? 11.562 11.438 1.753 1 98.75 285 SER B C 1
ATOM 6114 O O . SER B 1 285 ? 12.125 10.375 1.492 1 98.75 285 SER B O 1
ATOM 6116 N N . TRP B 1 286 ? 11.875 12.219 2.709 1 98.69 286 TRP B N 1
ATOM 6117 C CA . TRP B 1 286 ? 12.969 11.836 3.598 1 98.69 286 TRP B CA 1
ATOM 6118 C C . TRP B 1 286 ? 12.695 12.305 5.023 1 98.69 286 TRP B C 1
ATOM 6120 O O . TRP B 1 286 ? 12.188 13.406 5.238 1 98.69 286 TRP B O 1
ATOM 6130 N N . ILE B 1 287 ? 12.914 11.477 5.941 1 98.69 287 ILE B N 1
ATOM 6131 C CA . ILE B 1 287 ? 13.031 11.789 7.359 1 98.69 287 ILE B CA 1
ATOM 6132 C C . ILE B 1 287 ? 14.445 11.461 7.84 1 98.69 287 ILE B C 1
ATOM 6134 O O . ILE B 1 287 ? 15.219 10.82 7.121 1 98.69 287 ILE B O 1
ATOM 6138 N N . PRO B 1 288 ? 14.812 11.93 8.977 1 98 288 PRO B N 1
ATOM 6139 C CA . PRO B 1 288 ? 16.203 11.719 9.391 1 98 288 PRO B CA 1
ATOM 6140 C C . PRO B 1 288 ? 16.625 10.25 9.297 1 98 288 PRO B C 1
ATOM 6142 O O . PRO B 1 288 ? 16.109 9.406 10.023 1 98 288 PRO B O 1
ATOM 6145 N N . ASP B 1 289 ? 17.516 9.953 8.297 1 93.44 289 ASP B N 1
ATOM 6146 C CA . ASP B 1 289 ? 18.25 8.703 8.086 1 93.44 289 ASP B CA 1
ATOM 6147 C C . ASP B 1 289 ? 17.344 7.656 7.426 1 93.44 289 ASP B C 1
ATOM 6149 O O . ASP B 1 289 ? 17.625 6.457 7.5 1 93.44 289 ASP B O 1
ATOM 6153 N N . GLU B 1 290 ? 16.297 8.133 6.84 1 96.75 290 GLU B N 1
ATOM 6154 C CA . GLU B 1 290 ? 15.43 7.168 6.164 1 96.75 290 GLU B CA 1
ATOM 6155 C C . GLU B 1 290 ? 14.695 7.816 4.992 1 96.75 290 GLU B C 1
ATOM 6157 O O . GLU B 1 290 ? 14.078 8.875 5.145 1 96.75 290 GLU B O 1
ATOM 6162 N N . GLU B 1 291 ? 14.773 7.219 3.828 1 97.69 291 GLU B N 1
ATOM 6163 C CA . GLU B 1 291 ? 13.891 7.582 2.721 1 97.69 291 GLU B CA 1
ATOM 6164 C C . GLU B 1 291 ? 12.531 6.914 2.861 1 97.69 291 GLU B C 1
ATOM 6166 O O . GLU B 1 291 ? 12.438 5.754 3.262 1 97.69 291 GLU B O 1
ATOM 6171 N N . ILE B 1 292 ? 11.484 7.645 2.562 1 98.25 292 ILE B N 1
ATOM 6172 C CA . ILE B 1 292 ? 10.148 7.074 2.639 1 98.25 292 ILE B CA 1
ATOM 6173 C C . ILE B 1 292 ? 9.398 7.348 1.338 1 98.25 292 ILE B C 1
ATOM 6175 O O . ILE B 1 292 ? 9.781 8.227 0.562 1 98.25 292 ILE B O 1
ATOM 6179 N N . VAL B 1 293 ? 8.461 6.594 1.03 1 97.69 293 VAL B N 1
ATOM 6180 C CA . VAL B 1 293 ? 7.422 6.883 0.049 1 97.69 293 VAL B CA 1
ATOM 6181 C C . VAL B 1 293 ? 6.113 7.207 0.765 1 97.69 293 VAL B C 1
ATOM 6183 O O . VAL B 1 293 ? 5.496 6.332 1.373 1 97.69 293 VAL B O 1
ATOM 6186 N N . GLY B 1 294 ? 5.77 8.445 0.743 1 98.06 294 GLY B N 1
ATOM 6187 C CA . GLY B 1 294 ? 4.586 8.906 1.448 1 98.06 294 GLY B CA 1
ATOM 6188 C C . GLY B 1 294 ? 3.445 9.281 0.52 1 98.06 294 GLY B C 1
ATOM 6189 O O . GLY B 1 294 ? 3.6 9.258 -0.703 1 98.06 294 GLY B O 1
ATOM 6190 N N . MET B 1 295 ? 2.307 9.531 1.069 1 98.19 295 MET B N 1
ATOM 6191 C CA . MET B 1 295 ? 1.111 9.945 0.337 1 98.19 295 MET B CA 1
ATOM 6192 C C . MET B 1 295 ? 0.943 11.461 0.379 1 98.19 295 MET B C 1
ATOM 6194 O 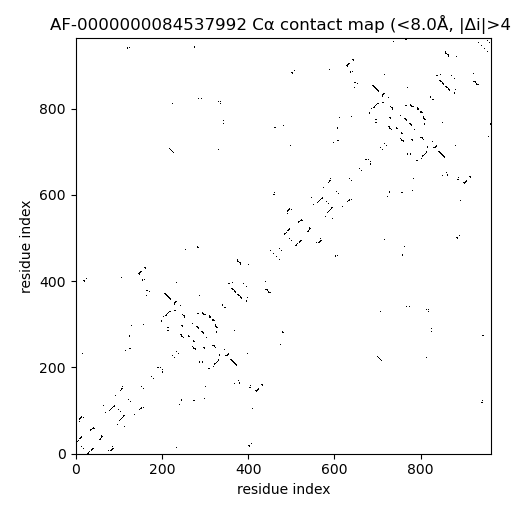O . MET B 1 295 ? 1.147 12.078 1.423 1 98.19 295 MET B O 1
ATOM 6198 N N . ALA B 1 296 ? 0.616 12.039 -0.771 1 97.88 296 ALA B N 1
ATOM 6199 C CA . ALA B 1 296 ? 0.405 13.484 -0.854 1 97.88 296 ALA B CA 1
ATOM 6200 C C . ALA B 1 296 ? -1.012 13.859 -0.424 1 97.88 296 ALA B C 1
ATOM 6202 O O . ALA B 1 296 ? -1.804 14.344 -1.231 1 97.88 296 ALA B O 1
ATOM 6203 N N . ILE B 1 297 ? -1.228 13.75 0.839 1 97.31 297 ILE B N 1
ATOM 6204 C CA . ILE B 1 297 ? -2.549 14 1.403 1 97.31 297 ILE B CA 1
ATOM 6205 C C . ILE B 1 297 ? -2.777 15.5 1.535 1 97.31 297 ILE B C 1
ATOM 6207 O O . ILE B 1 297 ? -1.868 16.25 1.913 1 97.31 297 ILE B O 1
ATOM 6211 N N . ARG B 1 298 ? -3.902 15.945 1.252 1 95.38 298 ARG B N 1
ATOM 6212 C CA . ARG B 1 298 ? -4.262 17.359 1.296 1 95.38 298 ARG B CA 1
ATOM 6213 C C . ARG B 1 298 ? -4.145 17.906 2.713 1 95.38 298 ARG B C 1
ATOM 6215 O O . ARG B 1 298 ? -4.68 17.328 3.658 1 95.38 298 ARG B O 1
ATOM 6222 N N . HIS B 1 299 ? -3.473 19.016 2.861 1 94.81 299 HIS B N 1
ATOM 6223 C CA . HIS B 1 299 ? -3.352 19.688 4.148 1 94.81 299 HIS B CA 1
ATOM 6224 C C . HIS B 1 299 ? -3.232 21.203 3.971 1 94.81 299 HIS B C 1
ATOM 6226 O O . HIS B 1 299 ? -2.766 21.672 2.932 1 94.81 299 HIS B O 1
ATOM 6232 N N . GLY B 1 300 ? -3.572 21.891 5.004 1 95.56 300 GLY B N 1
ATOM 6233 C CA . GLY B 1 300 ? -3.686 23.344 4.945 1 95.56 300 GLY B CA 1
ATOM 6234 C C . GLY B 1 300 ? -2.346 24.031 4.82 1 95.56 300 GLY B C 1
ATOM 6235 O O . GLY B 1 300 ? -2.27 25.156 4.316 1 95.56 300 GLY B O 1
ATOM 6236 N N . GLU B 1 301 ? -1.298 23.406 5.242 1 95.19 301 GLU B N 1
ATOM 6237 C CA . GLU B 1 301 ? 0.009 24.062 5.234 1 95.19 301 GLU B CA 1
ATOM 6238 C C . GLU B 1 301 ? 0.492 24.312 3.809 1 95.19 301 GLU B C 1
ATOM 6240 O O . GLU B 1 301 ? 1.327 25.188 3.576 1 95.19 301 GLU B O 1
ATOM 6245 N N . SER B 1 302 ? -0.006 23.5 2.861 1 96.12 302 SER B N 1
ATOM 6246 C CA . SER B 1 302 ? 0.37 23.734 1.473 1 96.12 302 SER B CA 1
ATOM 6247 C C . SER B 1 302 ? -0.053 25.141 1.022 1 96.12 302 SER B C 1
ATOM 6249 O O . SER B 1 302 ? 0.709 25.828 0.351 1 96.12 302 SER B O 1
ATOM 6251 N N . TYR B 1 303 ? -1.238 25.5 1.44 1 96.88 303 TYR B N 1
ATOM 6252 C CA . TYR B 1 303 ? -1.722 26.844 1.131 1 96.88 303 TYR B CA 1
ATOM 6253 C C . TYR B 1 303 ? -1.039 27.891 2.01 1 96.88 303 TYR B C 1
ATOM 6255 O O . TYR B 1 303 ? -0.53 28.891 1.511 1 96.88 303 TYR B O 1
ATOM 6263 N N . GLY B 1 304 ? -1.021 27.641 3.299 1 97.56 304 GLY B N 1
ATOM 6264 C CA . GLY B 1 304 ? -0.555 28.625 4.266 1 97.56 304 GLY B CA 1
ATOM 6265 C C . GLY B 1 304 ? 0.924 28.938 4.133 1 97.56 304 GLY B C 1
ATOM 6266 O O . GLY B 1 304 ? 1.318 30.109 4.113 1 97.56 304 GLY B O 1
ATOM 6267 N N . LEU B 1 305 ? 1.751 27.906 4.059 1 98.31 305 LEU B N 1
ATOM 6268 C CA . LEU B 1 305 ? 3.193 28.094 3.943 1 98.31 305 LEU B CA 1
ATOM 6269 C C . LEU B 1 305 ? 3.549 28.766 2.617 1 98.31 305 LEU B C 1
ATOM 6271 O O . LEU B 1 305 ? 4.445 29.609 2.562 1 98.31 305 LEU B O 1
ATOM 6275 N N . SER B 1 306 ? 2.859 28.281 1.593 1 98.12 306 SER B N 1
ATOM 6276 C CA . SER B 1 306 ? 3.074 28.906 0.291 1 98.12 306 SER B CA 1
ATOM 6277 C C . SER B 1 306 ? 2.748 30.391 0.331 1 98.12 306 SER B C 1
ATOM 6279 O O . SER B 1 306 ? 3.51 31.219 -0.182 1 98.12 306 SER B O 1
ATOM 6281 N N . LYS B 1 307 ? 1.65 30.734 0.915 1 97.44 307 LYS B N 1
ATOM 6282 C CA . LYS B 1 307 ? 1.27 32.125 1.055 1 97.44 307 LYS B CA 1
ATOM 6283 C C . LYS B 1 307 ? 2.328 32.906 1.829 1 97.44 307 LYS B C 1
ATOM 6285 O O . LYS B 1 307 ? 2.732 34 1.412 1 97.44 307 LYS B O 1
ATOM 6290 N N . LEU B 1 308 ? 2.771 32.375 2.91 1 98.25 308 LEU B N 1
ATOM 6291 C CA . LEU B 1 308 ? 3.76 33.031 3.766 1 98.25 308 LEU B CA 1
ATOM 6292 C C . LEU B 1 308 ? 5.059 33.281 3.006 1 98.25 308 LEU B C 1
ATOM 6294 O O . LEU B 1 308 ? 5.688 34.312 3.174 1 98.25 308 LEU B O 1
ATOM 6298 N N . LEU B 1 309 ? 5.445 32.312 2.141 1 98.81 309 LEU B N 1
ATOM 6299 C CA . LEU B 1 309 ? 6.809 32.312 1.617 1 98.81 309 LEU B CA 1
ATOM 6300 C C . LEU B 1 309 ? 6.852 32.906 0.206 1 98.81 309 LEU B C 1
ATOM 6302 O O . LEU B 1 309 ? 7.914 32.969 -0.41 1 98.81 309 LEU B O 1
ATOM 6306 N N . THR B 1 310 ? 5.727 33.312 -0.312 1 98.75 310 THR B N 1
ATOM 6307 C CA . THR B 1 310 ? 5.703 33.906 -1.646 1 98.75 310 THR B CA 1
ATOM 6308 C C . THR B 1 310 ? 6.277 35.312 -1.625 1 98.75 310 THR B C 1
ATOM 6310 O O . THR B 1 310 ? 5.918 36.125 -0.766 1 98.75 310 THR B O 1
ATOM 6313 N N . VAL B 1 311 ? 7.207 35.625 -2.422 1 98.75 311 VAL B N 1
ATOM 6314 C CA . VAL B 1 311 ? 7.711 36.969 -2.654 1 98.75 311 VAL B CA 1
ATOM 6315 C C . VAL B 1 311 ? 7.039 37.562 -3.889 1 98.75 311 VAL B C 1
ATOM 6317 O O . VAL B 1 311 ? 7.082 36.969 -4.973 1 98.75 311 VAL B O 1
ATOM 6320 N N . TRP B 1 312 ? 6.445 38.688 -3.703 1 97.75 312 TRP B N 1
ATOM 6321 C CA . TRP B 1 312 ? 5.711 39.375 -4.773 1 97.75 312 TRP B CA 1
ATOM 6322 C C . TRP B 1 312 ? 6.52 40.531 -5.336 1 97.75 312 TRP B C 1
ATOM 6324 O O . TRP B 1 312 ? 7.18 41.25 -4.586 1 97.75 312 TRP B O 1
ATOM 6334 N N . GLU B 1 313 ? 6.551 40.656 -6.602 1 97.06 313 GLU B N 1
ATOM 6335 C CA . GLU B 1 313 ? 7.004 41.844 -7.312 1 97.06 313 GLU B CA 1
ATOM 6336 C C . GLU B 1 313 ? 5.984 42.281 -8.367 1 97.06 313 GLU B C 1
ATOM 6338 O O . GLU B 1 313 ? 5.707 41.531 -9.312 1 97.06 313 GLU B O 1
ATOM 6343 N N . ASP B 1 314 ? 5.449 43.562 -8.359 1 93.5 314 ASP B N 1
ATOM 6344 C CA . ASP B 1 314 ? 4.461 44.094 -9.289 1 93.5 314 ASP B CA 1
ATOM 6345 C C . ASP B 1 314 ? 3.293 43.125 -9.477 1 93.5 314 ASP B C 1
ATOM 6347 O O . ASP B 1 314 ? 2.953 42.781 -10.602 1 93.5 314 ASP B O 1
ATOM 6351 N N . ASP B 1 315 ? 2.795 42.438 -8.445 1 90.81 315 ASP B N 1
ATOM 6352 C CA . ASP B 1 315 ? 1.629 41.562 -8.391 1 90.81 315 ASP B CA 1
ATOM 6353 C C . ASP B 1 315 ? 1.924 40.219 -9.047 1 90.81 315 ASP B C 1
ATOM 6355 O O . ASP B 1 315 ? 1.007 39.531 -9.484 1 90.81 315 ASP B O 1
ATOM 6359 N N . LYS B 1 316 ? 3.174 39.969 -9.211 1 95.44 316 LYS B N 1
ATOM 6360 C CA . LYS B 1 316 ? 3.615 38.656 -9.703 1 95.44 316 LYS B CA 1
ATOM 6361 C C . LYS B 1 316 ? 4.473 37.938 -8.664 1 95.44 316 LYS B C 1
ATOM 6363 O O . LYS B 1 316 ? 5.359 38.562 -8.055 1 95.44 316 LYS B O 1
ATOM 6368 N N . PRO B 1 317 ? 4.074 36.75 -8.438 1 97.62 317 PRO B N 1
ATOM 6369 C CA . PRO B 1 317 ? 4.977 36 -7.562 1 97.62 317 PRO B CA 1
ATOM 6370 C C . PRO B 1 317 ? 6.328 35.688 -8.211 1 97.62 317 PRO B C 1
ATOM 6372 O O . PRO B 1 317 ? 6.391 35.031 -9.25 1 97.62 317 PRO B O 1
ATOM 6375 N N . VAL B 1 318 ? 7.398 36.156 -7.656 1 98.38 318 VAL B N 1
ATOM 6376 C CA . VAL B 1 318 ? 8.727 35.969 -8.234 1 98.38 318 VAL B CA 1
ATOM 6377 C C . VAL B 1 318 ? 9.43 34.812 -7.512 1 98.38 318 VAL B C 1
ATOM 6379 O O . VAL B 1 318 ? 10.422 34.281 -8.016 1 98.38 318 VAL B O 1
ATOM 6382 N N . TYR B 1 319 ? 8.883 34.5 -6.371 1 98.56 319 TYR B N 1
ATOM 6383 C CA . TYR B 1 319 ? 9.398 33.344 -5.641 1 98.56 319 TYR B CA 1
ATOM 6384 C C . TYR B 1 319 ? 8.289 32.656 -4.828 1 98.56 319 TYR B C 1
ATOM 6386 O O . TYR B 1 319 ? 7.512 33.344 -4.156 1 98.56 319 TYR B O 1
ATOM 6394 N N . ARG B 1 320 ? 8.273 31.406 -4.816 1 98.25 320 ARG B N 1
ATOM 6395 C CA . ARG B 1 320 ? 7.48 30.547 -3.949 1 98.25 320 ARG B CA 1
ATOM 6396 C C . ARG B 1 320 ? 7.977 29.094 -4.008 1 98.25 320 ARG B C 1
ATOM 6398 O O . ARG B 1 320 ? 8.328 28.609 -5.078 1 98.25 320 ARG B O 1
ATOM 6405 N N . PRO B 1 321 ? 8.07 28.406 -2.961 1 98.81 321 PRO B N 1
ATOM 6406 C CA . PRO B 1 321 ? 8.453 27 -2.984 1 98.81 321 PRO B CA 1
ATOM 6407 C C . PRO B 1 321 ? 7.273 26.078 -3.289 1 98.81 321 PRO B C 1
ATOM 6409 O O . PRO B 1 321 ? 6.117 26.469 -3.121 1 98.81 321 PRO B O 1
ATOM 6412 N N . THR B 1 322 ? 7.539 24.906 -3.885 1 98.88 322 THR B N 1
ATOM 6413 C CA . THR B 1 322 ? 6.566 23.828 -3.898 1 98.88 322 THR B CA 1
ATOM 6414 C C . THR B 1 322 ? 6.387 23.234 -2.5 1 98.88 322 THR B C 1
ATOM 6416 O O . THR B 1 322 ? 7.367 22.969 -1.801 1 98.88 322 THR B O 1
ATOM 6419 N N . VAL B 1 323 ? 5.148 23.109 -2.012 1 98.88 323 VAL B N 1
ATOM 6420 C CA . VAL B 1 323 ? 4.887 22.625 -0.663 1 98.88 323 VAL B CA 1
ATOM 6421 C C . VAL B 1 323 ? 3.809 21.547 -0.706 1 98.88 323 VAL B C 1
ATOM 6423 O O . VAL B 1 323 ? 2.736 21.75 -1.279 1 98.88 323 VAL B O 1
ATOM 6426 N N . HIS B 1 324 ? 4.062 20.422 -0.134 1 98.56 324 HIS B N 1
ATOM 6427 C CA . HIS B 1 324 ? 3.023 19.422 0.01 1 98.56 324 HIS B CA 1
ATOM 6428 C C . HIS B 1 324 ? 3.348 18.453 1.145 1 98.56 324 HIS B C 1
ATOM 6430 O O . HIS B 1 324 ? 4.461 18.453 1.675 1 98.56 324 HIS B O 1
ATOM 6436 N N . TYR B 1 325 ? 2.318 17.719 1.599 1 98.12 325 TYR B N 1
ATOM 6437 C CA . TYR B 1 325 ? 2.424 16.703 2.637 1 98.12 325 TYR B CA 1
ATOM 6438 C C . TYR B 1 325 ? 2.893 15.375 2.053 1 98.12 325 TYR B C 1
ATOM 6440 O O . TYR B 1 325 ? 2.441 14.969 0.98 1 98.12 325 TYR B O 1
ATOM 6448 N N . ALA B 1 326 ? 3.893 14.727 2.617 1 98.62 326 ALA B N 1
ATOM 6449 C CA . ALA B 1 326 ? 4.336 13.359 2.361 1 98.62 326 ALA B CA 1
ATOM 6450 C C . ALA B 1 326 ? 4.184 12.492 3.605 1 98.62 326 ALA B C 1
ATOM 6452 O O . ALA B 1 326 ? 5.047 12.5 4.488 1 98.62 326 ALA B O 1
ATOM 6453 N N . TYR B 1 327 ? 3.125 11.656 3.607 1 98.44 327 TYR B N 1
ATOM 6454 C CA . TYR B 1 327 ? 2.709 10.961 4.824 1 98.44 327 TYR B CA 1
ATOM 6455 C C . TYR B 1 327 ? 2.842 9.453 4.668 1 98.44 327 TYR B C 1
ATOM 6457 O O . TYR B 1 327 ? 2.227 8.859 3.779 1 98.44 327 TYR B O 1
ATOM 6465 N N . MET B 1 328 ? 3.666 8.859 5.469 1 98.62 328 MET B N 1
ATOM 6466 C CA . MET B 1 328 ? 3.705 7.406 5.602 1 98.62 328 MET B CA 1
ATOM 6467 C C . MET B 1 328 ? 3.164 6.969 6.961 1 98.62 328 MET B C 1
ATOM 6469 O O . MET B 1 328 ? 3.883 7.004 7.961 1 98.62 328 MET B O 1
ATOM 6473 N N . PRO B 1 329 ? 1.926 6.512 7.051 1 98.31 329 PRO B N 1
ATOM 6474 C CA . PRO B 1 329 ? 1.314 6.141 8.328 1 98.31 329 PRO B CA 1
ATOM 6475 C C . PRO B 1 329 ? 1.88 4.84 8.898 1 98.31 329 PRO B C 1
ATOM 6477 O O . PRO B 1 329 ? 2.814 4.27 8.328 1 98.31 329 PRO B O 1
ATOM 6480 N N . CYS B 1 330 ? 1.357 4.434 10.055 1 98.19 330 CYS B N 1
ATOM 6481 C CA . CYS B 1 330 ? 1.835 3.219 10.703 1 98.19 330 CYS B CA 1
ATOM 6482 C C . CYS B 1 330 ? 1.457 1.984 9.891 1 98.19 330 CYS B C 1
ATOM 6484 O O . CYS B 1 330 ? 0.64 2.064 8.977 1 98.19 330 CYS B O 1
ATOM 6486 N N . HIS B 1 331 ? 2.043 0.841 10.242 1 98.06 331 HIS B N 1
ATOM 6487 C CA . HIS B 1 331 ? 1.871 -0.397 9.492 1 98.06 331 HIS B CA 1
ATOM 6488 C C . HIS B 1 331 ? 0.4 -0.79 9.406 1 98.06 331 HIS B C 1
ATOM 6490 O O . HIS B 1 331 ? -0.085 -1.17 8.336 1 98.06 331 HIS B O 1
ATOM 6496 N N . ASP B 1 332 ? -0.306 -0.697 10.492 1 98.06 332 ASP B N 1
ATOM 6497 C CA . ASP B 1 332 ? -1.704 -1.114 10.531 1 98.06 332 ASP B CA 1
ATOM 6498 C C . ASP B 1 332 ? -2.566 -0.224 9.641 1 98.06 332 ASP B C 1
ATOM 6500 O O . ASP B 1 332 ? -3.514 -0.698 9.008 1 98.06 332 ASP B O 1
ATOM 6504 N N . THR B 1 333 ? -2.256 1.057 9.633 1 98.62 333 THR B N 1
ATOM 6505 C CA . THR B 1 333 ? -2.994 1.961 8.758 1 98.62 333 THR B CA 1
ATOM 6506 C C . THR B 1 333 ? -2.707 1.649 7.289 1 98.62 333 THR B C 1
ATOM 6508 O O . THR B 1 333 ? -3.613 1.686 6.453 1 98.62 333 THR B O 1
ATOM 6511 N N . LEU B 1 334 ? -1.429 1.371 6.98 1 98.31 334 LEU B N 1
ATOM 6512 C CA . LEU B 1 334 ? -1.049 1.055 5.609 1 98.31 334 LEU B CA 1
ATOM 6513 C C . LEU B 1 334 ? -1.851 -0.131 5.082 1 98.31 334 LEU B C 1
ATOM 6515 O O . LEU B 1 334 ? -2.404 -0.072 3.982 1 98.31 334 LEU B O 1
ATOM 6519 N N . SER B 1 335 ? -1.901 -1.193 5.836 1 97.94 335 SER B N 1
ATOM 6520 C CA . SER B 1 335 ? -2.65 -2.363 5.391 1 97.94 335 SER B CA 1
ATOM 6521 C C . SER B 1 335 ? -4.148 -2.084 5.371 1 97.94 335 SER B C 1
ATOM 6523 O O . SER B 1 335 ? -4.875 -2.619 4.527 1 97.94 335 SER B O 1
ATOM 6525 N N . SER B 1 336 ? -4.668 -1.229 6.289 1 98.56 336 SER B N 1
ATOM 6526 C CA . SER B 1 336 ? -6.07 -0.821 6.281 1 98.56 336 SER B CA 1
ATOM 6527 C C . SER B 1 336 ? -6.43 -0.107 4.98 1 98.56 336 SER B C 1
ATOM 6529 O O . SER B 1 336 ? -7.52 -0.301 4.441 1 98.56 336 SER B O 1
ATOM 6531 N N . LEU B 1 337 ? -5.52 0.711 4.531 1 98.19 337 LEU B N 1
ATOM 6532 C CA . LEU B 1 337 ? -5.746 1.462 3.301 1 98.19 337 LEU B CA 1
ATOM 6533 C C . LEU B 1 337 ? -5.809 0.527 2.098 1 98.19 337 LEU B C 1
ATOM 6535 O O . LEU B 1 337 ? -6.562 0.773 1.153 1 98.19 337 LEU B O 1
ATOM 6539 N N . CYS B 1 338 ? -5.027 -0.513 2.109 1 97.12 338 CYS B N 1
ATOM 6540 C CA . CYS B 1 338 ? -5.098 -1.496 1.034 1 97.12 338 CYS B CA 1
ATOM 6541 C C . CYS B 1 338 ? -6.477 -2.143 0.973 1 97.12 338 CYS B C 1
ATOM 6543 O O . CYS B 1 338 ? -7.047 -2.297 -0.108 1 97.12 338 CYS B O 1
ATOM 6545 N N . GLU B 1 339 ? -7.004 -2.525 2.135 1 97.69 339 GLU B N 1
ATOM 6546 C CA . GLU B 1 339 ? -8.352 -3.082 2.178 1 97.69 339 GLU B CA 1
ATOM 6547 C C . GLU B 1 339 ? -9.391 -2.061 1.714 1 97.69 339 GLU B C 1
ATOM 6549 O O . GLU B 1 339 ? -10.344 -2.408 1.018 1 97.69 339 GLU B O 1
ATOM 6554 N N . LEU B 1 340 ? -9.164 -0.846 2.129 1 97.69 340 LEU B N 1
ATOM 6555 C CA . LEU B 1 340 ? -10.086 0.23 1.781 1 97.69 340 LEU B CA 1
ATOM 6556 C C . LEU B 1 340 ? -10.211 0.371 0.268 1 97.69 340 LEU B C 1
ATOM 6558 O O . LEU B 1 340 ? -11.297 0.625 -0.247 1 97.69 340 LEU B O 1
ATOM 6562 N N . ARG B 1 341 ? -9.148 0.254 -0.445 1 96.56 341 ARG B N 1
ATOM 6563 C CA . ARG B 1 341 ? -9.141 0.35 -1.9 1 96.56 341 ARG B CA 1
ATOM 6564 C C . ARG B 1 341 ? -10 -0.74 -2.525 1 96.56 341 ARG B C 1
ATOM 6566 O O . ARG B 1 341 ? -10.766 -0.477 -3.457 1 96.56 341 ARG B O 1
ATOM 6573 N N . GLY B 1 342 ? -9.945 -1.931 -1.965 1 96.06 342 GLY B N 1
ATOM 6574 C CA . GLY B 1 342 ? -10.766 -3.023 -2.457 1 96.06 342 GLY B CA 1
ATOM 6575 C C . GLY B 1 342 ? -12.242 -2.838 -2.162 1 96.06 342 GLY B C 1
ATOM 6576 O O . GLY B 1 342 ? -13.086 -3.488 -2.779 1 96.06 342 GLY B O 1
ATOM 6577 N N . ARG B 1 343 ? -12.539 -1.972 -1.246 1 96.12 343 ARG B N 1
ATOM 6578 C CA . ARG B 1 343 ? -13.914 -1.694 -0.838 1 96.12 343 ARG B CA 1
ATOM 6579 C C . ARG B 1 343 ? -14.453 -0.458 -1.547 1 96.12 343 ARG B C 1
ATOM 6581 O O . ARG B 1 343 ? -15.461 0.111 -1.129 1 96.12 343 ARG B O 1
ATOM 6588 N N . ASN B 1 344 ? -13.719 -0.001 -2.617 1 93.81 344 ASN B N 1
ATOM 6589 C CA . ASN B 1 344 ? -14.102 1.198 -3.354 1 93.81 344 ASN B CA 1
ATOM 6590 C C . ASN B 1 344 ? -14.242 2.404 -2.428 1 93.81 344 ASN B C 1
ATOM 6592 O O . ASN B 1 344 ? -15.18 3.191 -2.564 1 93.81 344 ASN B O 1
ATOM 6596 N N . TYR B 1 345 ? -13.422 2.449 -1.353 1 94.44 345 TYR B N 1
ATOM 6597 C CA . TYR B 1 345 ? -13.203 3.547 -0.419 1 94.44 345 TYR B CA 1
ATOM 6598 C C . TYR B 1 345 ? -14.375 3.695 0.538 1 94.44 345 TYR B C 1
ATOM 6600 O O . TYR B 1 345 ? -14.617 4.781 1.074 1 94.44 345 TYR B O 1
ATOM 6608 N N . GLU B 1 346 ? -15.188 2.67 0.674 1 95.12 346 GLU B N 1
ATOM 6609 C CA . GLU B 1 346 ? -16.109 2.555 1.797 1 95.12 346 GLU B CA 1
ATOM 6610 C C . GLU B 1 346 ? -15.398 2.053 3.051 1 95.12 346 GLU B C 1
ATOM 6612 O O . GLU B 1 346 ? -14.711 1.032 3.012 1 95.12 346 GLU B O 1
ATOM 6617 N N . LEU B 1 347 ? -15.562 2.715 4.113 1 96.75 347 LEU B N 1
ATOM 6618 C CA . LEU B 1 347 ? -14.852 2.377 5.34 1 96.75 347 LEU B CA 1
ATOM 6619 C C . LEU B 1 347 ? -15.227 0.978 5.816 1 96.75 347 LEU B C 1
ATOM 6621 O O . LEU B 1 347 ? -16.391 0.574 5.719 1 96.75 347 LEU B O 1
ATOM 6625 N N . GLN B 1 348 ? -14.281 0.269 6.312 1 97.75 348 GLN B N 1
ATOM 6626 C CA . GLN B 1 348 ? -14.523 -1.002 6.988 1 97.75 348 GLN B CA 1
ATOM 6627 C C . GLN B 1 348 ? -15.523 -0.837 8.133 1 97.75 348 GLN B C 1
ATOM 6629 O O . GLN B 1 348 ? -15.625 0.243 8.719 1 97.75 348 GLN B O 1
ATOM 6634 N N . PRO B 1 349 ? -16.234 -1.867 8.484 1 96.75 349 PRO B N 1
ATOM 6635 C CA . PRO B 1 349 ? -17.25 -1.757 9.539 1 96.75 349 PRO B CA 1
ATOM 6636 C C . PRO B 1 349 ? -16.641 -1.592 10.93 1 96.75 349 PRO B C 1
ATOM 6638 O O . PRO B 1 349 ? -17.266 -1.019 11.82 1 96.75 349 PRO B O 1
ATOM 6641 N N . ARG B 1 350 ? -15.508 -2.111 11.195 1 96.88 350 ARG B N 1
ATOM 6642 C CA . ARG B 1 350 ? -14.828 -1.973 12.484 1 96.88 350 ARG B CA 1
ATOM 6643 C C . ARG B 1 350 ? -13.695 -0.951 12.391 1 96.88 350 ARG B C 1
ATOM 6645 O O . ARG B 1 350 ? -12.828 -1.054 11.523 1 96.88 350 ARG B O 1
ATOM 6652 N N . LEU B 1 351 ? -13.711 0.028 13.211 1 97.06 351 LEU B N 1
ATOM 6653 C CA . LEU B 1 351 ? -12.711 1.087 13.289 1 97.06 351 LEU B CA 1
ATOM 6654 C C . LEU B 1 351 ? -12.039 1.097 14.656 1 97.06 351 LEU B C 1
ATOM 6656 O O . LEU B 1 351 ? -12.703 0.943 15.68 1 97.06 351 LEU B O 1
ATOM 6660 N N . ARG B 1 352 ? -10.719 1.236 14.68 1 96.31 352 ARG B N 1
ATOM 6661 C CA . ARG B 1 352 ? -9.977 1.223 15.938 1 96.31 352 ARG B CA 1
ATOM 6662 C C . ARG B 1 352 ? -8.852 2.252 15.922 1 96.31 352 ARG B C 1
ATOM 6664 O O . ARG B 1 352 ? -7.973 2.205 15.055 1 96.31 352 ARG B O 1
ATOM 6671 N N . ILE B 1 353 ? -8.867 3.15 16.812 1 95.56 353 ILE B N 1
ATOM 6672 C CA . ILE B 1 353 ? -7.75 4.059 17.047 1 95.56 353 ILE B CA 1
ATOM 6673 C C . ILE B 1 353 ? -6.824 3.48 18.109 1 95.56 353 ILE B C 1
ATOM 6675 O O . ILE B 1 353 ? -7.258 3.205 19.234 1 95.56 353 ILE B O 1
ATOM 6679 N N . MET B 1 354 ? -5.57 3.291 17.766 1 95.75 354 MET B N 1
ATOM 6680 C CA . MET B 1 354 ? -4.609 2.717 18.703 1 95.75 354 MET B CA 1
ATOM 6681 C C . MET B 1 354 ? -4.23 3.725 19.781 1 95.75 354 MET B C 1
ATOM 6683 O O . MET B 1 354 ? -3.908 4.875 19.484 1 95.75 354 MET B O 1
ATOM 6687 N N . THR B 1 355 ? -4.254 3.283 20.984 1 92.81 355 THR B N 1
ATOM 6688 C CA . THR B 1 355 ? -3.811 4.102 22.109 1 92.81 355 THR B CA 1
ATOM 6689 C C . THR B 1 355 ? -2.955 3.281 23.062 1 92.81 355 THR B C 1
ATOM 6691 O O . THR B 1 355 ? -1.762 3.084 22.828 1 92.81 355 THR B O 1
ATOM 6694 N N . ASN B 1 356 ? -3.613 2.588 24.047 1 92.88 356 ASN B N 1
ATOM 6695 C CA . ASN B 1 356 ? -2.891 1.876 25.094 1 92.88 356 ASN B CA 1
ATOM 6696 C C . ASN B 1 356 ? -2.186 0.639 24.547 1 92.88 356 ASN B C 1
ATOM 6698 O O . ASN B 1 356 ? -1.206 0.169 25.141 1 92.88 356 ASN B O 1
ATOM 6702 N N . GLU B 1 357 ? -2.605 0.179 23.516 1 95.19 357 GLU B N 1
ATOM 6703 C CA . GLU B 1 357 ? -2.064 -1.061 22.953 1 95.19 357 GLU B CA 1
ATOM 6704 C C . GLU B 1 357 ? -0.743 -0.812 22.234 1 95.19 357 GLU B C 1
ATOM 6706 O O . GLU B 1 357 ? -0.047 -1.759 21.859 1 95.19 357 GLU B O 1
ATOM 6711 N N . ILE B 1 358 ? -0.377 0.429 21.984 1 97.12 358 ILE B N 1
ATOM 6712 C CA . ILE B 1 358 ? 0.895 0.732 21.344 1 97.12 358 ILE B CA 1
ATOM 6713 C C . ILE B 1 358 ? 2.047 0.397 22.281 1 97.12 358 ILE B C 1
ATOM 6715 O O . ILE B 1 358 ? 2.09 0.879 23.422 1 97.12 358 ILE B O 1
ATOM 6719 N N . THR B 1 359 ? 3.045 -0.336 21.812 1 95.94 359 THR B N 1
ATOM 6720 C CA . THR B 1 359 ? 4.109 -0.799 22.688 1 95.94 359 THR B CA 1
ATOM 6721 C C . THR B 1 359 ? 5.457 -0.225 22.266 1 95.94 359 THR B C 1
ATOM 6723 O O . THR B 1 359 ? 6.406 -0.206 23.047 1 95.94 359 THR B O 1
ATOM 6726 N N . SER B 1 360 ? 5.551 0.19 21.062 1 96.94 360 SER B N 1
ATOM 6727 C CA . SER B 1 360 ? 6.809 0.735 20.562 1 96.94 360 SER B CA 1
ATOM 6728 C C . SER B 1 360 ? 6.578 1.662 19.375 1 96.94 360 SER B C 1
ATOM 6730 O O . SER B 1 360 ? 5.469 1.736 18.844 1 96.94 360 SER B O 1
ATOM 6732 N N . GLY B 1 361 ? 7.68 2.385 19.016 1 97.81 361 GLY B N 1
ATOM 6733 C CA . GLY B 1 361 ? 7.645 3.254 17.859 1 97.81 361 GLY B CA 1
ATOM 6734 C C . GLY B 1 361 ? 7.535 4.727 18.219 1 97.81 361 GLY B C 1
ATOM 6735 O O . GLY B 1 361 ? 7.598 5.09 19.391 1 97.81 361 GLY B O 1
ATOM 6736 N N . GLU B 1 362 ? 7.465 5.527 17.203 1 98.19 362 GLU B N 1
ATOM 6737 C CA . GLU B 1 362 ? 7.426 6.98 17.344 1 98.19 362 GLU B CA 1
ATOM 6738 C C . GLU B 1 362 ? 6.652 7.621 16.188 1 98.19 362 GLU B C 1
ATOM 6740 O O . GLU B 1 362 ? 6.34 6.957 15.195 1 98.19 362 GLU B O 1
ATOM 6745 N N . ASP B 1 363 ? 6.227 8.719 16.391 1 98.56 363 ASP B N 1
ATOM 6746 C CA . ASP B 1 363 ? 5.773 9.586 15.305 1 98.56 363 ASP B CA 1
ATOM 6747 C C . ASP B 1 363 ? 6.832 10.633 14.961 1 98.56 363 ASP B C 1
ATOM 6749 O O . ASP B 1 363 ? 7.164 11.484 15.789 1 98.56 363 ASP B O 1
ATOM 6753 N N . ILE B 1 364 ? 7.391 10.508 13.734 1 98.75 364 ILE B N 1
ATOM 6754 C CA . ILE B 1 364 ? 8.43 11.398 13.234 1 98.75 364 ILE B CA 1
ATOM 6755 C C . ILE B 1 364 ? 7.828 12.367 12.219 1 98.75 364 ILE B C 1
ATOM 6757 O O . ILE B 1 364 ? 7.492 11.977 11.094 1 98.75 364 ILE B O 1
ATOM 6761 N N . MET B 1 365 ? 7.648 13.586 12.633 1 98.62 365 MET B N 1
ATOM 6762 C CA . MET B 1 365 ? 6.969 14.578 11.805 1 98.62 365 MET B CA 1
ATOM 6763 C C . MET B 1 365 ? 7.762 15.883 11.758 1 98.62 365 MET B C 1
ATOM 6765 O O . MET B 1 365 ? 8.141 16.422 12.797 1 98.62 365 MET B O 1
ATOM 6769 N N . GLY B 1 366 ? 8.023 16.359 10.562 1 98.81 366 GLY B N 1
ATOM 6770 C CA . GLY B 1 366 ? 8.773 17.609 10.43 1 98.81 366 GLY B CA 1
ATOM 6771 C C . GLY B 1 366 ? 8.75 18.172 9.023 1 98.81 366 GLY B C 1
ATOM 6772 O O . GLY B 1 366 ? 8.039 17.656 8.156 1 98.81 366 GLY B O 1
ATOM 6773 N N . ALA B 1 367 ? 9.461 19.281 8.883 1 98.88 367 ALA B N 1
ATOM 6774 C CA . ALA B 1 367 ? 9.602 19.984 7.605 1 98.88 367 ALA B CA 1
ATOM 6775 C C . ALA B 1 367 ? 10.914 19.609 6.922 1 98.88 367 ALA B C 1
ATOM 6777 O O . ALA B 1 367 ? 11.984 19.75 7.52 1 98.88 367 ALA B O 1
ATOM 6778 N N . LEU B 1 368 ? 10.789 19.078 5.758 1 98.94 368 LEU B N 1
ATOM 6779 C CA . LEU B 1 368 ? 11.953 18.844 4.906 1 98.94 368 LEU B CA 1
ATOM 6780 C C . LEU B 1 368 ? 12.133 19.984 3.908 1 98.94 368 LEU B C 1
ATOM 6782 O O . LEU B 1 368 ? 11.359 20.094 2.955 1 98.94 368 LEU B O 1
ATOM 6786 N N . LEU B 1 369 ? 13.078 20.859 4.141 1 98.94 369 LEU B N 1
ATOM 6787 C CA . LEU B 1 369 ? 13.391 22 3.281 1 98.94 369 LEU B CA 1
ATOM 6788 C C . LEU B 1 369 ? 14.484 21.641 2.281 1 98.94 369 LEU B C 1
ATOM 6790 O O . LEU B 1 369 ? 15.555 21.156 2.668 1 98.94 369 LEU B O 1
ATOM 6794 N N . MET B 1 370 ? 14.211 21.938 0.974 1 98.94 370 MET B N 1
ATOM 6795 C CA . MET B 1 370 ? 15.133 21.422 -0.033 1 98.94 370 MET B CA 1
ATOM 6796 C C . MET B 1 370 ? 15.461 22.484 -1.071 1 98.94 370 MET B C 1
ATOM 6798 O O . MET B 1 370 ? 14.68 23.406 -1.293 1 98.94 370 MET B O 1
ATOM 6802 N N . GLY B 1 371 ? 16.625 22.297 -1.745 1 98.69 371 GLY B N 1
ATOM 6803 C CA . GLY B 1 371 ? 17.031 23.156 -2.844 1 98.69 371 GLY B CA 1
ATOM 6804 C C . GLY B 1 371 ? 18.172 24.094 -2.484 1 98.69 371 GLY B C 1
ATOM 6805 O O . GLY B 1 371 ? 18.859 24.625 -3.367 1 98.69 371 GLY B O 1
ATOM 6806 N N . HIS B 1 372 ? 18.453 24.359 -1.228 1 98.44 372 HIS B N 1
ATOM 6807 C CA . HIS B 1 372 ? 19.516 25.234 -0.73 1 98.44 372 HIS B CA 1
ATOM 6808 C C . HIS B 1 372 ? 20.859 24.547 -0.756 1 98.44 372 HIS B C 1
ATOM 6810 O O . HIS B 1 372 ? 20.984 23.406 -1.245 1 98.44 372 HIS B O 1
ATOM 6816 N N . SER B 1 373 ? 21.859 25.172 -0.203 1 97.81 373 SER B N 1
ATOM 6817 C CA . SER B 1 373 ? 23.25 24.781 -0.403 1 97.81 373 SER B CA 1
ATOM 6818 C C . SER B 1 373 ? 23.562 23.453 0.284 1 97.81 373 SER B C 1
ATOM 6820 O O . SER B 1 373 ? 24.578 22.812 -0.006 1 97.81 373 SER B O 1
ATOM 6822 N N . TYR B 1 374 ? 22.766 22.969 1.22 1 98.31 374 TYR B N 1
ATOM 6823 C CA . TYR B 1 374 ? 22.984 21.688 1.881 1 98.31 374 TYR B CA 1
ATOM 6824 C C . TYR B 1 374 ? 22.125 20.609 1.238 1 98.31 374 TYR B C 1
ATOM 6826 O O . TYR B 1 374 ? 22.047 19.484 1.743 1 98.31 374 TYR B O 1
ATOM 6834 N N . ASN B 1 375 ? 21.391 20.891 0.202 1 98.38 375 ASN B N 1
ATOM 6835 C CA . ASN B 1 375 ? 20.422 20.062 -0.507 1 98.38 375 ASN B CA 1
ATOM 6836 C C . ASN B 1 375 ? 19.125 19.906 0.281 1 98.38 375 ASN B C 1
ATOM 6838 O O . ASN B 1 375 ? 18.094 20.438 -0.118 1 98.38 375 ASN B O 1
ATOM 6842 N N . SER B 1 376 ? 19.266 19.234 1.405 1 98.81 376 SER B N 1
ATOM 6843 C CA . SER B 1 376 ? 18.094 19 2.244 1 98.81 376 SER B CA 1
ATOM 6844 C C . SER B 1 376 ? 18.391 19.359 3.701 1 98.81 376 SER B C 1
ATOM 6846 O O . SER B 1 376 ? 19.531 19.25 4.156 1 98.81 376 SER B O 1
ATOM 6848 N N . TRP B 1 377 ? 17.391 19.844 4.371 1 98.94 377 TRP B N 1
ATOM 6849 C CA . TRP B 1 377 ? 17.422 20.141 5.801 1 98.94 377 TRP B CA 1
ATOM 6850 C C . TRP B 1 377 ? 16.094 19.766 6.453 1 98.94 377 TRP B C 1
ATOM 6852 O O . TRP B 1 377 ? 15.031 20.188 6 1 98.94 377 TRP B O 1
ATOM 6862 N N . TRP B 1 378 ? 16.109 18.859 7.441 1 98.94 378 TRP B N 1
ATOM 6863 C CA . TRP B 1 378 ? 14.906 18.422 8.125 1 98.94 378 TRP B CA 1
ATOM 6864 C C . TRP B 1 378 ? 14.82 19.016 9.523 1 98.94 378 TRP B C 1
ATOM 6866 O O . TRP B 1 378 ? 15.781 18.953 10.289 1 98.94 378 TRP B O 1
ATOM 6876 N N . THR B 1 379 ? 13.695 19.641 9.875 1 98.94 379 THR B N 1
ATOM 6877 C CA . THR B 1 379 ? 13.43 20.203 11.188 1 98.94 379 THR B CA 1
ATOM 6878 C C . THR B 1 379 ? 12.094 19.719 11.734 1 98.94 379 THR B C 1
ATOM 6880 O O . THR B 1 379 ? 11.055 19.891 11.094 1 98.94 379 THR B O 1
ATOM 6883 N N . GLY B 1 380 ? 12.117 19.016 12.852 1 98.81 380 GLY B N 1
ATOM 6884 C CA . GLY B 1 380 ? 10.852 18.531 13.383 1 98.81 380 GLY B CA 1
ATOM 6885 C C . GLY B 1 380 ? 11.016 17.688 14.641 1 98.81 380 GLY B C 1
ATOM 6886 O O . GLY B 1 380 ? 11.953 17.906 15.414 1 98.81 380 GLY B O 1
ATOM 6887 N N . SER B 1 381 ? 10 16.922 14.891 1 98.69 381 SER B N 1
ATOM 6888 C CA . SER B 1 381 ? 9.82 16.172 16.141 1 98.69 381 SER B CA 1
ATOM 6889 C C . SER B 1 381 ? 9.875 14.672 15.891 1 98.69 381 SER B C 1
ATOM 6891 O O . SER B 1 381 ? 9.273 14.172 14.938 1 98.69 381 SER B O 1
ATOM 6893 N N . ALA B 1 382 ? 10.711 13.977 16.641 1 98.56 382 ALA B N 1
ATOM 6894 C CA . ALA B 1 382 ? 10.648 12.523 16.781 1 98.56 382 ALA B CA 1
ATOM 6895 C C . ALA B 1 382 ? 10.188 12.141 18.188 1 98.56 382 ALA B C 1
ATOM 6897 O O . ALA B 1 382 ? 10.984 12.148 19.141 1 98.56 382 ALA B O 1
ATOM 6898 N N . LEU B 1 383 ? 8.898 11.781 18.297 1 98.69 383 LEU B N 1
ATOM 6899 C CA . LEU B 1 383 ? 8.289 11.523 19.609 1 98.69 383 LEU B CA 1
ATOM 6900 C C . LEU B 1 383 ? 7.973 10.039 19.781 1 98.69 383 LEU B C 1
ATOM 6902 O O . LEU B 1 383 ? 7.105 9.508 19.078 1 98.69 383 LEU B O 1
ATOM 6906 N N . SER B 1 384 ? 8.641 9.383 20.719 1 98.12 384 SER B N 1
ATOM 6907 C CA . SER B 1 384 ? 8.438 7.953 20.953 1 98.12 384 SER B CA 1
ATOM 6908 C C . SER B 1 384 ? 7.219 7.707 21.844 1 98.12 384 SER B C 1
ATOM 6910 O O . SER B 1 384 ? 6.758 8.617 22.547 1 98.12 384 SER B O 1
ATOM 6912 N N . ILE B 1 385 ? 6.746 6.539 21.781 1 97.81 385 ILE B N 1
ATOM 6913 C CA . ILE B 1 385 ? 5.598 6.176 22.609 1 97.81 385 ILE B CA 1
ATOM 6914 C C . ILE B 1 385 ? 6 6.195 24.078 1 97.81 385 ILE B C 1
ATOM 6916 O O . ILE B 1 385 ? 5.191 6.539 24.953 1 97.81 385 ILE B O 1
ATOM 6920 N N . GLU B 1 386 ? 7.203 5.812 24.391 1 97 386 GLU B N 1
ATOM 6921 C CA . GLU B 1 386 ? 7.691 5.844 25.766 1 97 386 GLU B CA 1
ATOM 6922 C C . GLU B 1 386 ? 7.68 7.262 26.328 1 97 386 GLU B C 1
ATOM 6924 O O . GLU B 1 386 ? 7.184 7.496 27.438 1 97 386 GLU B O 1
ATOM 6929 N N . GLU B 1 387 ? 8.172 8.188 25.547 1 96.69 387 GLU B N 1
ATOM 6930 C CA . GLU B 1 387 ? 8.18 9.586 25.969 1 96.69 387 GLU B CA 1
ATOM 6931 C C . GLU B 1 387 ? 6.758 10.133 26.078 1 96.69 387 GLU B C 1
ATOM 6933 O O . GLU B 1 387 ? 6.438 10.875 27 1 96.69 387 GLU B O 1
ATOM 6938 N N . THR B 1 388 ? 5.996 9.781 25.141 1 95.94 388 THR B N 1
ATOM 6939 C CA . THR B 1 388 ? 4.605 10.227 25.125 1 95.94 388 THR B CA 1
ATOM 6940 C C . THR B 1 388 ? 3.904 9.836 26.422 1 95.94 388 THR B C 1
ATOM 6942 O O . THR B 1 388 ? 3.234 10.664 27.047 1 95.94 388 THR B O 1
ATOM 6945 N N . ARG B 1 389 ? 4.07 8.617 26.828 1 94.44 389 ARG B N 1
ATOM 6946 C CA . ARG B 1 389 ? 3.369 8.102 28 1 94.44 389 ARG B CA 1
ATOM 6947 C C . ARG B 1 389 ? 3.867 8.773 29.266 1 94.44 389 ARG B C 1
ATOM 6949 O O . ARG B 1 389 ? 3.104 8.945 30.219 1 94.44 389 ARG B O 1
ATOM 6956 N N . SER B 1 390 ? 5.086 9.125 29.25 1 92.81 390 SER B N 1
ATOM 6957 C CA . SER B 1 390 ? 5.613 9.859 30.391 1 92.81 390 SER B CA 1
ATOM 6958 C C . SER B 1 390 ? 4.996 11.25 30.484 1 92.81 390 SER B C 1
ATOM 6960 O O . SER B 1 390 ? 4.793 11.773 31.594 1 92.81 390 SER B O 1
ATOM 6962 N N . LEU B 1 391 ? 4.656 11.859 29.359 1 89.75 391 LEU B N 1
ATOM 6963 C CA . LEU B 1 391 ? 4.164 13.227 29.297 1 89.75 391 LEU B CA 1
ATOM 6964 C C . LEU B 1 391 ? 2.643 13.266 29.375 1 89.75 391 LEU B C 1
ATOM 6966 O O . LEU B 1 391 ? 2.066 14.18 29.969 1 89.75 391 LEU B O 1
ATOM 6970 N N . ALA B 1 392 ? 2.039 12.297 28.766 1 89.75 392 ALA B N 1
ATOM 6971 C CA . ALA B 1 392 ? 0.585 12.18 28.672 1 89.75 392 ALA B CA 1
ATOM 6972 C C . ALA B 1 392 ? 0.149 10.719 28.719 1 89.75 392 ALA B C 1
ATOM 6974 O O . ALA B 1 392 ? -0.131 10.109 27.688 1 89.75 392 ALA B O 1
ATOM 6975 N N . PRO B 1 393 ? -0.041 10.203 29.906 1 87.81 393 PRO B N 1
ATOM 6976 C CA . PRO B 1 393 ? -0.388 8.789 30.062 1 87.81 393 PRO B CA 1
ATOM 6977 C C . PRO B 1 393 ? -1.655 8.406 29.297 1 87.81 393 PRO B C 1
ATOM 6979 O O . PRO B 1 393 ? -2.652 9.133 29.359 1 87.81 393 PRO B O 1
ATOM 6982 N N . GLY B 1 394 ? -1.539 7.316 28.562 1 88.44 394 GLY B N 1
ATOM 6983 C CA . GLY B 1 394 ? -2.689 6.773 27.859 1 88.44 394 GLY B CA 1
ATOM 6984 C C . GLY B 1 394 ? -2.865 7.352 26.469 1 88.44 394 GLY B C 1
ATOM 6985 O O . GLY B 1 394 ? -3.764 6.945 25.719 1 88.44 394 GLY B O 1
ATOM 6986 N N . GLN B 1 395 ? -2.049 8.258 26.078 1 92.44 395 GLN B N 1
ATOM 6987 C CA . GLN B 1 395 ? -2.148 8.898 24.781 1 92.44 395 GLN B CA 1
ATOM 6988 C C . GLN B 1 395 ? -1.068 8.383 23.828 1 92.44 395 GLN B C 1
ATOM 6990 O O . GLN B 1 395 ? -0.17 7.645 24.25 1 92.44 395 GLN B O 1
ATOM 6995 N N . ASN B 1 396 ? -1.188 8.594 22.562 1 95.06 396 ASN B N 1
ATOM 6996 C CA . ASN B 1 396 ? -0.153 8.172 21.625 1 95.06 396 ASN B CA 1
ATOM 6997 C C . ASN B 1 396 ? 0.615 9.367 21.062 1 95.06 396 ASN B C 1
ATOM 6999 O O . ASN B 1 396 ? 0.256 10.516 21.328 1 95.06 396 ASN B O 1
ATOM 7003 N N . ALA B 1 397 ? 1.685 9.117 20.391 1 97.38 397 ALA B N 1
ATOM 7004 C CA . ALA B 1 397 ? 2.625 10.148 19.969 1 97.38 397 ALA B CA 1
ATOM 7005 C C . ALA B 1 397 ? 1.97 11.109 18.984 1 97.38 397 ALA B C 1
ATOM 7007 O O . ALA B 1 397 ? 2.186 12.32 19.047 1 97.38 397 ALA B O 1
ATOM 7008 N N . THR B 1 398 ? 1.202 10.609 18.062 1 97.12 398 THR B N 1
ATOM 7009 C CA . THR B 1 398 ? 0.561 11.406 17.031 1 97.12 398 THR B CA 1
ATOM 7010 C C . THR B 1 398 ? -0.342 12.477 17.656 1 97.12 398 THR B C 1
ATOM 7012 O O . THR B 1 398 ? -0.25 13.648 17.297 1 97.12 398 THR B O 1
ATOM 7015 N N . THR B 1 399 ? -1.146 12.125 18.594 1 96.38 399 THR B N 1
ATOM 7016 C CA . THR B 1 399 ? -2.137 13.031 19.156 1 96.38 399 THR B CA 1
ATOM 7017 C C . THR B 1 399 ? -1.479 14.031 20.109 1 96.38 399 THR B C 1
ATOM 7019 O O . THR B 1 399 ? -1.924 15.172 20.219 1 96.38 399 THR B O 1
ATOM 7022 N N . LEU B 1 400 ? -0.416 13.578 20.766 1 97.56 400 LEU B N 1
ATOM 7023 C CA . LEU B 1 400 ? 0.263 14.5 21.672 1 97.56 400 LEU B CA 1
ATOM 7024 C C . LEU B 1 400 ? 0.896 15.656 20.906 1 97.56 400 LEU B C 1
ATOM 7026 O O . LEU B 1 400 ? 0.87 16.797 21.359 1 97.56 400 LEU B O 1
ATOM 7030 N N . GLN B 1 401 ? 1.474 15.383 19.766 1 98.31 401 GLN B N 1
ATOM 7031 C CA . GLN B 1 401 ? 2.031 16.438 18.938 1 98.31 401 GLN B CA 1
ATOM 7032 C C . GLN B 1 401 ? 0.96 17.453 18.547 1 98.31 401 GLN B C 1
ATOM 7034 O O . GLN B 1 401 ? 1.199 18.672 18.594 1 98.31 401 GLN B O 1
ATOM 7039 N N . VAL B 1 402 ? -0.192 16.969 18.219 1 98.19 402 VAL B N 1
ATOM 7040 C CA . VAL B 1 402 ? -1.297 17.844 17.828 1 98.19 402 VAL B CA 1
ATOM 7041 C C . VAL B 1 402 ? -1.736 18.672 19.031 1 98.19 402 VAL B C 1
ATOM 7043 O O . VAL B 1 402 ? -1.926 19.891 18.922 1 98.19 402 VAL B O 1
ATOM 7046 N N . ALA B 1 403 ? -1.856 18.062 20.172 1 98 403 ALA B N 1
ATOM 7047 C CA . ALA B 1 403 ? -2.295 18.734 21.391 1 98 403 ALA B CA 1
ATOM 7048 C C . ALA B 1 403 ? -1.325 19.844 21.781 1 98 403 ALA B C 1
ATOM 7050 O O . ALA B 1 403 ? -1.745 20.906 22.234 1 98 403 ALA B O 1
ATOM 7051 N N . ALA B 1 404 ? -0.063 19.547 21.625 1 98.31 404 ALA B N 1
ATOM 7052 C CA . ALA B 1 404 ? 0.952 20.547 21.938 1 98.31 404 ALA B CA 1
ATOM 7053 C C . ALA B 1 404 ? 0.772 21.812 21.094 1 98.31 404 ALA B C 1
ATOM 7055 O O . ALA B 1 404 ? 0.921 22.922 21.594 1 98.31 404 ALA B O 1
ATOM 7056 N N . GLY B 1 405 ? 0.457 21.578 19.812 1 98.62 405 GLY B N 1
ATOM 7057 C CA . GLY B 1 405 ? 0.204 22.719 18.938 1 98.62 405 GLY B CA 1
ATOM 7058 C C . GLY B 1 405 ? -1.024 23.516 19.328 1 98.62 405 GLY B C 1
ATOM 7059 O O . GLY B 1 405 ? -1.014 24.75 19.266 1 98.62 405 GLY B O 1
ATOM 7060 N N . ILE B 1 406 ? -2.064 22.844 19.75 1 98.56 406 ILE B N 1
ATOM 7061 C CA . ILE B 1 406 ? -3.316 23.484 20.141 1 98.56 406 ILE B CA 1
ATOM 7062 C C . ILE B 1 406 ? -3.086 24.344 21.375 1 98.56 406 ILE B C 1
ATOM 7064 O O . ILE B 1 406 ? -3.492 25.516 21.406 1 98.56 406 ILE B O 1
ATOM 7068 N N . VAL B 1 407 ? -2.412 23.797 22.328 1 98.12 407 VAL B N 1
ATOM 7069 C CA . VAL B 1 407 ? -2.211 24.484 23.609 1 98.12 407 VAL B CA 1
ATOM 7070 C C . VAL B 1 407 ? -1.331 25.703 23.406 1 98.12 407 VAL B C 1
ATOM 7072 O O . VAL B 1 407 ? -1.588 26.766 23.969 1 98.12 407 VAL B O 1
ATOM 7075 N N . ALA B 1 408 ? -0.328 25.562 22.562 1 98.56 408 ALA B N 1
ATOM 7076 C CA . ALA B 1 408 ? 0.52 26.719 22.25 1 98.56 408 ALA B CA 1
ATOM 7077 C C . ALA B 1 408 ? -0.294 27.844 21.625 1 98.56 408 ALA B C 1
ATOM 7079 O O . ALA B 1 408 ? -0.111 29.016 21.984 1 98.56 408 ALA B O 1
ATOM 7080 N N . ALA B 1 409 ? -1.178 27.516 20.719 1 98.69 409 ALA B N 1
ATOM 7081 C CA . ALA B 1 409 ? -2.031 28.516 20.062 1 98.69 409 ALA B CA 1
ATOM 7082 C C . ALA B 1 409 ? -2.951 29.188 21.078 1 98.69 409 ALA B C 1
ATOM 7084 O O . ALA B 1 409 ? -3.174 30.391 21.016 1 98.69 409 ALA B O 1
ATOM 7085 N N . ILE B 1 410 ? -3.496 28.406 22 1 98.5 410 ILE B N 1
ATOM 7086 C CA . ILE B 1 410 ? -4.406 28.938 23.016 1 98.5 410 ILE B CA 1
ATOM 7087 C C . ILE B 1 410 ? -3.67 29.938 23.891 1 98.5 410 ILE B C 1
ATOM 7089 O O . ILE B 1 410 ? -4.176 31.047 24.141 1 98.5 410 ILE B O 1
ATOM 7093 N N . LEU B 1 411 ? -2.5 29.578 24.312 1 98.12 411 LEU B N 1
ATOM 7094 C CA . LEU B 1 411 ? -1.746 30.469 25.203 1 98.12 411 LEU B CA 1
ATOM 7095 C C . LEU B 1 411 ? -1.38 31.766 24.5 1 98.12 411 LEU B C 1
ATOM 7097 O O . LEU B 1 411 ? -1.435 32.844 25.094 1 98.12 411 LEU B O 1
ATOM 7101 N N . TRP B 1 412 ? -1.02 31.672 23.25 1 98.5 412 TRP B N 1
ATOM 7102 C CA . TRP B 1 412 ? -0.751 32.875 22.484 1 98.5 412 TRP B CA 1
ATOM 7103 C C . TRP B 1 412 ? -2.006 33.719 22.359 1 98.5 412 TRP B C 1
ATOM 7105 O O . TRP B 1 412 ? -1.951 34.969 22.531 1 98.5 412 TRP B O 1
ATOM 7115 N N . MET B 1 413 ? -3.104 33.094 22.047 1 98 413 MET B N 1
ATOM 7116 C CA . MET B 1 413 ? -4.383 33.75 21.844 1 98 413 MET B CA 1
ATOM 7117 C C . MET B 1 413 ? -4.816 34.5 23.094 1 98 413 MET B C 1
ATOM 7119 O O . MET B 1 413 ? -5.344 35.625 23 1 98 413 MET B O 1
ATOM 7123 N N . LEU B 1 414 ? -4.602 33.969 24.234 1 97.19 414 LEU B N 1
ATOM 7124 C CA . LEU B 1 414 ? -4.988 34.594 25.5 1 97.19 414 LEU B CA 1
ATOM 7125 C C . LEU B 1 414 ? -4.184 35.844 25.75 1 97.19 414 LEU B C 1
ATOM 7127 O O . LEU B 1 414 ? -4.672 36.781 26.391 1 97.19 414 LEU B O 1
ATOM 7131 N N . GLU B 1 415 ? -2.988 35.906 25.172 1 97.06 415 GLU B N 1
ATOM 7132 C CA . GLU B 1 415 ? -2.166 37.094 25.266 1 97.06 415 GLU B CA 1
ATOM 7133 C C . GLU B 1 415 ? -2.5 38.094 24.172 1 97.06 415 GLU B C 1
ATOM 7135 O O . GLU B 1 415 ? -2.139 39.281 24.25 1 97.06 415 GLU B O 1
ATOM 7140 N N . ASN B 1 416 ? -3.15 37.625 23.172 1 97.81 416 ASN B N 1
ATOM 7141 C CA . ASN B 1 416 ? -3.516 38.438 22 1 97.81 416 ASN B CA 1
ATOM 7142 C C . ASN B 1 416 ? -4.98 38.25 21.625 1 97.81 416 ASN B C 1
ATOM 7144 O O . ASN B 1 416 ? -5.293 37.719 20.547 1 97.81 416 ASN B O 1
ATOM 7148 N N . PRO B 1 417 ? -5.926 38.688 22.406 1 97.56 417 PRO B N 1
ATOM 7149 C CA . PRO B 1 417 ? -7.336 38.312 22.297 1 97.56 417 PRO B CA 1
ATOM 7150 C C . PRO B 1 417 ? -8.086 39.094 21.234 1 97.56 417 PRO B C 1
ATOM 7152 O O . PRO B 1 417 ? -9.25 38.812 20.953 1 97.56 417 PRO B O 1
ATOM 7155 N N . ARG B 1 418 ? -7.48 40.125 20.547 1 98.25 418 ARG B N 1
ATOM 7156 C CA . ARG B 1 418 ? -8.18 40.969 19.609 1 98.25 418 ARG B CA 1
ATOM 7157 C C . ARG B 1 418 ? -7.422 41.094 18.297 1 98.25 418 ARG B C 1
ATOM 7159 O O . ARG B 1 418 ? -7.242 42.188 17.766 1 98.25 418 ARG B O 1
ATOM 7166 N N . GLU B 1 419 ? -7 39.969 17.703 1 97.5 419 GLU B N 1
ATOM 7167 C CA . GLU B 1 419 ? -6.148 39.938 16.516 1 97.5 419 GLU B CA 1
ATOM 7168 C C . GLU B 1 419 ? -6.898 39.406 15.305 1 97.5 419 GLU B C 1
ATOM 7170 O O . GLU B 1 419 ? -6.332 39.312 14.211 1 97.5 419 GLU B O 1
ATOM 7175 N N . GLY B 1 420 ? -8.219 39.125 15.43 1 97.81 420 GLY B N 1
ATOM 7176 C CA . GLY B 1 420 ? -8.961 38.562 14.32 1 97.81 420 GLY B CA 1
ATOM 7177 C C . GLY B 1 420 ? -8.516 37.156 13.961 1 97.81 420 GLY B C 1
ATOM 7178 O O . GLY B 1 420 ? -8.023 36.438 14.812 1 97.81 420 GLY B O 1
ATOM 7179 N N . ILE B 1 421 ? -8.75 36.75 12.742 1 97.94 421 ILE B N 1
ATOM 7180 C CA . ILE B 1 421 ? -8.406 35.406 12.312 1 97.94 421 ILE B CA 1
ATOM 7181 C C . ILE B 1 421 ? -6.898 35.281 12.102 1 97.94 421 ILE B C 1
ATOM 7183 O O . ILE B 1 421 ? -6.309 36.125 11.398 1 97.94 421 ILE B O 1
ATOM 7187 N N . LYS B 1 422 ? -6.289 34.344 12.734 1 97.75 422 LYS B N 1
ATOM 7188 C CA . LYS B 1 422 ? -4.867 34.062 12.594 1 97.75 422 LYS B CA 1
ATOM 7189 C C . LYS B 1 422 ? -4.641 32.594 12.219 1 97.75 422 LYS B C 1
ATOM 7191 O O . LYS B 1 422 ? -5.445 31.734 12.555 1 97.75 422 LYS B O 1
ATOM 7196 N N . THR B 1 423 ? -3.668 32.344 11.43 1 97.69 423 THR B N 1
ATOM 7197 C CA . THR B 1 423 ? -3.205 31.031 11.039 1 97.69 423 THR B CA 1
ATOM 7198 C C . THR B 1 423 ? -1.809 30.766 11.594 1 97.69 423 THR B C 1
ATOM 7200 O O . THR B 1 423 ? -1.182 31.656 12.172 1 97.69 423 THR B O 1
ATOM 7203 N N . PRO B 1 424 ? -1.294 29.484 11.484 1 98.38 424 PRO B N 1
ATOM 7204 C CA . PRO B 1 424 ? 0.039 29.188 12.008 1 98.38 424 PRO B CA 1
ATOM 7205 C C . PRO B 1 424 ? 1.106 30.141 11.5 1 98.38 424 PRO B C 1
ATOM 7207 O O . PRO B 1 424 ? 2.025 30.5 12.242 1 98.38 424 PRO B O 1
ATOM 7210 N N . GLU B 1 425 ? 0.947 30.625 10.32 1 98.06 425 GLU B N 1
ATOM 7211 C CA . GLU B 1 425 ? 1.917 31.5 9.664 1 98.06 425 GLU B CA 1
ATOM 7212 C C . GLU B 1 425 ? 1.975 32.875 10.352 1 98.06 425 GLU B C 1
ATOM 7214 O O . GLU B 1 425 ? 2.992 33.562 10.281 1 98.06 425 GLU B O 1
ATOM 7219 N N . ASP B 1 426 ? 0.945 33.188 11.094 1 97.94 426 ASP B N 1
ATOM 7220 C CA . ASP B 1 426 ? 0.828 34.5 11.703 1 97.94 426 ASP B CA 1
ATOM 7221 C C . ASP B 1 426 ? 1.39 34.5 13.125 1 97.94 426 ASP B C 1
ATOM 7223 O O . ASP B 1 426 ? 1.601 35.562 13.711 1 97.94 426 ASP B O 1
ATOM 7227 N N . LEU B 1 427 ? 1.631 33.375 13.711 1 98.62 427 LEU B N 1
ATOM 7228 C CA . LEU B 1 427 ? 2.061 33.281 15.102 1 98.62 427 LEU B CA 1
ATOM 7229 C C . LEU B 1 427 ? 3.582 33.281 15.195 1 98.62 427 LEU B C 1
ATOM 7231 O O . LEU B 1 427 ? 4.27 32.781 14.297 1 98.62 427 LEU B O 1
ATOM 7235 N N . PRO B 1 428 ? 4.117 33.875 16.266 1 98.44 428 PRO B N 1
ATOM 7236 C CA . PRO B 1 428 ? 5.566 33.812 16.484 1 98.44 428 PRO B CA 1
ATOM 7237 C C . PRO B 1 428 ? 6.074 32.406 16.766 1 98.44 428 PRO B C 1
ATOM 7239 O O . PRO B 1 428 ? 5.719 31.812 17.781 1 98.44 428 PRO B O 1
ATOM 7242 N N . HIS B 1 429 ? 6.973 31.953 15.891 1 98.31 429 HIS B N 1
ATOM 7243 C CA . HIS B 1 429 ? 7.398 30.562 15.961 1 98.31 429 HIS B CA 1
ATOM 7244 C C . HIS B 1 429 ? 8.141 30.281 17.266 1 98.31 429 HIS B C 1
ATOM 7246 O O . HIS B 1 429 ? 8.039 29.188 17.812 1 98.31 429 HIS B O 1
ATOM 7252 N N . ASP B 1 430 ? 8.945 31.25 17.75 1 98.12 430 ASP B N 1
ATOM 7253 C CA . ASP B 1 430 ? 9.703 31.047 18.984 1 98.12 430 ASP B CA 1
ATOM 7254 C C . ASP B 1 430 ? 8.773 30.844 20.172 1 98.12 430 ASP B C 1
ATOM 7256 O O . ASP B 1 430 ? 9.016 29.969 21.016 1 98.12 430 ASP B O 1
ATOM 7260 N N . PHE B 1 431 ? 7.727 31.656 20.281 1 98.31 431 PHE B N 1
ATOM 7261 C CA . PHE B 1 431 ? 6.738 31.5 21.344 1 98.31 431 PHE B CA 1
ATOM 7262 C C . PHE B 1 431 ? 6.109 30.109 21.312 1 98.31 431 PHE B C 1
ATOM 7264 O O . PHE B 1 431 ? 6.043 29.422 22.328 1 98.31 431 PHE B O 1
ATOM 7271 N N . VAL B 1 432 ? 5.633 29.703 20.125 1 98.69 432 VAL B N 1
ATOM 7272 C CA . VAL B 1 432 ? 4.922 28.438 19.953 1 98.69 432 VAL B CA 1
ATOM 7273 C C . VAL B 1 432 ? 5.848 27.266 20.297 1 98.69 432 VAL B C 1
ATOM 7275 O O . VAL B 1 432 ? 5.465 26.359 21.031 1 98.69 432 VAL B O 1
ATOM 7278 N N . LEU B 1 433 ? 7.059 27.266 19.75 1 98.62 433 LEU B N 1
ATOM 7279 C CA . LEU B 1 433 ? 7.977 26.156 19.953 1 98.62 433 LEU B CA 1
ATOM 7280 C C . LEU B 1 433 ? 8.43 26.078 21.406 1 98.62 433 LEU B C 1
ATOM 7282 O O . LEU B 1 433 ? 8.656 24.984 21.938 1 98.62 433 LEU B O 1
ATOM 7286 N N . ASP B 1 434 ? 8.578 27.266 22.047 1 98.06 434 ASP B N 1
ATOM 7287 C CA . ASP B 1 434 ? 8.953 27.266 23.469 1 98.06 434 ASP B CA 1
ATOM 7288 C C . ASP B 1 434 ? 7.918 26.516 24.297 1 98.06 434 ASP B C 1
ATOM 7290 O O . ASP B 1 434 ? 8.266 25.844 25.266 1 98.06 434 ASP B O 1
ATOM 7294 N N . ILE B 1 435 ? 6.715 26.641 23.953 1 97.12 435 ILE B N 1
ATOM 7295 C CA . ILE B 1 435 ? 5.625 26.016 24.688 1 97.12 435 ILE B CA 1
ATOM 7296 C C . ILE B 1 435 ? 5.527 24.531 24.297 1 97.12 435 ILE B C 1
ATOM 7298 O O . ILE B 1 435 ? 5.312 23.672 25.141 1 97.12 435 ILE B O 1
ATOM 7302 N N . ALA B 1 436 ? 5.684 24.203 23.016 1 98.06 436 ALA B N 1
ATOM 7303 C CA . ALA B 1 436 ? 5.391 22.875 22.484 1 98.06 436 ALA B CA 1
ATOM 7304 C C . ALA B 1 436 ? 6.566 21.938 22.688 1 98.06 436 ALA B C 1
ATOM 7306 O O . ALA B 1 436 ? 6.379 20.719 22.859 1 98.06 436 ALA B O 1
ATOM 7307 N N . ARG B 1 437 ? 7.777 22.406 22.719 1 97.81 437 ARG B N 1
ATOM 7308 C CA . ARG B 1 437 ? 9.008 21.625 22.641 1 97.81 437 ARG B CA 1
ATOM 7309 C C . ARG B 1 437 ? 9.047 20.547 23.719 1 97.81 437 ARG B C 1
ATOM 7311 O O . ARG B 1 437 ? 9.477 19.422 23.469 1 97.81 437 ARG B O 1
ATOM 7318 N N . PRO B 1 438 ? 8.609 20.844 24.953 1 96.81 438 PRO B N 1
ATOM 7319 C CA . PRO B 1 438 ? 8.672 19.812 26 1 96.81 438 PRO B CA 1
ATOM 7320 C C . PRO B 1 438 ? 7.824 18.594 25.672 1 96.81 438 PRO B C 1
ATOM 7322 O O . PRO B 1 438 ? 8 17.531 26.281 1 96.81 438 PRO B O 1
ATOM 7325 N N . TYR B 1 439 ? 6.941 18.672 24.734 1 97.31 439 TYR B N 1
ATOM 7326 C CA . TYR B 1 439 ? 6.008 17.594 24.438 1 97.31 439 TYR B CA 1
ATOM 7327 C C . TYR B 1 439 ? 6.348 16.938 23.109 1 97.31 439 TYR B C 1
ATOM 7329 O O . TYR B 1 439 ? 5.578 16.125 22.594 1 97.31 439 TYR B O 1
ATOM 7337 N N . LEU B 1 440 ? 7.434 17.266 22.453 1 98 440 LEU B N 1
ATOM 7338 C CA . LEU B 1 440 ? 7.695 16.875 21.078 1 98 440 LEU B CA 1
ATOM 7339 C C . LEU B 1 440 ? 8.789 15.82 21 1 98 440 LEU B C 1
ATOM 7341 O O . LEU B 1 440 ? 9.195 15.414 19.906 1 98 440 LEU B O 1
ATOM 7345 N N . GLY B 1 441 ? 9.219 15.328 22.188 1 98 441 GLY B N 1
ATOM 7346 C CA . GLY B 1 441 ? 10.328 14.391 22.156 1 98 441 GLY B CA 1
ATOM 7347 C C . GLY B 1 441 ? 11.617 15.008 21.656 1 98 441 GLY B C 1
ATOM 7348 O O . GLY B 1 441 ? 11.984 16.109 22.062 1 98 441 GLY B O 1
ATOM 7349 N N . LYS B 1 442 ? 12.352 14.227 20.906 1 97.69 442 LYS B N 1
ATOM 7350 C CA . LYS B 1 442 ? 13.594 14.75 20.328 1 97.69 442 LYS B CA 1
ATOM 7351 C C . LYS B 1 442 ? 13.305 15.781 19.25 1 97.69 442 LYS B C 1
ATOM 7353 O O . LYS B 1 442 ? 12.641 15.477 18.25 1 97.69 442 LYS B O 1
ATOM 7358 N N . PHE B 1 443 ? 13.703 16.969 19.516 1 98.44 443 PHE B N 1
ATOM 7359 C CA . PHE B 1 443 ? 13.656 18 18.484 1 98.44 443 PHE B CA 1
ATOM 7360 C C . PHE B 1 443 ? 14.883 17.922 17.578 1 98.44 443 PHE B C 1
ATOM 7362 O O . PHE B 1 443 ? 16.016 18 18.047 1 98.44 443 PHE B O 1
ATOM 7369 N N . ILE B 1 444 ? 14.703 17.75 16.266 1 98.69 444 ILE B N 1
ATOM 7370 C CA . ILE B 1 444 ? 15.789 17.516 15.312 1 98.69 444 ILE B CA 1
ATOM 7371 C C . ILE B 1 444 ? 15.812 18.641 14.273 1 98.69 444 ILE B C 1
ATOM 7373 O O . ILE B 1 444 ? 14.766 19.062 13.773 1 98.69 444 ILE B O 1
ATOM 7377 N N . SER B 1 445 ? 16.859 19.234 13.977 1 98.88 445 SER B N 1
ATOM 7378 C CA . SER B 1 445 ? 17.156 20.156 12.875 1 98.88 445 SER B CA 1
ATOM 7379 C C . SER B 1 445 ? 18.516 19.859 12.25 1 98.88 445 SER B C 1
ATOM 7381 O O . SER B 1 445 ? 19.547 20.234 12.805 1 98.88 445 SER B O 1
ATOM 7383 N N . THR B 1 446 ? 18.5 19.156 11.117 1 98.69 446 THR B N 1
ATOM 7384 C CA . THR B 1 446 ? 19.766 18.594 10.633 1 98.69 446 THR B CA 1
ATOM 7385 C C . THR B 1 446 ? 19.828 18.625 9.109 1 98.69 446 THR B C 1
ATOM 7387 O O . THR B 1 446 ? 18.797 18.516 8.438 1 98.69 446 THR B O 1
ATOM 7390 N N . PRO B 1 447 ? 21.016 18.828 8.547 1 98.5 447 PRO B N 1
ATOM 7391 C CA . PRO B 1 447 ? 21.203 18.75 7.098 1 98.5 447 PRO B CA 1
ATOM 7392 C C . PRO B 1 447 ? 21.266 17.312 6.586 1 98.5 447 PRO B C 1
ATOM 7394 O O . PRO B 1 447 ? 21.5 16.391 7.371 1 98.5 447 PRO B O 1
ATOM 7397 N N . SER B 1 448 ? 21.016 17.125 5.363 1 98.38 448 SER B N 1
ATOM 7398 C CA . SER B 1 448 ? 21.203 15.883 4.621 1 98.38 448 SER B CA 1
ATOM 7399 C C . SER B 1 448 ? 21.562 16.156 3.164 1 98.38 448 SER B C 1
ATOM 7401 O O . SER B 1 448 ? 21.078 17.125 2.574 1 98.38 448 SER B O 1
ATOM 7403 N N . ASP B 1 449 ? 22.328 15.312 2.564 1 98 449 ASP B N 1
ATOM 7404 C CA . ASP B 1 449 ? 22.672 15.453 1.151 1 98 449 ASP B CA 1
ATOM 7405 C C . ASP B 1 449 ? 21.625 14.781 0.266 1 98 449 ASP B C 1
ATOM 7407 O O . ASP B 1 449 ? 21.844 14.594 -0.933 1 98 449 ASP B O 1
ATOM 7411 N N . TRP B 1 450 ? 20.562 14.43 0.812 1 98.12 450 TRP B N 1
ATOM 7412 C CA . TRP B 1 450 ? 19.531 13.672 0.114 1 98.12 450 TRP B CA 1
ATOM 7413 C C . TRP B 1 450 ? 18.875 14.508 -0.982 1 98.12 450 TRP B C 1
ATOM 7415 O O . TRP B 1 450 ? 18.625 15.703 -0.792 1 98.12 450 TRP B O 1
ATOM 7425 N N . THR B 1 451 ? 18.625 13.914 -2.123 1 98.12 451 THR B N 1
ATOM 7426 C CA . THR B 1 451 ? 17.719 14.336 -3.188 1 98.12 451 THR B CA 1
ATOM 7427 C C . THR B 1 451 ? 16.828 13.18 -3.625 1 98.12 451 THR B C 1
ATOM 7429 O O . THR B 1 451 ? 17.109 12.016 -3.336 1 98.12 451 THR B O 1
ATOM 7432 N N . PRO B 1 452 ? 15.742 13.43 -4.273 1 96.75 452 PRO B N 1
ATOM 7433 C CA . PRO B 1 452 ? 14.883 12.32 -4.707 1 96.75 452 PRO B CA 1
ATOM 7434 C C . PRO B 1 452 ? 15.562 11.422 -5.738 1 96.75 452 PRO B C 1
ATOM 7436 O O . PRO B 1 452 ? 15.055 10.336 -6.035 1 96.75 452 PRO B O 1
ATOM 7439 N N . LEU B 1 453 ? 16.719 11.789 -6.285 1 95.69 453 LEU B N 1
ATOM 7440 C CA . LEU B 1 453 ? 17.406 11.031 -7.324 1 95.69 453 LEU B CA 1
ATOM 7441 C C . LEU B 1 453 ? 18.594 10.266 -6.746 1 95.69 453 LEU B C 1
ATOM 7443 O O . LEU B 1 453 ? 19.141 9.375 -7.402 1 95.69 453 LEU B O 1
ATOM 7447 N N . LYS B 1 454 ? 18.969 10.578 -5.551 1 95.44 454 LYS B N 1
ATOM 7448 C CA . LYS B 1 454 ? 20.234 10.117 -4.992 1 95.44 454 LYS B CA 1
ATOM 7449 C C . LYS B 1 454 ? 20.312 8.594 -4.977 1 95.44 454 LYS B C 1
ATOM 7451 O O . LYS B 1 454 ? 21.297 8.008 -5.406 1 95.44 454 LYS B O 1
ATOM 7456 N N . ASN B 1 455 ? 19.281 7.945 -4.52 1 93.69 455 ASN B N 1
ATOM 7457 C CA . ASN B 1 455 ? 19.328 6.5 -4.324 1 93.69 455 ASN B CA 1
ATOM 7458 C C . ASN B 1 455 ? 18.359 5.785 -5.27 1 93.69 455 ASN B C 1
ATOM 7460 O O . ASN B 1 455 ? 18.141 4.578 -5.141 1 93.69 455 ASN B O 1
ATOM 7464 N N . ARG B 1 456 ? 17.875 6.551 -6.176 1 89.31 456 ARG B N 1
ATOM 7465 C CA . ARG B 1 456 ? 16.875 5.996 -7.086 1 89.31 456 ARG B CA 1
ATOM 7466 C C . ARG B 1 456 ? 17.484 4.945 -8 1 89.31 456 ARG B C 1
ATOM 7468 O O . ARG B 1 456 ? 18.547 5.176 -8.602 1 89.31 456 ARG B O 1
ATOM 7475 N N . LYS B 1 457 ? 16.844 3.77 -8.055 1 86.5 457 LYS B N 1
ATOM 7476 C CA . LYS B 1 457 ? 17.281 2.691 -8.938 1 86.5 457 LYS B CA 1
ATOM 7477 C C . LYS B 1 457 ? 16.359 2.561 -10.148 1 86.5 457 LYS B C 1
ATOM 7479 O O . LYS B 1 457 ? 15.148 2.689 -10.023 1 86.5 457 LYS B O 1
ATOM 7484 N N . ILE B 1 458 ? 16.953 2.369 -11.305 1 86.62 458 ILE B N 1
ATOM 7485 C CA . ILE B 1 458 ? 16.203 2.137 -12.539 1 86.62 458 ILE B CA 1
ATOM 7486 C C . ILE B 1 458 ? 16.25 0.652 -12.891 1 86.62 458 ILE B C 1
ATOM 7488 O O . ILE B 1 458 ? 17.281 0.133 -13.305 1 86.62 458 ILE B O 1
ATOM 7492 N N . PHE B 1 459 ? 15.109 0.063 -12.852 1 88.69 459 PHE B N 1
ATOM 7493 C CA . PHE B 1 459 ? 15.055 -1.386 -13 1 88.69 459 PHE B CA 1
ATOM 7494 C C . PHE B 1 459 ? 14.797 -1.771 -14.453 1 88.69 459 PHE B C 1
ATOM 7496 O O . PHE B 1 459 ? 15.133 -2.881 -14.867 1 88.69 459 PHE B O 1
ATOM 7503 N N . PHE B 1 460 ? 14.156 -0.896 -15.195 1 92.25 460 PHE B N 1
ATOM 7504 C CA . PHE B 1 460 ? 13.789 -1.168 -16.578 1 92.25 460 PHE B CA 1
ATOM 7505 C C . PHE B 1 460 ? 14.234 -0.031 -17.5 1 92.25 460 PHE B C 1
ATOM 7507 O O . PHE B 1 460 ? 13.703 1.08 -17.406 1 92.25 460 PHE B O 1
ATOM 7514 N N . LYS B 1 461 ? 15.109 -0.271 -18.391 1 89.88 461 LYS B N 1
ATOM 7515 C CA . LYS B 1 461 ? 15.617 0.758 -19.281 1 89.88 461 LYS B CA 1
ATOM 7516 C C . LYS B 1 461 ? 14.523 1.239 -20.234 1 89.88 461 LYS B C 1
ATOM 7518 O O . LYS B 1 461 ? 14.609 2.344 -20.781 1 89.88 461 LYS B O 1
ATOM 7523 N N . GLU B 1 462 ? 13.492 0.396 -20.391 1 91.31 462 GLU B N 1
ATOM 7524 C CA . GLU B 1 462 ? 12.391 0.716 -21.297 1 91.31 462 GLU B CA 1
ATOM 7525 C C . GLU B 1 462 ? 11.359 1.614 -20.625 1 91.31 462 GLU B C 1
ATOM 7527 O O . GLU B 1 462 ? 10.477 2.16 -21.281 1 91.31 462 GLU B O 1
ATOM 7532 N N . SER B 1 463 ? 11.523 1.794 -19.359 1 89.38 463 SER B N 1
ATOM 7533 C CA . SER B 1 463 ? 10.586 2.625 -18.609 1 89.38 463 SER B CA 1
ATOM 7534 C C . SER B 1 463 ? 10.883 4.109 -18.797 1 89.38 463 SER B C 1
ATOM 7536 O O . SER B 1 463 ? 12.047 4.508 -18.859 1 89.38 463 SER B O 1
ATOM 7538 N N . PRO B 1 464 ? 9.82 4.906 -18.828 1 85.88 464 PRO B N 1
ATOM 7539 C CA . PRO B 1 464 ? 10.039 6.352 -18.906 1 85.88 464 PRO B CA 1
ATOM 7540 C C . PRO B 1 464 ? 10.766 6.902 -17.672 1 85.88 464 PRO B C 1
ATOM 7542 O O . PRO B 1 464 ? 11.305 8.016 -17.719 1 85.88 464 PRO B O 1
ATOM 7545 N N . ALA B 1 465 ? 10.781 6.137 -16.672 1 82.06 465 ALA B N 1
ATOM 7546 C CA . ALA B 1 465 ? 11.422 6.566 -15.43 1 82.06 465 ALA B CA 1
ATOM 7547 C C . ALA B 1 465 ? 12.9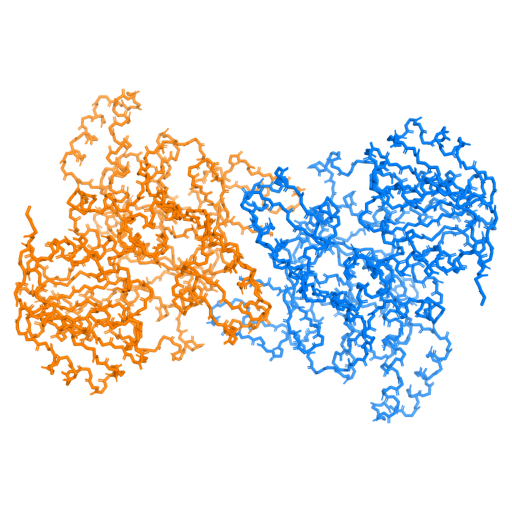14 6.805 -15.633 1 82.06 465 ALA B C 1
ATOM 7549 O O . ALA B 1 465 ? 13.562 7.461 -14.812 1 82.06 465 ALA B O 1
ATOM 7550 N N . VAL B 1 466 ? 13.484 6.305 -16.703 1 85.38 466 VAL B N 1
ATOM 7551 C CA . VAL B 1 466 ? 14.906 6.465 -17 1 85.38 466 VAL B CA 1
ATOM 7552 C C . VAL B 1 466 ? 15.211 7.93 -17.297 1 85.38 466 VAL B C 1
ATOM 7554 O O . VAL B 1 466 ? 16.312 8.414 -17.016 1 85.38 466 VAL B O 1
ATOM 7557 N N . LYS B 1 467 ? 14.242 8.617 -17.844 1 88.75 467 LYS B N 1
ATOM 7558 C CA . LYS B 1 467 ? 14.406 10.031 -18.156 1 88.75 467 LYS B CA 1
ATOM 7559 C C . LYS B 1 467 ? 13.914 10.914 -17.016 1 88.75 467 LYS B C 1
ATOM 7561 O O . LYS B 1 467 ? 12.727 11.258 -16.969 1 88.75 467 LYS B O 1
ATOM 7566 N N . HIS B 1 468 ? 14.805 11.242 -16.109 1 90.06 468 HIS B N 1
ATOM 7567 C CA . HIS B 1 468 ? 14.438 12.148 -15.023 1 90.06 468 HIS B CA 1
ATOM 7568 C C . HIS B 1 468 ? 14.867 13.578 -15.336 1 90.06 468 HIS B C 1
ATOM 7570 O O . HIS B 1 468 ? 15.727 13.805 -16.203 1 90.06 468 HIS B O 1
ATOM 7576 N N . ASN B 1 469 ? 14.133 14.523 -14.719 1 94.75 469 ASN B N 1
ATOM 7577 C CA . ASN B 1 469 ? 14.547 15.914 -14.836 1 94.75 469 ASN B CA 1
ATOM 7578 C C . ASN B 1 469 ? 15.914 16.156 -14.195 1 94.75 469 ASN B C 1
ATOM 7580 O O . ASN B 1 469 ? 16.156 15.734 -13.062 1 94.75 469 ASN B O 1
ATOM 7584 N N . PRO B 1 470 ? 16.812 16.797 -14.93 1 94.94 470 PRO B N 1
ATOM 7585 C CA . PRO B 1 470 ? 18.141 17.031 -14.359 1 94.94 470 PRO B CA 1
ATOM 7586 C C . PRO B 1 470 ? 18.109 17.938 -13.125 1 94.94 470 PRO B C 1
ATOM 7588 O O . PRO B 1 470 ? 19 17.859 -12.281 1 94.94 470 PRO B O 1
ATOM 7591 N N . ASP B 1 471 ? 17.172 18.859 -13.062 1 97.62 471 ASP B N 1
ATOM 7592 C CA . ASP B 1 471 ? 16.922 19.594 -11.812 1 97.62 471 ASP B CA 1
ATOM 7593 C C . ASP B 1 471 ? 16.203 18.719 -10.797 1 97.62 471 ASP B C 1
ATOM 7595 O O . ASP B 1 471 ? 15 18.469 -10.938 1 97.62 471 ASP B O 1
ATOM 7599 N N . PRO B 1 472 ? 16.875 18.281 -9.734 1 97.69 472 PRO B N 1
ATOM 7600 C CA . PRO B 1 472 ? 16.281 17.281 -8.836 1 97.69 472 PRO B CA 1
ATOM 7601 C C . PRO B 1 472 ? 15.047 17.797 -8.117 1 97.69 472 PRO B C 1
ATOM 7603 O O . PRO B 1 472 ? 14.25 17 -7.602 1 97.69 472 PRO B O 1
ATOM 7606 N N . TRP B 1 473 ? 14.844 19.078 -8.164 1 98.62 473 TRP B N 1
ATOM 7607 C CA . TRP B 1 473 ? 13.844 19.672 -7.273 1 98.62 473 TRP B CA 1
ATOM 7608 C C . TRP B 1 473 ? 12.508 19.844 -7.992 1 98.62 473 TRP B C 1
ATOM 7610 O O . TRP B 1 473 ? 11.57 20.422 -7.441 1 98.62 473 TRP B O 1
ATOM 7620 N N . GLN B 1 474 ? 12.438 19.359 -9.266 1 98.44 474 GLN B N 1
ATOM 7621 C CA . GLN B 1 474 ? 11.164 19.359 -9.977 1 98.44 474 GLN B CA 1
ATOM 7622 C C . GLN B 1 474 ? 10.219 18.297 -9.414 1 98.44 474 GLN B C 1
ATOM 7624 O O . GLN B 1 474 ? 10.641 17.188 -9.086 1 98.44 474 GLN B O 1
ATOM 7629 N N . PHE B 1 475 ? 8.93 18.594 -9.32 1 97.94 475 PHE B N 1
ATOM 7630 C CA . PHE B 1 475 ? 7.93 17.719 -8.711 1 97.94 475 PHE B CA 1
ATOM 7631 C C . PHE B 1 475 ? 7.934 16.344 -9.367 1 97.94 475 PHE B C 1
ATOM 7633 O O . PHE B 1 475 ? 7.73 15.336 -8.695 1 97.94 475 PHE B O 1
ATOM 7640 N N . GLU B 1 476 ? 8.148 16.297 -10.703 1 96.06 476 GLU B N 1
ATOM 7641 C CA . GLU B 1 476 ? 8.133 15.039 -11.43 1 96.06 476 GLU B CA 1
ATOM 7642 C C . GLU B 1 476 ? 9.18 14.07 -10.883 1 96.06 476 GLU B C 1
ATOM 7644 O O . GLU B 1 476 ? 9.023 12.852 -10.992 1 96.06 476 GLU B O 1
ATOM 7649 N N . ASN B 1 477 ? 10.273 14.633 -10.258 1 96.75 477 ASN B N 1
ATOM 7650 C CA . ASN B 1 477 ? 11.305 13.773 -9.688 1 96.75 477 ASN B CA 1
ATOM 7651 C C . ASN B 1 477 ? 10.883 13.195 -8.344 1 96.75 477 ASN B C 1
ATOM 7653 O O . ASN B 1 477 ? 11.438 12.195 -7.891 1 96.75 477 ASN B O 1
ATOM 7657 N N . PHE B 1 478 ? 9.914 13.852 -7.664 1 97.38 478 PHE B N 1
ATOM 7658 C CA . PHE B 1 478 ? 9.445 13.383 -6.363 1 97.38 478 PHE B CA 1
ATOM 7659 C C . PHE B 1 478 ? 8.328 12.359 -6.527 1 97.38 478 PHE B C 1
ATOM 7661 O O . PHE B 1 478 ? 8.07 11.57 -5.621 1 97.38 478 PHE B O 1
ATOM 7668 N N . GLN B 1 479 ? 7.598 12.398 -7.629 1 95.19 479 GLN B N 1
ATOM 7669 C CA . GLN B 1 479 ? 6.488 11.484 -7.859 1 95.19 479 GLN B CA 1
ATOM 7670 C C . GLN B 1 479 ? 6.965 10.039 -7.887 1 95.19 479 GLN B C 1
ATOM 7672 O O . GLN B 1 479 ? 7.941 9.711 -8.57 1 95.19 479 GLN B O 1
ATOM 7677 N N . PHE B 1 480 ? 6.309 9.227 -7.074 1 92.38 480 PHE B N 1
ATOM 7678 C CA . PHE B 1 480 ? 6.582 7.793 -7.07 1 92.38 480 PHE B CA 1
ATOM 7679 C C . PHE B 1 480 ? 5.559 7.043 -7.91 1 92.38 480 PHE B C 1
ATOM 7681 O O . PHE B 1 480 ? 4.367 7.035 -7.586 1 92.38 480 PHE B O 1
ATOM 7688 N N . VAL B 1 481 ? 6 6.641 -9.086 1 74.94 481 VAL B N 1
ATOM 7689 C CA . VAL B 1 481 ? 5.113 5.84 -9.93 1 74.94 481 VAL B CA 1
ATOM 7690 C C . VAL B 1 481 ? 5.5 4.363 -9.82 1 74.94 481 VAL B C 1
ATOM 7692 O O . VAL B 1 481 ? 6.605 3.977 -10.203 1 74.94 481 VAL B O 1
ATOM 7695 N N . GLY B 1 482 ? 4.895 3.646 -8.953 1 64.94 482 GLY B N 1
ATOM 7696 C CA . GLY B 1 482 ? 5.184 2.232 -8.773 1 64.94 482 GLY B CA 1
ATOM 7697 C C . GLY B 1 482 ? 5.203 1.453 -10.07 1 64.94 482 GLY B C 1
ATOM 7698 O O . GLY B 1 482 ? 4.684 1.917 -11.086 1 64.94 482 GLY B O 1
#

Solvent-accessible surface area (backbone atoms only — not comparable to full-atom values): 49159 Å² total; per-residue (Å²): 131,64,50,76,45,86,55,36,32,34,34,32,32,75,47,72,43,38,64,40,27,53,63,54,40,59,70,52,32,47,53,62,42,64,38,32,34,39,34,23,64,57,87,53,60,80,83,40,39,80,47,41,76,62,41,26,42,77,43,73,48,73,79,42,92,88,42,39,68,60,55,48,57,72,67,48,52,73,65,12,37,36,41,42,60,57,78,45,50,35,38,66,59,53,50,49,51,25,50,77,50,41,18,32,38,36,26,48,59,87,37,46,60,56,74,71,65,59,40,65,74,45,52,73,61,74,63,35,66,65,50,55,52,51,50,49,51,61,72,47,68,82,66,67,84,26,31,18,27,40,44,29,25,13,33,82,22,19,43,38,52,34,24,43,55,51,38,53,47,50,51,48,52,48,39,51,74,65,58,74,56,52,71,69,53,37,51,51,47,52,50,26,51,74,68,62,37,57,21,62,36,38,55,74,53,38,47,40,35,36,29,47,24,32,42,32,52,48,32,42,68,56,49,75,55,87,71,35,34,37,31,65,56,63,60,67,55,47,51,55,35,22,66,26,49,21,44,33,11,58,24,64,82,54,88,70,81,62,86,77,54,41,67,58,93,62,82,86,56,51,42,34,36,33,60,41,30,2,72,44,36,36,27,51,46,55,50,98,96,39,55,38,55,10,22,31,32,40,53,61,43,16,57,50,51,32,61,59,32,39,35,72,53,98,92,32,76,74,34,30,33,24,22,34,38,29,42,29,65,22,51,53,31,48,29,24,50,52,54,24,58,25,49,62,69,46,78,51,88,42,75,44,67,55,33,75,51,49,74,42,42,28,30,35,41,24,19,31,42,22,59,28,95,56,34,22,35,39,14,32,26,44,17,33,38,70,57,26,35,74,77,40,72,69,43,37,31,61,26,40,40,25,20,31,26,37,47,28,51,51,57,51,35,72,76,42,53,53,66,25,79,37,42,45,82,71,51,62,43,68,64,38,46,66,61,22,46,85,59,28,53,50,75,46,74,46,74,38,81,59,53,59,63,72,72,62,73,70,66,38,82,82,22,72,78,65,69,64,65,87,60,60,79,34,66,79,47,27,51,50,78,86,133,63,50,76,47,86,54,37,32,35,35,32,31,75,46,71,44,37,63,40,27,53,62,53,40,59,70,53,34,46,53,62,41,66,37,32,38,38,35,23,63,57,88,53,61,82,83,40,40,80,47,40,76,61,41,28,40,79,43,72,48,74,78,42,93,86,42,40,69,59,55,49,57,72,67,50,53,72,64,13,38,36,41,44,61,58,79,43,51,35,38,66,59,54,50,49,53,24,48,77,49,42,19,31,38,37,26,48,59,86,36,45,59,56,75,70,65,59,40,65,73,44,52,72,61,74,63,35,66,64,52,55,52,53,50,49,51,61,72,47,69,80,65,67,85,27,32,19,27,40,44,31,25,13,34,82,21,19,43,38,53,35,24,42,55,51,37,52,47,51,50,48,52,47,40,52,73,67,59,73,57,53,72,70,52,38,52,51,48,52,50,27,52,74,67,63,38,58,20,62,36,37,56,74,53,37,47,40,34,35,30,47,25,32,44,31,52,49,31,43,68,55,51,76,57,88,69,34,35,37,33,68,56,64,61,69,58,48,52,55,34,22,67,26,50,22,43,33,11,57,23,65,82,54,89,71,81,61,88,77,55,41,66,56,92,62,83,87,56,50,40,34,36,32,61,40,30,2,72,44,35,38,27,52,47,55,50,98,94,40,55,38,55,11,22,32,32,39,54,61,43,17,57,49,51,30,60,58,32,39,35,72,54,98,91,33,76,75,33,29,34,24,23,34,36,27,44,29,65,23,50,54,31,48,29,24,50,53,54,25,58,25,48,63,69,45,78,51,89,40,75,45,67,56,32,78,52,48,74,42,42,28,30,34,41,24,19,31,40,23,58,26,93,56,33,20,35,41,11,32,27,45,18,32,38,70,57,27,35,74,77,40,73,68,43,34,30,61,27,39,39,26,21,31,26,37,46,26,51,50,58,50,36,73,77,42,51,54,66,25,78,37,43,44,81,72,51,60,44,68,66,37,46,67,61,23,46,84,58,28,53,52,75,46,74,45,75,38,82,60,53,58,62,73,73,63,74,68,67,36,80,80,20,71,78,67,69,63,65,87,59,60,79,35,65,79,49,28,51,48,77,87

Organism: NCBI:txid1434108

Secondary structure (DSSP, 8-state):
-PEE--S-EEEE--SHHHHHHHHHHHHHEE--GGGEEEEESS--TTTTHHHHTTT-EEEE----TTTHHHHHHHH--TT-EEEE--SSS-HHHHHHHHHHTT-EEEESS---S-TTTTTTTS-HHHHSHHHHHHHHHHHTTT--SPPPEE-S-BTTTBHHHHHHHHHHHHHHHHHHHTT-S-HHHHHHHHHHHHTT-HHHHHHHHT--EEEEEEEE--EESSPPPTTEEEESS-HHHHHHHHHSEEEEE--TT--SPPTT-B--SSTT--EEEEEEEGGG-EEEEEETTEEEEEE----THHHHHHHHH-EEETTEEEE--EEEEEEE--HHHHHHHHHHHHTTTPPPSEEEE-STTEEE-EEEEEEEEESSTTSEEEEEEEEEHHHHHHHSTT--HHHHHHHHHHHHHHHHHHH-TT--EE-GGGS-HHHHHHHHGGGSSEEEEEEE---TTTT-----TTSGGGS--SSTTSHHHHEE--/-PEE--S-EEEE--SHHHHHHHHHHHHHEE--GGGEEEEESS--TTTTHHHHTTT-EEEE----TTTHHHHHHHH--TT-EEEE--SSS-HHHHHHHHHHTT-EEEESS---S-TTTTTTTS-HHHHSHHHHHHHHHHHTTT--SPPPEE-S-BTTTBHHHHHHHHHHHHHHHHHHHTT-S-HHHHHHHHHHHHTT-HHHHHHHHT--EEEEEEEE--EESSPPPTTEEEESS-HHHHHHHHHSEEEEE--TT--SPPTT-B--SSTT--EEEEEEEGGG-EEEEEETTEEEEEE----THHHHHHHHHPEEETTEEEE--EEEEEEE--HHHHHHHHHHHHTTTPPPSEEEE-STTEEE-EEEEEEEEESSTTSEEEEEEEEEHHHHHHHSTT--HHHHHHHHHHHHHHHHHHH-TT--EE-GGGS-HHHHHHHHGGGSSEEEEEEE---TTTT-----TTSGGGS--SSTTSHHHHEE--

pLDDT: mean 96.07, std 4.26, range [64.75, 98.94]

Radius of gyration: 31.53 Å; Cα contacts (8 Å, |Δi|>4): 2182; chains: 2; bounding box: 62×93×80 Å

Sequence (964 aa):
MKKTFSNKILIIGYGSVSQCTLPLLMDKLDVPLENITLIDFEDKSKALKKYTNQGLRFVCEKITPKNLSQVLSRYMENEGLIIDLSWNIDANEIIKWCHDHNVLYVNTSVEVWDPAEKFLTQSLLEKSLYIRQMRLLELSRDWKDAPTAVVDHGANPGLITHFVKQGLLDIAASTCADKKVSPEDEQEITLLAKNRDFAHLAKKLGVKVIHCSERDTQVANRAKEVNEFVGTWSIEGLREEGTAPVEIAWGTHESKLPPLAHIPPYGPKNVILLPQMGINTWVRSWIPDEEIVGMAIRHGESYGLSKLLTVWEDDKPVYRPTVHYAYMPCHDTLSSLCELRGRNYELQPRLRIMTNEITSGEDIMGALLMGHSYNSWWTGSALSIEETRSLAPGQNATTLQVAAGIVAAILWMLENPREGIKTPEDLPHDFVLDIARPYLGKFISTPSDWTPLKNRKIFFKESPAVKHNPDPWQFENFQFVGMKKTFSNKILIIGYGSVSQCTLPLLMDKLDVPLENITLIDFEDKSKALKKYTNQGLRFVCEKITPKNLSQVLSRYMENEGLIIDLSWNIDANEIIKWCHDHNVLYVNTSVEVWDPAEKFLTQSLLEKSLYIRQMRLLELSRDWKDAPTAVVDHGANPGLITHFVKQGLLDIAASTCADKKVSPEDEQEITLLAKNRDFAHLAKKLGVKVIHCSERDTQVANRAKEVNEFVGTWSIEGLREEGTAPVEIAWGTHESKLPPLAHIPPYGPKNVILLPQMGINTWVRSWIPDEEIVGMAIRHGESYGLSKLLTVWEDDKPVYRPTVHYAYMPCHDTLSSLCELRGRNYELQPRLRIMTNEITSGEDIMGALLMGHSYNSWWTGSALSIEETRSLAPGQNATTLQVAAGIVAAILWMLENPREGIKTPEDLPHDFVLDIARPYLGKFISTPSDWTPLKNRKIFFKESPAVKHNPDPWQFENFQFVG

Nearest PDB structures (foldseek):
  6s3x-assembly1_B  TM=9.328E-01  e=3.216E-51  Blastochloris viridis
  4xqg-assembly1_A  TM=9.323E-01  e=2.505E-50  Blastochloris viridis
  6sep-assembly1_B  TM=9.369E-01  e=4.774E-50  Blastochloris viridis
  2ph5-assembly1_A-2  TM=9.376E-01  e=3.167E-50  Legionella pneumophila subsp. pneumophila str. Philadelphia 1
  6y87-assembly2_B  TM=9.156E-01  e=1.351E-48  Pseudomonas aeruginosa

Foldseek 3Di:
DAAEDEAAEEEEDDFQLNVQQVVLLVVRYHYQLLRYEYEALDDCCVVCVVSVVRRHHYHNRDQAPVCPLVVCVVNHAAAEEYEYADAQPAPLVNLLSCQVRNYEYEYQAHHHNDLPVCVVPDDLCRNAVVVSVVVQCVSCVPPALTFEYEYNDFQFVHLQLLLLLVLLLVLLVCCLVVVVDDPVLNVVLVVCNVVSLQQVSCVSQFWAAKEFEKAFAWDFPDDADPLEAEFQGDPVVCLSQQQRWFKKQDWPPADDDDPPWAFDPDDLSRIITDPGGQVPWWFWDDDVPDIDIFGFTHGDCRVVVQVSNFDDDPSDGPTGHIYTYGYHGYPSNVVLVVVCVVVVNDHRPHYYHDWPRTDWTWMGTHMWTARGPLGTKTWFFTGMQVLQCVVGNRHGRVSLSRSLRRSLVVVVSVVVGRPYYHYSSRDDSVSSCVSSVSRRHDTDIGGDNDFLPPPDDDDDPPDPLVDDDPPRRHRVSGTDDD/DAAEDEAAEEEEDDFQLNVLQVVLLVVRYHYQLLRYEYEALDDCCVVCVVSVVRRHHYHNDDDAPVCPLVVCVVNHAAAEEYEYADAQPAPLVNLLSCQVRNYEYEYQAHHHNDLPVCVVPDDLCRNAVVVSVVVQCVSCVPPALTFEYEYNDFQFVHLQLLLLLVLLLVLLVVCLVVVVDDPVLNVVLVVCNVVSLQQVSCVSQFWAAKEFEKAFAWDFPDDDDPLEAEFQGDPVVCLSQQQRWFKKQDWPPADDDDPPWAFDPDDLSRIITDPGGQVPWWFWDDDVPDIDIFGFTHGDCRVVVQVSNFDDDPSDGPTGHIYTYGYHGYPRNVVLVVVCVVVVNDHGPHYYHDWPRTDWTWMGTHMWTARGPLGTKTWFFTGMQVLQCVVGNRHGRVSLSRSLRRSLVVVVSVVVGRPYYDYSSRDDSVSSCVSSVSRRHDTDIGGDNDFLPPPDDDDDPPDPLVDDDPPRRHRVSGTDDD

InterPro domains:
  IPR005097 Saccharopine dehydrogenase, NADP binding domain [PF03435] (9-150)
  IPR023181 Homospermidine synthase-like, C-terminal [G3DSA:3.30.360.30] (154-475)
  IPR032095 Saccharopine dehydrogenase-like, C-terminal [PF16653] (154-443)